Protein AF-0000000072984759 (afdb_homodimer)

Nearest PDB structures (foldseek):
  8ump-assembly1_A  TM=7.652E-01  e=9.414E-04  synthetic construct
  6gxz-assembly2_C  TM=8.066E-01  e=1.739E-03  Homo sapiens
  2vyi-assembly2_B  TM=8.154E-01  e=6.568E-03  Homo sapiens
  7ayw-assembly1_A  TM=8.480E-01  e=3.204E-02  Shigella flexneri
  6fd7-assembly1_A  TM=8.778E-01  e=4.137E-02  Homo sapiens

Structure (mmCIF, N/CA/C/O backbone):
data_AF-0000000072984759-model_v1
#
loop_
_entity.id
_entity.type
_entity.pdbx_description
1 polymer 'Sulfatase-domain-containing protein'
#
loop_
_atom_site.group_PDB
_atom_site.id
_atom_site.type_symbol
_atom_site.label_atom_id
_atom_site.label_alt_id
_atom_site.label_comp_id
_atom_site.label_asym_id
_atom_site.label_entity_id
_atom_site.label_seq_id
_atom_site.pdbx_PDB_ins_code
_atom_site.Cartn_x
_atom_site.Cartn_y
_atom_site.Cartn_z
_atom_site.occupancy
_atom_site.B_iso_or_equiv
_atom_site.auth_seq_id
_atom_site.auth_comp_id
_atom_site.auth_asym_id
_atom_site.auth_atom_id
_atom_site.pdbx_PDB_model_num
ATOM 1 N N . MET A 1 1 ? 7.637 52.719 15.047 1 91.38 1 MET A N 1
ATOM 2 C CA . MET A 1 1 ? 8.258 52.531 16.344 1 91.38 1 MET A CA 1
ATOM 3 C C . MET A 1 1 ? 9.758 52.281 16.203 1 91.38 1 MET A C 1
ATOM 5 O O . MET A 1 1 ? 10.172 51.375 15.445 1 91.38 1 MET A O 1
ATOM 9 N N . THR A 1 2 ? 10.555 53.062 16.844 1 90.44 2 THR A N 1
ATOM 10 C CA . THR A 1 2 ? 12 52.844 16.812 1 90.44 2 THR A CA 1
ATOM 11 C C . THR A 1 2 ? 12.398 51.656 17.672 1 90.44 2 THR A C 1
ATOM 13 O O . THR A 1 2 ? 11.594 51.156 18.469 1 90.44 2 THR A O 1
ATOM 16 N N . GLU A 1 3 ? 13.602 51.219 17.406 1 92.19 3 GLU A N 1
ATOM 17 C CA . GLU A 1 3 ? 14.109 50.125 18.25 1 92.19 3 GLU A CA 1
ATOM 18 C C . GLU A 1 3 ? 14.078 50.5 19.719 1 92.19 3 GLU A C 1
ATOM 20 O O . GLU A 1 3 ? 13.711 49.688 20.578 1 92.19 3 GLU A O 1
ATOM 25 N N . LYS A 1 4 ? 14.492 51.719 20 1 91.5 4 LYS A N 1
ATOM 26 C CA . LYS A 1 4 ? 14.5 52.188 21.391 1 91.5 4 LYS A CA 1
ATOM 27 C C . LYS A 1 4 ? 13.086 52.25 21.953 1 91.5 4 LYS A C 1
ATOM 29 O O . LYS A 1 4 ? 12.852 51.906 23.109 1 91.5 4 LYS A O 1
ATOM 34 N N . GLU A 1 5 ? 12.242 52.75 21.172 1 91.25 5 GLU A N 1
ATOM 35 C CA . GLU A 1 5 ? 10.852 52.812 21.609 1 91.25 5 GLU A CA 1
ATOM 36 C C . GLU A 1 5 ? 10.289 51.406 21.875 1 91.25 5 GLU A C 1
ATOM 38 O O . GLU A 1 5 ? 9.523 51.219 22.828 1 91.25 5 GLU A O 1
ATOM 43 N N . PHE A 1 6 ? 10.609 50.5 20.953 1 91.81 6 PHE A N 1
ATOM 44 C CA . PHE A 1 6 ? 10.203 49.094 21.125 1 91.81 6 PHE A CA 1
ATOM 45 C C . PHE A 1 6 ? 10.672 48.562 22.484 1 91.81 6 PHE A C 1
ATOM 47 O O . PHE A 1 6 ? 9.883 48.031 23.25 1 91.81 6 PHE A O 1
ATOM 54 N N . LYS A 1 7 ? 11.883 48.781 22.797 1 89.56 7 LYS A N 1
ATOM 55 C CA . LYS A 1 7 ? 12.484 48.312 24.047 1 89.56 7 LYS A CA 1
ATOM 56 C C . LYS A 1 7 ? 11.852 49.031 25.25 1 89.56 7 LYS A C 1
ATOM 58 O O . LYS A 1 7 ? 11.586 48.375 26.281 1 89.56 7 LYS A O 1
ATOM 63 N N . THR A 1 8 ? 11.68 50.25 25.094 1 88.56 8 THR A N 1
ATOM 64 C CA . THR A 1 8 ? 11.07 51.031 26.156 1 88.56 8 THR A CA 1
ATOM 65 C C . THR A 1 8 ? 9.656 50.562 26.453 1 88.56 8 THR A C 1
ATOM 67 O O . THR A 1 8 ? 9.266 50.438 27.625 1 88.56 8 THR A O 1
ATOM 70 N N . LYS A 1 9 ? 8.984 50.312 25.406 1 87.31 9 LYS A N 1
ATOM 71 C CA . LYS A 1 9 ? 7.629 49.781 25.578 1 87.31 9 LYS A CA 1
ATOM 72 C C . LYS A 1 9 ? 7.629 48.469 26.359 1 87.31 9 LYS A C 1
ATOM 74 O O . LYS A 1 9 ? 6.809 48.281 27.25 1 87.31 9 LYS A O 1
ATOM 79 N N . VAL A 1 10 ? 8.492 47.625 26.016 1 87.75 10 VAL A N 1
ATOM 80 C CA . VAL A 1 10 ? 8.594 46.312 26.688 1 87.75 10 VAL A CA 1
ATOM 81 C C . VAL A 1 10 ? 9.016 46.5 28.141 1 87.75 10 VAL A C 1
ATOM 83 O O . VAL A 1 10 ? 8.461 45.875 29.031 1 87.75 10 VAL A O 1
ATOM 86 N N . CYS A 1 11 ? 9.906 47.406 28.359 1 86.75 11 CYS A N 1
ATOM 87 C CA . CYS A 1 11 ? 10.383 47.688 29.703 1 86.75 11 CYS A CA 1
ATOM 88 C C . CYS A 1 11 ? 9.266 48.281 30.562 1 86.75 11 CYS A C 1
ATOM 90 O O . CYS A 1 11 ? 9.133 47.938 31.734 1 86.75 11 CYS A O 1
ATOM 92 N N . GLN A 1 12 ? 8.562 49.156 29.984 1 84.31 12 GLN A N 1
ATOM 93 C CA . GLN A 1 12 ? 7.457 49.781 30.703 1 84.31 12 GLN A CA 1
ATOM 94 C C . GLN A 1 12 ? 6.418 48.75 31.125 1 84.31 12 GLN A C 1
ATOM 96 O O . GLN A 1 12 ? 5.855 48.812 32.219 1 84.31 12 GLN A O 1
ATOM 101 N N . LEU A 1 13 ? 6.23 47.844 30.25 1 83.31 13 LEU A N 1
ATOM 102 C CA . LEU A 1 13 ? 5.293 46.781 30.562 1 83.31 13 LEU A CA 1
ATOM 103 C C . LEU A 1 13 ? 5.789 45.938 31.734 1 83.31 13 LEU A C 1
ATOM 105 O O . LEU A 1 13 ? 5.008 45.594 32.625 1 83.31 13 LEU A O 1
ATOM 109 N N . LYS A 1 14 ? 6.98 45.688 31.75 1 84.5 14 LYS A N 1
ATOM 110 C CA . LYS A 1 14 ? 7.582 44.906 32.844 1 84.5 14 LYS A CA 1
ATOM 111 C C . LYS A 1 14 ? 7.5 45.656 34.156 1 84.5 14 LYS A C 1
ATOM 113 O O . LYS A 1 14 ? 7.184 45.094 35.188 1 84.5 14 LYS A O 1
ATOM 118 N N . GLU A 1 15 ? 7.777 46.906 34.062 1 86.12 15 GLU A N 1
ATOM 119 C CA . GLU A 1 15 ? 7.742 47.75 35.25 1 86.12 15 GLU A CA 1
ATOM 120 C C . GLU A 1 15 ? 6.328 47.844 35.812 1 86.12 15 GLU A C 1
ATOM 122 O O . GLU A 1 15 ? 6.129 47.812 37.031 1 86.12 15 GLU A O 1
ATOM 127 N N . LEU A 1 16 ? 5.5 48.031 34.875 1 85.06 16 LEU A N 1
ATOM 128 C CA . LEU A 1 16 ? 4.109 48.125 35.312 1 85.06 16 LEU A CA 1
ATOM 129 C C . LEU A 1 16 ? 3.656 46.844 35.969 1 85.06 16 LEU A C 1
ATOM 131 O O . LEU A 1 16 ? 2.961 46.875 37 1 85.06 16 LEU A O 1
ATOM 135 N N . LYS A 1 17 ? 3.957 45.719 35.469 1 85.19 17 LYS A N 1
ATOM 136 C CA . LYS A 1 17 ? 3.625 44.406 36.062 1 85.19 17 LYS A CA 1
ATOM 137 C C . LYS A 1 17 ? 4.23 44.281 37.469 1 85.19 17 LYS A C 1
ATOM 139 O O . LYS A 1 17 ? 3.562 43.844 38.406 1 85.19 17 LYS A O 1
ATOM 144 N N . GLN A 1 18 ? 5.426 44.688 37.531 1 86.38 18 GLN A N 1
ATOM 145 C CA . GLN A 1 18 ? 6.105 44.625 38.844 1 86.38 18 GLN A CA 1
ATOM 146 C C . GLN A 1 18 ? 5.426 45.5 39.875 1 86.38 18 GLN A C 1
ATOM 148 O O . GLN A 1 18 ? 5.293 45.125 41.031 1 86.38 18 GLN A O 1
ATOM 153 N N . SER A 1 19 ? 5.082 46.656 39.375 1 89.5 19 SER A N 1
ATOM 154 C CA . SER A 1 19 ? 4.398 47.594 40.25 1 89.5 19 SER A CA 1
ATOM 155 C C . SER A 1 19 ? 3.062 47 40.719 1 89.5 19 SER A C 1
ATOM 157 O O . SER A 1 19 ? 2.693 47.156 41.906 1 89.5 19 SER A O 1
ATOM 159 N N . ILE A 1 20 ? 2.367 46.438 39.875 1 88.25 20 ILE A N 1
ATOM 160 C CA . ILE A 1 20 ? 1.085 45.812 40.188 1 88.25 20 ILE A CA 1
ATOM 161 C C . ILE A 1 20 ? 1.295 44.719 41.219 1 88.25 20 ILE A C 1
ATOM 163 O O . ILE A 1 20 ? 0.603 44.656 42.25 1 88.25 20 ILE A O 1
ATOM 167 N N . GLU A 1 21 ? 2.25 43.844 41 1 86.5 21 GLU A N 1
ATOM 168 C CA . GLU A 1 21 ? 2.541 42.75 41.906 1 86.5 21 GLU A CA 1
ATOM 169 C C . GLU A 1 21 ? 2.998 43.25 43.25 1 86.5 21 GLU A C 1
ATOM 171 O O . GLU A 1 21 ? 2.627 42.688 44.281 1 86.5 21 GLU A O 1
ATOM 176 N N . PHE A 1 22 ? 3.77 44.281 43.125 1 90.44 22 PHE A N 1
ATOM 177 C CA . PHE A 1 22 ? 4.246 44.906 44.375 1 90.44 22 PHE A CA 1
ATOM 178 C C . PHE A 1 22 ? 3.078 45.406 45.219 1 90.44 22 PHE A C 1
ATOM 180 O O . PHE A 1 22 ? 3.033 45.156 46.406 1 90.44 22 PHE A O 1
ATOM 187 N N . ASN A 1 23 ? 2.172 46.094 44.625 1 91.38 23 ASN A N 1
ATOM 188 C CA . ASN A 1 23 ? 1.019 46.625 45.344 1 91.38 23 ASN A CA 1
ATOM 189 C C . ASN A 1 23 ? 0.12 45.5 45.875 1 91.38 23 ASN A C 1
ATOM 191 O O . ASN A 1 23 ? -0.423 45.625 46.969 1 91.38 23 ASN A O 1
ATOM 195 N N . ILE A 1 24 ? 0.022 44.469 45.156 1 86.62 24 ILE A N 1
ATOM 196 C CA . ILE A 1 24 ? -0.765 43.312 45.625 1 86.62 24 ILE A CA 1
ATOM 197 C C . ILE A 1 24 ? -0.099 42.688 46.844 1 86.62 24 ILE A C 1
ATOM 199 O O . ILE A 1 24 ? -0.768 42.406 47.844 1 86.62 24 ILE A O 1
ATOM 203 N N . TYR A 1 25 ? 1.145 42.5 46.781 1 86.06 25 TYR A N 1
ATOM 204 C CA . TYR A 1 25 ? 1.903 41.906 47.875 1 86.06 25 TYR A CA 1
ATOM 205 C C . TYR A 1 25 ? 1.782 42.719 49.156 1 86.06 25 TYR A C 1
ATOM 207 O O . TYR A 1 25 ? 1.76 42.156 50.25 1 86.06 25 TYR A O 1
ATOM 215 N N . HIS A 1 26 ? 1.663 44 49 1 91.19 26 HIS A N 1
ATOM 216 C CA . HIS A 1 26 ? 1.631 44.875 50.156 1 91.19 26 HIS A CA 1
ATOM 217 C C . HIS A 1 26 ? 0.198 45.25 50.531 1 91.19 26 HIS A C 1
ATOM 219 O O . HIS A 1 26 ? -0.028 46.156 51.344 1 91.19 26 HIS A O 1
ATOM 225 N N . GLY A 1 27 ? -0.712 44.625 49.875 1 86.88 27 GLY A N 1
ATOM 226 C CA . GLY A 1 27 ? -2.109 44.719 50.281 1 86.88 27 GLY A CA 1
ATOM 227 C C . GLY A 1 27 ? -2.773 45.969 49.719 1 86.88 27 GLY A C 1
ATOM 228 O O . GLY A 1 27 ? -3.855 46.375 50.188 1 86.88 27 GLY A O 1
ATOM 229 N N . LYS A 1 28 ? -2.092 46.688 48.844 1 92.44 28 LYS A N 1
ATOM 230 C CA . LYS A 1 28 ? -2.65 47.875 48.219 1 92.44 28 LYS A CA 1
ATOM 231 C C . LYS A 1 28 ? -3.461 47.531 47 1 92.44 28 LYS A C 1
ATOM 233 O O . LYS A 1 28 ? -3.105 47.938 45.875 1 92.44 28 LYS A O 1
ATOM 238 N N . TYR A 1 29 ? -4.531 47 47.219 1 89 29 TYR A N 1
ATOM 239 C CA . TYR A 1 29 ? -5.309 46.406 46.125 1 89 29 TYR A CA 1
ATOM 240 C C . TYR A 1 29 ? -5.938 47.469 45.25 1 89 29 TYR A C 1
ATOM 242 O O . TYR A 1 29 ? -6.027 47.312 44.031 1 89 29 TYR A O 1
ATOM 250 N N . ASP A 1 30 ? -6.359 48.594 45.844 1 90.38 30 ASP A N 1
ATOM 251 C CA . ASP A 1 30 ? -6.961 49.656 45.062 1 90.38 30 ASP A CA 1
ATOM 252 C C . ASP A 1 30 ? -5.957 50.25 44.094 1 90.38 30 ASP A C 1
ATOM 254 O O . ASP A 1 30 ? -6.297 50.531 42.938 1 90.38 30 ASP A O 1
ATOM 258 N N . GLU A 1 31 ? -4.812 50.375 44.656 1 92.19 31 GLU A N 1
ATOM 259 C CA . GLU A 1 31 ? -3.75 50.906 43.781 1 92.19 31 GLU A CA 1
ATOM 260 C C . GLU A 1 31 ? -3.416 49.906 42.688 1 92.19 31 GLU A C 1
ATOM 262 O O . GLU A 1 31 ? -3.17 50.281 41.531 1 92.19 31 GLU A O 1
ATOM 267 N N . ALA A 1 32 ? -3.346 48.656 43.031 1 91.06 32 ALA A N 1
ATOM 268 C CA . ALA A 1 32 ? -3.08 47.625 42.062 1 91.06 32 ALA A CA 1
ATOM 269 C C . ALA A 1 32 ? -4.141 47.594 40.969 1 91.06 32 ALA A C 1
ATOM 271 O O . ALA A 1 32 ? -3.816 47.438 39.781 1 91.06 32 ALA A O 1
ATOM 272 N N . LYS A 1 33 ? -5.348 47.781 41.281 1 90.06 33 LYS A N 1
ATOM 273 C CA . LYS A 1 33 ? -6.453 47.781 40.344 1 90.06 33 LYS A CA 1
ATOM 274 C C . LYS A 1 33 ? -6.34 48.969 39.375 1 90.06 33 LYS A C 1
ATOM 276 O O . LYS A 1 33 ? -6.648 48.875 38.188 1 90.06 33 LYS A O 1
ATOM 281 N N . LYS A 1 34 ? -6.004 50.062 39.969 1 89.75 34 LYS A N 1
ATOM 282 C CA . LYS A 1 34 ? -5.809 51.25 39.156 1 89.75 34 LYS A CA 1
ATOM 283 C C . LYS A 1 34 ? -4.711 51 38.094 1 89.75 34 LYS A C 1
ATOM 285 O O . LYS A 1 34 ? -4.887 51.312 36.938 1 89.75 34 LYS A O 1
ATOM 290 N N . LEU A 1 35 ? -3.629 50.469 38.594 1 88 35 LEU A N 1
ATOM 291 C CA . LEU A 1 35 ? -2.516 50.188 37.688 1 88 35 LEU A CA 1
ATOM 292 C C . LEU A 1 35 ? -2.916 49.156 36.625 1 88 35 LEU A C 1
ATOM 294 O O . LEU A 1 35 ? -2.469 49.219 35.5 1 88 35 LEU A O 1
ATOM 298 N N . LEU A 1 36 ? -3.652 48.219 37.031 1 87 36 LEU A N 1
ATOM 299 C CA . LEU A 1 36 ? -4.145 47.188 36.125 1 87 36 LEU A CA 1
ATOM 300 C C . LEU A 1 36 ? -5.004 47.812 35.031 1 87 36 LEU A C 1
ATOM 302 O O . LEU A 1 36 ? -4.91 47.438 33.875 1 87 36 LEU A O 1
ATOM 306 N N . ARG A 1 37 ? -5.844 48.656 35.344 1 84.19 37 ARG A N 1
ATOM 307 C CA . ARG A 1 37 ? -6.652 49.375 34.344 1 84.19 37 ARG A CA 1
ATOM 308 C C . ARG A 1 37 ? -5.77 50.125 33.375 1 84.19 37 ARG A C 1
ATOM 310 O O . ARG A 1 37 ? -6.062 50.188 32.188 1 84.19 37 ARG A O 1
ATOM 317 N N . ASP A 1 38 ? -4.809 50.719 33.938 1 80.75 38 ASP A N 1
ATOM 318 C CA . ASP A 1 38 ? -3.855 51.438 33.125 1 80.75 38 ASP A CA 1
ATOM 319 C C . ASP A 1 38 ? -3.154 50.5 32.156 1 80.75 38 ASP A C 1
ATOM 321 O O . ASP A 1 38 ? -2.953 50.844 30.969 1 80.75 38 ASP A O 1
ATOM 325 N N . TYR A 1 39 ? -2.768 49.438 32.688 1 79.44 39 TYR A N 1
ATOM 326 C CA . TYR A 1 39 ? -2.133 48.406 31.875 1 79.44 39 TYR A CA 1
ATOM 327 C C . TYR A 1 39 ? -3.051 47.969 30.734 1 79.44 39 TYR A C 1
ATOM 329 O O . TYR A 1 39 ? -2.635 47.938 29.578 1 79.44 39 TYR A O 1
ATOM 337 N N . GLU A 1 40 ? -4.242 47.656 30.984 1 79.25 40 GLU A N 1
ATOM 338 C CA . GLU A 1 40 ? -5.207 47.156 30.016 1 79.25 40 GLU A CA 1
ATOM 339 C C . GLU A 1 40 ? -5.547 48.219 28.969 1 79.25 40 GLU A C 1
ATOM 341 O O . GLU A 1 40 ? -5.82 47.875 27.812 1 79.25 40 GLU A O 1
ATOM 346 N N . SER A 1 41 ? -5.586 49.375 29.422 1 76.81 41 SER A N 1
ATOM 347 C CA . SER A 1 41 ? -5.91 50.469 28.5 1 76.81 41 SER A CA 1
ATOM 348 C C . SER A 1 41 ? -4.766 50.75 27.531 1 76.81 41 SER A C 1
ATOM 350 O O . SER A 1 41 ? -4.992 51.156 26.391 1 76.81 41 SER A O 1
ATOM 352 N N . ASN A 1 42 ? -3.645 50.5 28.062 1 71.56 42 ASN A N 1
ATOM 353 C CA . ASN A 1 42 ? -2.484 50.875 27.25 1 71.56 42 ASN A CA 1
ATOM 354 C C . ASN A 1 42 ? -1.972 49.688 26.453 1 71.56 42 ASN A C 1
ATOM 356 O O . ASN A 1 42 ? -1.288 49.875 25.438 1 71.56 42 ASN A O 1
ATOM 360 N N . PHE A 1 43 ? -2.113 48.594 27.156 1 71.25 43 PHE A N 1
ATOM 361 C CA . PHE A 1 43 ? -1.579 47.406 26.516 1 71.25 43 PHE A CA 1
ATOM 362 C C . PHE A 1 43 ? -2.646 46.344 26.406 1 71.25 43 PHE A C 1
ATOM 364 O O . PHE A 1 43 ? -3.184 45.875 27.422 1 71.25 43 PHE A O 1
ATOM 371 N N . ASN A 1 44 ? -3.41 46.406 25.609 1 63.59 44 ASN A N 1
ATOM 372 C CA . ASN A 1 44 ? -4.535 45.5 25.469 1 63.59 44 ASN A CA 1
ATOM 373 C C . ASN A 1 44 ? -4.102 44.031 25.672 1 63.59 44 ASN A C 1
ATOM 375 O O . ASN A 1 44 ? -4.828 43.125 25.297 1 63.59 44 ASN A O 1
ATOM 379 N N . SER A 1 45 ? -2.828 43.812 26.141 1 62.84 45 SER A N 1
ATOM 380 C CA . SER A 1 45 ? -2.422 42.438 26.297 1 62.84 45 SER A CA 1
ATOM 381 C C . SER A 1 45 ? -2.869 41.875 27.656 1 62.84 45 SER A C 1
ATOM 383 O O . SER A 1 45 ? -2.178 42.031 28.656 1 62.84 45 SER A O 1
ATOM 385 N N . VAL A 1 46 ? -4.035 41.438 27.672 1 59.5 46 VAL A N 1
ATOM 386 C CA . VAL A 1 46 ? -4.75 41.031 28.875 1 59.5 46 VAL A CA 1
ATOM 387 C C . VAL A 1 46 ? -4.109 39.75 29.438 1 59.5 46 VAL A C 1
ATOM 389 O O . VAL A 1 46 ? -4.117 39.531 30.641 1 59.5 46 VAL A O 1
ATOM 392 N N . ILE A 1 47 ? -3.254 39.094 28.625 1 71.25 47 ILE A N 1
ATOM 393 C CA . ILE A 1 47 ? -2.945 37.719 29 1 71.25 47 ILE A CA 1
ATOM 394 C C . ILE A 1 47 ? -1.744 37.688 29.938 1 71.25 47 ILE A C 1
ATOM 396 O O . ILE A 1 47 ? -1.657 36.844 30.812 1 71.25 47 ILE A O 1
ATOM 400 N N . THR A 1 48 ? -1.008 38.844 29.891 1 70.88 48 THR A N 1
ATOM 401 C CA . THR A 1 48 ? 0.219 38.844 30.688 1 70.88 48 THR A CA 1
ATOM 402 C C . THR A 1 48 ? -0.088 39.094 32.156 1 70.88 48 THR A C 1
ATOM 404 O O . THR A 1 48 ? 0.702 38.719 33.031 1 70.88 48 THR A O 1
ATOM 407 N N . ILE A 1 49 ? -1.359 39.562 32.406 1 79.75 49 ILE A N 1
ATOM 408 C CA . ILE A 1 49 ? -1.612 39.906 33.812 1 79.75 49 ILE A CA 1
ATOM 409 C C . ILE A 1 49 ? -2.842 39.125 34.312 1 79.75 49 ILE A C 1
ATOM 411 O O . ILE A 1 49 ? -3.465 39.531 35.312 1 79.75 49 ILE A O 1
ATOM 415 N N . CYS A 1 50 ? -3.238 38.156 33.656 1 87.69 50 CYS A N 1
ATOM 416 C CA . CYS A 1 50 ? -4.465 37.438 34 1 87.69 50 CYS A CA 1
ATOM 417 C C . CYS A 1 50 ? -4.352 36.844 35.406 1 87.69 50 CYS A C 1
ATOM 419 O O . CYS A 1 50 ? -5.328 36.812 36.156 1 87.69 50 CYS A O 1
ATOM 421 N N . THR A 1 51 ? -3.166 36.406 35.75 1 88.81 51 THR A N 1
ATOM 422 C CA . THR A 1 51 ? -2.979 35.812 37.062 1 88.81 51 THR A CA 1
ATOM 423 C C . THR A 1 51 ? -3.094 36.875 38.156 1 88.81 51 THR A C 1
ATOM 425 O O . THR A 1 51 ? -3.623 36.594 39.25 1 88.81 51 THR A O 1
ATOM 428 N N . THR A 1 52 ? -2.6 38.031 37.844 1 87.12 52 THR A N 1
ATOM 429 C CA . THR A 1 52 ? -2.695 39.125 38.812 1 87.12 52 THR A CA 1
ATOM 430 C C . THR A 1 52 ? -4.148 39.562 39 1 87.12 52 THR A C 1
ATOM 432 O O . THR A 1 52 ? -4.59 39.781 40.125 1 87.12 52 THR A O 1
ATOM 435 N N . LYS A 1 53 ? -4.793 39.656 37.906 1 89.12 53 LYS A N 1
ATOM 436 C CA . LYS A 1 53 ? -6.215 40 37.969 1 89.12 53 LYS A CA 1
ATOM 437 C C . LYS A 1 53 ? -6.98 38.938 38.781 1 89.12 53 LYS A C 1
ATOM 439 O O . LYS A 1 53 ? -7.844 39.281 39.594 1 89.12 53 LYS A O 1
ATOM 444 N N . ALA A 1 54 ? -6.695 37.75 38.531 1 92.81 54 ALA A N 1
ATOM 445 C CA . ALA A 1 54 ? -7.355 36.656 39.219 1 92.81 54 ALA A CA 1
ATOM 446 C C . ALA A 1 54 ? -7.094 36.75 40.719 1 92.81 54 ALA A C 1
ATOM 448 O O . ALA A 1 54 ? -7.988 36.5 41.531 1 92.81 54 ALA A O 1
ATOM 449 N N . ALA A 1 55 ? -5.902 37.031 41.094 1 89.62 55 ALA A N 1
ATOM 450 C CA . ALA A 1 55 ? -5.547 37.188 42.5 1 89.62 55 ALA A CA 1
ATOM 451 C C . ALA A 1 55 ? -6.391 38.25 43.188 1 89.62 55 ALA A C 1
ATOM 453 O O . ALA A 1 55 ? -6.855 38.062 44.312 1 89.62 55 ALA A O 1
ATOM 454 N N . ILE A 1 56 ? -6.512 39.344 42.531 1 89.94 56 ILE A N 1
ATOM 455 C CA . ILE A 1 56 ? -7.32 40.438 43.062 1 89.94 56 ILE A CA 1
ATOM 456 C C . ILE A 1 56 ? -8.766 39.969 43.25 1 89.94 56 ILE A C 1
ATOM 458 O O . ILE A 1 56 ? -9.391 40.219 44.281 1 89.94 56 ILE A O 1
ATOM 462 N N . TYR A 1 57 ? -9.289 39.312 42.25 1 93.69 57 TYR A N 1
ATOM 463 C CA . TYR A 1 57 ? -10.664 38.844 42.312 1 93.69 57 TYR A CA 1
ATOM 464 C C . TYR A 1 57 ? -10.836 37.844 43.469 1 93.69 57 TYR A C 1
ATOM 466 O O . TYR A 1 57 ? -11.867 37.844 44.125 1 93.69 57 TYR A O 1
ATOM 474 N N . VAL A 1 58 ? -9.883 37 43.625 1 93.12 58 VAL A N 1
ATOM 475 C CA . VAL A 1 58 ? -9.945 36.031 44.719 1 93.12 58 VAL A CA 1
ATOM 476 C C . VAL A 1 58 ? -9.992 36.75 46.062 1 93.12 58 VAL A C 1
ATOM 478 O O . VAL A 1 58 ? -10.789 36.406 46.938 1 93.12 58 VAL A O 1
ATOM 481 N N . ILE A 1 59 ? -9.172 37.75 46.25 1 89.44 59 ILE A N 1
ATOM 482 C CA . ILE A 1 59 ? -9.109 38.531 47.5 1 89.44 59 ILE A CA 1
ATOM 483 C C . ILE A 1 59 ? -10.445 39.219 47.75 1 89.44 59 ILE A C 1
ATOM 485 O O . ILE A 1 59 ? -10.891 39.344 48.906 1 89.44 59 ILE A O 1
ATOM 489 N N . GLU A 1 60 ? -11.031 39.562 46.688 1 92 60 GLU A N 1
ATOM 490 C CA . GLU A 1 60 ? -12.328 40.25 46.781 1 92 60 GLU A CA 1
ATOM 491 C C . GLU A 1 60 ? -13.461 39.25 46.938 1 92 60 GLU A C 1
ATOM 493 O O . GLU A 1 60 ? -14.625 39.625 47.062 1 92 60 GLU A O 1
ATOM 498 N N . GLY A 1 61 ? -13.141 38 46.812 1 93.31 61 GLY A N 1
ATOM 499 C CA . GLY A 1 61 ? -14.148 36.938 46.969 1 93.31 61 GLY A CA 1
ATOM 500 C C . GLY A 1 61 ? -14.914 36.688 45.688 1 93.31 61 GLY A C 1
ATOM 501 O O . GLY A 1 61 ? -15.922 35.969 45.688 1 93.31 61 GLY A O 1
ATOM 502 N N . ASN A 1 62 ? -14.508 37.281 44.594 1 95.75 62 ASN A N 1
ATOM 503 C CA . ASN A 1 62 ? -15.164 37.094 43.312 1 95.75 62 ASN A CA 1
ATOM 504 C C . ASN A 1 62 ? -14.547 35.938 42.531 1 95.75 62 ASN A C 1
ATOM 506 O O . ASN A 1 62 ? -13.906 36.125 41.5 1 95.75 62 ASN A O 1
ATOM 510 N N . LEU A 1 63 ? -14.844 34.75 42.906 1 97 63 LEU A N 1
ATOM 511 C CA . LEU A 1 63 ? -14.219 33.562 42.344 1 97 63 LEU A CA 1
ATOM 512 C C . LEU A 1 63 ? -14.664 33.312 40.906 1 97 63 LEU A C 1
ATOM 514 O O . LEU A 1 63 ? -13.898 32.781 40.094 1 97 63 LEU A O 1
ATOM 518 N N . GLU A 1 64 ? -15.867 33.719 40.594 1 97.25 64 GLU A N 1
ATOM 519 C CA . GLU A 1 64 ? -16.359 33.531 39.219 1 97.25 64 GLU A CA 1
ATOM 520 C C . GLU A 1 64 ? -15.57 34.375 38.25 1 97.25 64 GLU A C 1
ATOM 522 O O . GLU A 1 64 ? -15.211 33.906 37.156 1 97.25 64 GLU A O 1
ATOM 527 N N . GLN A 1 65 ? -15.391 35.531 38.688 1 95.62 65 GLN A N 1
ATOM 528 C CA . GLN A 1 65 ? -14.609 36.438 37.812 1 95.62 65 GLN A CA 1
ATOM 529 C C . GLN A 1 65 ? -13.164 35.969 37.719 1 95.62 65 GLN A C 1
ATOM 531 O O . GLN A 1 65 ? -12.555 36.062 36.656 1 95.62 65 GLN A O 1
ATOM 536 N N . ALA A 1 66 ? -12.594 35.469 38.781 1 96 66 ALA A N 1
ATOM 537 C CA . ALA A 1 66 ? -11.25 34.906 38.75 1 96 66 ALA A CA 1
ATOM 538 C C . ALA A 1 66 ? -11.156 33.75 37.781 1 96 66 ALA A C 1
ATOM 540 O O . ALA A 1 66 ? -10.219 33.688 36.969 1 96 66 ALA A O 1
ATOM 541 N N . GLU A 1 67 ? -12.164 32.875 37.875 1 97.19 67 GLU A N 1
ATOM 542 C CA . GLU A 1 67 ? -12.227 31.734 36.938 1 97.19 67 GLU A CA 1
ATOM 543 C C . GLU A 1 67 ? -12.281 32.188 35.5 1 97.19 67 GLU A C 1
ATOM 545 O O . GLU A 1 67 ? -11.539 31.688 34.656 1 97.19 67 GLU A O 1
ATOM 550 N N . LYS A 1 68 ? -13.133 33.062 35.219 1 95.75 68 LYS A N 1
ATOM 551 C CA . LYS A 1 68 ? -13.336 33.562 33.875 1 95.75 68 LYS A CA 1
ATOM 552 C C . LYS A 1 68 ? -12.055 34.125 33.281 1 95.75 68 LYS A C 1
ATOM 554 O O . LYS A 1 68 ? -11.688 33.844 32.156 1 95.75 68 LYS A O 1
ATOM 559 N N . VAL A 1 69 ? -11.398 35 34.031 1 93.19 69 VAL A N 1
ATOM 560 C CA . VAL A 1 69 ? -10.195 35.656 33.562 1 93.19 69 VAL A CA 1
ATOM 561 C C . VAL A 1 69 ? -9.102 34.625 33.312 1 93.19 69 VAL A C 1
ATOM 563 O O . VAL A 1 69 ? -8.352 34.719 32.344 1 93.19 69 VAL A O 1
ATOM 566 N N . LEU A 1 70 ? -9.016 33.625 34.125 1 95.38 70 LEU A N 1
ATOM 567 C CA . LEU A 1 70 ? -7.992 32.594 34 1 95.38 70 LEU A CA 1
ATOM 568 C C . LEU A 1 70 ? -8.305 31.672 32.812 1 95.38 70 LEU A C 1
ATOM 570 O O . LEU A 1 70 ? -7.398 31.25 32.094 1 95.38 70 LEU A O 1
ATOM 574 N N . LEU A 1 71 ? -9.562 31.344 32.625 1 94.69 71 LEU A N 1
ATOM 575 C CA . LEU A 1 71 ? -9.945 30.531 31.484 1 94.69 71 LEU A CA 1
ATOM 576 C C . LEU A 1 71 ? -9.641 31.25 30.188 1 94.69 71 LEU A C 1
ATOM 578 O O . LEU A 1 71 ? -9.18 30.625 29.219 1 94.69 71 LEU A O 1
ATOM 582 N N . ASN A 1 72 ? -9.875 32.469 30.141 1 91.19 72 ASN A N 1
ATOM 583 C CA . ASN A 1 72 ? -9.5 33.281 28.969 1 91.19 72 ASN A CA 1
ATOM 584 C C . ASN A 1 72 ? -7.992 33.281 28.766 1 91.19 72 ASN A C 1
ATOM 586 O O . ASN A 1 72 ? -7.523 33.219 27.625 1 91.19 72 ASN A O 1
ATOM 590 N N . GLY A 1 73 ? -7.312 33.438 29.844 1 91.19 73 GLY A N 1
ATOM 591 C CA . GLY A 1 73 ? -5.863 33.344 29.766 1 91.19 73 GLY A CA 1
ATOM 592 C C . GLY A 1 73 ? -5.371 32.031 29.234 1 91.19 73 GLY A C 1
ATOM 593 O O . GLY A 1 73 ? -4.414 31.984 28.453 1 91.19 73 GLY A O 1
ATOM 594 N N . LEU A 1 74 ? -6.074 30.984 29.641 1 92.38 74 LEU A N 1
ATOM 595 C CA . LEU A 1 74 ? -5.688 29.656 29.203 1 92.38 74 LEU A CA 1
ATOM 596 C C . LEU A 1 74 ? -5.949 29.469 27.719 1 92.38 74 LEU A C 1
ATOM 598 O O . LEU A 1 74 ? -5.223 28.75 27.031 1 92.38 74 LEU A O 1
ATOM 602 N N . MET A 1 75 ? -6.898 30.078 27.203 1 91.12 75 MET A N 1
ATOM 603 C CA . MET A 1 75 ? -7.191 30.031 25.766 1 91.12 75 MET A CA 1
ATOM 604 C C . MET A 1 75 ? -6.07 30.688 24.969 1 91.12 75 MET A C 1
ATOM 606 O O . MET A 1 75 ? -5.762 30.25 23.859 1 91.12 75 MET A O 1
ATOM 610 N N . GLU A 1 76 ? -5.449 31.625 25.547 1 90.69 76 GLU A N 1
ATOM 611 C CA . GLU A 1 76 ? -4.383 32.375 24.875 1 90.69 76 GLU A CA 1
ATOM 612 C C . GLU A 1 76 ? -3.031 31.688 25.094 1 90.69 76 GLU A C 1
ATOM 614 O O . GLU A 1 76 ? -2.162 31.734 24.219 1 90.69 76 GLU A O 1
ATOM 619 N N . LEU A 1 77 ? -2.869 31.125 26.219 1 93 77 LEU A N 1
ATOM 620 C CA . LEU A 1 77 ? -1.647 30.422 26.594 1 93 77 LEU A CA 1
ATOM 621 C C . LEU A 1 77 ? -1.965 29.016 27.109 1 93 77 LEU A C 1
ATOM 623 O O . LEU A 1 77 ? -1.833 28.75 28.312 1 93 77 LEU A O 1
ATOM 627 N N . PRO A 1 78 ? -2.143 28.188 26.188 1 93.44 78 PRO A N 1
ATOM 628 C CA . PRO A 1 78 ? -2.672 26.875 26.594 1 93.44 78 PRO A CA 1
ATOM 629 C C . PRO A 1 78 ? -1.681 26.062 27.422 1 93.44 78 PRO A C 1
ATOM 631 O O . PRO A 1 78 ? -2.086 25.188 28.188 1 93.44 78 PRO A O 1
ATOM 634 N N . PHE A 1 79 ? -0.414 26.359 27.391 1 94.88 79 PHE A N 1
ATOM 635 C CA . PHE A 1 79 ? 0.593 25.531 28.062 1 94.88 79 PHE A CA 1
ATOM 636 C C . PHE A 1 79 ? 1.215 26.297 29.234 1 94.88 79 PHE A C 1
ATOM 638 O O . PHE A 1 79 ? 2.307 25.938 29.688 1 94.88 79 PHE A O 1
ATOM 645 N N . ASN A 1 80 ? 0.499 27.25 29.766 1 94.56 80 ASN A N 1
ATOM 646 C CA . ASN A 1 80 ? 1.087 28.094 30.797 1 94.56 80 ASN A CA 1
ATOM 647 C C . ASN A 1 80 ? 0.909 27.469 32.188 1 94.56 80 ASN A C 1
ATOM 649 O O . ASN A 1 80 ? -0.213 27.188 32.594 1 94.56 80 ASN A O 1
ATOM 653 N N . TYR A 1 81 ? 1.998 27.359 32.938 1 94 81 TYR A N 1
ATOM 654 C CA . TYR A 1 81 ? 2.023 26.781 34.281 1 94 81 TYR A CA 1
ATOM 655 C C . TYR A 1 81 ? 1.211 27.641 35.25 1 94 81 TYR A C 1
ATOM 657 O O . TYR A 1 81 ? 0.372 27.125 35.969 1 94 81 TYR A O 1
ATOM 665 N N . GLU A 1 82 ? 1.437 28.906 35.25 1 93.06 82 GLU A N 1
ATOM 666 C CA . GLU A 1 82 ? 0.854 29.812 36.219 1 93.06 82 GLU A CA 1
ATOM 667 C C . GLU A 1 82 ? -0.665 29.875 36.094 1 93.06 82 GLU A C 1
ATOM 669 O O . GLU A 1 82 ? -1.381 29.859 37.094 1 93.06 82 GLU A O 1
ATOM 674 N N . VAL A 1 83 ? -1.033 30.031 34.875 1 95 83 VAL A N 1
ATOM 675 C CA . VAL A 1 83 ? -2.473 30.094 34.656 1 95 83 VAL A CA 1
ATOM 676 C C . VAL A 1 83 ? -3.131 28.797 35.125 1 95 83 VAL A C 1
ATOM 678 O O . VAL A 1 83 ? -4.156 28.828 35.812 1 95 83 VAL A O 1
ATOM 681 N N . SER A 1 84 ? -2.545 27.688 34.812 1 96.38 84 SER A N 1
ATOM 682 C CA . SER A 1 84 ? -3.084 26.391 35.219 1 96.38 84 SER A CA 1
ATOM 683 C C . SER A 1 84 ? -3.08 26.234 36.719 1 96.38 84 SER A C 1
ATOM 685 O O . SER A 1 84 ? -4.051 25.734 37.312 1 96.38 84 SER A O 1
ATOM 687 N N . TYR A 1 85 ? -1.985 26.609 37.344 1 96.06 85 TYR A N 1
ATOM 688 C CA . TYR A 1 85 ? -1.87 26.516 38.781 1 96.06 85 TYR A CA 1
ATOM 689 C C . TYR A 1 85 ? -2.943 27.344 39.5 1 96.06 85 TYR A C 1
ATOM 691 O O . TYR A 1 85 ? -3.602 26.875 40.406 1 96.06 85 TYR A O 1
ATOM 699 N N . ASN A 1 86 ? -3.09 28.594 39.031 1 95.94 86 ASN A N 1
ATOM 700 C CA . ASN A 1 86 ? -4.082 29.484 39.625 1 95.94 86 ASN A CA 1
ATOM 701 C C . ASN A 1 86 ? -5.5 28.969 39.406 1 95.94 86 ASN A C 1
ATOM 703 O O . ASN A 1 86 ? -6.379 29.172 40.25 1 95.94 86 ASN A O 1
ATOM 707 N N . LEU A 1 87 ? -5.746 28.391 38.281 1 97.25 87 LEU A N 1
ATOM 708 C CA . LEU A 1 87 ? -7.047 27.781 38.062 1 97.25 87 LEU A CA 1
ATOM 709 C C . LEU A 1 87 ? -7.293 26.641 39.031 1 97.25 87 LEU A C 1
ATOM 711 O O . LEU A 1 87 ? -8.406 26.484 39.531 1 97.25 87 LEU A O 1
ATOM 715 N N . GLY A 1 88 ? -6.207 25.828 39.25 1 97.12 88 GLY A N 1
ATOM 716 C CA . GLY A 1 88 ? -6.324 24.812 40.281 1 97.12 88 GLY A CA 1
ATOM 717 C C . GLY A 1 88 ? -6.723 25.375 41.625 1 97.12 88 GLY A C 1
ATOM 718 O O . GLY A 1 88 ? -7.598 24.812 42.312 1 97.12 88 GLY A O 1
ATOM 719 N N . MET A 1 89 ? -6.121 26.438 41.969 1 96.06 89 MET A N 1
ATOM 720 C CA . MET A 1 89 ? -6.391 27.094 43.25 1 96.06 89 MET A CA 1
ATOM 721 C C . MET A 1 89 ? -7.82 27.625 43.312 1 96.06 89 MET A C 1
ATOM 723 O O . MET A 1 89 ? -8.531 27.422 44.281 1 96.06 89 MET A O 1
ATOM 727 N N . VAL A 1 90 ? -8.227 28.297 42.25 1 97.62 90 VAL A N 1
ATOM 728 C CA . VAL A 1 90 ? -9.562 28.891 42.219 1 97.62 90 VAL A CA 1
ATOM 729 C C . VAL A 1 90 ? -10.617 27.797 42.312 1 97.62 90 VAL A C 1
ATOM 731 O O . VAL A 1 90 ? -11.609 27.938 43.031 1 97.62 90 VAL A O 1
ATOM 734 N N . TYR A 1 91 ? -10.43 26.734 41.594 1 97.12 91 TYR A N 1
ATOM 735 C CA . TYR A 1 91 ? -11.391 25.641 41.625 1 97.12 91 TYR A CA 1
ATOM 736 C C . TYR A 1 91 ? -11.414 24.984 43 1 97.12 91 TYR A C 1
ATOM 738 O O . TYR A 1 91 ? -12.461 24.516 43.469 1 97.12 91 TYR A O 1
ATOM 746 N N . ALA A 1 92 ? -10.242 24.906 43.688 1 94.56 92 ALA A N 1
ATOM 747 C CA . ALA A 1 92 ? -10.219 24.422 45.062 1 94.56 92 ALA A CA 1
ATOM 748 C C . ALA A 1 92 ? -11.078 25.312 45.969 1 94.56 92 ALA A C 1
ATOM 750 O O . ALA A 1 92 ? -11.867 24.812 46.75 1 94.56 92 ALA A O 1
ATOM 751 N N . PHE A 1 93 ? -10.977 26.625 45.844 1 95.44 93 PHE A N 1
ATOM 752 C CA . PHE A 1 93 ? -11.75 27.594 46.625 1 95.44 93 PHE A CA 1
ATOM 753 C C . PHE A 1 93 ? -13.242 27.453 46.312 1 95.44 93 PHE A C 1
ATOM 755 O O . PHE A 1 93 ? -14.078 27.656 47.188 1 95.44 93 PHE A O 1
ATOM 762 N N . LYS A 1 94 ? -13.477 27.062 45.062 1 95.62 94 LYS A N 1
ATOM 763 C CA . LYS A 1 94 ? -14.867 26.906 44.656 1 95.62 94 LYS A CA 1
ATOM 764 C C . LYS A 1 94 ? -15.422 25.562 45.094 1 95.62 94 LYS A C 1
ATOM 766 O O . LYS A 1 94 ? -16.609 25.281 44.938 1 95.62 94 LYS A O 1
ATOM 771 N N . GLY A 1 95 ? -14.578 24.672 45.562 1 91.62 95 GLY A N 1
ATOM 772 C CA . GLY A 1 95 ? -15 23.359 46 1 91.62 95 GLY A CA 1
ATOM 773 C C . GLY A 1 95 ? -15.148 22.375 44.844 1 91.62 95 GLY A C 1
ATOM 774 O O . GLY A 1 95 ? -15.773 21.328 45 1 91.62 95 GLY A O 1
ATOM 775 N N . GLN A 1 96 ? -14.719 22.75 43.719 1 94.06 96 GLN A N 1
ATOM 776 C CA . GLN A 1 96 ? -14.695 21.844 42.562 1 94.06 96 GLN A CA 1
ATOM 777 C C . GLN A 1 96 ? -13.383 21.078 42.5 1 94.06 96 GLN A C 1
ATOM 779 O O . GLN A 1 96 ? -12.531 21.359 41.656 1 94.06 96 GLN A O 1
ATOM 784 N N . PHE A 1 97 ? -13.281 20.078 43.281 1 93.19 97 PHE A N 1
ATOM 785 C CA . PHE A 1 97 ? -12.016 19.438 43.625 1 93.19 97 PHE A CA 1
ATOM 786 C C . PHE A 1 97 ? -11.461 18.656 42.438 1 93.19 97 PHE A C 1
ATOM 788 O O . PHE A 1 97 ? -10.25 18.641 42.219 1 93.19 97 PHE A O 1
ATOM 795 N N . THR A 1 98 ? -12.297 18.016 41.656 1 91.62 98 THR A N 1
ATOM 796 C CA . THR A 1 98 ? -11.828 17.266 40.5 1 91.62 98 THR A CA 1
ATOM 797 C C . THR A 1 98 ? -11.195 18.203 39.469 1 91.62 98 THR A C 1
ATOM 799 O O . THR A 1 98 ? -10.125 17.906 38.938 1 91.62 98 THR A O 1
ATOM 802 N N . LYS A 1 99 ? -11.859 19.266 39.188 1 94.25 99 LYS A N 1
ATOM 803 C CA . LYS A 1 99 ? -11.297 20.25 38.281 1 94.25 99 LYS A CA 1
ATOM 804 C C . LYS A 1 99 ? -9.992 20.828 38.844 1 94.25 99 LYS A C 1
ATOM 806 O O . LYS A 1 99 ? -9.047 21.062 38.094 1 94.25 99 LYS A O 1
ATOM 811 N N . SER A 1 100 ? -10.055 21.016 40.125 1 95.38 100 SER A N 1
ATOM 812 C CA . SER A 1 100 ? -8.859 21.562 40.781 1 95.38 100 SER A CA 1
ATOM 813 C C . SER A 1 100 ? -7.648 20.672 40.531 1 95.38 100 SER A C 1
ATOM 815 O O . SER A 1 100 ? -6.602 21.141 40.094 1 95.38 100 SER A O 1
ATOM 817 N N . ILE A 1 101 ? -7.805 19.438 40.781 1 93.94 101 ILE A N 1
ATOM 818 C CA . ILE A 1 101 ? -6.691 18.516 40.656 1 93.94 101 ILE A CA 1
ATOM 819 C C . ILE A 1 101 ? -6.281 18.422 39.188 1 93.94 101 ILE A C 1
ATOM 821 O O . ILE A 1 101 ? -5.098 18.266 38.875 1 93.94 101 ILE A O 1
ATOM 825 N N . GLU A 1 102 ? -7.25 18.422 38.281 1 94.31 102 GLU A N 1
ATOM 826 C CA . GLU A 1 102 ? -6.945 18.406 36.875 1 94.31 102 GLU A CA 1
ATOM 827 C C . GLU A 1 102 ? -6 19.547 36.5 1 94.31 102 GLU A C 1
ATOM 829 O O . GLU A 1 102 ? -5.016 19.328 35.781 1 94.31 102 GLU A O 1
ATOM 834 N N . PHE A 1 103 ? -6.281 20.656 36.969 1 96.5 103 PHE A N 1
ATOM 835 C CA . PHE A 1 103 ? -5.488 21.828 36.594 1 96.5 103 PHE A CA 1
ATOM 836 C C . PHE A 1 103 ? -4.16 21.844 37.312 1 96.5 103 PHE A C 1
ATOM 838 O O . PHE A 1 103 ? -3.15 22.312 36.812 1 96.5 103 PHE A O 1
ATOM 845 N N . TYR A 1 104 ? -4.105 21.344 38.594 1 95.94 104 TYR A N 1
ATOM 846 C CA . TYR A 1 104 ? -2.822 21.203 39.25 1 95.94 104 TYR A CA 1
ATOM 847 C C . TYR A 1 104 ? -1.912 20.234 38.5 1 95.94 104 TYR A C 1
ATOM 849 O O . TYR A 1 104 ? -0.705 20.453 38.406 1 95.94 104 TYR A O 1
ATOM 857 N N . PHE A 1 105 ? -2.502 19.188 38.031 1 94.75 105 PHE A N 1
ATOM 858 C CA . PHE A 1 105 ? -1.699 18.234 37.281 1 94.75 105 PHE A CA 1
ATOM 859 C C . PHE A 1 105 ? -1.247 18.859 35.938 1 94.75 105 PHE A C 1
ATOM 861 O O . PHE A 1 105 ? -0.141 18.594 35.469 1 94.75 105 PHE A O 1
ATOM 868 N N . LYS A 1 106 ? -2.131 19.594 35.312 1 94.44 106 LYS A N 1
ATOM 869 C CA . LYS A 1 106 ? -1.712 20.344 34.125 1 94.44 106 LYS A CA 1
ATOM 870 C C . LYS A 1 106 ? -0.542 21.266 34.438 1 94.44 106 LYS A C 1
ATOM 872 O O . LYS A 1 106 ? 0.419 21.344 33.656 1 94.44 106 LYS A O 1
ATOM 877 N N . ALA A 1 107 ? -0.69 21.938 35.5 1 96.12 107 ALA A N 1
ATOM 878 C CA . ALA A 1 107 ? 0.396 22.812 35.938 1 96.12 107 ALA A CA 1
ATOM 879 C C . ALA A 1 107 ? 1.675 22.016 36.188 1 96.12 107 ALA A C 1
ATOM 881 O O . ALA A 1 107 ? 2.77 22.469 35.844 1 96.12 107 ALA A O 1
ATOM 882 N N . LEU A 1 108 ? 1.517 20.875 36.812 1 95.56 108 LEU A N 1
ATOM 883 C CA . LEU A 1 108 ? 2.666 20.016 37.062 1 95.56 108 LEU A CA 1
ATOM 884 C C . LEU A 1 108 ? 3.336 19.609 35.75 1 95.56 108 LEU A C 1
ATOM 886 O O . LEU A 1 108 ? 4.566 19.594 35.656 1 95.56 108 LEU A O 1
ATOM 890 N N . LYS A 1 109 ? 2.551 19.328 34.781 1 93.38 109 LYS A N 1
ATOM 891 C CA . LYS A 1 109 ? 3.047 18.953 33.469 1 93.38 109 LYS A CA 1
ATOM 892 C C . LYS A 1 109 ? 3.842 20.078 32.812 1 93.38 109 LYS A C 1
ATOM 894 O O . LYS A 1 109 ? 4.855 19.844 32.156 1 93.38 109 LYS A O 1
ATOM 899 N N . TYR A 1 110 ? 3.408 21.266 33 1 95.38 110 TYR A N 1
ATOM 900 C CA . TYR A 1 110 ? 3.965 22.406 32.281 1 95.38 110 TYR A CA 1
ATOM 901 C C . TYR A 1 110 ? 5.012 23.125 33.125 1 95.38 110 TYR A C 1
ATOM 903 O O . TYR A 1 110 ? 5.617 24.109 32.688 1 95.38 110 TYR A O 1
ATOM 911 N N . ALA A 1 111 ? 5.258 22.625 34.344 1 94.94 111 ALA A N 1
ATOM 912 C CA . ALA A 1 111 ? 6.258 23.234 35.188 1 94.94 111 ALA A CA 1
ATOM 913 C C . ALA A 1 111 ? 7.664 23.047 34.625 1 94.94 111 ALA A C 1
ATOM 915 O O . ALA A 1 111 ? 8 21.969 34.125 1 94.94 111 ALA A O 1
ATOM 916 N N . ASP A 1 112 ? 8.406 24.109 34.688 1 92.44 112 ASP A N 1
ATOM 917 C CA . ASP A 1 112 ? 9.719 24.078 34.062 1 92.44 112 ASP A CA 1
ATOM 918 C C . ASP A 1 112 ? 10.828 24.078 35.125 1 92.44 112 ASP A C 1
ATOM 920 O O . ASP A 1 112 ? 12 24.266 34.781 1 92.44 112 ASP A O 1
ATOM 924 N N . SER A 1 113 ? 10.445 24.047 36.406 1 94.12 113 SER A N 1
ATOM 925 C CA . SER A 1 113 ? 11.438 23.984 37.469 1 94.12 113 SER A CA 1
ATOM 926 C C . SER A 1 113 ? 11.008 23.016 38.594 1 94.12 113 SER A C 1
ATOM 928 O O . SER A 1 113 ? 9.82 22.703 38.719 1 94.12 113 SER A O 1
ATOM 930 N N . LYS A 1 114 ? 12.039 22.547 39.281 1 94.06 114 LYS A N 1
ATOM 931 C CA . LYS A 1 114 ? 11.758 21.656 40.406 1 94.06 114 LYS A CA 1
ATOM 932 C C . LYS A 1 114 ? 10.891 22.328 41.438 1 94.06 114 LYS A C 1
ATOM 934 O O . LYS A 1 114 ? 10 21.703 42.031 1 94.06 114 LYS A O 1
ATOM 939 N N . GLU A 1 115 ? 11.203 23.547 41.656 1 95.62 115 GLU A N 1
ATOM 940 C CA . GLU A 1 115 ? 10.438 24.312 42.625 1 95.62 115 GLU A CA 1
ATOM 941 C C . GLU A 1 115 ? 8.961 24.375 42.25 1 95.62 115 GLU A C 1
ATOM 943 O O . GLU A 1 115 ? 8.094 24.172 43.125 1 95.62 115 GLU A O 1
ATOM 948 N N . LYS A 1 116 ? 8.672 24.688 41.031 1 95.81 116 LYS A N 1
ATOM 949 C CA . LYS A 1 116 ? 7.293 24.75 40.562 1 95.81 116 LYS A CA 1
ATOM 950 C C . LYS A 1 116 ? 6.613 23.375 40.656 1 95.81 116 LYS A C 1
ATOM 952 O O . LYS A 1 116 ? 5.438 23.297 41 1 95.81 116 LYS A O 1
ATOM 957 N N . LYS A 1 117 ? 7.336 22.406 40.312 1 96.69 117 LYS A N 1
ATOM 958 C CA . LYS A 1 117 ? 6.797 21.047 40.406 1 96.69 117 LYS A CA 1
ATOM 959 C C . LYS A 1 117 ? 6.453 20.688 41.875 1 96.69 117 LYS A C 1
ATOM 961 O O . LYS A 1 117 ? 5.387 20.125 42.125 1 96.69 117 LYS A O 1
ATOM 966 N N . ASP A 1 118 ? 7.363 21.047 42.75 1 96.38 118 ASP A N 1
ATOM 967 C CA . ASP A 1 118 ? 7.145 20.766 44.156 1 96.38 118 ASP A CA 1
ATOM 968 C C . ASP A 1 118 ? 5.914 21.5 44.688 1 96.38 118 ASP A C 1
ATOM 970 O O . ASP A 1 118 ? 5.148 20.969 45.469 1 96.38 118 ASP A O 1
ATOM 974 N N . MET A 1 119 ? 5.844 22.688 44.219 1 96.12 119 MET A N 1
ATOM 975 C CA . MET A 1 119 ? 4.676 23.469 44.625 1 96.12 119 MET A CA 1
ATOM 976 C C . MET A 1 119 ? 3.387 22.797 44.156 1 96.12 119 MET A C 1
ATOM 978 O O . MET A 1 119 ? 2.41 22.75 44.906 1 96.12 119 MET A O 1
ATOM 982 N N . CYS A 1 120 ? 3.389 22.328 42.969 1 96.56 120 CYS A N 1
ATOM 983 C CA . CYS A 1 120 ? 2.221 21.625 42.469 1 96.56 120 CYS A CA 1
ATOM 984 C C . CYS A 1 120 ? 1.942 20.359 43.25 1 96.56 120 CYS A C 1
ATOM 986 O O . CYS A 1 120 ? 0.796 20.094 43.625 1 96.56 120 CYS A O 1
ATOM 988 N N . ILE A 1 121 ? 2.967 19.656 43.531 1 95.56 121 ILE A N 1
ATOM 989 C CA . ILE A 1 121 ? 2.834 18.406 44.281 1 95.56 121 ILE A CA 1
ATOM 990 C C . ILE A 1 121 ? 2.277 18.688 45.656 1 95.56 121 ILE A C 1
ATOM 992 O O . ILE A 1 121 ? 1.372 17.984 46.125 1 95.56 121 ILE A O 1
ATOM 996 N N . GLU A 1 122 ? 2.818 19.656 46.25 1 95.88 122 GLU A N 1
ATOM 997 C CA . GLU A 1 122 ? 2.346 20.031 47.594 1 95.88 122 GLU A CA 1
ATOM 998 C C . GLU A 1 122 ? 0.873 20.438 47.562 1 95.88 122 GLU A C 1
ATOM 1000 O O . GLU A 1 122 ? 0.104 20.062 48.438 1 95.88 122 GLU A O 1
ATOM 1005 N N . SER A 1 123 ? 0.553 21.25 46.625 1 96.31 123 SER A N 1
ATOM 1006 C CA . SER A 1 123 ? -0.837 21.672 46.469 1 96.31 123 SER A CA 1
ATOM 1007 C C . SER A 1 123 ? -1.759 20.484 46.25 1 96.31 123 SER A C 1
ATOM 1009 O O . SER A 1 123 ? -2.867 20.438 46.781 1 96.31 123 SER A O 1
ATOM 1011 N N . ILE A 1 124 ? -1.331 19.547 45.438 1 95.19 124 ILE A N 1
ATOM 1012 C CA . ILE A 1 124 ? -2.1 18.344 45.156 1 95.19 124 ILE A CA 1
ATOM 1013 C C . ILE A 1 124 ? -2.268 17.531 46.406 1 95.19 124 ILE A C 1
ATOM 1015 O O . ILE A 1 124 ? -3.367 17.062 46.719 1 95.19 124 ILE A O 1
ATOM 1019 N N . GLU A 1 125 ? -1.188 17.406 47.188 1 93.81 125 GLU A N 1
ATOM 1020 C CA . GLU A 1 125 ? -1.225 16.656 48.438 1 93.81 125 GLU A CA 1
ATOM 1021 C C . GLU A 1 125 ? -2.135 17.328 49.469 1 93.81 125 GLU A C 1
ATOM 1023 O O . GLU A 1 125 ? -2.961 16.672 50.094 1 93.81 125 GLU A O 1
ATOM 1028 N N . ASN A 1 126 ? -1.96 18.594 49.625 1 94.75 126 ASN A N 1
ATOM 1029 C CA . ASN A 1 126 ? -2.777 19.359 50.562 1 94.75 126 ASN A CA 1
ATOM 1030 C C . ASN A 1 126 ? -4.262 19.266 50.219 1 94.75 126 ASN A C 1
ATOM 1032 O O . ASN A 1 126 ? -5.102 19.125 51.125 1 94.75 126 ASN A O 1
ATOM 1036 N N . LEU A 1 127 ? -4.492 19.438 48.969 1 94.19 127 LEU A N 1
ATOM 1037 C CA . LEU A 1 127 ? -5.879 19.328 48.531 1 94.19 127 LEU A CA 1
ATOM 1038 C C . LEU A 1 127 ? -6.441 17.953 48.812 1 94.19 127 LEU A C 1
ATOM 1040 O O . LEU A 1 127 ? -7.578 17.812 49.281 1 94.19 127 LEU A O 1
ATOM 1044 N N . SER A 1 128 ? -5.664 16.953 48.562 1 92.12 128 SER A N 1
ATOM 1045 C CA . SER A 1 128 ? -6.094 15.57 48.812 1 92.12 128 SER A CA 1
ATOM 1046 C C . SER A 1 128 ? -6.383 15.336 50.281 1 92.12 128 SER A C 1
ATOM 1048 O O . SER A 1 128 ? -7.375 14.695 50.625 1 92.12 128 SER A O 1
ATOM 1050 N N . GLU A 1 129 ? -5.559 15.883 51.094 1 91.5 129 GLU A N 1
ATOM 1051 C CA . GLU A 1 129 ? -5.738 15.758 52.531 1 91.5 129 GLU A CA 1
ATOM 1052 C C . GLU A 1 129 ? -6.988 16.5 53 1 91.5 129 GLU A C 1
ATOM 1054 O O . GLU A 1 129 ? -7.746 15.984 53.844 1 91.5 129 GLU A O 1
ATOM 1059 N N . THR A 1 130 ? -7.086 17.641 52.469 1 92.12 130 THR A N 1
ATOM 1060 C CA . THR A 1 130 ? -8.242 18.453 52.812 1 92.12 130 THR A CA 1
ATOM 1061 C C . THR A 1 130 ? -9.539 17.75 52.438 1 92.12 130 THR A C 1
ATOM 1063 O O . THR A 1 130 ? -10.5 17.75 53.219 1 92.12 130 THR A O 1
ATOM 1066 N N . ILE A 1 131 ? -9.547 17.156 51.312 1 91.62 131 ILE A N 1
ATOM 1067 C CA . ILE A 1 131 ? -10.742 16.469 50.844 1 91.62 131 ILE A CA 1
ATOM 1068 C C . ILE A 1 131 ? -11.016 15.258 51.719 1 91.62 131 ILE A C 1
ATOM 1070 O O . ILE A 1 131 ? -12.164 15 52.094 1 91.62 131 ILE A O 1
ATOM 1074 N N . ALA A 1 132 ? -9.953 14.555 52.062 1 89.62 132 ALA A N 1
ATOM 1075 C CA . ALA A 1 132 ? -10.086 13.375 52.906 1 89.62 132 ALA A CA 1
ATOM 1076 C C . ALA A 1 132 ? -10.633 13.742 54.281 1 89.62 132 ALA A C 1
ATOM 1078 O O . ALA A 1 132 ? -11.43 12.992 54.875 1 89.62 132 ALA A O 1
ATOM 1079 N N . GLU A 1 133 ? -10.32 14.844 54.781 1 91.69 133 GLU A N 1
ATOM 1080 C CA . GLU A 1 133 ? -10.664 15.242 56.156 1 91.69 133 GLU A CA 1
ATOM 1081 C C . GLU A 1 133 ? -12.008 15.961 56.188 1 91.69 133 GLU A C 1
ATOM 1083 O O . GLU A 1 133 ? -12.852 15.672 57.062 1 91.69 133 GLU A O 1
ATOM 1088 N N . LYS A 1 134 ? -12.172 16.781 55.25 1 91.81 134 LYS A N 1
ATOM 1089 C CA . LYS A 1 134 ? -13.312 17.703 55.344 1 91.81 134 LYS A CA 1
ATOM 1090 C C . LYS A 1 134 ? -14.469 17.234 54.469 1 91.81 134 LYS A C 1
ATOM 1092 O O . LYS A 1 134 ? -15.617 17.609 54.688 1 91.81 134 LYS A O 1
ATOM 1097 N N . PHE A 1 135 ? -14.156 16.5 53.5 1 90.62 135 PHE A N 1
ATOM 1098 C CA . PHE A 1 135 ? -15.195 16.047 52.562 1 90.62 135 PHE A CA 1
ATOM 1099 C C . PHE A 1 135 ? -15.109 14.547 52.344 1 90.62 135 PHE A C 1
ATOM 1101 O O . PHE A 1 135 ? -15.016 14.094 51.219 1 90.62 135 PHE A O 1
ATOM 1108 N N . PRO A 1 136 ? -15.188 13.766 53.375 1 86.38 136 PRO A N 1
ATOM 1109 C CA . PRO A 1 136 ? -15 12.32 53.25 1 86.38 136 PRO A CA 1
ATOM 1110 C C . PRO A 1 136 ? -15.984 11.672 52.281 1 86.38 136 PRO A C 1
ATOM 1112 O O . PRO A 1 136 ? -15.664 10.664 51.656 1 86.38 136 PRO A O 1
ATOM 1115 N N . GLY A 1 137 ? -17.109 12.227 52.062 1 83.81 137 GLY A N 1
ATOM 1116 C CA . GLY A 1 137 ? -18.109 11.68 51.156 1 83.81 137 GLY A CA 1
ATOM 1117 C C . GLY A 1 137 ? -17.703 11.773 49.688 1 83.81 137 GLY A C 1
ATOM 1118 O O . GLY A 1 137 ? -18.219 11.031 48.844 1 83.81 137 GLY A O 1
ATOM 1119 N N . GLU A 1 138 ? -16.859 12.734 49.312 1 83.12 138 GLU A N 1
ATOM 1120 C CA . GLU A 1 138 ? -16.469 12.977 47.938 1 83.12 138 GLU A CA 1
ATOM 1121 C C . GLU A 1 138 ? -15.117 12.328 47.625 1 83.12 138 GLU A C 1
ATOM 1123 O O . GLU A 1 138 ? -14.688 12.281 46.469 1 83.12 138 GLU A O 1
ATOM 1128 N N . PHE A 1 139 ? -14.523 11.766 48.625 1 85.06 139 PHE A N 1
ATOM 1129 C CA . PHE A 1 139 ? -13.133 11.352 48.531 1 85.06 139 PHE A CA 1
ATOM 1130 C C . PHE A 1 139 ? -13.008 10.141 47.594 1 85.06 139 PHE A C 1
ATOM 1132 O O . PHE A 1 139 ? -12.031 10.023 46.844 1 85.06 139 PHE A O 1
ATOM 1139 N N . SER A 1 140 ? -13.961 9.289 47.656 1 82.25 140 SER A N 1
ATOM 1140 C CA . SER A 1 140 ? -13.891 8.102 46.812 1 82.25 140 SER A CA 1
ATOM 1141 C C . SER A 1 140 ? -13.922 8.469 45.344 1 82.25 140 SER A C 1
ATOM 1143 O O . SER A 1 140 ? -13.109 7.965 44.562 1 82.25 140 SER A O 1
ATOM 1145 N N . GLU A 1 141 ? -14.773 9.305 44.969 1 81.19 141 GLU A N 1
ATOM 1146 C CA . GLU A 1 141 ? -14.859 9.758 43.594 1 81.19 141 GLU A CA 1
ATOM 1147 C C . GLU A 1 141 ? -13.602 10.516 43.188 1 81.19 141 GLU A C 1
ATOM 1149 O O . GLU A 1 141 ? -13.117 10.344 42.062 1 81.19 141 GLU A O 1
ATOM 1154 N N . PHE A 1 142 ? -13.148 11.211 44.094 1 86.62 142 PHE A N 1
ATOM 1155 C CA . PHE A 1 142 ? -11.938 12 43.844 1 86.62 142 PHE A CA 1
ATOM 1156 C C . PHE A 1 142 ? -10.742 11.086 43.594 1 86.62 142 PHE A C 1
ATOM 1158 O O . PHE A 1 142 ? -9.961 11.312 42.688 1 86.62 142 PHE A O 1
ATOM 1165 N N . LYS A 1 143 ? -10.656 10.039 44.281 1 84.06 143 LYS A N 1
ATOM 1166 C CA . LYS A 1 143 ? -9.539 9.102 44.188 1 84.06 143 LYS A CA 1
ATOM 1167 C C . LYS A 1 143 ? -9.547 8.398 42.812 1 84.06 143 LYS A C 1
ATOM 1169 O O . LYS A 1 143 ? -8.484 8.188 42.219 1 84.06 143 LYS A O 1
ATOM 1174 N N . ASP A 1 144 ? -10.625 8.102 42.406 1 83.62 144 ASP A N 1
ATOM 1175 C CA . ASP A 1 144 ? -10.742 7.43 41.125 1 83.62 144 ASP A CA 1
ATOM 1176 C C . ASP A 1 144 ? -10.289 8.336 40 1 83.62 144 ASP A C 1
ATOM 1178 O O . ASP A 1 144 ? -9.57 7.898 39.094 1 83.62 144 ASP A O 1
ATOM 1182 N N . LYS A 1 145 ? -10.672 9.516 40.094 1 86.19 145 LYS A N 1
ATOM 1183 C CA . LYS A 1 145 ? -10.336 10.461 39 1 86.19 145 LYS A CA 1
ATOM 1184 C C . LYS A 1 145 ? -8.875 10.891 39.094 1 86.19 145 LYS A C 1
ATOM 1186 O O . LYS A 1 145 ? -8.258 11.234 38.094 1 86.19 145 LYS A O 1
ATOM 1191 N N . PHE A 1 146 ? -8.461 10.758 40.312 1 88.44 146 PHE A N 1
ATOM 1192 C CA . PHE A 1 146 ? -7.09 11.18 40.562 1 88.44 146 PHE A CA 1
ATOM 1193 C C . PHE A 1 146 ? -6.102 10.367 39.75 1 88.44 146 PHE A C 1
ATOM 1195 O O . PHE A 1 146 ? -5.223 10.938 39.094 1 88.44 146 PHE A O 1
ATOM 1202 N N . GLN A 1 147 ? -6.312 9.094 39.719 1 84.38 147 GLN A N 1
ATOM 1203 C CA . GLN A 1 147 ? -5.379 8.234 39 1 84.38 147 GLN A CA 1
ATOM 1204 C C . GLN A 1 147 ? -5.465 8.484 37.469 1 84.38 147 GLN A C 1
ATOM 1206 O O . GLN A 1 147 ? -4.445 8.5 36.781 1 84.38 147 GLN A O 1
ATOM 1211 N N . SER A 1 148 ? -6.555 8.648 37.062 1 83.44 148 SER A N 1
ATOM 1212 C CA . SER A 1 148 ? -6.758 8.906 35.656 1 83.44 148 SER A CA 1
ATOM 1213 C C . SER A 1 148 ? -6.09 10.203 35.219 1 83.44 148 SER A C 1
ATOM 1215 O O . SER A 1 148 ? -5.469 10.273 34.156 1 83.44 148 SER A O 1
ATOM 1217 N N . ILE A 1 149 ? -6.238 11.172 36 1 86.5 149 ILE A N 1
ATOM 1218 C CA . ILE A 1 149 ? -5.676 12.484 35.688 1 86.5 149 ILE A CA 1
ATOM 1219 C C . ILE A 1 149 ? -4.156 12.422 35.781 1 86.5 149 ILE A C 1
ATOM 1221 O O . ILE A 1 149 ? -3.451 13 34.969 1 86.5 149 ILE A O 1
ATOM 1225 N N . LYS A 1 150 ? -3.676 11.727 36.75 1 85.62 150 LYS A N 1
ATOM 1226 C CA . LYS A 1 150 ? -2.236 11.539 36.938 1 85.62 150 LYS A CA 1
ATOM 1227 C C . LYS A 1 150 ? -1.622 10.852 35.719 1 85.62 150 LYS A C 1
ATOM 1229 O O . LYS A 1 150 ? -0.53 11.219 35.281 1 85.62 150 LYS A O 1
ATOM 1234 N N . ASN A 1 151 ? -2.314 9.984 35.094 1 82.62 151 ASN A N 1
ATOM 1235 C CA . ASN A 1 151 ? -1.822 9.25 33.938 1 82.62 151 ASN A CA 1
ATOM 1236 C C . ASN A 1 151 ? -1.66 10.156 32.719 1 82.62 151 ASN A C 1
ATOM 1238 O O . ASN A 1 151 ? -0.859 9.875 31.844 1 82.62 151 ASN A O 1
ATOM 1242 N N . LYS A 1 152 ? -2.381 11.156 32.75 1 82.62 152 LYS A N 1
ATOM 1243 C CA . LYS A 1 152 ? -2.309 12.094 31.641 1 82.62 152 LYS A CA 1
ATOM 1244 C C . LYS A 1 152 ? -0.96 12.805 31.609 1 82.62 152 LYS A C 1
ATOM 1246 O O . LYS A 1 152 ? -0.568 13.352 30.578 1 82.62 152 LYS A O 1
ATOM 1251 N N . LEU A 1 153 ? -0.308 12.773 32.719 1 84.81 153 LEU A N 1
ATOM 1252 C CA . LEU A 1 153 ? 1.023 13.367 32.781 1 84.81 153 LEU A CA 1
ATOM 1253 C C . LEU A 1 153 ? 1.983 12.625 31.844 1 84.81 153 LEU A C 1
ATOM 1255 O O . LEU A 1 153 ? 2.951 13.211 31.359 1 84.81 153 LEU A O 1
ATOM 1259 N N . GLN A 1 154 ? 1.698 11.422 31.594 1 82.56 154 GLN A N 1
ATOM 1260 C CA . GLN A 1 154 ? 2.58 10.578 30.797 1 82.56 154 GLN A CA 1
ATOM 1261 C C . GLN A 1 154 ? 2.041 10.414 29.375 1 82.56 154 GLN A C 1
ATOM 1263 O O . GLN A 1 154 ? 2.533 9.578 28.609 1 82.56 154 GLN A O 1
ATOM 1268 N N . GLU A 1 155 ? 1.142 11.172 29.109 1 85.88 155 GLU A N 1
ATOM 1269 C CA . GLU A 1 155 ? 0.532 11.078 27.781 1 85.88 155 GLU A CA 1
ATOM 1270 C C . GLU A 1 155 ? 1.558 11.344 26.688 1 85.88 155 GLU A C 1
ATOM 1272 O O . GLU A 1 155 ? 2.377 12.258 26.797 1 85.88 155 GLU A O 1
ATOM 1277 N N . ILE A 1 156 ? 1.508 10.453 25.656 1 86.12 156 ILE A N 1
ATOM 1278 C CA . ILE A 1 156 ? 2.385 10.648 24.5 1 86.12 156 ILE A CA 1
ATOM 1279 C C . ILE A 1 156 ? 1.728 11.602 23.5 1 86.12 156 ILE A C 1
ATOM 1281 O O . ILE A 1 156 ? 0.507 11.781 23.516 1 86.12 156 ILE A O 1
ATOM 1285 N N . ASP A 1 157 ? 2.549 12.164 22.672 1 89.19 157 ASP A N 1
ATOM 1286 C CA . ASP A 1 157 ? 2.043 13.227 21.812 1 89.19 157 ASP A CA 1
ATOM 1287 C C . ASP A 1 157 ? 1.229 12.641 20.656 1 89.19 157 ASP A C 1
ATOM 1289 O O . ASP A 1 157 ? 1.162 11.422 20.484 1 89.19 157 ASP A O 1
ATOM 1293 N N . ALA A 1 158 ? 0.609 13.5 19.891 1 93.44 158 ALA A N 1
ATOM 1294 C CA . ALA A 1 158 ? -0.4 13.172 18.875 1 93.44 158 ALA A CA 1
ATOM 1295 C C . ALA A 1 158 ? 0.218 12.406 17.719 1 93.44 158 ALA A C 1
ATOM 1297 O O . ALA A 1 158 ? -0.498 11.805 16.906 1 93.44 158 ALA A O 1
ATOM 1298 N N . ARG A 1 159 ? 1.502 12.305 17.609 1 93.69 159 ARG A N 1
ATOM 1299 C CA . ARG A 1 159 ? 2.182 11.531 16.562 1 93.69 159 ARG A CA 1
ATOM 1300 C C . ARG A 1 159 ? 1.927 10.039 16.734 1 93.69 159 ARG A C 1
ATOM 1302 O O . ARG A 1 159 ? 2.162 9.258 15.812 1 93.69 159 ARG A O 1
ATOM 1309 N N . SER A 1 160 ? 1.487 9.625 17.828 1 94.81 160 SER A N 1
ATOM 1310 C CA . SER A 1 160 ? 1.322 8.219 18.188 1 94.81 160 SER A CA 1
ATOM 1311 C C . SER A 1 160 ? 0.102 7.613 17.5 1 94.81 160 SER A C 1
ATOM 1313 O O . SER A 1 160 ? -0.07 6.395 17.5 1 94.81 160 SER A O 1
ATOM 1315 N N . PHE A 1 161 ? -0.74 8.359 16.953 1 95.94 161 PHE A N 1
ATOM 1316 C CA . PHE A 1 161 ? -1.916 7.828 16.281 1 95.94 161 PHE A CA 1
ATOM 1317 C C . PHE A 1 161 ? -1.525 6.715 15.312 1 95.94 161 PHE A C 1
ATOM 1319 O O . PHE A 1 161 ? -0.549 6.844 14.57 1 95.94 161 PHE A O 1
ATOM 1326 N N . PRO A 1 162 ? -2.242 5.676 15.406 1 96.81 162 PRO A N 1
ATOM 1327 C CA . PRO A 1 162 ? -3.596 5.496 15.938 1 96.81 162 PRO A CA 1
ATOM 1328 C C . PRO A 1 162 ? -3.602 4.992 17.375 1 96.81 162 PRO A C 1
ATOM 1330 O O . PRO A 1 162 ? -4.504 4.25 17.781 1 96.81 162 PRO A O 1
ATOM 1333 N N . LEU A 1 163 ? -2.562 5.203 18.141 1 96.38 163 LEU A N 1
ATOM 1334 C CA . LEU A 1 163 ? -2.6 5.039 19.594 1 96.38 163 LEU A CA 1
ATOM 1335 C C . LEU A 1 163 ? -3.072 6.316 20.266 1 96.38 163 LEU A C 1
ATOM 1337 O O . LEU A 1 163 ? -2.795 7.422 19.797 1 96.38 163 LEU A O 1
ATOM 1341 N N . ASP A 1 164 ? -3.764 6.129 21.375 1 92.69 164 ASP A N 1
ATOM 1342 C CA . ASP A 1 164 ? -4.16 7.309 22.141 1 92.69 164 ASP A CA 1
ATOM 1343 C C . ASP A 1 164 ? -3.035 7.773 23.062 1 92.69 164 ASP A C 1
ATOM 1345 O O . ASP A 1 164 ? -1.904 7.293 22.953 1 92.69 164 ASP A O 1
ATOM 1349 N N . GLY A 1 165 ? -3.32 8.797 23.859 1 88.56 165 GLY A N 1
ATOM 1350 C CA . GLY A 1 165 ? -2.307 9.375 24.719 1 88.56 165 GLY A CA 1
ATOM 1351 C C . GLY A 1 165 ? -1.756 8.383 25.734 1 88.56 165 GLY A C 1
ATOM 1352 O O . GLY A 1 165 ? -0.637 8.547 26.219 1 88.56 165 GLY A O 1
ATOM 1353 N N . SER A 1 166 ? -2.441 7.309 26 1 88.56 166 SER A N 1
ATOM 1354 C CA . SER A 1 166 ? -2.018 6.293 26.969 1 88.56 166 SER A CA 1
ATOM 1355 C C . SER A 1 166 ? -1.369 5.105 26.266 1 88.56 166 SER A C 1
ATOM 1357 O O . SER A 1 166 ? -1.221 4.035 26.859 1 88.56 166 SER A O 1
ATOM 1359 N N . LYS A 1 167 ? -1.134 5.227 24.953 1 91.19 167 LYS A N 1
ATOM 1360 C CA . LYS A 1 167 ? -0.471 4.199 24.156 1 91.19 167 LYS A CA 1
ATOM 1361 C C . LYS A 1 167 ? -1.394 3.006 23.922 1 91.19 167 LYS A C 1
ATOM 1363 O O . LYS A 1 167 ? -0.925 1.882 23.734 1 91.19 167 LYS A O 1
ATOM 1368 N N . GLU A 1 168 ? -2.584 3.293 24.047 1 92.94 168 GLU A N 1
ATOM 1369 C CA . GLU A 1 168 ? -3.555 2.242 23.75 1 92.94 168 GLU A CA 1
ATOM 1370 C C . GLU A 1 168 ? -4.105 2.379 22.328 1 92.94 168 GLU A C 1
ATOM 1372 O O . GLU A 1 168 ? -4.305 3.492 21.844 1 92.94 168 GLU A O 1
ATOM 1377 N N . SER A 1 169 ? -4.402 1.232 21.781 1 95.62 169 SER A N 1
ATOM 1378 C CA . SER A 1 169 ? -4.934 1.221 20.422 1 95.62 169 SER A CA 1
ATOM 1379 C C . SER A 1 169 ? -6.301 1.897 20.359 1 95.62 169 SER A C 1
ATOM 1381 O O . SER A 1 169 ? -7.145 1.688 21.234 1 95.62 169 SER A O 1
ATOM 1383 N N . LEU A 1 170 ? -6.52 2.664 19.328 1 96.38 170 LEU A N 1
ATOM 1384 C CA . LEU A 1 170 ? -7.812 3.301 19.094 1 96.38 170 LEU A CA 1
ATOM 1385 C C . LEU A 1 170 ? -8.656 2.477 18.125 1 96.38 170 LEU A C 1
ATOM 1387 O O . LEU A 1 170 ? -9.828 2.793 17.891 1 96.38 170 LEU A O 1
ATOM 1391 N N . VAL A 1 171 ? -8.117 1.408 17.594 1 96.88 171 VAL A N 1
ATOM 1392 C CA . VAL A 1 171 ? -8.867 0.573 16.656 1 96.88 171 VAL A CA 1
ATOM 1393 C C . VAL A 1 171 ? -10.078 -0.033 17.359 1 96.88 171 VAL A C 1
ATOM 1395 O O . VAL A 1 171 ? -9.945 -0.655 18.406 1 96.88 171 VAL A O 1
ATOM 1398 N N . GLY A 1 172 ? -11.219 0.156 16.75 1 95.56 172 GLY A N 1
ATOM 1399 C CA . GLY A 1 172 ? -12.453 -0.352 17.312 1 95.56 172 GLY A CA 1
ATOM 1400 C C . GLY A 1 172 ? -13.008 0.535 18.422 1 95.56 172 GLY A C 1
ATOM 1401 O O . GLY A 1 172 ? -13.805 0.085 19.25 1 95.56 172 GLY A O 1
ATOM 1402 N N . ARG A 1 173 ? -12.531 1.806 18.484 1 95.06 173 ARG A N 1
ATOM 1403 C CA . ARG A 1 173 ? -12.969 2.742 19.516 1 95.06 173 ARG A CA 1
ATOM 1404 C C . ARG A 1 173 ? -13.219 4.125 18.922 1 95.06 173 ARG A C 1
ATOM 1406 O O . ARG A 1 173 ? -12.773 4.426 17.812 1 95.06 173 ARG A O 1
ATOM 1413 N N . PHE A 1 174 ? -13.984 4.902 19.672 1 96.25 174 PHE A N 1
ATOM 1414 C CA . PHE A 1 174 ? -14.109 6.32 19.375 1 96.25 174 PHE A CA 1
ATOM 1415 C C . PHE A 1 174 ? -12.836 7.074 19.75 1 96.25 174 PHE A C 1
ATOM 1417 O O . PHE A 1 174 ? -12.195 6.746 20.75 1 96.25 174 PHE A O 1
ATOM 1424 N N . ILE A 1 175 ? -12.492 8.094 18.969 1 93.31 175 ILE A N 1
ATOM 1425 C CA . ILE A 1 175 ? -11.266 8.852 19.219 1 93.31 175 ILE A CA 1
ATOM 1426 C C . ILE A 1 175 ? -11.414 9.664 20.5 1 93.31 175 ILE A C 1
ATOM 1428 O O . ILE A 1 175 ? -10.453 9.82 21.266 1 93.31 175 ILE A O 1
ATOM 1432 N N . ASN A 1 176 ? -12.594 10.32 20.625 1 83.5 176 ASN A N 1
ATOM 1433 C CA . ASN A 1 176 ? -12.883 11.055 21.844 1 83.5 176 ASN A CA 1
ATOM 1434 C C . ASN A 1 176 ? -13.789 10.258 22.781 1 83.5 176 ASN A C 1
ATOM 1436 O O . ASN A 1 176 ? -14.625 9.477 22.328 1 83.5 176 ASN A O 1
ATOM 1440 N N . ASP A 1 177 ? -13.461 10 24.016 1 66.38 177 ASP A N 1
ATOM 1441 C CA . ASP A 1 177 ? -14.078 9.172 25.062 1 66.38 177 ASP A CA 1
ATOM 1442 C C . ASP A 1 177 ? -15.594 9.32 25.062 1 66.38 177 ASP A C 1
ATOM 1444 O O . ASP A 1 177 ? -16.281 8.805 25.938 1 66.38 177 ASP A O 1
ATOM 1448 N N . GLU A 1 178 ? -16.062 10.039 23.938 1 64.56 178 GLU A N 1
ATOM 1449 C CA . GLU A 1 178 ? -17.516 10.039 24.016 1 64.56 178 GLU A CA 1
ATOM 1450 C C . GLU A 1 178 ? -18.078 8.633 23.891 1 64.56 178 GLU A C 1
ATOM 1452 O O . GLU A 1 178 ? -17.609 7.84 23.062 1 64.56 178 GLU A O 1
ATOM 1457 N N . ILE A 1 179 ? -18.875 8.164 24.766 1 65.5 179 ILE A N 1
ATOM 1458 C CA . ILE A 1 179 ? -19.219 6.77 25.016 1 65.5 179 ILE A CA 1
ATOM 1459 C C . ILE A 1 179 ? -20.078 6.234 23.875 1 65.5 179 ILE A C 1
ATOM 1461 O O . ILE A 1 179 ? -19.891 5.094 23.438 1 65.5 179 ILE A O 1
ATOM 1465 N N . THR A 1 180 ? -20.953 7.078 23.094 1 81 180 THR A N 1
ATOM 1466 C CA . THR A 1 180 ? -21.828 6.312 22.203 1 81 180 THR A CA 1
ATOM 1467 C C . THR A 1 180 ? -21.906 6.965 20.828 1 81 180 THR A C 1
ATOM 1469 O O . THR A 1 180 ? -22.625 6.48 19.938 1 81 180 THR A O 1
ATOM 1472 N N . GLU A 1 181 ? -21.156 8.07 20.578 1 90.75 181 GLU A N 1
ATOM 1473 C CA . GLU A 1 181 ? -21.203 8.703 19.266 1 90.75 181 GLU A CA 1
ATOM 1474 C C . GLU A 1 181 ? -19.922 9.508 18.984 1 90.75 181 GLU A C 1
ATOM 1476 O O . GLU A 1 181 ? -19.312 10.031 19.906 1 90.75 181 GLU A O 1
ATOM 1481 N N . GLY A 1 182 ? -19.516 9.578 17.812 1 94.5 182 GLY A N 1
ATOM 1482 C CA . GLY A 1 182 ? -18.344 10.336 17.438 1 94.5 182 GLY A CA 1
ATOM 1483 C C . GLY A 1 182 ? -17.562 9.695 16.297 1 94.5 182 GLY A C 1
ATOM 1484 O O . GLY A 1 182 ? -18.141 9.008 15.453 1 94.5 182 GLY A O 1
ATOM 1485 N N . HIS A 1 183 ? -16.344 10.039 16.203 1 96.69 183 HIS A N 1
ATOM 1486 C CA . HIS A 1 183 ? -15.461 9.453 15.203 1 96.69 183 HIS A CA 1
ATOM 1487 C C . HIS A 1 183 ? -14.922 8.102 15.656 1 96.69 183 HIS A C 1
ATOM 1489 O O . HIS A 1 183 ? -14.328 8 16.734 1 96.69 183 HIS A O 1
ATOM 1495 N N . TYR A 1 184 ? -15.148 7.098 14.945 1 97.31 184 TYR A N 1
ATOM 1496 C CA . TYR A 1 184 ? -14.805 5.711 15.234 1 97.31 184 TYR A CA 1
ATOM 1497 C C . TYR A 1 184 ? -13.672 5.23 14.336 1 97.31 184 TYR A C 1
ATOM 1499 O O . TYR A 1 184 ? -13.727 5.387 13.117 1 97.31 184 TYR A O 1
ATOM 1507 N N . VAL A 1 185 ? -12.578 4.633 14.922 1 97.81 185 VAL A N 1
ATOM 1508 C CA . VAL A 1 185 ? -11.367 4.281 14.195 1 97.81 185 VAL A CA 1
ATOM 1509 C C . VAL A 1 185 ? -11.352 2.779 13.914 1 97.81 185 VAL A C 1
ATOM 1511 O O . VAL A 1 185 ? -11.508 1.969 14.828 1 97.81 185 VAL A O 1
ATOM 1514 N N . ASN A 1 186 ? -11.18 2.389 12.664 1 98.12 186 ASN A N 1
ATOM 1515 C CA . ASN A 1 186 ? -11.016 0.995 12.266 1 98.12 186 ASN A CA 1
ATOM 1516 C C . ASN A 1 186 ? -9.773 0.798 11.406 1 98.12 186 ASN A C 1
ATOM 1518 O O . ASN A 1 186 ? -9.133 1.771 10.992 1 98.12 186 ASN A O 1
ATOM 1522 N N . LEU A 1 187 ? -9.391 -0.497 11.258 1 97.38 187 LEU A N 1
ATOM 1523 C CA . LEU A 1 187 ? -8.359 -0.858 10.289 1 97.38 187 LEU A CA 1
ATOM 1524 C C . LEU A 1 187 ? -8.867 -0.671 8.859 1 97.38 187 LEU A C 1
ATOM 1526 O O . LEU A 1 187 ? -10.078 -0.651 8.625 1 97.38 187 LEU A O 1
ATOM 1530 N N . TYR A 1 188 ? -7.938 -0.49 7.961 1 96.44 188 TYR A N 1
ATOM 1531 C CA . TYR A 1 188 ? -8.227 -0.27 6.547 1 96.44 188 TYR A CA 1
ATOM 1532 C C . TYR A 1 188 ? -7.316 -1.117 5.664 1 96.44 188 TYR A C 1
ATOM 1534 O O . TYR A 1 188 ? -6.09 -1.039 5.77 1 96.44 188 TYR A O 1
ATOM 1542 N N . LYS A 1 189 ? -7.832 -1.993 4.727 1 92.31 189 LYS A N 1
ATOM 1543 C CA . LYS A 1 189 ? -7.145 -2.859 3.773 1 92.31 189 LYS A CA 1
ATOM 1544 C C . LYS A 1 189 ? -6.418 -3.996 4.488 1 92.31 189 LYS A C 1
ATOM 1546 O O . LYS A 1 189 ? -5.359 -4.441 4.043 1 92.31 189 LYS A O 1
ATOM 1551 N N . ILE A 1 190 ? -6.816 -4.316 5.672 1 91.75 190 ILE A N 1
ATOM 1552 C CA . ILE A 1 190 ? -6.23 -5.395 6.457 1 91.75 190 ILE A CA 1
ATOM 1553 C C . ILE A 1 190 ? -7.312 -6.406 6.828 1 91.75 190 ILE A C 1
ATOM 1555 O O . ILE A 1 190 ? -8.32 -6.047 7.438 1 91.75 190 ILE A O 1
ATOM 1559 N N . GLU A 1 191 ? -7.062 -7.633 6.512 1 88.69 191 GLU A N 1
ATOM 1560 C CA . GLU A 1 191 ? -8.094 -8.641 6.73 1 88.69 191 GLU A CA 1
ATOM 1561 C C . GLU A 1 191 ? -7.629 -9.703 7.715 1 88.69 191 GLU A C 1
ATOM 1563 O O . GLU A 1 191 ? -8.445 -10.414 8.305 1 88.69 191 GLU A O 1
ATOM 1568 N N . SER A 1 192 ? -6.305 -9.773 7.914 1 89 192 SER A N 1
ATOM 1569 C CA . SER A 1 192 ? -5.777 -10.898 8.68 1 89 192 SER A CA 1
ATOM 1570 C C . SER A 1 192 ? -5.727 -10.578 10.164 1 89 192 SER A C 1
ATOM 1572 O O . SER A 1 192 ? -5.562 -11.477 10.992 1 89 192 SER A O 1
ATOM 1574 N N . PHE A 1 193 ? -5.902 -9.289 10.523 1 90.75 193 PHE A N 1
ATOM 1575 C CA . PHE A 1 193 ? -5.758 -8.883 11.914 1 90.75 193 PHE A CA 1
ATOM 1576 C C . PHE A 1 193 ? -6.953 -8.047 12.359 1 90.75 193 PHE A C 1
ATOM 1578 O O . PHE A 1 193 ? -7.57 -7.355 11.547 1 90.75 193 PHE A O 1
ATOM 1585 N N . THR A 1 194 ? -7.23 -8.133 13.664 1 92 194 THR A N 1
ATOM 1586 C CA . THR A 1 194 ? -8.352 -7.363 14.195 1 92 194 THR A CA 1
ATOM 1587 C C . THR A 1 194 ? -7.859 -6.242 15.102 1 92 194 THR A C 1
ATOM 1589 O O . THR A 1 194 ? -8.641 -5.379 15.516 1 92 194 THR A O 1
ATOM 1592 N N . GLU A 1 195 ? -6.57 -6.305 15.414 1 93 195 GLU A N 1
ATOM 1593 C CA . GLU A 1 195 ? -5.953 -5.32 16.297 1 93 195 GLU A CA 1
ATOM 1594 C C . GLU A 1 195 ? -4.535 -4.984 15.844 1 93 195 GLU A C 1
ATOM 1596 O O . GLU A 1 195 ? -3.941 -5.715 15.047 1 93 195 GLU A O 1
ATOM 1601 N N . ILE A 1 196 ? -4.047 -3.9 16.359 1 95.25 196 ILE A N 1
ATOM 1602 C CA . ILE A 1 196 ? -2.693 -3.518 15.969 1 95.25 196 ILE A CA 1
ATOM 1603 C C . ILE A 1 196 ? -1.722 -3.852 17.094 1 95.25 196 ILE A C 1
ATOM 1605 O O . ILE A 1 196 ? -2.123 -3.953 18.266 1 95.25 196 ILE A O 1
ATOM 1609 N N . VAL A 1 197 ? -0.474 -4.098 16.766 1 94.44 197 VAL A N 1
ATOM 1610 C CA . VAL A 1 197 ? 0.639 -4.133 17.703 1 94.44 197 VAL A CA 1
ATOM 1611 C C . VAL A 1 197 ? 1.228 -2.732 17.859 1 94.44 197 VAL A C 1
ATOM 1613 O O . VAL A 1 197 ? 1.765 -2.168 16.906 1 94.44 197 VAL A O 1
ATOM 1616 N N . PRO A 1 198 ? 1.186 -2.168 19.031 1 94.19 198 PRO A N 1
ATOM 1617 C CA . PRO A 1 198 ? 1.518 -0.754 19.234 1 94.19 198 PRO A CA 1
ATOM 1618 C C . PRO A 1 198 ? 2.898 -0.394 18.688 1 94.19 198 PRO A C 1
ATOM 1620 O O . PRO A 1 198 ? 3.07 0.665 18.078 1 94.19 198 PRO A O 1
ATOM 1623 N N . GLN A 1 199 ? 3.861 -1.283 18.781 1 92 199 GLN A N 1
ATOM 1624 C CA . GLN A 1 199 ? 5.23 -1.001 18.359 1 92 199 GLN A CA 1
ATOM 1625 C C . GLN A 1 199 ? 5.336 -0.902 16.844 1 92 199 GLN A C 1
ATOM 1627 O O . GLN A 1 199 ? 6.316 -0.371 16.312 1 92 199 GLN A O 1
ATOM 1632 N N . LEU A 1 200 ? 4.332 -1.418 16.156 1 94.44 200 LEU A N 1
ATOM 1633 C CA . LEU A 1 200 ? 4.352 -1.466 14.695 1 94.44 200 LEU A CA 1
ATOM 1634 C C . LEU A 1 200 ? 3.242 -0.6 14.109 1 94.44 200 LEU A C 1
ATOM 1636 O O . LEU A 1 200 ? 2.791 -0.838 12.984 1 94.44 200 LEU A O 1
ATOM 1640 N N . ARG A 1 201 ? 2.869 0.414 14.836 1 94.75 201 ARG A N 1
ATOM 1641 C CA . ARG A 1 201 ? 1.682 1.204 14.531 1 94.75 201 ARG A CA 1
ATOM 1642 C C . ARG A 1 201 ? 1.796 1.855 13.156 1 94.75 201 ARG A C 1
ATOM 1644 O O . ARG A 1 201 ? 0.791 2.055 12.469 1 94.75 201 ARG A O 1
ATOM 1651 N N . THR A 1 202 ? 2.986 2.152 12.695 1 94.88 202 THR A N 1
ATOM 1652 C CA . THR A 1 202 ? 3.158 2.906 11.453 1 94.88 202 THR A CA 1
ATOM 1653 C C . THR A 1 202 ? 2.914 2.014 10.242 1 94.88 202 THR A C 1
ATOM 1655 O O . THR A 1 202 ? 2.77 2.508 9.125 1 94.88 202 THR A O 1
ATOM 1658 N N . LEU A 1 203 ? 2.812 0.649 10.438 1 94.56 203 LEU A N 1
ATOM 1659 C CA . LEU A 1 203 ? 2.598 -0.299 9.352 1 94.56 203 LEU A CA 1
ATOM 1660 C C . LEU A 1 203 ? 1.121 -0.365 8.969 1 94.56 203 LEU A C 1
ATOM 1662 O O . LEU A 1 203 ? 0.775 -0.84 7.887 1 94.56 203 LEU A O 1
ATOM 1666 N N . TYR A 1 204 ? 0.249 0.121 9.883 1 95.62 204 TYR A N 1
ATOM 1667 C CA . TYR A 1 204 ? -1.185 -0.087 9.711 1 95.62 204 TYR A CA 1
ATOM 1668 C C . TYR A 1 204 ? -1.836 1.124 9.055 1 95.62 204 TYR A C 1
ATOM 1670 O O . TYR A 1 204 ? -1.49 2.268 9.359 1 95.62 204 TYR A O 1
ATOM 1678 N N . LYS A 1 205 ? -2.738 0.901 8.133 1 96.38 205 LYS A N 1
ATOM 1679 C CA . LYS A 1 205 ? -3.664 1.919 7.641 1 96.38 205 LYS A CA 1
ATOM 1680 C C . LYS A 1 205 ? -4.949 1.937 8.461 1 96.38 205 LYS A C 1
ATOM 1682 O O . LYS A 1 205 ? -5.465 0.882 8.844 1 96.38 205 LYS A O 1
ATOM 1687 N N . THR A 1 206 ? -5.477 3.104 8.68 1 97.69 206 THR A N 1
ATOM 1688 C CA . THR A 1 206 ? -6.723 3.221 9.438 1 97.69 206 THR A CA 1
ATOM 1689 C C . THR A 1 206 ? -7.746 4.051 8.664 1 97.69 206 THR A C 1
ATOM 1691 O O . THR A 1 206 ? -7.383 4.82 7.773 1 97.69 206 THR A O 1
ATOM 1694 N N . GLU A 1 207 ? -8.914 3.816 8.93 1 98.31 207 GLU A N 1
ATOM 1695 C CA . GLU A 1 207 ? -10.062 4.578 8.445 1 98.31 207 GLU A CA 1
ATOM 1696 C C . GLU A 1 207 ? -10.953 5.027 9.609 1 98.31 207 GLU A C 1
ATOM 1698 O O . GLU A 1 207 ? -11.156 4.281 10.562 1 98.31 207 GLU A O 1
ATOM 1703 N N . MET A 1 208 ? -11.406 6.234 9.555 1 98.12 208 MET A N 1
ATOM 1704 C CA . MET A 1 208 ? -12.234 6.793 10.625 1 98.12 208 MET A CA 1
ATOM 1705 C C . MET A 1 208 ? -13.516 7.406 10.062 1 98.12 208 MET A C 1
ATOM 1707 O O . MET A 1 208 ? -13.469 8.148 9.078 1 98.12 208 MET A O 1
ATOM 1711 N N . LEU A 1 209 ? -14.656 7.07 10.633 1 98.19 209 LEU A N 1
ATOM 1712 C CA . LEU A 1 209 ? -15.969 7.594 10.266 1 98.19 209 LEU A CA 1
ATOM 1713 C C . LEU A 1 209 ? -16.719 8.117 11.484 1 98.19 209 LEU A C 1
ATOM 1715 O O . LEU A 1 209 ? -16.375 7.762 12.617 1 98.19 209 LEU A O 1
ATOM 1719 N N . GLN A 1 210 ? -17.688 8.961 11.266 1 96.31 210 GLN A N 1
ATOM 1720 C CA . GLN A 1 210 ? -18.578 9.43 12.328 1 96.31 210 GLN A CA 1
ATOM 1721 C C . GLN A 1 210 ? -19.828 8.562 12.43 1 96.31 210 GLN A C 1
ATOM 1723 O O . GLN A 1 210 ? -20.344 8.094 11.414 1 96.31 210 GLN A O 1
ATOM 1728 N N . GLY A 1 211 ? -20.25 8.297 13.602 1 96.81 211 GLY A N 1
ATOM 1729 C CA . GLY A 1 211 ? -21.438 7.5 13.805 1 96.81 211 GLY A CA 1
ATOM 1730 C C . GLY A 1 211 ? -21.734 7.238 15.273 1 96.81 211 GLY A C 1
ATOM 1731 O O . GLY A 1 211 ? -21.438 8.062 16.125 1 96.81 211 GLY A O 1
ATOM 1732 N N . GLN A 1 212 ? -22.453 6.199 15.508 1 96.75 212 GLN A N 1
ATOM 1733 C CA . GLN A 1 212 ? -22.859 5.852 16.859 1 96.75 212 GLN A CA 1
ATOM 1734 C C . GLN A 1 212 ? -22.875 4.34 17.062 1 96.75 212 GLN A C 1
ATOM 1736 O O . GLN A 1 212 ? -22.922 3.58 16.094 1 96.75 212 GLN A O 1
ATOM 1741 N N . ILE A 1 213 ? -22.859 3.936 18.297 1 96.5 213 ILE A N 1
ATOM 1742 C CA . ILE A 1 213 ? -22.984 2.523 18.641 1 96.5 213 ILE A CA 1
ATOM 1743 C C . ILE A 1 213 ? -24.469 2.182 18.859 1 96.5 213 ILE A C 1
ATOM 1745 O O . ILE A 1 213 ? -25.188 2.914 19.531 1 96.5 213 ILE A O 1
ATOM 1749 N N . ILE A 1 214 ? -24.875 1.194 18.234 1 96.75 214 ILE A N 1
ATOM 1750 C CA . ILE A 1 214 ? -26.25 0.721 18.328 1 96.75 214 ILE A CA 1
ATOM 1751 C C . ILE A 1 214 ? -26.297 -0.57 19.141 1 96.75 214 ILE A C 1
ATOM 1753 O O . ILE A 1 214 ? -25.516 -1.491 18.906 1 96.75 214 ILE A O 1
ATOM 1757 N N . ASN A 1 215 ? -27.219 -0.512 20.094 1 94 215 ASN A N 1
ATOM 1758 C CA . ASN A 1 215 ? -27.438 -1.731 20.859 1 94 215 ASN A CA 1
ATOM 1759 C C . ASN A 1 215 ? -28.344 -2.715 20.141 1 94 215 ASN A C 1
ATOM 1761 O O . ASN A 1 215 ? -29.547 -2.732 20.359 1 94 215 ASN A O 1
ATOM 1765 N N . LYS A 1 216 ? -27.938 -3.482 19.281 1 92.38 216 LYS A N 1
ATOM 1766 C CA . LYS A 1 216 ? -28.469 -4.68 18.641 1 92.38 216 LYS A CA 1
ATOM 1767 C C . LYS A 1 216 ? -29.438 -4.32 17.531 1 92.38 216 LYS A C 1
ATOM 1769 O O . LYS A 1 216 ? -29.547 -5.035 16.531 1 92.38 216 LYS A O 1
ATOM 1774 N N . GLU A 1 217 ? -30.266 -3.201 17.781 1 97.06 217 GLU A N 1
ATOM 1775 C CA . GLU A 1 217 ? -31.266 -2.947 16.75 1 97.06 217 GLU A CA 1
ATOM 1776 C C . GLU A 1 217 ? -31.547 -1.454 16.609 1 97.06 217 GLU A C 1
ATOM 1778 O O . GLU A 1 217 ? -31.531 -0.717 17.594 1 97.06 217 GLU A O 1
ATOM 1783 N N . ILE A 1 218 ? -31.859 -1.041 15.453 1 97.44 218 ILE A N 1
ATOM 1784 C CA . ILE A 1 218 ? -32.25 0.333 15.18 1 97.44 218 ILE A CA 1
ATOM 1785 C C . ILE A 1 218 ? -33.219 0.362 13.977 1 97.44 218 ILE A C 1
ATOM 1787 O O . ILE A 1 218 ? -33.094 -0.468 13.07 1 97.44 218 ILE A O 1
ATOM 1791 N N . GLU A 1 219 ? -34.156 1.215 13.977 1 97.25 219 GLU A N 1
ATOM 1792 C CA . GLU A 1 219 ? -35.094 1.454 12.867 1 97.25 219 GLU A CA 1
ATOM 1793 C C . GLU A 1 219 ? -34.906 2.859 12.297 1 97.25 219 GLU A C 1
ATOM 1795 O O . GLU A 1 219 ? -34.688 3.811 13.047 1 97.25 219 GLU A O 1
ATOM 1800 N N . MET A 1 220 ? -34.969 2.951 11.031 1 96.44 220 MET A N 1
ATOM 1801 C CA . MET A 1 220 ? -34.875 4.266 10.398 1 96.44 220 MET A CA 1
ATOM 1802 C C . MET A 1 220 ? -35.719 4.305 9.109 1 96.44 220 MET A C 1
ATOM 1804 O O . MET A 1 220 ? -36.031 3.26 8.547 1 96.44 220 MET A O 1
ATOM 1808 N N . GLU A 1 221 ? -36.062 5.445 8.68 1 97.12 221 GLU A N 1
ATOM 1809 C CA . GLU A 1 221 ? -36.781 5.656 7.418 1 97.12 221 GLU A CA 1
ATOM 1810 C C . GLU A 1 221 ? -35.781 6.027 6.305 1 97.12 221 GLU A C 1
ATOM 1812 O O . GLU A 1 221 ? -34.969 6.938 6.469 1 97.12 221 GLU A O 1
ATOM 1817 N N . VAL A 1 222 ? -35.844 5.305 5.227 1 97.38 222 VAL A N 1
ATOM 1818 C CA . VAL A 1 222 ? -35.031 5.582 4.059 1 97.38 222 VAL A CA 1
ATOM 1819 C C . VAL A 1 222 ? -35.844 6.312 3.004 1 97.38 222 VAL A C 1
ATOM 1821 O O . VAL A 1 222 ? -36.812 5.773 2.492 1 97.38 222 VAL A O 1
ATOM 1824 N N . LYS A 1 223 ? -35.438 7.484 2.629 1 96.44 223 LYS A N 1
ATOM 1825 C CA . LYS A 1 223 ? -36.219 8.328 1.728 1 96.44 223 LYS A CA 1
ATOM 1826 C C . LYS A 1 223 ? -35.531 8.461 0.37 1 96.44 223 LYS A C 1
ATOM 1828 O O . LYS A 1 223 ? -36.125 8.977 -0.581 1 96.44 223 LYS A O 1
ATOM 1833 N N . GLU A 1 224 ? -34.344 8.109 0.254 1 96.12 224 GLU A N 1
ATOM 1834 C CA . GLU A 1 224 ? -33.531 8.117 -0.955 1 96.12 224 GLU A CA 1
ATOM 1835 C C . GLU A 1 224 ? -32.438 7.059 -0.892 1 96.12 224 GLU A C 1
ATOM 1837 O O . GLU A 1 224 ? -32.281 6.363 0.116 1 96.12 224 GLU A O 1
ATOM 1842 N N . GLU A 1 225 ? -31.703 6.898 -1.996 1 96.5 225 GLU A N 1
ATOM 1843 C CA . GLU A 1 225 ? -30.625 5.918 -1.995 1 96.5 225 GLU A CA 1
ATOM 1844 C C . GLU A 1 225 ? -29.5 6.344 -1.062 1 96.5 225 GLU A C 1
ATOM 1846 O O . GLU A 1 225 ? -29.016 7.473 -1.147 1 96.5 225 GLU A O 1
ATOM 1851 N N . ILE A 1 226 ? -29.156 5.434 -0.185 1 97.81 226 ILE A N 1
ATOM 1852 C CA . ILE A 1 226 ? -28.156 5.777 0.815 1 97.81 226 ILE A CA 1
ATOM 1853 C C . ILE A 1 226 ? -27.141 4.637 0.949 1 97.81 226 ILE A C 1
ATOM 1855 O O . ILE A 1 226 ? -27.344 3.551 0.402 1 97.81 226 ILE A O 1
ATOM 1859 N N . VAL A 1 227 ? -26.031 4.887 1.558 1 98.12 227 VAL A N 1
ATOM 1860 C CA . VAL A 1 227 ? -25.031 3.914 1.99 1 98.12 227 VAL A CA 1
ATOM 1861 C C . VAL A 1 227 ? -24.875 3.98 3.508 1 98.12 227 VAL A C 1
ATOM 1863 O O . VAL A 1 227 ? -24.766 5.066 4.078 1 98.12 227 VAL A O 1
ATOM 1866 N N . LEU A 1 228 ? -24.875 2.895 4.164 1 98.12 228 LEU A N 1
ATOM 1867 C CA . LEU A 1 228 ? -24.703 2.824 5.613 1 98.12 228 LEU A CA 1
ATOM 1868 C C . LEU A 1 228 ? -23.391 2.148 5.977 1 98.12 228 LEU A C 1
ATOM 1870 O O . LEU A 1 228 ? -23.234 0.938 5.789 1 98.12 228 LEU A O 1
ATOM 1874 N N . PRO A 1 229 ? -22.438 2.898 6.496 1 98.44 229 PRO A N 1
ATOM 1875 C CA . PRO A 1 229 ? -21.25 2.24 7.043 1 98.44 229 PRO A CA 1
ATOM 1876 C C . PRO A 1 229 ? -21.531 1.518 8.359 1 98.44 229 PRO A C 1
ATOM 1878 O O . PRO A 1 229 ? -22.172 2.08 9.25 1 98.44 229 PRO A O 1
ATOM 1881 N N . ILE A 1 230 ? -21.109 0.323 8.484 1 98.12 230 ILE A N 1
ATOM 1882 C CA . ILE A 1 230 ? -21.328 -0.466 9.688 1 98.12 230 ILE A CA 1
ATOM 1883 C C . ILE A 1 230 ? -20.031 -1.159 10.094 1 98.12 230 ILE A C 1
ATOM 1885 O O . ILE A 1 230 ? -19.172 -1.441 9.242 1 98.12 230 ILE A O 1
ATOM 1889 N N . SER A 1 231 ? -19.781 -1.318 11.305 1 97.44 231 SER A N 1
ATOM 1890 C CA . SER A 1 231 ? -18.656 -2.064 11.844 1 97.44 231 SER A CA 1
ATOM 1891 C C . SER A 1 231 ? -19.062 -2.852 13.086 1 97.44 231 SER A C 1
ATOM 1893 O O . SER A 1 231 ? -19.922 -2.41 13.859 1 97.44 231 SER A O 1
ATOM 1895 N N . VAL A 1 232 ? -18.469 -4.012 13.258 1 96.81 232 VAL A N 1
ATOM 1896 C CA . VAL A 1 232 ? -18.75 -4.82 14.438 1 96.81 232 VAL A CA 1
ATOM 1897 C C . VAL A 1 232 ? -17.469 -4.977 15.266 1 96.81 232 VAL A C 1
ATOM 1899 O O . VAL A 1 232 ? -16.359 -4.73 14.773 1 96.81 232 VAL A O 1
ATOM 1902 N N . LYS A 1 233 ? -17.594 -5.363 16.516 1 93.94 233 LYS A N 1
ATOM 1903 C CA . LYS A 1 233 ? -16.453 -5.469 17.422 1 93.94 233 LYS A CA 1
ATOM 1904 C C . LYS A 1 233 ? -16.094 -6.926 17.688 1 93.94 233 LYS A C 1
ATOM 1906 O O . LYS A 1 233 ? -14.992 -7.227 18.156 1 93.94 233 LYS A O 1
ATOM 1911 N N . LYS A 1 234 ? -17.031 -7.785 17.406 1 94.38 234 LYS A N 1
ATOM 1912 C CA . LYS A 1 234 ? -16.828 -9.188 17.781 1 94.38 234 LYS A CA 1
ATOM 1913 C C . LYS A 1 234 ? -16.844 -10.086 16.547 1 94.38 234 LYS A C 1
ATOM 1915 O O . LYS A 1 234 ? -17.578 -9.836 15.602 1 94.38 234 LYS A O 1
ATOM 1920 N N . LEU A 1 235 ? -16.078 -11.156 16.672 1 91.38 235 LEU A N 1
ATOM 1921 C CA . LEU A 1 235 ? -16.109 -12.18 15.633 1 91.38 235 LEU A CA 1
ATOM 1922 C C . LEU A 1 235 ? -17.469 -12.883 15.602 1 91.38 235 LEU A C 1
ATOM 1924 O O . LEU A 1 235 ? -18.156 -12.953 16.625 1 91.38 235 LEU A O 1
ATOM 1928 N N . TYR A 1 236 ? -17.922 -13.352 14.508 1 89 236 TYR A N 1
ATOM 1929 C CA . TYR A 1 236 ? -19.141 -14.125 14.289 1 89 236 TYR A CA 1
ATOM 1930 C C . TYR A 1 236 ? -20.375 -13.258 14.469 1 89 236 TYR A C 1
ATOM 1932 O O . TYR A 1 236 ? -21.422 -13.734 14.922 1 89 236 TYR A O 1
ATOM 1940 N N . SER A 1 237 ? -20.203 -11.984 14.305 1 93.44 237 SER A N 1
ATOM 1941 C CA . SER A 1 237 ? -21.344 -11.086 14.281 1 93.44 237 SER A CA 1
ATOM 1942 C C . SER A 1 237 ? -22.062 -11.133 12.938 1 93.44 237 SER A C 1
ATOM 1944 O O . SER A 1 237 ? -21.438 -11.461 11.914 1 93.44 237 SER A O 1
ATOM 1946 N N . TYR A 1 238 ? -23.359 -10.922 12.977 1 94.88 238 TYR A N 1
ATOM 1947 C CA . TYR A 1 238 ? -24.094 -10.719 11.734 1 94.88 238 TYR A CA 1
ATOM 1948 C C . TYR A 1 238 ? -24.781 -9.359 11.727 1 94.88 238 TYR A C 1
ATOM 1950 O O . TYR A 1 238 ? -24.938 -8.727 12.773 1 94.88 238 TYR A O 1
ATOM 1958 N N . ILE A 1 239 ? -25.109 -8.836 10.594 1 96.69 239 ILE A N 1
ATOM 1959 C CA . ILE A 1 239 ? -25.938 -7.652 10.391 1 96.69 239 ILE A CA 1
ATOM 1960 C C . ILE A 1 239 ? -27.156 -8.016 9.539 1 96.69 239 ILE A C 1
ATOM 1962 O O . ILE A 1 239 ? -27.016 -8.516 8.422 1 96.69 239 ILE A O 1
ATOM 1966 N N . ASN A 1 240 ? -28.281 -7.801 10.062 1 97 240 ASN A N 1
ATOM 1967 C CA . ASN A 1 240 ? -29.531 -8.062 9.359 1 97 240 ASN A CA 1
ATOM 1968 C C . ASN A 1 240 ? -30.25 -6.77 8.984 1 97 240 ASN A C 1
ATOM 1970 O O . ASN A 1 240 ? -30.531 -5.938 9.852 1 97 240 ASN A O 1
ATOM 1974 N N . LEU A 1 241 ? -30.516 -6.57 7.727 1 97.5 241 LEU A N 1
ATOM 1975 C CA . LEU A 1 241 ? -31.234 -5.41 7.227 1 97.5 241 LEU A CA 1
ATOM 1976 C C . LEU A 1 241 ? -32.625 -5.812 6.715 1 97.5 241 LEU A C 1
ATOM 1978 O O . LEU A 1 241 ? -32.719 -6.672 5.836 1 97.5 241 LEU A O 1
ATOM 1982 N N . LYS A 1 242 ? -33.594 -5.301 7.262 1 97 242 LYS A N 1
ATOM 1983 C CA . LYS A 1 242 ? -34.969 -5.508 6.801 1 97 242 LYS A CA 1
ATOM 1984 C C . LYS A 1 242 ? -35.562 -4.215 6.254 1 97 242 LYS A C 1
ATOM 1986 O O . LYS A 1 242 ? -35.719 -3.24 6.988 1 97 242 LYS A O 1
ATOM 1991 N N . ILE A 1 243 ? -35.781 -4.211 5.016 1 95.19 243 ILE A N 1
ATOM 1992 C CA . ILE A 1 243 ? -36.406 -3.043 4.402 1 95.19 243 ILE A CA 1
ATOM 1993 C C . ILE A 1 243 ? -37.719 -3.453 3.74 1 95.19 243 ILE A C 1
ATOM 1995 O O . ILE A 1 243 ? -37.75 -4.277 2.824 1 95.19 243 ILE A O 1
ATOM 1999 N N . ASN A 1 244 ? -38.75 -2.77 4.273 1 90 244 ASN A N 1
ATOM 2000 C CA . ASN A 1 244 ? -40.094 -3.182 3.867 1 90 244 ASN A CA 1
ATOM 2001 C C . ASN A 1 244 ? -40.312 -4.684 4.039 1 90 244 ASN A C 1
ATOM 2003 O O . ASN A 1 244 ? -40.219 -5.199 5.16 1 90 244 ASN A O 1
ATOM 2007 N N . ASN A 1 245 ? -40.406 -5.48 2.959 1 86.69 245 ASN A N 1
ATOM 2008 C CA . ASN A 1 245 ? -40.688 -6.91 3.096 1 86.69 245 ASN A CA 1
ATOM 2009 C C . ASN A 1 245 ? -39.5 -7.746 2.635 1 86.69 245 ASN A C 1
ATOM 2011 O O . ASN A 1 245 ? -39.625 -8.953 2.42 1 86.69 245 ASN A O 1
ATOM 2015 N N . ARG A 1 246 ? -38.375 -7.051 2.623 1 92.88 246 ARG A N 1
ATOM 2016 C CA . ARG A 1 246 ? -37.188 -7.777 2.221 1 92.88 246 ARG A CA 1
ATOM 2017 C C . ARG A 1 246 ? -36.125 -7.777 3.338 1 92.88 246 ARG A C 1
ATOM 2019 O O . ARG A 1 246 ? -35.969 -6.777 4.043 1 92.88 246 ARG A O 1
ATOM 2026 N N . GLU A 1 247 ? -35.531 -8.906 3.49 1 94.62 247 GLU A N 1
ATOM 2027 C CA . GLU A 1 247 ? -34.531 -9.086 4.535 1 94.62 247 GLU A CA 1
ATOM 2028 C C . GLU A 1 247 ? -33.188 -9.516 3.947 1 94.62 247 GLU A C 1
ATOM 2030 O O . GLU A 1 247 ? -33.125 -10.367 3.057 1 94.62 247 GLU A O 1
ATOM 2035 N N . TYR A 1 248 ? -32.156 -8.852 4.336 1 95.88 248 TYR A N 1
ATOM 2036 C CA . TYR A 1 248 ? -30.797 -9.148 3.932 1 95.88 248 TYR A CA 1
ATOM 2037 C C . TYR A 1 248 ? -29.922 -9.422 5.145 1 95.88 248 TYR A C 1
ATOM 2039 O O . TYR A 1 248 ? -29.516 -8.492 5.848 1 95.88 248 TYR A O 1
ATOM 2047 N N . LYS A 1 249 ? -29.562 -10.641 5.387 1 94.94 249 LYS A N 1
ATOM 2048 C CA . LYS A 1 249 ? -28.703 -11 6.516 1 94.94 249 LYS A CA 1
ATOM 2049 C C . LYS A 1 249 ? -27.266 -11.227 6.066 1 94.94 249 LYS A C 1
ATOM 2051 O O . LYS A 1 249 ? -26.984 -12.141 5.285 1 94.94 249 LYS A O 1
ATOM 2056 N N . ILE A 1 250 ? -26.422 -10.43 6.516 1 94.12 250 ILE A N 1
ATOM 2057 C CA . ILE A 1 250 ? -25 -10.539 6.234 1 94.12 250 ILE A CA 1
ATOM 2058 C C . ILE A 1 250 ? -24.281 -11.203 7.41 1 94.12 250 ILE A C 1
ATOM 2060 O O . ILE A 1 250 ? -24.172 -10.617 8.484 1 94.12 250 ILE A O 1
ATOM 2064 N N . ASN A 1 251 ? -23.719 -12.367 7.172 1 91.62 251 ASN A N 1
ATOM 2065 C CA . ASN A 1 251 ? -23.109 -13.156 8.234 1 91.62 251 ASN A CA 1
ATOM 2066 C C . ASN A 1 251 ? -21.594 -13.016 8.242 1 91.62 251 ASN A C 1
ATOM 2068 O O . ASN A 1 251 ? -21 -12.547 7.262 1 91.62 251 ASN A O 1
ATOM 2072 N N . ASP A 1 252 ? -20.969 -13.336 9.312 1 87.94 252 ASP A N 1
ATOM 2073 C CA . ASP A 1 252 ? -19.531 -13.453 9.469 1 87.94 252 ASP A CA 1
ATOM 2074 C C . ASP A 1 252 ? -18.828 -12.141 9.117 1 87.94 252 ASP A C 1
ATOM 2076 O O . ASP A 1 252 ? -17.875 -12.133 8.336 1 87.94 252 ASP A O 1
ATOM 2080 N N . VAL A 1 253 ? -19.406 -11.133 9.656 1 91.69 253 VAL A N 1
ATOM 2081 C CA . VAL A 1 253 ? -18.828 -9.812 9.453 1 91.69 253 VAL A CA 1
ATOM 2082 C C . VAL A 1 253 ? -17.562 -9.68 10.289 1 91.69 253 VAL A C 1
ATOM 2084 O O . VAL A 1 253 ? -17.578 -9.938 11.5 1 91.69 253 VAL A O 1
ATOM 2087 N N . ARG A 1 254 ? -16.469 -9.32 9.664 1 93 254 ARG A N 1
ATOM 2088 C CA . ARG A 1 254 ? -15.18 -9.195 10.352 1 93 254 ARG A CA 1
ATOM 2089 C C . ARG A 1 254 ? -15.156 -7.957 11.242 1 93 254 ARG A C 1
ATOM 2091 O O . ARG A 1 254 ? -15.641 -6.895 10.844 1 93 254 ARG A O 1
ATOM 2098 N N . PRO A 1 255 ? -14.531 -8.086 12.438 1 96.19 255 PRO A N 1
ATOM 2099 C CA . PRO A 1 255 ? -14.508 -6.945 13.359 1 96.19 255 PRO A CA 1
ATOM 2100 C C . PRO A 1 255 ? -13.516 -5.863 12.93 1 96.19 255 PRO A C 1
ATOM 2102 O O . PRO A 1 255 ? -12.516 -6.164 12.273 1 96.19 255 PRO A O 1
ATOM 2105 N N . ASN A 1 256 ? -13.734 -4.617 13.312 1 97.25 256 ASN A N 1
ATOM 2106 C CA . ASN A 1 256 ? -12.844 -3.465 13.289 1 97.25 256 ASN A CA 1
ATOM 2107 C C . ASN A 1 256 ? -12.453 -3.078 11.867 1 97.25 256 ASN A C 1
ATOM 2109 O O . ASN A 1 256 ? -11.312 -2.693 11.617 1 97.25 256 ASN A O 1
ATOM 2113 N N . ILE A 1 257 ? -13.328 -3.279 11 1 96.75 257 ILE A N 1
ATOM 2114 C CA . ILE A 1 257 ? -13.297 -2.721 9.648 1 96.75 257 ILE A CA 1
ATOM 2115 C C . ILE A 1 257 ? -14.672 -2.168 9.289 1 96.75 257 ILE A C 1
ATOM 2117 O O . ILE A 1 257 ? -15.68 -2.557 9.883 1 96.75 257 ILE A O 1
ATOM 2121 N N . PHE A 1 258 ? -14.734 -1.275 8.391 1 97.75 258 PHE A N 1
ATOM 2122 C CA . PHE A 1 258 ? -16.016 -0.715 7.984 1 97.75 258 PHE A CA 1
ATOM 2123 C C . PHE A 1 258 ? -16.578 -1.46 6.777 1 97.75 258 PHE A C 1
ATOM 2125 O O . PHE A 1 258 ? -15.836 -1.785 5.848 1 97.75 258 PHE A O 1
ATOM 2132 N N . TYR A 1 259 ? -17.844 -1.791 6.832 1 97.19 259 TYR A N 1
ATOM 2133 C CA . TYR A 1 259 ? -18.641 -2.273 5.707 1 97.19 259 TYR A CA 1
ATOM 2134 C C . TYR A 1 259 ? -19.562 -1.183 5.188 1 97.19 259 TYR A C 1
ATOM 2136 O O . TYR A 1 259 ? -20.25 -0.513 5.969 1 97.19 259 TYR A O 1
ATOM 2144 N N . TYR A 1 260 ? -19.594 -0.938 3.953 1 98.12 260 TYR A N 1
ATOM 2145 C CA . TYR A 1 260 ? -20.484 0.036 3.332 1 98.12 260 TYR A CA 1
ATOM 2146 C C . TYR A 1 260 ? -21.672 -0.655 2.674 1 98.12 260 TYR A C 1
ATOM 2148 O O . TYR A 1 260 ? -21.531 -1.29 1.628 1 98.12 260 TYR A O 1
ATOM 2156 N N . LEU A 1 261 ? -22.844 -0.497 3.205 1 97.75 261 LEU A N 1
ATOM 2157 C CA . LEU A 1 261 ? -24.047 -1.205 2.754 1 97.75 261 LEU A CA 1
ATOM 2158 C C . LEU A 1 261 ? -24.984 -0.268 1.998 1 97.75 261 LEU A C 1
ATOM 2160 O O . LEU A 1 261 ? -25.578 0.628 2.594 1 97.75 261 LEU A O 1
ATOM 2164 N N . PRO A 1 262 ? -25.125 -0.42 0.733 1 97.38 262 PRO A N 1
ATOM 2165 C CA . PRO A 1 262 ? -26.016 0.448 -0.053 1 97.38 262 PRO A CA 1
ATOM 2166 C C . PRO A 1 262 ? -27.484 0.056 0.063 1 97.38 262 PRO A C 1
ATOM 2168 O O . PRO A 1 262 ? -27.812 -1.129 -0.018 1 97.38 262 PRO A O 1
ATOM 2171 N N . ILE A 1 263 ? -28.312 0.944 0.334 1 97.06 263 ILE A N 1
ATOM 2172 C CA . ILE A 1 263 ? -29.766 0.786 0.344 1 97.06 263 ILE A CA 1
ATOM 2173 C C . ILE A 1 263 ? -30.375 1.594 -0.798 1 97.06 263 ILE A C 1
ATOM 2175 O O . ILE A 1 263 ? -30.391 2.826 -0.756 1 97.06 263 ILE A O 1
ATOM 2179 N N . ARG A 1 264 ? -30.953 0.945 -1.74 1 95.69 264 ARG A N 1
ATOM 2180 C CA . ARG A 1 264 ? -31.406 1.603 -2.957 1 95.69 264 ARG A CA 1
ATOM 2181 C C . ARG A 1 264 ? -32.938 1.562 -3.059 1 95.69 264 ARG A C 1
ATOM 2183 O O . ARG A 1 264 ? -33.5 1.746 -4.141 1 95.69 264 ARG A O 1
ATOM 2190 N N . GLU A 1 265 ? -33.531 1.23 -1.942 1 94.31 265 GLU A N 1
ATOM 2191 C CA . GLU A 1 265 ? -35 1.202 -1.838 1 94.31 265 GLU A CA 1
ATOM 2192 C C . GLU A 1 265 ? -35.469 2.107 -0.71 1 94.31 265 GLU A C 1
ATOM 2194 O O . GLU A 1 265 ? -34.875 2.172 0.354 1 94.31 265 GLU A O 1
ATOM 2199 N N . GLU A 1 266 ? -36.594 2.74 -0.974 1 96.38 266 GLU A N 1
ATOM 2200 C CA . GLU A 1 266 ? -37.188 3.578 0.061 1 96.38 266 GLU A CA 1
ATOM 2201 C C . GLU A 1 266 ? -38.094 2.76 0.981 1 96.38 266 GLU A C 1
ATOM 2203 O O . GLU A 1 266 ? -38.656 1.736 0.57 1 96.38 266 GLU A O 1
ATOM 2208 N N . GLY A 1 267 ? -38.156 3.156 2.232 1 97.06 267 GLY A N 1
ATOM 2209 C CA . GLY A 1 267 ? -39.031 2.49 3.172 1 97.06 267 GLY A CA 1
ATOM 2210 C C . GLY A 1 267 ? -38.469 2.418 4.578 1 97.06 267 GLY A C 1
ATOM 2211 O O . GLY A 1 267 ? -37.562 3.158 4.922 1 97.06 267 GLY A O 1
ATOM 2212 N N . LYS A 1 268 ? -39.125 1.622 5.32 1 97.06 268 LYS A N 1
ATOM 2213 C CA . LYS A 1 268 ? -38.688 1.422 6.699 1 97.06 268 LYS A CA 1
ATOM 2214 C C . LYS A 1 268 ? -37.594 0.376 6.781 1 97.06 268 LYS A C 1
ATOM 2216 O O . LYS A 1 268 ? -37.75 -0.753 6.316 1 97.06 268 LYS A O 1
ATOM 2221 N N . LEU A 1 269 ? -36.5 0.831 7.312 1 97.81 269 LEU A N 1
ATOM 2222 C CA . LEU A 1 269 ? -35.344 -0.041 7.441 1 97.81 269 LEU A CA 1
ATOM 2223 C C . LEU A 1 269 ? -35.094 -0.405 8.898 1 97.81 269 LEU A C 1
ATOM 2225 O O . LEU A 1 269 ? -35.062 0.471 9.766 1 97.81 269 LEU A O 1
ATOM 2229 N N . THR A 1 270 ? -35.031 -1.662 9.164 1 98.06 270 THR A N 1
ATOM 2230 C CA . THR A 1 270 ? -34.594 -2.158 10.469 1 98.06 270 THR A CA 1
ATOM 2231 C C . THR A 1 270 ? -33.219 -2.838 10.352 1 98.06 270 THR A C 1
ATOM 2233 O O . THR A 1 270 ? -33.031 -3.725 9.523 1 98.06 270 THR A O 1
ATOM 2236 N N . ILE A 1 271 ? -32.281 -2.41 11.102 1 98.19 271 ILE A N 1
ATOM 2237 C CA . ILE A 1 271 ? -30.969 -3.033 11.18 1 98.19 271 ILE A CA 1
ATOM 2238 C C . ILE A 1 271 ? -30.812 -3.738 12.523 1 98.19 271 ILE A C 1
ATOM 2240 O O . ILE A 1 271 ? -31.016 -3.133 13.578 1 98.19 271 ILE A O 1
ATOM 2244 N N . SER A 1 272 ? -30.484 -4.934 12.539 1 97.88 272 SER A N 1
ATOM 2245 C CA . SER A 1 272 ? -30.297 -5.688 13.773 1 97.88 272 SER A CA 1
ATOM 2246 C C . SER A 1 272 ? -29.031 -6.527 13.734 1 97.88 272 SER A C 1
ATOM 2248 O O . SER A 1 272 ? -28.5 -6.816 12.656 1 97.88 272 SER A O 1
ATOM 2250 N N . SER A 1 273 ? -28.484 -6.883 14.836 1 97.25 273 SER A N 1
ATOM 2251 C CA . SER A 1 273 ? -27.281 -7.695 14.984 1 97.25 273 SER A CA 1
ATOM 2252 C C . SER A 1 273 ? -27.312 -8.477 16.297 1 97.25 273 SER A C 1
ATOM 2254 O O . SER A 1 273 ? -28.094 -8.172 17.203 1 97.25 273 SER A O 1
ATOM 2256 N N . ASN A 1 274 ? -26.531 -9.531 16.422 1 96.38 274 ASN A N 1
ATOM 2257 C CA . ASN A 1 274 ? -26.422 -10.32 17.641 1 96.38 274 ASN A CA 1
ATOM 2258 C C . ASN A 1 274 ? -25.578 -9.609 18.703 1 96.38 274 ASN A C 1
ATOM 2260 O O . ASN A 1 274 ? -25.625 -9.961 19.875 1 96.38 274 ASN A O 1
ATOM 2264 N N . ASN A 1 275 ? -24.812 -8.594 18.312 1 95.75 275 ASN A N 1
ATOM 2265 C CA . ASN A 1 275 ? -23.984 -7.777 19.188 1 95.75 275 ASN A CA 1
ATOM 2266 C C . ASN A 1 275 ? -24.125 -6.289 18.891 1 95.75 275 ASN A C 1
ATOM 2268 O O . ASN A 1 275 ? -24.766 -5.914 17.891 1 95.75 275 ASN A O 1
ATOM 2272 N N . GLU A 1 276 ? -23.625 -5.48 19.812 1 95.5 276 GLU A N 1
ATOM 2273 C CA . GLU A 1 276 ? -23.578 -4.055 19.5 1 95.5 276 GLU A CA 1
ATOM 2274 C C . GLU A 1 276 ? -22.734 -3.787 18.25 1 95.5 276 GLU A C 1
ATOM 2276 O O . GLU A 1 276 ? -21.812 -4.535 17.953 1 95.5 276 GLU A O 1
ATOM 2281 N N . PHE A 1 277 ? -23.094 -2.857 17.531 1 97.31 277 PHE A N 1
ATOM 2282 C CA . PHE A 1 277 ? -22.375 -2.527 16.297 1 97.31 277 PHE A CA 1
ATOM 2283 C C . PHE A 1 277 ? -22.312 -1.018 16.094 1 97.31 277 PHE A C 1
ATOM 2285 O O . PHE A 1 277 ? -23.109 -0.278 16.672 1 97.31 277 PHE A O 1
ATOM 2292 N N . PHE A 1 278 ? -21.328 -0.577 15.453 1 97.38 278 PHE A N 1
ATOM 2293 C CA . PHE A 1 278 ? -21.188 0.819 15.055 1 97.38 278 PHE A CA 1
ATOM 2294 C C . PHE A 1 278 ? -21.969 1.101 13.781 1 97.38 278 PHE A C 1
ATOM 2296 O O . PHE A 1 278 ? -21.859 0.365 12.805 1 97.38 278 PHE A O 1
ATOM 2303 N N . LEU A 1 279 ? -22.781 2.047 13.797 1 98.38 279 LEU A N 1
ATOM 2304 C CA . LEU A 1 279 ? -23.484 2.561 12.633 1 98.38 279 LEU A CA 1
ATOM 2305 C C . LEU A 1 279 ? -22.984 3.951 12.258 1 98.38 279 LEU A C 1
ATOM 2307 O O . LEU A 1 279 ? -23.172 4.906 13.008 1 98.38 279 LEU A O 1
ATOM 2311 N N . GLY A 1 280 ? -22.328 4.051 11.141 1 98.19 280 GLY A N 1
ATOM 2312 C CA . GLY A 1 280 ? -21.875 5.344 10.656 1 98.19 280 GLY A CA 1
ATOM 2313 C C . GLY A 1 280 ? -23 6.25 10.211 1 98.19 280 GLY A C 1
ATOM 2314 O O . GLY A 1 280 ? -24.125 5.785 9.992 1 98.19 280 GLY A O 1
ATOM 2315 N N . ASN A 1 281 ? -22.688 7.512 10.109 1 97.75 281 ASN A N 1
ATOM 2316 C CA . ASN A 1 281 ? -23.656 8.43 9.539 1 97.75 281 ASN A CA 1
ATOM 2317 C C . ASN A 1 281 ? -24.078 8 8.141 1 97.75 281 ASN A C 1
ATOM 2319 O O . ASN A 1 281 ? -23.266 7.523 7.352 1 97.75 281 ASN A O 1
ATOM 2323 N N . THR A 1 282 ? -25.391 8.117 7.934 1 97.81 282 THR A N 1
ATOM 2324 C CA . THR A 1 282 ? -25.938 7.773 6.629 1 97.81 282 THR A CA 1
ATOM 2325 C C . THR A 1 282 ? -25.297 8.609 5.531 1 97.81 282 THR A C 1
ATOM 2327 O O . THR A 1 282 ? -25.156 9.828 5.668 1 97.81 282 THR A O 1
ATOM 2330 N N . ILE A 1 283 ? -24.922 7.996 4.441 1 98.12 283 ILE A N 1
ATOM 2331 C CA . ILE A 1 283 ? -24.328 8.68 3.291 1 98.12 283 ILE A CA 1
ATOM 2332 C C . ILE A 1 283 ? -25.281 8.586 2.098 1 98.12 283 ILE A C 1
ATOM 2334 O O . ILE A 1 283 ? -25.578 7.484 1.626 1 98.12 283 ILE A O 1
ATOM 2338 N N . LYS A 1 284 ? -25.703 9.672 1.59 1 97.19 284 LYS A N 1
ATOM 2339 C CA . LYS A 1 284 ? -26.469 9.648 0.352 1 97.19 284 LYS A CA 1
ATOM 2340 C C . LYS A 1 284 ? -25.625 9.188 -0.823 1 97.19 284 LYS A C 1
ATOM 2342 O O . LYS A 1 284 ? -24.438 9.539 -0.913 1 97.19 284 LYS A O 1
ATOM 2347 N N . ILE A 1 285 ? -26.172 8.477 -1.706 1 96 285 ILE A N 1
ATOM 2348 C CA . ILE A 1 285 ? -25.422 8.008 -2.863 1 96 285 ILE A CA 1
ATOM 2349 C C . ILE A 1 285 ? -25.25 9.156 -3.863 1 96 285 ILE A C 1
ATOM 2351 O O . ILE A 1 285 ? -24.219 9.25 -4.539 1 96 285 ILE A O 1
ATOM 2355 N N . LYS A 1 286 ? -26.203 10.008 -3.963 1 95.62 286 LYS A N 1
ATOM 2356 C CA . LYS A 1 286 ? -26.203 11.125 -4.902 1 95.62 286 LYS A CA 1
ATOM 2357 C C . LYS A 1 286 ? -26.672 12.414 -4.23 1 95.62 286 LYS A C 1
ATOM 2359 O O . LYS A 1 286 ? -27.609 12.391 -3.434 1 95.62 286 LYS A O 1
ATOM 2364 N N . ASP A 1 287 ? -25.953 13.422 -4.527 1 96.06 287 ASP A N 1
ATOM 2365 C CA . ASP A 1 287 ? -26.359 14.75 -4.066 1 96.06 287 ASP A CA 1
ATOM 2366 C C . ASP A 1 287 ? -26.891 15.594 -5.227 1 96.06 287 ASP A C 1
ATOM 2368 O O . ASP A 1 287 ? -26.531 15.359 -6.383 1 96.06 287 ASP A O 1
ATOM 2372 N N . LYS A 1 288 ? -27.734 16.438 -4.875 1 92 288 LYS A N 1
ATOM 2373 C CA . LYS A 1 288 ? -28.125 17.453 -5.852 1 92 288 LYS A CA 1
ATOM 2374 C C . LYS A 1 288 ? -26.984 18.438 -6.102 1 92 288 LYS A C 1
ATOM 2376 O O . LYS A 1 288 ? -26.234 18.766 -5.184 1 92 288 LYS A O 1
ATOM 2381 N N . VAL A 1 289 ? -26.953 18.75 -7.359 1 89.5 289 VAL A N 1
ATOM 2382 C CA . VAL A 1 289 ? -25.969 19.766 -7.703 1 89.5 289 VAL A CA 1
ATOM 2383 C C . VAL A 1 289 ? -26.312 21.094 -7.027 1 89.5 289 VAL A C 1
ATOM 2385 O O . VAL A 1 289 ? -27.469 21.516 -7.039 1 89.5 289 VAL A O 1
ATOM 2388 N N . ILE A 1 290 ? -25.422 21.609 -6.355 1 87.06 290 ILE A N 1
ATOM 2389 C CA . ILE A 1 290 ? -25.609 22.922 -5.734 1 87.06 290 ILE A CA 1
ATOM 2390 C C . ILE A 1 290 ? -25.312 24.016 -6.746 1 87.06 290 ILE A C 1
ATOM 2392 O O . ILE A 1 290 ? -24.234 24.047 -7.332 1 87.06 290 ILE A O 1
ATOM 2396 N N . LYS A 1 291 ? -26.219 24.828 -6.891 1 86.75 291 LYS A N 1
ATOM 2397 C CA . LYS A 1 291 ? -26.062 25.875 -7.887 1 86.75 291 LYS A CA 1
ATOM 2398 C C . LYS A 1 291 ? -24.859 26.766 -7.574 1 86.75 291 LYS A C 1
ATOM 2400 O O . LYS A 1 291 ? -24.656 27.156 -6.422 1 86.75 291 LYS A O 1
ATOM 2405 N N . ASP A 1 292 ? -24.047 27.062 -8.562 1 90.44 292 ASP A N 1
ATOM 2406 C CA . ASP A 1 292 ? -22.922 28 -8.516 1 90.44 292 ASP A CA 1
ATOM 2407 C C . ASP A 1 292 ? -21.875 27.547 -7.492 1 90.44 292 ASP A C 1
ATOM 2409 O O . ASP A 1 292 ? -21.219 28.375 -6.867 1 90.44 292 ASP A O 1
ATOM 2413 N N . LYS A 1 293 ? -21.875 26.281 -7.145 1 95.31 293 LYS A N 1
ATOM 2414 C CA . LYS A 1 293 ? -20.844 25.703 -6.285 1 95.31 293 LYS A CA 1
ATOM 2415 C C . LYS A 1 293 ? -20.156 24.516 -6.965 1 95.31 293 LYS A C 1
ATOM 2417 O O . LYS A 1 293 ? -20.766 23.812 -7.766 1 95.31 293 LYS A O 1
ATOM 2422 N N . PRO A 1 294 ? -18.922 24.359 -6.707 1 97.12 294 PRO A N 1
ATOM 2423 C CA . PRO A 1 294 ? -18.234 23.219 -7.301 1 97.12 294 PRO A CA 1
ATOM 2424 C C . PRO A 1 294 ? -18.703 21.875 -6.742 1 97.12 294 PRO A C 1
ATOM 2426 O O . PRO A 1 294 ? -19.016 21.781 -5.551 1 97.12 294 PRO A O 1
ATOM 2429 N N . LYS A 1 295 ? -18.688 20.891 -7.578 1 97.38 295 LYS A N 1
ATOM 2430 C CA . LYS A 1 295 ? -19.031 19.531 -7.16 1 97.38 295 LYS A CA 1
ATOM 2431 C C . LYS A 1 295 ? -17.875 18.875 -6.422 1 97.38 295 LYS A C 1
ATOM 2433 O O . LYS A 1 295 ? -18.094 18.062 -5.523 1 97.38 295 LYS A O 1
ATOM 2438 N N . LEU A 1 296 ? -16.672 19.219 -6.852 1 98.38 296 LEU A N 1
ATOM 2439 C CA . LEU A 1 296 ? -15.461 18.719 -6.219 1 98.38 296 LEU A CA 1
ATOM 2440 C C . LEU A 1 296 ? -14.555 19.859 -5.785 1 98.38 296 LEU A C 1
ATOM 2442 O O . LEU A 1 296 ? -14.133 20.672 -6.613 1 98.38 296 LEU A O 1
ATOM 2446 N N . ILE A 1 297 ? -14.352 20 -4.539 1 98.62 297 ILE A N 1
ATOM 2447 C CA . ILE A 1 297 ? -13.32 20.859 -3.979 1 98.62 297 ILE A CA 1
ATOM 2448 C C . ILE A 1 297 ? -12.148 20.016 -3.484 1 98.62 297 ILE A C 1
ATOM 2450 O O . ILE A 1 297 ? -12.32 19.156 -2.605 1 98.62 297 ILE A O 1
ATOM 2454 N N . LEU A 1 298 ? -10.984 20.203 -4.055 1 98.81 298 LEU A N 1
ATOM 2455 C CA . LEU A 1 298 ? -9.852 19.328 -3.77 1 98.81 298 LEU A CA 1
ATOM 2456 C C . LEU A 1 298 ? -8.609 20.156 -3.432 1 98.81 298 LEU A C 1
ATOM 2458 O O . LEU A 1 298 ? -8.219 21.031 -4.199 1 98.81 298 LEU A O 1
ATOM 2462 N N . TYR A 1 299 ? -8.055 19.891 -2.244 1 98.81 299 TYR A N 1
ATOM 2463 C CA . TYR A 1 299 ? -6.758 20.422 -1.86 1 98.81 299 TYR A CA 1
ATOM 2464 C C . TYR A 1 299 ? -5.648 19.406 -2.109 1 98.81 299 TYR A C 1
ATOM 2466 O O . TYR A 1 299 ? -5.676 18.297 -1.56 1 98.81 299 TYR A O 1
ATOM 2474 N N . LEU A 1 300 ? -4.73 19.75 -2.988 1 98.88 300 LEU A N 1
ATOM 2475 C CA . LEU A 1 300 ? -3.465 19.047 -3.104 1 98.88 300 LEU A CA 1
ATOM 2476 C C . LEU A 1 300 ? -2.391 19.688 -2.234 1 98.88 300 LEU A C 1
ATOM 2478 O O . LEU A 1 300 ? -1.741 20.641 -2.654 1 98.88 300 LEU A O 1
ATOM 2482 N N . PHE A 1 301 ? -2.186 19.125 -1.098 1 98.69 301 PHE A N 1
ATOM 2483 C CA . PHE A 1 301 ? -1.203 19.672 -0.167 1 98.69 301 PHE A CA 1
ATOM 2484 C C . PHE A 1 301 ? 0.154 19 -0.364 1 98.69 301 PHE A C 1
ATOM 2486 O O . PHE A 1 301 ? 0.362 17.859 0.063 1 98.69 301 PHE A O 1
ATOM 2493 N N . LEU A 1 302 ? 1.068 19.672 -0.941 1 98.44 302 LEU A N 1
ATOM 2494 C CA . LEU A 1 302 ? 2.434 19.203 -1.123 1 98.44 302 LEU A CA 1
ATOM 2495 C C . LEU A 1 302 ? 3.348 19.734 -0.026 1 98.44 302 LEU A C 1
ATOM 2497 O O . LEU A 1 302 ? 3.865 20.844 -0.13 1 98.44 302 LEU A O 1
ATOM 2501 N N . ASP A 1 303 ? 3.641 18.922 0.919 1 97.69 303 ASP A N 1
ATOM 2502 C CA . ASP A 1 303 ? 4.395 19.312 2.105 1 97.69 303 ASP A CA 1
ATOM 2503 C C . ASP A 1 303 ? 5.852 19.625 1.755 1 97.69 303 ASP A C 1
ATOM 2505 O O . ASP A 1 303 ? 6.598 18.719 1.358 1 97.69 303 ASP A O 1
ATOM 2509 N N . GLY A 1 304 ? 6.199 20.875 1.869 1 97.38 304 GLY A N 1
ATOM 2510 C CA . GLY A 1 304 ? 7.594 21.25 1.708 1 97.38 304 GLY A CA 1
ATOM 2511 C C . GLY A 1 304 ? 7.93 21.703 0.296 1 97.38 304 GLY A C 1
ATOM 2512 O O . GLY A 1 304 ? 9.102 21.766 -0.073 1 97.38 304 GLY A O 1
ATOM 2513 N N . LEU A 1 305 ? 6.984 21.969 -0.546 1 98.31 305 LEU A N 1
ATOM 2514 C CA . LEU A 1 305 ? 7.258 22.469 -1.889 1 98.31 305 LEU A CA 1
ATOM 2515 C C . LEU A 1 305 ? 7.516 23.969 -1.867 1 98.31 305 LEU A C 1
ATOM 2517 O O . LEU A 1 305 ? 6.68 24.75 -1.399 1 98.31 305 LEU A O 1
ATOM 2521 N N . SER A 1 306 ? 8.633 24.359 -2.367 1 97.69 306 SER A N 1
ATOM 2522 C CA . SER A 1 306 ? 9.047 25.75 -2.381 1 97.69 306 SER A CA 1
ATOM 2523 C C . SER A 1 306 ? 8.75 26.406 -3.729 1 97.69 306 SER A C 1
ATOM 2525 O O . SER A 1 306 ? 8.961 25.797 -4.777 1 97.69 306 SER A O 1
ATOM 2527 N N . GLN A 1 307 ? 8.305 27.625 -3.666 1 97.12 307 GLN A N 1
ATOM 2528 C CA . GLN A 1 307 ? 8.148 28.391 -4.898 1 97.12 307 GLN A CA 1
ATOM 2529 C C . GLN A 1 307 ? 9.492 28.594 -5.594 1 97.12 307 GLN A C 1
ATOM 2531 O O . GLN A 1 307 ? 9.555 28.625 -6.824 1 97.12 307 GLN A O 1
ATOM 2536 N N . GLU A 1 308 ? 10.508 28.719 -4.781 1 94.75 308 GLU A N 1
ATOM 2537 C CA . GLU A 1 308 ? 11.859 28.922 -5.312 1 94.75 308 GLU A CA 1
ATOM 2538 C C . GLU A 1 308 ? 12.25 27.797 -6.266 1 94.75 308 GLU A C 1
ATOM 2540 O O . GLU A 1 308 ? 12.953 28.047 -7.254 1 94.75 308 GLU A O 1
ATOM 2545 N N . ALA A 1 309 ? 11.805 26.672 -6.008 1 96.06 309 ALA A N 1
ATOM 2546 C CA . ALA A 1 309 ? 12.203 25.5 -6.777 1 96.06 309 ALA A CA 1
ATOM 2547 C C . ALA A 1 309 ? 11.43 25.422 -8.094 1 96.06 309 ALA A C 1
ATOM 2549 O O . ALA A 1 309 ? 11.891 24.797 -9.055 1 96.06 309 ALA A O 1
ATOM 2550 N N . ILE A 1 310 ? 10.25 26.031 -8.148 1 96.06 310 ILE A N 1
ATOM 2551 C CA . ILE A 1 310 ? 9.422 25.812 -9.328 1 96.06 310 ILE A CA 1
ATOM 2552 C C . ILE A 1 310 ? 9.023 27.172 -9.93 1 96.06 310 ILE A C 1
ATOM 2554 O O . ILE A 1 310 ? 8.016 27.266 -10.633 1 96.06 310 ILE A O 1
ATOM 2558 N N . GLU A 1 311 ? 9.688 28.188 -9.695 1 92.44 311 GLU A N 1
ATOM 2559 C CA . GLU A 1 311 ? 9.344 29.531 -10.18 1 92.44 311 GLU A CA 1
ATOM 2560 C C . GLU A 1 311 ? 9.562 29.641 -11.68 1 92.44 311 GLU A C 1
ATOM 2562 O O . GLU A 1 311 ? 10.492 29.062 -12.227 1 92.44 311 GLU A O 1
ATOM 2567 N N . GLY A 1 312 ? 8.703 30.438 -12.32 1 87.94 312 GLY A N 1
ATOM 2568 C CA . GLY A 1 312 ? 8.82 30.719 -13.742 1 87.94 312 GLY A CA 1
ATOM 2569 C C . GLY A 1 312 ? 8.766 29.469 -14.594 1 87.94 312 GLY A C 1
ATOM 2570 O O . GLY A 1 312 ? 7.844 28.656 -14.461 1 87.94 312 GLY A O 1
ATOM 2571 N N . ASN A 1 313 ? 9.773 29.281 -15.391 1 92.38 313 ASN A N 1
ATOM 2572 C CA . ASN A 1 313 ? 9.797 28.156 -16.328 1 92.38 313 ASN A CA 1
ATOM 2573 C C . ASN A 1 313 ? 10.102 26.844 -15.617 1 92.38 313 ASN A C 1
ATOM 2575 O O . ASN A 1 313 ? 9.891 25.766 -16.188 1 92.38 313 ASN A O 1
ATOM 2579 N N . LYS A 1 314 ? 10.492 26.922 -14.43 1 95 314 LYS A N 1
ATOM 2580 C CA . LYS A 1 314 ? 10.852 25.719 -13.695 1 95 314 LYS A CA 1
ATOM 2581 C C . LYS A 1 314 ? 9.625 24.859 -13.391 1 95 314 LYS A C 1
ATOM 2583 O O . LYS A 1 314 ? 9.711 23.641 -13.289 1 95 314 LYS A O 1
ATOM 2588 N N . LEU A 1 315 ? 8.5 25.562 -13.234 1 96.75 315 LEU A N 1
ATOM 2589 C CA . LEU A 1 315 ? 7.277 24.797 -13.031 1 96.75 315 LEU A CA 1
ATOM 2590 C C . LEU A 1 315 ? 6.988 23.891 -14.227 1 96.75 315 LEU A C 1
ATOM 2592 O O . LEU A 1 315 ? 6.727 22.703 -14.055 1 96.75 315 LEU A O 1
ATOM 2596 N N . LYS A 1 316 ? 7.043 24.469 -15.391 1 97 316 LYS A N 1
ATOM 2597 C CA . LYS A 1 316 ? 6.801 23.703 -16.609 1 97 316 LYS A CA 1
ATOM 2598 C C . LYS A 1 316 ? 7.84 22.594 -16.781 1 97 316 LYS A C 1
ATOM 2600 O O . LYS A 1 316 ? 7.52 21.516 -17.266 1 97 316 LYS A O 1
ATOM 2605 N N . ASN A 1 317 ? 9.031 22.859 -16.391 1 97.56 317 ASN A N 1
ATOM 2606 C CA . ASN A 1 317 ? 10.117 21.922 -16.594 1 97.56 317 ASN A CA 1
ATOM 2607 C C . ASN A 1 317 ? 10.055 20.766 -15.594 1 97.56 317 ASN A C 1
ATOM 2609 O O . ASN A 1 317 ? 10.227 19.609 -15.969 1 97.56 317 ASN A O 1
ATOM 2613 N N . LEU A 1 318 ? 9.867 21.078 -14.297 1 97.81 318 LEU A N 1
ATOM 2614 C CA . LEU A 1 318 ? 9.945 20.094 -13.234 1 97.81 318 LEU A CA 1
ATOM 2615 C C . LEU A 1 318 ? 8.594 19.406 -13.031 1 97.81 318 LEU A C 1
ATOM 2617 O O . LEU A 1 318 ? 8.531 18.25 -12.609 1 97.81 318 LEU A O 1
ATOM 2621 N N . MET A 1 319 ? 7.539 20.172 -13.305 1 98.5 319 MET A N 1
ATOM 2622 C CA . MET A 1 319 ? 6.195 19.641 -13.086 1 98.5 319 MET A CA 1
ATOM 2623 C C . MET A 1 319 ? 5.312 19.891 -14.305 1 98.5 319 MET A C 1
ATOM 2625 O O . MET A 1 319 ? 4.281 20.562 -14.203 1 98.5 319 MET A O 1
ATOM 2629 N N . PRO A 1 320 ? 5.609 19.312 -15.398 1 98.38 320 PRO A N 1
ATOM 2630 C CA . PRO A 1 320 ? 4.855 19.594 -16.625 1 98.38 320 PRO A CA 1
ATOM 2631 C C . PRO A 1 320 ? 3.387 19.188 -16.516 1 98.38 320 PRO A C 1
ATOM 2633 O O . PRO A 1 320 ? 2.518 19.859 -17.094 1 98.38 320 PRO A O 1
ATOM 2636 N N . LYS A 1 321 ? 3.045 18.062 -15.859 1 98.44 321 LYS A N 1
ATOM 2637 C CA . LYS A 1 321 ? 1.65 17.656 -15.703 1 98.44 321 LYS A CA 1
ATOM 2638 C C . LYS A 1 321 ? 0.861 18.688 -14.906 1 98.44 321 LYS A C 1
ATOM 2640 O O . LYS A 1 321 ? -0.25 19.062 -15.289 1 98.44 321 LYS A O 1
ATOM 2645 N N . THR A 1 322 ? 1.456 19.156 -13.805 1 98.62 322 THR A N 1
ATOM 2646 C CA . THR A 1 322 ? 0.831 20.156 -12.961 1 98.62 322 THR A CA 1
ATOM 2647 C C . THR A 1 322 ? 0.685 21.484 -13.719 1 98.62 322 THR A C 1
ATOM 2649 O O . THR A 1 322 ? -0.364 22.125 -13.656 1 98.62 322 THR A O 1
ATOM 2652 N N . TYR A 1 323 ? 1.776 21.844 -14.414 1 97.94 323 TYR A N 1
ATOM 2653 C CA . TYR A 1 323 ? 1.756 23.062 -15.219 1 97.94 323 TYR A CA 1
ATOM 2654 C C . TYR A 1 323 ? 0.597 23.047 -16.203 1 97.94 323 TYR A C 1
ATOM 2656 O O . TYR A 1 323 ? -0.168 24 -16.297 1 97.94 323 TYR A O 1
ATOM 2664 N N . ASN A 1 324 ? 0.434 21.969 -16.906 1 97.69 324 ASN A N 1
ATOM 2665 C CA . ASN A 1 324 ? -0.615 21.844 -17.922 1 97.69 324 ASN A CA 1
ATOM 2666 C C . ASN A 1 324 ? -2.002 21.828 -17.281 1 97.69 324 ASN A C 1
ATOM 2668 O O . ASN A 1 324 ? -2.943 22.422 -17.812 1 97.69 324 ASN A O 1
ATOM 2672 N N . PHE A 1 325 ? -2.131 21.156 -16.234 1 97.88 325 PHE A N 1
ATOM 2673 C CA . PHE A 1 325 ? -3.422 21.016 -15.57 1 97.88 325 PHE A CA 1
ATOM 2674 C C . PHE A 1 325 ? -3.928 22.359 -15.07 1 97.88 325 PHE A C 1
ATOM 2676 O O . PHE A 1 325 ? -5.117 22.656 -15.18 1 97.88 325 PHE A O 1
ATOM 2683 N N . PHE A 1 326 ? -3.041 23.203 -14.516 1 97.62 326 PHE A N 1
ATOM 2684 C CA . PHE A 1 326 ? -3.434 24.469 -13.906 1 97.62 326 PHE A CA 1
ATOM 2685 C C . PHE A 1 326 ? -3.289 25.609 -14.898 1 97.62 326 PHE A C 1
ATOM 2687 O O . PHE A 1 326 ? -3.438 26.781 -14.539 1 97.62 326 PHE A O 1
ATOM 2694 N N . ASN A 1 327 ? -2.973 25.312 -16.109 1 95.25 327 ASN A N 1
ATOM 2695 C CA . ASN A 1 327 ? -2.68 26.344 -17.109 1 95.25 327 ASN A CA 1
ATOM 2696 C C . ASN A 1 327 ? -3.867 27.266 -17.328 1 95.25 327 ASN A C 1
ATOM 2698 O O . ASN A 1 327 ? -3.688 28.438 -17.672 1 95.25 327 ASN A O 1
ATOM 2702 N N . ASP A 1 328 ? -5.074 26.828 -17.188 1 95.81 328 ASP A N 1
ATOM 2703 C CA . ASP A 1 328 ? -6.27 27.656 -17.359 1 95.81 328 ASP A CA 1
ATOM 2704 C C . ASP A 1 328 ? -6.836 28.078 -16 1 95.81 328 ASP A C 1
ATOM 2706 O O . ASP A 1 328 ? -8.055 28.141 -15.828 1 95.81 328 ASP A O 1
ATOM 2710 N N . GLY A 1 329 ? -5.988 28.281 -15.008 1 97.25 329 GLY A N 1
ATOM 2711 C CA . GLY A 1 329 ? -6.355 28.719 -13.672 1 97.25 329 GLY A CA 1
ATOM 2712 C C . GLY A 1 329 ? -5.527 29.891 -13.18 1 97.25 329 GLY A C 1
ATOM 2713 O O . GLY A 1 329 ? -5.059 30.703 -13.977 1 97.25 329 GLY A O 1
ATOM 2714 N N . LEU A 1 330 ? -5.473 30.062 -11.883 1 97.62 330 LEU A N 1
ATOM 2715 C CA . LEU A 1 330 ? -4.742 31.141 -11.234 1 97.62 330 LEU A CA 1
ATOM 2716 C C . LEU A 1 330 ? -3.404 30.641 -10.688 1 97.62 330 LEU A C 1
ATOM 2718 O O . LEU A 1 330 ? -3.336 29.594 -10.062 1 97.62 330 LEU A O 1
ATOM 2722 N N . LYS A 1 331 ? -2.357 31.359 -10.977 1 96.38 331 LYS A N 1
ATOM 2723 C CA . LYS A 1 331 ? -1.023 31.094 -10.445 1 96.38 331 LYS A CA 1
ATOM 2724 C C . LYS A 1 331 ? -0.514 32.25 -9.609 1 96.38 331 LYS A C 1
ATOM 2726 O O . LYS A 1 331 ? -0.288 33.344 -10.125 1 96.38 331 LYS A O 1
ATOM 2731 N N . PHE A 1 332 ? -0.328 32.031 -8.367 1 96.69 332 PHE A N 1
ATOM 2732 C CA . PHE A 1 332 ? 0.163 33.062 -7.453 1 96.69 332 PHE A CA 1
ATOM 2733 C C . PHE A 1 332 ? 1.674 32.969 -7.285 1 96.69 332 PHE A C 1
ATOM 2735 O O . PHE A 1 332 ? 2.184 31.938 -6.824 1 96.69 332 PHE A O 1
ATOM 2742 N N . ASN A 1 333 ? 2.393 34 -7.527 1 94.06 333 ASN A N 1
ATOM 2743 C CA . ASN A 1 333 ? 3.85 33.938 -7.551 1 94.06 333 ASN A CA 1
ATOM 2744 C C . ASN A 1 333 ? 4.453 34.531 -6.277 1 94.06 333 ASN A C 1
ATOM 2746 O O . ASN A 1 333 ? 5.656 34.406 -6.039 1 94.06 333 ASN A O 1
ATOM 2750 N N . SER A 1 334 ? 3.68 35.188 -5.488 1 96.25 334 SER A N 1
ATOM 2751 C CA . SER A 1 334 ? 4.145 35.812 -4.258 1 96.25 334 SER A CA 1
ATOM 2752 C C . SER A 1 334 ? 3.295 35.375 -3.064 1 96.25 334 SER A C 1
ATOM 2754 O O . SER A 1 334 ? 2.801 36.219 -2.314 1 96.25 334 SER A O 1
ATOM 2756 N N . CYS A 1 335 ? 3.139 34.062 -2.959 1 97.75 335 CYS A N 1
ATOM 2757 C CA . CYS A 1 335 ? 2.469 33.5 -1.799 1 97.75 335 CYS A CA 1
ATOM 2758 C C . CYS A 1 335 ? 3.479 33.094 -0.727 1 97.75 335 CYS A C 1
ATOM 2760 O O . CYS A 1 335 ? 4.504 32.5 -1.029 1 97.75 335 CYS A O 1
ATOM 2762 N N . TYR A 1 336 ? 3.221 33.5 0.538 1 98.44 336 TYR A N 1
ATOM 2763 C CA . TYR A 1 336 ? 4.148 33.219 1.63 1 98.44 336 TYR A CA 1
ATOM 2764 C C . TYR A 1 336 ? 3.477 32.406 2.729 1 98.44 336 TYR A C 1
ATOM 2766 O O . TYR A 1 336 ? 2.279 32.562 2.98 1 98.44 336 TYR A O 1
ATOM 2774 N N . CYS A 1 337 ? 4.27 31.516 3.338 1 98.38 337 CYS A N 1
ATOM 2775 C CA . CYS A 1 337 ? 3.77 30.734 4.457 1 98.38 337 CYS A CA 1
ATOM 2776 C C . CYS A 1 337 ? 3.752 31.547 5.738 1 98.38 337 CYS A C 1
ATOM 2778 O O . CYS A 1 337 ? 4.375 32.625 5.809 1 98.38 337 CYS A O 1
ATOM 2780 N N . ASN A 1 338 ? 3.012 31.109 6.648 1 98.31 338 ASN A N 1
ATOM 2781 C CA . ASN A 1 338 ? 2.922 31.844 7.91 1 98.31 338 ASN A CA 1
ATOM 2782 C C . ASN A 1 338 ? 3.834 31.234 8.969 1 98.31 338 ASN A C 1
ATOM 2784 O O . ASN A 1 338 ? 4.113 31.859 9.992 1 98.31 338 ASN A O 1
ATOM 2788 N N . SER A 1 339 ? 4.172 29.969 8.719 1 96.94 339 SER A N 1
ATOM 2789 C CA . SER A 1 339 ? 5.082 29.297 9.633 1 96.94 339 SER A CA 1
ATOM 2790 C C . SER A 1 339 ? 6.145 28.5 8.867 1 96.94 339 SER A C 1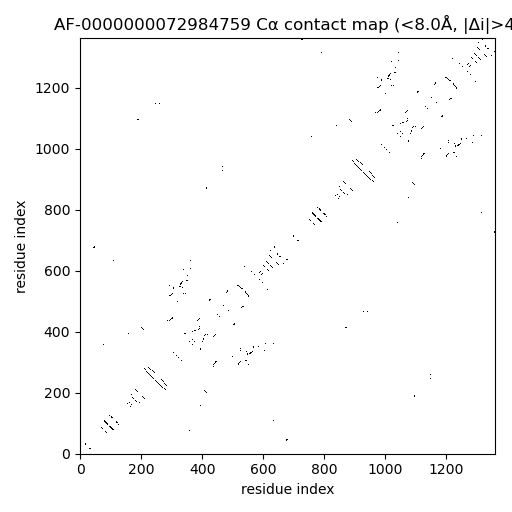
ATOM 2792 O O . SER A 1 339 ? 5.949 28.156 7.699 1 96.94 339 SER A O 1
ATOM 2794 N N . GLU A 1 340 ? 7.258 28.203 9.602 1 91.5 340 GLU A N 1
ATOM 2795 C CA . GLU A 1 340 ? 8.422 27.656 8.914 1 91.5 340 GLU A CA 1
ATOM 2796 C C . GLU A 1 340 ? 8.398 26.125 8.922 1 91.5 340 GLU A C 1
ATOM 2798 O O . GLU A 1 340 ? 9.242 25.484 8.297 1 91.5 340 GLU A O 1
ATOM 2803 N N . TRP A 1 341 ? 7.516 25.5 9.664 1 94.38 341 TRP A N 1
ATOM 2804 C CA . TRP A 1 341 ? 7.449 24.047 9.641 1 94.38 341 TRP A CA 1
ATOM 2805 C C . TRP A 1 341 ? 6.004 23.562 9.586 1 94.38 341 TRP A C 1
ATOM 2807 O O . TRP A 1 341 ? 5.074 24.375 9.695 1 94.38 341 TRP A O 1
ATOM 2817 N N . THR A 1 342 ? 5.777 22.344 9.352 1 96.62 342 THR A N 1
ATOM 2818 C CA . THR A 1 342 ? 4.523 21.781 8.859 1 96.62 342 THR A CA 1
ATOM 2819 C C . THR A 1 342 ? 3.43 21.891 9.922 1 96.62 342 THR A C 1
ATOM 2821 O O . THR A 1 342 ? 2.293 22.25 9.609 1 96.62 342 THR A O 1
ATOM 2824 N N . LEU A 1 343 ? 3.686 21.609 11.195 1 97.19 343 LEU A N 1
ATOM 2825 C CA . LEU A 1 343 ? 2.67 21.5 12.234 1 97.19 343 LEU A CA 1
ATOM 2826 C C . LEU A 1 343 ? 1.877 22.797 12.359 1 97.19 343 LEU A C 1
ATOM 2828 O O . LEU A 1 343 ? 0.66 22.797 12.164 1 97.19 343 LEU A O 1
ATOM 2832 N N . PRO A 1 344 ? 2.482 23.953 12.617 1 97.62 344 PRO A N 1
ATOM 2833 C CA . PRO A 1 344 ? 1.702 25.203 12.664 1 97.62 344 PRO A CA 1
ATOM 2834 C C . PRO A 1 344 ? 1.245 25.656 11.281 1 97.62 344 PRO A C 1
ATOM 2836 O O . PRO A 1 344 ? 0.173 26.25 11.141 1 97.62 344 PRO A O 1
ATOM 2839 N N . GLY A 1 345 ? 2.064 25.391 10.242 1 97.75 345 GLY A N 1
ATOM 2840 C CA . GLY A 1 345 ? 1.706 25.812 8.898 1 97.75 345 GLY A CA 1
ATOM 2841 C C . GLY A 1 345 ? 0.41 25.188 8.406 1 97.75 345 GLY A C 1
ATOM 2842 O O . GLY A 1 345 ? -0.411 25.875 7.789 1 97.75 345 GLY A O 1
ATOM 2843 N N . LEU A 1 346 ? 0.268 23.969 8.648 1 97.56 346 LEU A N 1
ATOM 2844 C CA . LEU A 1 346 ? -0.924 23.25 8.219 1 97.56 346 LEU A CA 1
ATOM 2845 C C . LEU A 1 346 ? -2.166 23.781 8.922 1 97.56 346 LEU A C 1
ATOM 2847 O O . LEU A 1 346 ? -3.229 23.906 8.312 1 97.56 346 LEU A O 1
ATOM 2851 N N . ALA A 1 347 ? -2.045 24.047 10.195 1 97.81 347 ALA A N 1
ATOM 2852 C CA . ALA A 1 347 ? -3.17 24.531 10.992 1 97.81 347 ALA A CA 1
ATOM 2853 C C . ALA A 1 347 ? -3.723 25.844 10.438 1 97.81 347 ALA A C 1
ATOM 2855 O O . ALA A 1 347 ? -4.922 26.109 10.531 1 97.81 347 ALA A O 1
ATOM 2856 N N . THR A 1 348 ? -2.895 26.594 9.805 1 98.19 348 THR A N 1
ATOM 2857 C CA . THR A 1 348 ? -3.281 27.875 9.242 1 98.19 348 THR A CA 1
ATOM 2858 C C . THR A 1 348 ? -4.309 27.688 8.133 1 98.19 348 THR A C 1
ATOM 2860 O O . THR A 1 348 ? -5.262 28.469 8.023 1 98.19 348 THR A O 1
ATOM 2863 N N . PHE A 1 349 ? -4.195 26.688 7.328 1 98.25 349 PHE A N 1
ATOM 2864 C CA . PHE A 1 349 ? -5.133 26.438 6.242 1 98.25 349 PHE A CA 1
ATOM 2865 C C . PHE A 1 349 ? -6.52 26.109 6.789 1 98.25 349 PHE A C 1
ATOM 2867 O O . PHE A 1 349 ? -7.531 26.5 6.207 1 98.25 349 PHE A O 1
ATOM 2874 N N . PHE A 1 350 ? -6.551 25.438 7.879 1 97.88 350 PHE A N 1
ATOM 2875 C CA . PHE A 1 350 ? -7.812 24.906 8.375 1 97.88 350 PHE A CA 1
ATOM 2876 C C . PHE A 1 350 ? -8.508 25.922 9.273 1 97.88 350 PHE A C 1
ATOM 2878 O O . PHE A 1 350 ? -9.734 25.922 9.391 1 97.88 350 PHE A O 1
ATOM 2885 N N . THR A 1 351 ? -7.723 26.797 9.914 1 97.19 351 THR A N 1
ATOM 2886 C CA . THR A 1 351 ? -8.297 27.719 10.891 1 97.19 351 THR A CA 1
ATOM 2887 C C . THR A 1 351 ? -8.422 29.125 10.305 1 97.19 351 THR A C 1
ATOM 2889 O O . THR A 1 351 ? -9.188 29.953 10.805 1 97.19 351 THR A O 1
ATOM 2892 N N . GLY A 1 352 ? -7.582 29.438 9.297 1 96.81 352 GLY A N 1
ATOM 2893 C CA . GLY A 1 352 ? -7.5 30.797 8.781 1 96.81 352 GLY A CA 1
ATOM 2894 C C . GLY A 1 352 ? -6.812 31.766 9.734 1 96.81 352 GLY A C 1
ATOM 2895 O O . GLY A 1 352 ? -7.039 32.969 9.672 1 96.81 352 GLY A O 1
ATOM 2896 N N . LYS A 1 353 ? -6.004 31.172 10.641 1 97.38 353 LYS A N 1
ATOM 2897 C CA . LYS A 1 353 ? -5.402 32 11.695 1 97.38 353 LYS A CA 1
ATOM 2898 C C . LYS A 1 353 ? -3.887 31.844 11.711 1 97.38 353 LYS A C 1
ATOM 2900 O O . LYS A 1 353 ? -3.355 30.812 11.273 1 97.38 353 LYS A O 1
ATOM 2905 N N . TYR A 1 354 ? -3.176 32.875 12.172 1 97.5 354 TYR A N 1
ATOM 2906 C CA . TYR A 1 354 ? -1.745 32.812 12.445 1 97.5 354 TYR A CA 1
ATOM 2907 C C . TYR A 1 354 ? -1.461 31.875 13.609 1 97.5 354 TYR A C 1
ATOM 2909 O O . TYR A 1 354 ? -2.363 31.547 14.383 1 97.5 354 TYR A O 1
ATOM 2917 N N . THR A 1 355 ? -0.228 31.453 13.711 1 97.19 355 THR A N 1
ATOM 2918 C CA . THR A 1 355 ? 0.186 30.562 14.789 1 97.19 355 THR A CA 1
ATOM 2919 C C . THR A 1 355 ? -0.154 31.156 16.156 1 97.19 355 THR A C 1
ATOM 2921 O O . THR A 1 355 ? -0.573 30.438 17.062 1 97.19 355 THR A O 1
ATOM 2924 N N . THR A 1 356 ? -0.035 32.5 16.312 1 95.19 356 THR A N 1
ATOM 2925 C CA . THR A 1 356 ? -0.296 33.188 17.562 1 95.19 356 THR A CA 1
ATOM 2926 C C . THR A 1 356 ? -1.763 33.031 17.953 1 95.19 356 THR A C 1
ATOM 2928 O O . THR A 1 356 ? -2.111 33.219 19.125 1 95.19 356 THR A O 1
ATOM 2931 N N . ASN A 1 357 ? -2.57 32.688 16.969 1 95 357 ASN A N 1
ATOM 2932 C CA . ASN A 1 357 ? -4 32.656 17.266 1 95 357 ASN A CA 1
ATOM 2933 C C . ASN A 1 357 ? -4.523 31.234 17.312 1 95 357 ASN A C 1
ATOM 2935 O O . ASN A 1 357 ? -5.367 30.906 18.156 1 95 357 ASN A O 1
ATOM 2939 N N . HIS A 1 358 ? -4.023 30.312 16.469 1 96 358 HI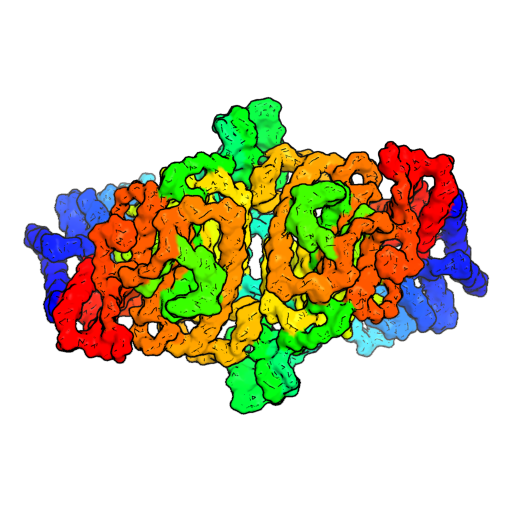S A N 1
ATOM 2940 C CA . HIS A 1 358 ? -4.566 28.953 16.531 1 96 358 HIS A CA 1
ATOM 2941 C C . HIS A 1 358 ? -3.852 28.109 17.578 1 96 358 HIS A C 1
ATOM 2943 O O . HIS A 1 358 ? -4.336 27.047 17.953 1 96 358 HIS A O 1
ATOM 2949 N N . LYS A 1 359 ? -2.666 28.484 17.953 1 96.06 359 LYS A N 1
ATOM 2950 C CA . LYS A 1 359 ? -1.987 28.031 19.172 1 96.06 359 LYS A CA 1
ATOM 2951 C C . LYS A 1 359 ? -1.326 26.672 18.953 1 96.06 359 LYS A C 1
ATOM 2953 O O . LYS A 1 359 ? -0.728 26.109 19.875 1 96.06 359 LYS A O 1
ATOM 2958 N N . LEU A 1 360 ? -1.392 26 17.781 1 96.88 360 LEU A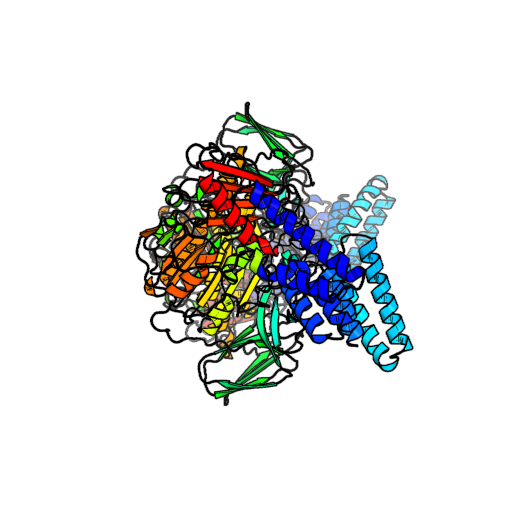 N 1
ATOM 2959 C CA . LEU A 1 360 ? -0.724 24.719 17.516 1 96.88 360 LEU A CA 1
ATOM 2960 C C . LEU A 1 360 ? 0.713 24.953 17.047 1 96.88 360 LEU A C 1
ATOM 2962 O O . LEU A 1 360 ? 0.95 25.328 15.898 1 96.88 360 LEU A O 1
ATOM 2966 N N . PHE A 1 361 ? 1.631 24.844 17.953 1 96.5 361 PHE A N 1
ATOM 2967 C CA . PHE A 1 361 ? 3.014 25.125 17.594 1 96.5 361 PHE A CA 1
ATOM 2968 C C . PHE A 1 361 ? 3.963 24.156 18.281 1 96.5 361 PHE A C 1
ATOM 2970 O O . PHE A 1 361 ? 5.109 23.984 17.859 1 96.5 361 PHE A O 1
ATOM 2977 N N . HIS A 1 362 ? 3.527 23.484 19.391 1 95.81 362 HIS A N 1
ATOM 2978 C CA . HIS A 1 362 ? 4.434 22.734 20.234 1 95.81 362 HIS A CA 1
ATOM 2979 C C . HIS A 1 362 ? 4.648 21.328 19.703 1 95.81 362 HIS A C 1
ATOM 2981 O O . HIS A 1 362 ? 3.684 20.594 19.453 1 95.81 362 HIS A O 1
ATOM 2987 N N . SER A 1 363 ? 5.824 20.828 19.625 1 91.81 363 SER A N 1
ATOM 2988 C CA . SER A 1 363 ? 6.152 19.531 19.031 1 91.81 363 SER A CA 1
ATOM 2989 C C . SER A 1 363 ? 5.871 18.391 20 1 91.81 363 SER A C 1
ATOM 2991 O O . SER A 1 363 ? 5.621 17.25 19.594 1 91.81 363 SER A O 1
ATOM 2993 N N . ASN A 1 364 ? 5.844 18.656 21.297 1 90.94 364 ASN A N 1
ATOM 2994 C CA . ASN A 1 364 ? 5.785 17.594 22.281 1 90.94 364 ASN A CA 1
ATOM 2995 C C . ASN A 1 364 ? 4.469 17.625 23.062 1 90.94 364 ASN A C 1
ATOM 2997 O O . ASN A 1 364 ? 4.059 16.609 23.625 1 90.94 364 ASN A O 1
ATOM 3001 N N . TRP A 1 365 ? 3.969 18.844 23.25 1 92.62 365 TRP A N 1
ATOM 3002 C CA . TRP A 1 365 ? 2.688 18.969 23.938 1 92.62 365 TRP A CA 1
ATOM 3003 C C . TRP A 1 365 ? 1.545 19.125 22.938 1 92.62 365 TRP A C 1
ATOM 3005 O O . TRP A 1 365 ? 1.588 19.984 22.062 1 92.62 365 TRP A O 1
ATOM 3015 N N . THR A 1 366 ? 0.535 18.375 23.125 1 91.06 366 THR A N 1
ATOM 3016 C CA . THR A 1 366 ? -0.532 18.297 22.125 1 91.06 366 THR A CA 1
ATOM 3017 C C . THR A 1 366 ? -1.565 19.406 22.359 1 91.06 366 THR A C 1
ATOM 3019 O O . THR A 1 366 ? -2.066 19.562 23.469 1 91.06 366 THR A O 1
ATOM 3022 N N . TYR A 1 367 ? -1.76 20.156 21.422 1 93.62 367 TYR A N 1
ATOM 3023 C CA . TYR A 1 367 ? -2.873 21.094 21.328 1 93.62 367 TYR A CA 1
ATOM 3024 C C . TYR A 1 367 ? -3.848 20.688 20.234 1 93.62 367 TYR A C 1
ATOM 3026 O O . TYR A 1 367 ? -3.43 20.281 19.141 1 93.62 367 TYR A O 1
ATOM 3034 N N . LYS A 1 368 ? -5.117 20.734 20.469 1 93.75 368 LYS A N 1
ATOM 3035 C CA . LYS A 1 368 ? -6.133 20.344 19.5 1 93.75 368 LYS A CA 1
ATOM 3036 C C . LYS A 1 368 ? -6.809 21.578 18.891 1 93.75 368 LYS A C 1
ATOM 3038 O O . LYS A 1 368 ? -7.426 22.359 19.609 1 93.75 368 LYS A O 1
ATOM 3043 N N . ILE A 1 369 ? -6.754 21.703 17.641 1 95.88 369 ILE A N 1
ATOM 3044 C CA . ILE A 1 369 ? -7.461 22.797 16.953 1 95.88 369 ILE A CA 1
ATOM 3045 C C . ILE A 1 369 ? -8.953 22.469 16.906 1 95.88 369 ILE A C 1
ATOM 3047 O O . ILE A 1 369 ? -9.359 21.328 17.062 1 95.88 369 ILE A O 1
ATOM 3051 N N . GLY A 1 370 ? -9.742 23.516 16.641 1 90.31 370 GLY A N 1
ATOM 3052 C CA . GLY A 1 370 ? -11.18 23.328 16.5 1 90.31 370 GLY A CA 1
ATOM 3053 C C . GLY A 1 370 ? -11.922 23.391 17.812 1 90.31 370 GLY A C 1
ATOM 3054 O O . GLY A 1 370 ? -13.156 23.297 17.844 1 90.31 370 GLY A O 1
ATOM 3055 N N . SER A 1 371 ? -11.188 23.562 18.875 1 84.56 371 SER A N 1
ATOM 3056 C CA . SER A 1 371 ? -11.867 23.688 20.156 1 84.56 371 SER A CA 1
ATOM 3057 C C . SER A 1 371 ? -12.523 25.062 20.297 1 84.56 371 SER A C 1
ATOM 3059 O O . SER A 1 371 ? -13.594 25.188 20.906 1 84.56 371 SER A O 1
ATOM 3061 N N . ASN A 1 372 ? -11.906 26.047 19.75 1 83.88 372 ASN A N 1
ATOM 3062 C CA . ASN A 1 372 ? -12.398 27.406 19.906 1 83.88 372 ASN A CA 1
ATOM 3063 C C . ASN A 1 372 ? -12.766 28.031 18.562 1 83.88 372 ASN A C 1
ATOM 3065 O O . ASN A 1 372 ? -13.234 29.172 18.5 1 83.88 372 ASN A O 1
ATOM 3069 N N . GLU A 1 373 ? -12.445 27.391 17.531 1 89.31 373 GLU A N 1
ATOM 3070 C CA . GLU A 1 373 ? -12.695 27.906 16.203 1 89.31 373 GLU A CA 1
ATOM 3071 C C . GLU A 1 373 ? -13.336 26.844 15.305 1 89.31 373 GLU A C 1
ATOM 3073 O O . GLU A 1 373 ? -13.25 25.656 15.594 1 89.31 373 GLU A O 1
ATOM 3078 N N . LYS A 1 374 ? -13.992 27.312 14.359 1 93.44 374 LYS A N 1
ATOM 3079 C CA . LYS A 1 374 ? -14.531 26.406 13.344 1 93.44 374 LYS A CA 1
ATOM 3080 C C . LYS A 1 374 ? -13.477 26.094 12.281 1 93.44 374 LYS A C 1
ATOM 3082 O O . LYS A 1 374 ? -12.797 26.984 11.789 1 93.44 374 LYS A O 1
ATOM 3087 N N . LEU A 1 375 ? -13.359 24.844 11.953 1 96.81 375 LEU A N 1
ATOM 3088 C CA . LEU A 1 375 ? -12.359 24.422 10.977 1 96.81 375 LEU A CA 1
ATOM 3089 C C . LEU A 1 375 ? -12.938 24.422 9.57 1 96.81 375 LEU A C 1
ATOM 3091 O O . LEU A 1 375 ? -14.156 24.312 9.391 1 96.81 375 LEU A O 1
ATOM 3095 N N . MET A 1 376 ? -12.117 24.578 8.586 1 97.69 376 MET A N 1
ATOM 3096 C CA . MET A 1 376 ? -12.477 24.562 7.176 1 97.69 376 MET A CA 1
ATOM 3097 C C . MET A 1 376 ? -13.344 23.344 6.852 1 97.69 376 MET A C 1
ATOM 3099 O O . MET A 1 376 ? -14.359 23.469 6.16 1 97.69 376 MET A O 1
ATOM 3103 N N . SER A 1 377 ? -12.969 22.172 7.352 1 97.94 377 SER A N 1
ATOM 3104 C CA . SER A 1 377 ? -13.695 20.938 7.086 1 97.94 377 SER A CA 1
ATOM 3105 C C . SER A 1 377 ? -15.125 21 7.609 1 97.94 377 SER A C 1
ATOM 3107 O O . SER A 1 377 ? -16.047 20.484 6.977 1 97.94 377 SER A O 1
ATOM 3109 N N . GLU A 1 378 ? -15.305 21.641 8.75 1 97.12 378 GLU A N 1
ATOM 3110 C CA . GLU A 1 378 ? -16.641 21.812 9.305 1 97.12 378 GLU A CA 1
ATOM 3111 C C . GLU A 1 378 ? -17.484 22.734 8.43 1 97.12 378 GLU A C 1
ATOM 3113 O O . GLU A 1 378 ? -18.688 22.484 8.219 1 97.12 378 GLU A O 1
ATOM 3118 N N . ILE A 1 379 ? -16.875 23.781 7.945 1 97.19 379 ILE A N 1
ATOM 3119 C CA . ILE A 1 379 ? -17.578 24.75 7.094 1 97.19 379 ILE A CA 1
ATOM 3120 C C . ILE A 1 379 ? -18.094 24.047 5.84 1 97.19 379 ILE A C 1
ATOM 3122 O O . ILE A 1 379 ? -19.266 24.172 5.496 1 97.19 379 ILE A O 1
ATOM 3126 N N . PHE A 1 380 ? -17.297 23.297 5.184 1 97.69 380 PHE A N 1
ATOM 3127 C CA . PHE A 1 380 ? -17.703 22.641 3.951 1 97.69 380 PHE A CA 1
ATOM 3128 C C . PHE A 1 380 ? -18.734 21.547 4.234 1 97.69 380 PHE A C 1
ATOM 3130 O O . PHE A 1 380 ? -19.672 21.344 3.457 1 97.69 380 PHE A O 1
ATOM 3137 N N . LYS A 1 381 ? -18.5 20.859 5.332 1 96.94 381 LYS A N 1
ATOM 3138 C CA . LYS A 1 381 ? -19.484 19.859 5.719 1 96.94 381 LYS A CA 1
ATOM 3139 C C . LYS A 1 381 ? -20.859 20.5 5.895 1 96.94 381 LYS A C 1
ATOM 3141 O O . LYS A 1 381 ? -21.859 19.984 5.383 1 96.94 381 LYS A O 1
ATOM 3146 N N . GLU A 1 382 ? -20.906 21.609 6.559 1 95.88 382 GLU A N 1
ATOM 3147 C CA . GLU A 1 382 ? -22.156 22.312 6.84 1 95.88 382 GLU A CA 1
ATOM 3148 C C . GLU A 1 382 ? -22.781 22.859 5.559 1 95.88 382 GLU A C 1
ATOM 3150 O O . GLU A 1 382 ? -23.969 23.172 5.527 1 95.88 382 GLU A O 1
ATOM 3155 N N . ASN A 1 383 ? -21.984 22.953 4.582 1 95.62 383 ASN A N 1
ATOM 3156 C CA . ASN A 1 383 ? -22.469 23.469 3.309 1 95.62 383 ASN A CA 1
ATOM 3157 C C . ASN A 1 383 ? -22.719 22.359 2.305 1 95.62 383 ASN A C 1
ATOM 3159 O O . ASN A 1 383 ? -22.641 22.562 1.093 1 95.62 383 ASN A O 1
ATOM 3163 N N . GLY A 1 384 ? -22.812 21.156 2.748 1 95.62 384 GLY A N 1
ATOM 3164 C CA . GLY A 1 384 ? -23.391 20.078 1.946 1 95.62 384 GLY A CA 1
ATOM 3165 C C . GLY A 1 384 ? -22.328 19.188 1.304 1 95.62 384 GLY A C 1
ATOM 3166 O O . GLY A 1 384 ? -22.656 18.359 0.463 1 95.62 384 GLY A O 1
ATOM 3167 N N . TYR A 1 385 ? -21.109 19.344 1.646 1 97.88 385 TYR A N 1
ATOM 3168 C CA . TYR A 1 385 ? -20.078 18.531 1.038 1 97.88 385 TYR A CA 1
ATOM 3169 C C . TYR A 1 385 ? -19.812 17.281 1.875 1 97.88 385 TYR A C 1
ATOM 3171 O O . TYR A 1 385 ? -19.875 17.328 3.105 1 97.88 385 TYR A O 1
ATOM 3179 N N . PHE A 1 386 ? -19.562 16.125 1.214 1 98.38 386 PHE A N 1
ATOM 3180 C CA . PHE A 1 386 ? -18.969 14.961 1.852 1 98.38 386 PHE A CA 1
ATOM 3181 C C . PHE A 1 386 ? -17.469 15.141 2.037 1 98.38 386 PHE A C 1
ATOM 3183 O O . PHE A 1 386 ? -16.719 15.172 1.062 1 98.38 386 PHE A O 1
ATOM 3190 N N . THR A 1 387 ? -17.031 15.297 3.254 1 98.69 387 THR A N 1
ATOM 3191 C CA . THR A 1 387 ? -15.672 15.742 3.551 1 98.69 387 THR A CA 1
ATOM 3192 C C . THR A 1 387 ? -14.766 14.539 3.832 1 98.69 387 THR A C 1
ATOM 3194 O O . THR A 1 387 ? -15.047 13.734 4.719 1 98.69 387 THR A O 1
ATOM 3197 N N . THR A 1 388 ? -13.695 14.453 3.033 1 98.75 388 THR A N 1
ATOM 3198 C CA . THR A 1 388 ? -12.781 13.32 3.154 1 98.75 388 THR A CA 1
ATOM 3199 C C . THR A 1 388 ? -11.328 13.805 3.186 1 98.75 388 THR A C 1
ATOM 3201 O O . THR A 1 388 ? -10.961 14.711 2.439 1 98.75 388 THR A O 1
ATOM 3204 N N . GLN A 1 389 ? -10.547 13.25 4.078 1 98.56 389 GLN A N 1
ATOM 3205 C CA . GLN A 1 389 ? -9.109 13.484 4.023 1 98.56 389 GLN A CA 1
ATOM 3206 C C . GLN A 1 389 ? -8.344 12.172 3.885 1 98.56 389 GLN A C 1
ATOM 3208 O O . GLN A 1 389 ? -8.711 11.164 4.492 1 98.56 389 GLN A O 1
ATOM 3213 N N . ILE A 1 390 ? -7.387 12.102 3.018 1 98.62 390 ILE A N 1
ATOM 3214 C CA . ILE A 1 390 ? -6.406 11.039 2.84 1 98.62 390 ILE A CA 1
ATOM 3215 C C . ILE A 1 390 ? -5.004 11.578 3.131 1 98.62 390 ILE A C 1
ATOM 3217 O O . ILE A 1 390 ? -4.473 12.383 2.369 1 98.62 390 ILE A O 1
ATOM 3221 N N . CYS A 1 391 ? -4.469 11.062 4.238 1 95.62 391 CYS A N 1
ATOM 3222 C CA . CYS A 1 391 ? -3.314 11.75 4.801 1 95.62 391 CYS A CA 1
ATOM 3223 C C . CYS A 1 391 ? -2.188 10.773 5.109 1 95.62 391 CYS A C 1
ATOM 3225 O O . CYS A 1 391 ? -2.422 9.711 5.691 1 95.62 391 CYS A O 1
ATOM 3227 N N . ASN A 1 392 ? -0.988 11.133 4.656 1 96.5 392 ASN A N 1
ATOM 3228 C CA . ASN A 1 392 ? 0.189 10.336 4.98 1 96.5 392 ASN A CA 1
ATOM 3229 C C . ASN A 1 392 ? 1.178 11.117 5.84 1 96.5 392 ASN A C 1
ATOM 3231 O O . ASN A 1 392 ? 2.359 10.773 5.902 1 96.5 392 ASN A O 1
ATOM 3235 N N . ASP A 1 393 ? 0.737 12.219 6.504 1 95 393 ASP A N 1
ATOM 3236 C CA . ASP A 1 393 ? 1.543 13.141 7.297 1 95 393 ASP A CA 1
ATOM 3237 C C . ASP A 1 393 ? 1.159 13.078 8.773 1 95 393 ASP A C 1
ATOM 3239 O O . ASP A 1 393 ? 0.022 13.383 9.141 1 95 393 ASP A O 1
ATOM 3243 N N . TRP A 1 394 ? 2.152 12.789 9.617 1 93.88 394 TRP A N 1
ATOM 3244 C CA . TRP A 1 394 ? 1.846 12.617 11.039 1 93.88 394 TRP A CA 1
ATOM 3245 C C . TRP A 1 394 ? 1.413 13.938 11.664 1 93.88 394 TRP A C 1
ATOM 3247 O O . TRP A 1 394 ? 0.765 13.945 12.719 1 93.88 394 TRP A O 1
ATOM 3257 N N . ARG A 1 395 ? 1.697 15.102 11.055 1 96.19 395 ARG A N 1
ATOM 3258 C CA . ARG A 1 395 ? 1.346 16.406 11.609 1 96.19 395 ARG A CA 1
ATOM 3259 C C . ARG A 1 395 ? -0.142 16.688 11.422 1 96.19 395 ARG A C 1
ATOM 3261 O O . ARG A 1 395 ? -0.661 17.672 11.969 1 96.19 395 ARG A O 1
ATOM 3268 N N . LYS A 1 396 ? -0.771 15.82 10.742 1 96.31 396 LYS A N 1
ATOM 3269 C CA . LYS A 1 396 ? -2.193 16.031 10.484 1 96.31 396 LYS A CA 1
ATOM 3270 C C . LYS A 1 396 ? -3.027 14.883 11.062 1 96.31 396 LYS A C 1
ATOM 3272 O O . LYS A 1 396 ? -4.145 14.633 10.609 1 96.31 396 LYS A O 1
ATOM 3277 N N . THR A 1 397 ? -2.557 14.18 12.07 1 95.94 397 THR A N 1
ATOM 3278 C CA . THR A 1 397 ? -3.316 13.094 12.68 1 95.94 397 THR A CA 1
ATOM 3279 C C . THR A 1 397 ? -4.602 13.617 13.312 1 95.94 397 THR A C 1
ATOM 3281 O O . THR A 1 397 ? -4.691 14.805 13.656 1 95.94 397 THR A O 1
ATOM 3284 N N . PRO A 1 398 ? -5.562 12.805 13.508 1 96 398 PRO A N 1
ATOM 3285 C CA . PRO A 1 398 ? -6.82 13.188 14.148 1 96 398 PRO A CA 1
ATOM 3286 C C . PRO A 1 398 ? -6.621 13.688 15.578 1 96 398 PRO A C 1
ATOM 3288 O O . PRO A 1 398 ? -7.41 14.508 16.062 1 96 398 PRO A O 1
ATOM 3291 N N . LEU A 1 399 ? -5.562 13.336 16.219 1 95 399 LEU A N 1
ATOM 3292 C CA . LEU A 1 399 ? -5.344 13.688 17.625 1 95 399 LEU A CA 1
ATOM 3293 C C . LEU A 1 399 ? -4.996 15.164 17.766 1 95 399 LEU A C 1
ATOM 3295 O O . LEU A 1 399 ? -5.059 15.719 18.859 1 95 399 LEU A O 1
ATOM 3299 N N . TYR A 1 400 ? -4.703 15.836 16.672 1 96.25 400 TYR A N 1
ATOM 3300 C CA . TYR A 1 400 ? -4.492 17.281 16.672 1 96.25 400 TYR A CA 1
ATOM 3301 C C . TYR A 1 400 ? -5.801 18.031 16.453 1 96.25 400 TYR A C 1
ATOM 3303 O O . TYR A 1 400 ? -5.828 19.25 16.438 1 96.25 400 TYR A O 1
ATOM 3311 N N . GLY A 1 401 ? -6.867 17.312 16.234 1 95.75 401 GLY A N 1
ATOM 3312 C CA . GLY A 1 401 ? -8.18 17.906 16.047 1 95.75 401 GLY A CA 1
ATOM 3313 C C . GLY A 1 401 ? -8.648 17.875 14.602 1 95.75 401 GLY A C 1
ATOM 3314 O O . GLY A 1 401 ? -9.758 18.312 14.297 1 95.75 401 GLY A O 1
ATOM 3315 N N . TYR A 1 402 ? -7.887 17.219 13.727 1 96.88 402 TYR A N 1
ATOM 3316 C CA . TYR A 1 402 ? -8.172 17.281 12.297 1 96.88 402 TYR A CA 1
ATOM 3317 C C . TYR A 1 402 ? -9.289 16.312 11.93 1 96.88 402 TYR A C 1
ATOM 3319 O O . TYR A 1 402 ? -9.695 16.234 10.766 1 96.88 402 TYR A O 1
ATOM 3327 N N . ASN A 1 403 ? -9.789 15.57 12.883 1 95.31 403 ASN A N 1
ATOM 3328 C CA . ASN A 1 403 ? -10.969 14.75 12.633 1 95.31 403 ASN A CA 1
ATOM 3329 C C . ASN A 1 403 ? -12.234 15.594 12.531 1 95.31 403 ASN A C 1
ATOM 3331 O O . ASN A 1 403 ? -13.195 15.203 11.867 1 95.31 403 ASN A O 1
ATOM 3335 N N . LYS A 1 404 ? -12.25 16.734 13.117 1 95.69 404 LYS A N 1
ATOM 3336 C CA . LYS A 1 404 ? -13.438 17.594 13.148 1 95.69 404 LYS A CA 1
ATOM 3337 C C . LYS A 1 404 ? -13.828 18.047 11.75 1 95.69 404 LYS A C 1
ATOM 3339 O O . LYS A 1 404 ? -12.992 18.594 11.016 1 95.69 404 LYS A O 1
ATOM 3344 N N . GLY A 1 405 ? -15.031 17.766 11.43 1 97 405 GLY A N 1
ATOM 3345 C CA . GLY A 1 405 ? -15.57 18.203 10.148 1 97 405 GLY A CA 1
ATOM 3346 C C . GLY A 1 405 ? -15.375 17.203 9.039 1 97 405 GLY A C 1
ATOM 3347 O O . GLY A 1 405 ? -15.977 17.312 7.973 1 97 405 GLY A O 1
ATOM 3348 N N . PHE A 1 406 ? -14.586 16.203 9.25 1 97.94 406 PHE A N 1
ATOM 3349 C CA . PHE A 1 406 ? -14.406 15.195 8.211 1 97.94 406 PHE A CA 1
ATOM 3350 C C . PHE A 1 406 ? -15.359 14.023 8.414 1 97.94 406 PHE A C 1
ATOM 3352 O O . PHE A 1 406 ? -15.484 13.508 9.531 1 97.94 406 PHE A O 1
ATOM 3359 N N . ASP A 1 407 ? -15.977 13.648 7.355 1 98.31 407 ASP A N 1
ATOM 3360 C CA . ASP A 1 407 ? -16.844 12.484 7.355 1 98.31 407 ASP A CA 1
ATOM 3361 C C . ASP A 1 407 ? -16.047 11.188 7.258 1 98.31 407 ASP A C 1
ATOM 3363 O O . ASP A 1 407 ? -16.438 10.164 7.809 1 98.31 407 ASP A O 1
ATOM 3367 N N . ARG A 1 408 ? -14.945 11.242 6.516 1 98.5 408 ARG A N 1
ATOM 3368 C CA . ARG A 1 408 ? -14.094 10.086 6.277 1 98.5 408 ARG A CA 1
ATOM 3369 C C . ARG A 1 408 ? -12.617 10.469 6.316 1 98.5 408 ARG A C 1
ATOM 3371 O O . ARG A 1 408 ? -12.219 11.469 5.719 1 98.5 408 ARG A O 1
ATOM 3378 N N . THR A 1 409 ? -11.859 9.727 7.082 1 98.5 409 THR A N 1
ATOM 3379 C CA . THR A 1 409 ? -10.414 9.93 7.164 1 98.5 409 THR A CA 1
ATOM 3380 C C . THR A 1 409 ? -9.672 8.617 6.914 1 98.5 409 THR A C 1
ATOM 3382 O O . THR A 1 409 ? -9.961 7.605 7.547 1 98.5 409 THR A O 1
ATOM 3385 N N . VAL A 1 410 ? -8.773 8.633 5.965 1 98.5 410 VAL A N 1
ATOM 3386 C CA . VAL A 1 410 ? -7.836 7.539 5.75 1 98.5 410 VAL A CA 1
ATOM 3387 C C . VAL A 1 410 ? -6.422 8 6.098 1 98.5 410 VAL A C 1
ATOM 3389 O O . VAL A 1 410 ? -5.98 9.062 5.664 1 98.5 410 VAL A O 1
ATOM 3392 N N . TYR A 1 411 ? -5.715 7.113 6.922 1 97.88 411 TYR A N 1
ATOM 3393 C CA . TYR A 1 411 ? -4.426 7.586 7.41 1 97.88 411 TYR A CA 1
ATOM 3394 C C . TYR A 1 411 ? -3.416 6.445 7.477 1 97.88 411 TYR A C 1
ATOM 3396 O O . TYR A 1 411 ? -3.762 5.324 7.848 1 97.88 411 TYR A O 1
ATOM 3404 N N . GLN A 1 412 ? -2.191 6.711 7.074 1 96.69 412 GLN A N 1
ATOM 3405 C CA . GLN A 1 412 ? -0.969 5.961 7.344 1 96.69 412 GLN A CA 1
ATOM 3406 C C . GLN A 1 412 ? 0.267 6.828 7.125 1 96.69 412 GLN A C 1
ATOM 3408 O O . GLN A 1 412 ? 0.382 7.504 6.098 1 96.69 412 GLN A O 1
ATOM 3413 N N . PRO A 1 413 ? 1.27 6.805 8.062 1 93.5 413 PRO A N 1
ATOM 3414 C CA . PRO A 1 413 ? 2.482 7.586 7.805 1 93.5 413 PRO A CA 1
ATOM 3415 C C . PRO A 1 413 ? 3.232 7.113 6.559 1 93.5 413 PRO A C 1
ATOM 3417 O O . PRO A 1 413 ? 3.355 5.906 6.328 1 93.5 413 PRO A O 1
ATOM 3420 N N . ALA A 1 414 ? 3.793 8.008 5.816 1 91.69 414 ALA A N 1
ATOM 3421 C CA . ALA A 1 414 ? 4.453 7.742 4.543 1 91.69 414 ALA A CA 1
ATOM 3422 C C . ALA A 1 414 ? 5.742 6.949 4.75 1 91.69 414 ALA A C 1
ATOM 3424 O O . ALA A 1 414 ? 6.215 6.27 3.836 1 91.69 414 ALA A O 1
ATOM 3425 N N . ILE A 1 415 ? 6.324 6.973 5.91 1 90.81 415 ILE A N 1
ATOM 3426 C CA . ILE A 1 415 ? 7.633 6.395 6.188 1 90.81 415 ILE A CA 1
ATOM 3427 C C . ILE A 1 415 ? 7.57 4.879 6.023 1 90.81 415 ILE A C 1
ATOM 3429 O O . ILE A 1 415 ? 8.555 4.25 5.617 1 90.81 415 ILE A O 1
ATOM 3433 N N . ASP A 1 416 ? 6.406 4.23 6.34 1 90.94 416 ASP A N 1
ATOM 3434 C CA . ASP A 1 416 ? 6.309 2.775 6.266 1 90.94 416 ASP A CA 1
ATOM 3435 C C . ASP A 1 416 ? 5.191 2.35 5.312 1 90.94 416 ASP A C 1
ATOM 3437 O O . ASP A 1 416 ? 4.77 1.192 5.32 1 90.94 416 ASP A O 1
ATOM 3441 N N . GLY A 1 417 ? 4.762 3.449 4.637 1 88 417 GLY A N 1
ATOM 3442 C CA . GLY A 1 417 ? 3.711 3.15 3.676 1 88 417 GLY A CA 1
ATOM 3443 C C . GLY A 1 417 ? 3.023 4.391 3.137 1 88 417 GLY A C 1
ATOM 3444 O O . GLY A 1 417 ? 3.525 5.504 3.297 1 88 417 GLY A O 1
ATOM 3445 N N . MET A 1 418 ? 2.031 4.359 2.363 1 93.5 418 MET A N 1
ATOM 3446 C CA . MET A 1 418 ? 1.124 5.297 1.709 1 93.5 418 MET A CA 1
ATOM 3447 C C . MET A 1 418 ? 1.897 6.449 1.073 1 93.5 418 MET A C 1
ATOM 3449 O O . MET A 1 418 ? 1.742 7.602 1.476 1 93.5 418 MET A O 1
ATOM 3453 N N . GLY A 1 419 ? 2.922 6.23 0.223 1 95.12 419 GLY A N 1
ATOM 3454 C CA . GLY A 1 419 ? 3.57 7.258 -0.579 1 95.12 419 GLY A CA 1
ATOM 3455 C C . GLY A 1 419 ? 2.615 7.977 -1.512 1 95.12 419 GLY A C 1
ATOM 3456 O O . GLY A 1 419 ? 1.409 7.719 -1.494 1 95.12 419 GLY A O 1
ATOM 3457 N N . CYS A 1 420 ? 3.076 8.891 -2.264 1 97.38 420 CYS A N 1
ATOM 3458 C CA . CYS A 1 420 ? 2.23 9.734 -3.098 1 97.38 420 CYS A CA 1
ATOM 3459 C C . CYS A 1 420 ? 1.407 8.898 -4.066 1 97.38 420 CYS A C 1
ATOM 3461 O O . CYS A 1 420 ? 0.261 9.234 -4.367 1 97.38 420 CYS A O 1
ATOM 3463 N N . GLU A 1 421 ? 1.958 7.785 -4.602 1 97.38 421 GLU A N 1
ATOM 3464 C CA . GLU A 1 421 ? 1.22 6.918 -5.516 1 97.38 421 GLU A CA 1
ATOM 3465 C C . GLU A 1 421 ? 0.002 6.305 -4.832 1 97.38 421 GLU A C 1
ATOM 3467 O O . GLU A 1 421 ? -1.058 6.168 -5.449 1 97.38 421 GLU A O 1
ATOM 3472 N N . GLU A 1 422 ? 0.124 5.898 -3.598 1 96.94 422 GLU A N 1
ATOM 3473 C CA . GLU A 1 422 ? -0.988 5.305 -2.861 1 96.94 422 GLU A CA 1
ATOM 3474 C C . GLU A 1 422 ? -2.041 6.352 -2.514 1 96.94 422 GLU A C 1
ATOM 347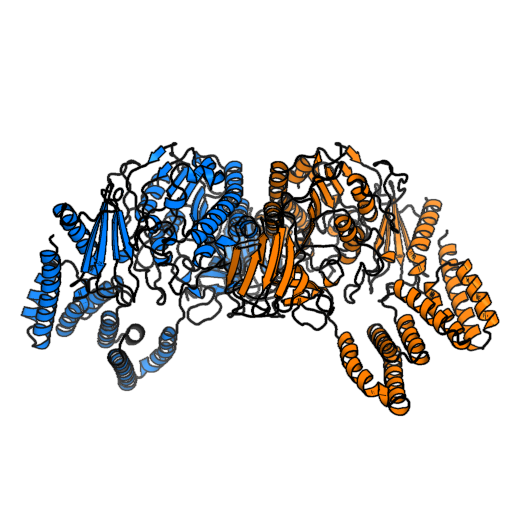6 O O . GLU A 1 422 ? -3.24 6.066 -2.541 1 96.94 422 GLU A O 1
ATOM 3481 N N . VAL A 1 423 ? -1.598 7.562 -2.121 1 98.44 423 VAL A N 1
ATOM 3482 C CA . VAL A 1 423 ? -2.539 8.641 -1.846 1 98.44 423 VAL A CA 1
ATOM 3483 C C . VAL A 1 423 ? -3.404 8.898 -3.078 1 98.44 423 VAL A C 1
ATOM 3485 O O . VAL A 1 423 ? -4.629 9.016 -2.971 1 98.44 423 VAL A O 1
ATOM 3488 N N . VAL A 1 424 ? -2.775 8.969 -4.219 1 98.69 424 VAL A N 1
ATOM 3489 C CA . VAL A 1 424 ? -3.479 9.219 -5.473 1 98.69 424 VAL A CA 1
ATOM 3490 C C . VAL A 1 424 ? -4.492 8.102 -5.73 1 98.69 424 VAL A C 1
ATOM 3492 O O . VAL A 1 424 ? -5.645 8.367 -6.07 1 98.69 424 VAL A O 1
ATOM 3495 N N . MET A 1 425 ? -4.125 6.871 -5.496 1 98.19 425 MET A N 1
ATOM 3496 C CA . MET A 1 425 ? -5.02 5.75 -5.766 1 98.19 425 MET A CA 1
ATOM 3497 C C . MET A 1 425 ? -6.184 5.734 -4.785 1 98.19 425 MET A C 1
ATOM 3499 O O . MET A 1 425 ? -7.309 5.391 -5.152 1 98.19 425 MET A O 1
ATOM 3503 N N . GLU A 1 426 ? -5.91 6.074 -3.525 1 98.19 426 GLU A N 1
ATOM 3504 C CA . GLU A 1 426 ? -6.992 6.137 -2.547 1 98.19 426 GLU A CA 1
ATOM 3505 C C . GLU A 1 426 ? -7.988 7.238 -2.893 1 98.19 426 GLU A C 1
ATOM 3507 O O . GLU A 1 426 ? -9.195 7.086 -2.678 1 98.19 426 GLU A O 1
ATOM 3512 N N . ALA A 1 427 ? -7.434 8.352 -3.361 1 98.69 427 ALA A N 1
ATOM 3513 C CA . ALA A 1 427 ? -8.312 9.438 -3.791 1 98.69 427 ALA A CA 1
ATOM 3514 C C . ALA A 1 427 ? -9.211 9 -4.938 1 98.69 427 ALA A C 1
ATOM 3516 O O . ALA A 1 427 ? -10.422 9.258 -4.922 1 98.69 427 ALA A O 1
ATOM 3517 N N . ILE A 1 428 ? -8.648 8.328 -5.895 1 98.62 428 ILE A N 1
ATOM 3518 C CA . ILE A 1 428 ? -9.391 7.848 -7.055 1 98.62 428 ILE A CA 1
ATOM 3519 C C . ILE A 1 428 ? -10.438 6.824 -6.613 1 98.62 428 ILE A C 1
ATOM 3521 O O . ILE A 1 428 ? -11.594 6.879 -7.043 1 98.62 428 ILE A O 1
ATOM 3525 N N . GLU A 1 429 ? -10.031 5.895 -5.75 1 98.19 429 GLU A N 1
ATOM 3526 C CA . GLU A 1 429 ? -10.961 4.902 -5.215 1 98.19 429 GLU A CA 1
ATOM 3527 C C . GLU A 1 429 ? -12.156 5.57 -4.535 1 98.19 429 GLU A C 1
ATOM 3529 O O . GLU A 1 429 ? -13.297 5.145 -4.715 1 98.19 429 GLU A O 1
ATOM 3534 N N . HIS A 1 430 ? -11.867 6.59 -3.752 1 98.56 430 HIS A N 1
ATOM 3535 C CA . HIS A 1 430 ? -12.922 7.324 -3.066 1 98.56 430 HIS A CA 1
ATOM 3536 C C . HIS A 1 430 ? -13.875 7.98 -4.062 1 98.56 430 HIS A C 1
ATOM 3538 O O . HIS A 1 430 ? -15.094 7.91 -3.896 1 98.56 430 HIS A O 1
ATOM 3544 N N . LEU A 1 431 ? -13.344 8.602 -5.055 1 98.31 431 LEU A N 1
ATOM 3545 C CA . LEU A 1 431 ? -14.172 9.312 -6.027 1 98.31 431 LEU A CA 1
ATOM 3546 C C . LEU A 1 431 ? -14.977 8.328 -6.871 1 98.31 431 LEU A C 1
ATOM 3548 O O . LEU A 1 431 ? -16.094 8.633 -7.281 1 98.31 431 LEU A O 1
ATOM 3552 N N . GLU A 1 432 ? -14.391 7.145 -7.105 1 97.75 432 GLU A N 1
ATOM 3553 C CA . GLU A 1 432 ? -15.156 6.113 -7.805 1 97.75 432 GLU A CA 1
ATOM 3554 C C . GLU A 1 432 ? -16.359 5.672 -6.984 1 97.75 432 GLU A C 1
ATOM 3556 O O . GLU A 1 432 ? -17.422 5.383 -7.539 1 97.75 432 GLU A O 1
ATOM 3561 N N . ALA A 1 433 ? -16.203 5.656 -5.711 1 97.62 433 ALA A N 1
ATOM 3562 C CA . ALA A 1 433 ? -17.266 5.219 -4.809 1 97.62 433 ALA A CA 1
ATOM 3563 C C . ALA A 1 433 ? -18.328 6.297 -4.652 1 97.62 433 ALA A C 1
ATOM 3565 O O . ALA A 1 433 ? -19.516 5.992 -4.527 1 97.62 433 ALA A O 1
ATOM 3566 N N . PHE A 1 434 ? -17.891 7.602 -4.68 1 97.31 434 PHE A N 1
ATOM 3567 C CA . PHE A 1 434 ? -18.781 8.695 -4.309 1 97.31 434 PHE A CA 1
ATOM 3568 C C . PHE A 1 434 ? -18.797 9.766 -5.395 1 97.31 434 PHE A C 1
ATOM 3570 O O . PHE A 1 434 ? -18.906 10.953 -5.094 1 97.31 434 PHE A O 1
ATOM 3577 N N . LYS A 1 435 ? -18.656 9.43 -6.633 1 93.06 435 LYS A N 1
ATOM 3578 C CA . LYS A 1 435 ? -18.469 10.375 -7.73 1 93.06 435 LYS A CA 1
ATOM 3579 C C . LYS A 1 435 ? -19.734 11.211 -7.941 1 93.06 435 LYS A C 1
ATOM 3581 O O . LYS A 1 435 ? -19.672 12.297 -8.516 1 93.06 435 LYS A O 1
ATOM 3586 N N . GLU A 1 436 ? -20.922 10.742 -7.438 1 95.44 436 GLU A N 1
ATOM 3587 C CA . GLU A 1 436 ? -22.172 11.484 -7.629 1 95.44 436 GLU A CA 1
ATOM 3588 C C . GLU A 1 436 ? -22.438 12.414 -6.449 1 95.44 436 GLU A C 1
ATOM 3590 O O . GLU A 1 436 ? -23.469 13.094 -6.418 1 95.44 436 GLU A O 1
ATOM 3595 N N . LYS A 1 437 ? -21.531 12.453 -5.531 1 97.31 437 LYS A N 1
ATOM 3596 C CA . LYS A 1 437 ? -21.656 13.344 -4.383 1 97.31 437 LYS A CA 1
ATOM 3597 C C . LYS A 1 437 ? -20.906 14.656 -4.617 1 97.31 437 LYS A C 1
ATOM 3599 O O . LYS A 1 437 ? -20.062 14.742 -5.508 1 97.31 437 LYS A O 1
ATOM 3604 N N . ASN A 1 438 ? -21.328 15.695 -3.854 1 97.94 438 ASN A N 1
ATOM 3605 C CA . ASN A 1 438 ? -20.469 16.859 -3.699 1 97.94 438 ASN A CA 1
ATOM 3606 C C . ASN A 1 438 ? -19.328 16.594 -2.723 1 97.94 438 ASN A C 1
ATOM 3608 O O . ASN A 1 438 ? -19.562 16.391 -1.53 1 97.94 438 ASN A O 1
ATOM 3612 N N . ASN A 1 439 ? -18.125 16.594 -3.25 1 98.56 439 ASN A N 1
ATOM 3613 C CA . ASN A 1 439 ? -16.984 16.141 -2.449 1 98.56 439 ASN A CA 1
ATOM 3614 C C . ASN A 1 439 ? -16.078 17.297 -2.064 1 98.56 439 ASN A C 1
ATOM 3616 O O . ASN A 1 439 ? -15.773 18.156 -2.895 1 98.56 439 ASN A O 1
ATOM 3620 N N . PHE A 1 440 ? -15.734 17.422 -0.861 1 98.5 440 PHE A N 1
ATOM 3621 C CA . PHE A 1 440 ? -14.57 18.156 -0.381 1 98.5 440 PHE A CA 1
ATOM 3622 C C . PHE A 1 440 ? -13.461 17.203 0.027 1 98.5 440 PHE A C 1
ATOM 3624 O O . PHE A 1 440 ? -13.648 16.344 0.899 1 98.5 440 PHE A O 1
ATOM 3631 N N . MET A 1 441 ? -12.281 17.328 -0.543 1 98.81 441 MET A N 1
ATOM 3632 C CA . MET A 1 441 ? -11.195 16.391 -0.262 1 98.81 441 MET A CA 1
ATOM 3633 C C . MET A 1 441 ? -9.906 17.141 0.056 1 98.81 441 MET A C 1
ATOM 3635 O O . MET A 1 441 ? -9.586 18.156 -0.584 1 98.81 441 MET A O 1
ATOM 3639 N N . TRP A 1 442 ? -9.211 16.672 1.069 1 98.81 442 TRP A N 1
ATOM 3640 C CA . TRP A 1 442 ? -7.852 17.094 1.391 1 98.81 442 TRP A CA 1
ATOM 3641 C C . TRP A 1 442 ? -6.867 15.945 1.238 1 98.81 442 TRP A C 1
ATOM 3643 O O . TRP A 1 442 ? -6.961 14.945 1.95 1 98.81 442 TRP A O 1
ATOM 3653 N N . LEU A 1 443 ? -5.887 16.047 0.32 1 98.81 443 LEU A N 1
ATOM 3654 C CA . LEU A 1 443 ? -4.84 15.055 0.119 1 98.81 443 LEU A CA 1
ATOM 3655 C C . LEU A 1 443 ? -3.494 15.57 0.611 1 98.81 443 LEU A C 1
ATOM 3657 O O . LEU A 1 443 ? -3.08 16.672 0.256 1 98.81 443 LEU A O 1
ATOM 3661 N N . SER A 1 444 ? -2.818 14.805 1.465 1 98.31 444 SER A N 1
ATOM 3662 C CA . SER A 1 444 ? -1.501 15.18 1.975 1 98.31 444 SER A CA 1
ATOM 3663 C C . SER A 1 444 ? -0.401 14.359 1.307 1 98.31 444 SER A C 1
ATOM 3665 O O . SER A 1 444 ? -0.463 13.125 1.283 1 98.31 444 SER A O 1
ATOM 3667 N N . PHE A 1 445 ? 0.602 15.055 0.765 1 98.06 445 PHE A N 1
ATOM 3668 C CA . PHE A 1 445 ? 1.774 14.43 0.164 1 98.06 445 PHE A CA 1
ATOM 3669 C C . PHE A 1 445 ? 3.043 14.82 0.911 1 98.06 445 PHE A C 1
ATOM 3671 O O . PHE A 1 445 ? 3.541 15.938 0.75 1 98.06 445 PHE A O 1
ATOM 3678 N N . GLY A 1 446 ? 3.592 13.93 1.698 1 96 446 GLY A N 1
ATOM 3679 C CA . GLY A 1 446 ? 4.773 14.219 2.492 1 96 446 GLY A CA 1
ATOM 3680 C C . GLY A 1 446 ? 6.059 13.727 1.852 1 96 446 GLY A C 1
ATOM 3681 O O . GLY A 1 446 ? 7.098 13.656 2.51 1 96 446 GLY A O 1
ATOM 3682 N N . ASP A 1 447 ? 6.102 13.422 0.588 1 95.06 447 ASP A N 1
ATOM 3683 C CA . ASP A 1 447 ? 7.191 12.719 -0.081 1 95.06 447 ASP A CA 1
ATOM 3684 C C . ASP A 1 447 ? 8.43 13.609 -0.196 1 95.06 447 ASP A C 1
ATOM 3686 O O . ASP A 1 447 ? 9.562 13.117 -0.162 1 95.06 447 ASP A O 1
ATOM 3690 N N . LEU A 1 448 ? 8.266 14.906 -0.324 1 96.44 448 LEU A N 1
ATOM 3691 C CA . LEU A 1 448 ? 9.398 15.812 -0.497 1 96.44 448 LEU A CA 1
ATOM 3692 C C . LEU A 1 448 ? 10.227 15.898 0.781 1 96.44 448 LEU A C 1
ATOM 3694 O O . LEU A 1 448 ? 11.391 16.312 0.747 1 96.44 448 LEU A O 1
ATOM 3698 N N . HIS A 1 449 ? 9.695 15.508 1.883 1 93.38 449 HIS A N 1
ATOM 3699 C CA . HIS A 1 449 ? 10.398 15.547 3.16 1 93.38 449 HIS A CA 1
ATOM 3700 C C . HIS A 1 449 ? 11.469 14.469 3.232 1 93.38 449 HIS A C 1
ATOM 3702 O O . HIS A 1 449 ? 12.352 14.523 4.09 1 93.38 449 HIS A O 1
ATOM 3708 N N . LYS A 1 450 ? 11.398 13.523 2.383 1 90.56 450 LYS A N 1
ATOM 3709 C CA . LYS A 1 450 ? 12.414 12.484 2.365 1 90.56 450 LYS A CA 1
ATOM 3710 C C . LYS A 1 450 ? 13.805 13.07 2.125 1 90.56 450 LYS A C 1
ATOM 3712 O O . LYS A 1 450 ? 14.797 12.57 2.654 1 90.56 450 LYS A O 1
ATOM 3717 N N . VAL A 1 451 ? 13.875 14.133 1.44 1 92.19 451 VAL A N 1
ATOM 3718 C CA . VAL A 1 451 ? 15.141 14.734 1.033 1 92.19 451 VAL A CA 1
ATOM 3719 C C . VAL A 1 451 ? 15.828 15.352 2.246 1 92.19 451 VAL A C 1
ATOM 3721 O O . VAL A 1 451 ? 16.953 14.969 2.588 1 92.19 451 VAL A O 1
ATOM 3724 N N . PRO A 1 452 ? 15.164 16.25 2.973 1 90.19 452 PRO A N 1
ATOM 3725 C CA . PRO A 1 452 ? 15.836 16.812 4.145 1 90.19 452 PRO A CA 1
ATOM 3726 C C . PRO A 1 452 ? 16.078 15.789 5.242 1 90.19 452 PRO A C 1
ATOM 3728 O O . PRO A 1 452 ? 17.016 15.922 6.031 1 90.19 452 PRO A O 1
ATOM 3731 N N . ASP A 1 453 ? 15.336 14.711 5.238 1 86.88 453 ASP A N 1
ATOM 3732 C CA . ASP A 1 453 ? 15.469 13.695 6.273 1 86.88 453 ASP A CA 1
ATOM 3733 C C . ASP A 1 453 ? 16.469 12.617 5.855 1 86.88 453 ASP A C 1
ATOM 3735 O O . ASP A 1 453 ? 16.656 11.617 6.562 1 86.88 453 ASP A O 1
ATOM 3739 N N . ASN A 1 454 ? 17.047 12.742 4.766 1 87.88 454 ASN A N 1
ATOM 3740 C CA . ASN A 1 454 ? 18.031 11.82 4.219 1 87.88 454 ASN A CA 1
ATOM 3741 C C . ASN A 1 454 ? 17.469 10.406 4.09 1 87.88 454 ASN A C 1
ATOM 3743 O O . ASN A 1 454 ? 18.141 9.43 4.43 1 87.88 454 ASN A O 1
ATOM 3747 N N . ILE A 1 455 ? 16.203 10.352 3.768 1 89.06 455 ILE A N 1
ATOM 3748 C CA . ILE A 1 455 ? 15.555 9.07 3.484 1 89.06 455 ILE A CA 1
ATOM 3749 C C . ILE A 1 455 ? 15.664 8.758 1.992 1 89.06 455 ILE A C 1
ATOM 3751 O O . ILE A 1 455 ? 15.461 9.641 1.152 1 89.06 455 ILE A O 1
ATOM 3755 N N . GLU A 1 456 ? 16 7.547 1.718 1 89.56 456 GLU A N 1
ATOM 3756 C CA . GLU A 1 456 ? 16.172 7.137 0.326 1 89.56 456 GLU A CA 1
ATOM 3757 C C . GLU A 1 456 ? 14.828 7.148 -0.409 1 89.56 456 GLU A C 1
ATOM 3759 O O . GLU A 1 456 ? 13.836 6.609 0.086 1 89.56 456 GLU A O 1
ATOM 3764 N N . PRO A 1 457 ? 14.797 7.82 -1.559 1 92.25 457 PRO A N 1
ATOM 3765 C CA . PRO A 1 457 ? 13.562 7.809 -2.342 1 92.25 457 PRO A CA 1
ATOM 3766 C C . PRO A 1 457 ? 13.312 6.469 -3.029 1 92.25 457 PRO A C 1
ATOM 3768 O O . PRO A 1 457 ? 14.023 5.496 -2.777 1 92.25 457 PRO A O 1
ATOM 3771 N N . ARG A 1 458 ? 12.234 6.383 -3.83 1 95.25 458 ARG A N 1
ATOM 3772 C CA . ARG A 1 458 ? 11.875 5.164 -4.547 1 95.25 458 ARG A CA 1
ATOM 3773 C C . ARG A 1 458 ? 12.844 4.895 -5.695 1 95.25 458 ARG A C 1
ATOM 3775 O O . ARG A 1 458 ? 13.68 5.742 -6.02 1 95.25 458 ARG A O 1
ATOM 3782 N N . ILE A 1 459 ? 12.719 3.781 -6.266 1 96.81 459 ILE A N 1
ATOM 3783 C CA . ILE A 1 459 ? 13.719 3.234 -7.176 1 96.81 459 ILE A CA 1
ATOM 3784 C C . ILE A 1 459 ? 13.875 4.156 -8.383 1 96.81 459 ILE A C 1
ATOM 3786 O O . ILE A 1 459 ? 14.992 4.387 -8.852 1 96.81 459 ILE A O 1
ATOM 3790 N N . SER A 1 460 ? 12.82 4.719 -8.945 1 97.19 460 SER A N 1
ATOM 3791 C CA . SER A 1 460 ? 12.914 5.582 -10.117 1 97.19 460 SER A CA 1
ATOM 3792 C C . SER A 1 460 ? 13.727 6.836 -9.82 1 97.19 460 SER A C 1
ATOM 3794 O O . SER A 1 460 ? 14.578 7.23 -10.617 1 97.19 460 SER A O 1
ATOM 3796 N N . SER A 1 461 ? 13.523 7.402 -8.609 1 96.69 461 SER A N 1
ATOM 3797 C CA . SER A 1 461 ? 14.258 8.594 -8.211 1 96.69 461 SER A CA 1
ATOM 3798 C C . SER A 1 461 ? 15.727 8.266 -7.93 1 96.69 461 SER A C 1
ATOM 3800 O O . SER A 1 461 ? 16.609 9.078 -8.219 1 96.69 461 SER A O 1
ATOM 3802 N N . GLN A 1 462 ? 15.977 7.109 -7.359 1 96.38 462 GLN A N 1
ATOM 3803 C CA . GLN A 1 462 ? 17.344 6.707 -7.078 1 96.38 462 GLN A CA 1
ATOM 3804 C C . GLN A 1 462 ? 18.156 6.598 -8.367 1 96.38 462 GLN A C 1
ATOM 3806 O O . GLN A 1 462 ? 19.312 7.043 -8.422 1 96.38 462 GLN A O 1
ATOM 3811 N N . ILE A 1 463 ? 17.578 6.031 -9.344 1 97.12 463 ILE A N 1
ATOM 3812 C CA . ILE A 1 463 ? 18.281 5.754 -10.586 1 97.12 463 ILE A CA 1
ATOM 3813 C C . ILE A 1 463 ? 18.422 7.039 -11.398 1 97.12 463 ILE A C 1
ATOM 3815 O O . ILE A 1 463 ? 19.453 7.262 -12.039 1 97.12 463 ILE A O 1
ATOM 3819 N N . LYS A 1 464 ? 17.453 7.926 -11.312 1 95.88 464 LYS A N 1
ATOM 3820 C CA . LYS A 1 464 ? 17.5 9.203 -12.016 1 95.88 464 LYS A CA 1
ATOM 3821 C C . LYS A 1 464 ? 18.547 10.133 -11.391 1 95.88 464 LYS A C 1
ATOM 3823 O O . LYS A 1 464 ? 19.188 10.906 -12.094 1 95.88 464 LYS A O 1
ATOM 3828 N N . GLY A 1 465 ? 18.703 10.07 -10.102 1 95.12 465 GLY A N 1
ATOM 3829 C CA . GLY A 1 465 ? 19.594 10.961 -9.375 1 95.12 465 GLY A CA 1
ATOM 3830 C C . GLY A 1 465 ? 21.062 10.594 -9.531 1 95.12 465 GLY A C 1
ATOM 3831 O O . GLY A 1 465 ? 21.391 9.477 -9.938 1 95.12 465 GLY A O 1
ATOM 3832 N N . SER A 1 466 ? 21.938 11.492 -9.18 1 94.81 466 SER A N 1
ATOM 3833 C CA . SER A 1 466 ? 23.375 11.25 -9.266 1 94.81 466 SER A CA 1
ATOM 3834 C C . SER A 1 466 ? 23.906 10.633 -7.977 1 94.81 466 SER A C 1
ATOM 3836 O O . SER A 1 466 ? 23.281 10.742 -6.922 1 94.81 466 SER A O 1
ATOM 3838 N N . LEU A 1 467 ? 25.062 10.008 -8.094 1 93.25 467 LEU A N 1
ATOM 3839 C CA . LEU A 1 467 ? 25.734 9.508 -6.906 1 93.25 467 LEU A CA 1
ATOM 3840 C C . LEU A 1 467 ? 26.188 10.656 -6.008 1 93.25 467 LEU A C 1
ATOM 3842 O O . LEU A 1 467 ? 26.172 10.531 -4.781 1 93.25 467 LEU A O 1
ATOM 3846 N N . TYR A 1 468 ? 26.562 11.68 -6.699 1 93.19 468 TYR A N 1
ATOM 3847 C CA . TYR A 1 468 ? 27.031 12.859 -5.988 1 93.19 468 TYR A CA 1
ATOM 3848 C C . TYR A 1 468 ? 25.984 13.352 -5 1 93.19 468 TYR A C 1
ATOM 3850 O O . TYR A 1 468 ? 26.312 13.68 -3.852 1 93.19 468 TYR A O 1
ATOM 3858 N N . SER A 1 469 ? 24.797 13.383 -5.402 1 93.5 469 SER A N 1
ATOM 3859 C CA . SER A 1 469 ? 23.719 13.93 -4.578 1 93.5 469 SER A CA 1
ATOM 3860 C C . SER A 1 469 ? 23.438 13.047 -3.369 1 93.5 469 SER A C 1
ATOM 3862 O O . SER A 1 469 ? 22.797 13.484 -2.412 1 93.5 469 SER A O 1
ATOM 3864 N N . ARG A 1 470 ? 23.953 11.875 -3.355 1 91.31 470 ARG A N 1
ATOM 3865 C CA . ARG A 1 470 ? 23.672 10.93 -2.279 1 91.31 470 ARG A CA 1
ATOM 3866 C C . ARG A 1 470 ? 24.766 10.977 -1.215 1 91.31 470 ARG A C 1
ATOM 3868 O O . ARG A 1 470 ? 24.625 10.359 -0.153 1 91.31 470 ARG A O 1
ATOM 3875 N N . THR A 1 471 ? 25.859 11.641 -1.569 1 90.94 471 THR A N 1
ATOM 3876 C CA . THR A 1 471 ? 26.953 11.727 -0.619 1 90.94 471 THR A CA 1
ATOM 3877 C C . THR A 1 471 ? 26.641 12.719 0.498 1 90.94 471 THR A C 1
ATOM 3879 O O . THR A 1 471 ? 26.047 13.773 0.249 1 90.94 471 THR A O 1
ATOM 3882 N N . THR A 1 472 ? 26.297 12.109 1.69 1 74.06 472 THR A N 1
ATOM 3883 C CA . THR A 1 472 ? 25.906 13.008 2.77 1 74.06 472 THR A CA 1
ATOM 3884 C C . THR A 1 472 ? 27.125 13.477 3.566 1 74.06 472 THR A C 1
ATOM 3886 O O . THR A 1 472 ? 28.062 12.711 3.771 1 74.06 472 THR A O 1
ATOM 3889 N N . GLU A 1 473 ? 27.172 14.75 3.613 1 67.44 473 GLU A N 1
ATOM 3890 C CA . GLU A 1 473 ? 28.188 15.258 4.531 1 67.44 473 GLU A CA 1
ATOM 3891 C C . GLU A 1 473 ? 27.688 15.242 5.973 1 67.44 473 GLU A C 1
ATOM 3893 O O . GLU A 1 473 ? 26.469 15.281 6.215 1 67.44 473 GLU A O 1
ATOM 3898 N N . GLN A 1 474 ? 28.422 14.68 6.918 1 58.47 474 GLN A N 1
ATOM 3899 C CA . GLN A 1 474 ? 28.031 14.734 8.328 1 58.47 474 GLN A CA 1
ATOM 3900 C C . GLN A 1 474 ? 27.438 16.094 8.68 1 58.47 474 GLN A C 1
ATOM 3902 O O . GLN A 1 474 ? 28.016 17.141 8.336 1 58.47 474 GLN A O 1
ATOM 3907 N N . ASP A 1 475 ? 26.125 16.141 8.602 1 58.72 475 ASP A N 1
ATOM 3908 C CA . ASP A 1 475 ? 25.5 17.391 9.039 1 58.72 475 ASP A CA 1
ATOM 3909 C C . ASP A 1 475 ? 24.625 17.156 10.266 1 58.72 475 ASP A C 1
ATOM 3911 O O . ASP A 1 475 ? 23.703 16.344 10.227 1 58.72 475 ASP A O 1
ATOM 3915 N N . ASN A 1 476 ? 25.094 17.609 11.445 1 52.81 476 ASN A N 1
ATOM 3916 C CA . ASN A 1 476 ? 24.391 17.469 12.719 1 52.81 476 ASN A CA 1
ATOM 3917 C C . ASN A 1 476 ? 23.234 18.453 12.828 1 52.81 476 ASN A C 1
ATOM 3919 O O . ASN A 1 476 ? 22.594 18.531 13.875 1 52.81 476 ASN A O 1
ATOM 3923 N N . ASP A 1 477 ? 22.953 19.203 11.711 1 52.66 477 ASP A N 1
ATOM 3924 C CA . ASP A 1 477 ? 21.938 20.234 11.875 1 52.66 477 ASP A CA 1
ATOM 3925 C C . ASP A 1 477 ? 20.531 19.656 11.641 1 52.66 477 ASP A C 1
ATOM 3927 O O . ASP A 1 477 ? 20.375 18.688 10.891 1 52.66 477 ASP A O 1
ATOM 3931 N N . GLU A 1 478 ? 19.578 20.172 12.398 1 50 478 GLU A N 1
ATOM 3932 C CA . GLU A 1 478 ? 18.172 19.844 12.18 1 50 478 GLU A CA 1
ATOM 3933 C C . GLU A 1 478 ? 17.734 20.188 10.758 1 50 478 GLU A C 1
ATOM 3935 O O . GLU A 1 478 ? 18.359 21.047 10.109 1 50 478 GLU A O 1
ATOM 3940 N N . THR A 1 479 ? 16.703 19.578 10.148 1 53.75 479 THR A N 1
ATOM 3941 C CA . THR A 1 479 ? 16.219 19.688 8.781 1 53.75 479 THR A CA 1
ATOM 3942 C C . THR A 1 479 ? 15.898 21.141 8.43 1 53.75 479 THR A C 1
ATOM 3944 O O . THR A 1 479 ? 16.047 21.547 7.277 1 53.75 479 THR A O 1
ATOM 3947 N N . VAL A 1 480 ? 15.656 21.969 9.477 1 54.78 480 VAL A N 1
ATOM 3948 C CA . VAL A 1 480 ? 15.188 23.328 9.242 1 54.78 480 VAL A CA 1
ATOM 3949 C C . VAL A 1 480 ? 16.391 24.266 9.062 1 54.78 480 VAL A C 1
ATOM 3951 O O . VAL A 1 480 ? 16.266 25.344 8.484 1 54.78 480 VAL A O 1
ATOM 3954 N N . PHE A 1 481 ? 17.562 23.812 9.422 1 59.41 481 PHE A N 1
ATOM 3955 C CA . PHE A 1 481 ? 18.703 24.719 9.414 1 59.41 481 PHE A CA 1
ATOM 3956 C C . PHE A 1 481 ? 19.719 24.312 8.352 1 59.41 481 PHE A C 1
ATOM 3958 O O . PHE A 1 481 ? 20.906 24.594 8.484 1 59.41 481 PHE A O 1
ATOM 3965 N N . LYS A 1 482 ? 19.172 23.812 7.316 1 66.25 482 LYS A N 1
ATOM 3966 C CA . LYS A 1 482 ? 20.125 23.328 6.324 1 66.25 482 LYS A CA 1
ATOM 3967 C C . LYS A 1 482 ? 20.688 24.469 5.488 1 66.25 482 LYS A C 1
ATOM 3969 O O . LYS A 1 482 ? 19.938 25.344 5.043 1 66.25 482 LYS A O 1
ATOM 3974 N N . SER A 1 483 ? 21.859 24.5 5.422 1 79.75 483 SER A N 1
ATOM 3975 C CA . SER A 1 483 ? 22.516 25.453 4.531 1 79.75 483 SER A CA 1
ATOM 3976 C C . SER A 1 483 ? 22.375 25.031 3.072 1 79.75 483 SER A C 1
ATOM 3978 O O . SER A 1 483 ? 21.906 23.938 2.779 1 79.75 483 SER A O 1
ATOM 3980 N N . TYR A 1 484 ? 22.641 26.016 2.318 1 88.75 484 TYR A N 1
ATOM 3981 C CA . TYR A 1 484 ? 22.609 25.703 0.891 1 88.75 484 TYR A CA 1
ATOM 3982 C C . TYR A 1 484 ? 23.312 24.391 0.596 1 88.75 484 TYR A C 1
ATOM 3984 O O . TYR A 1 484 ? 24.391 24.125 1.112 1 88.75 484 TYR A O 1
ATOM 3992 N N . ASP A 1 485 ? 22.672 23.516 -0.112 1 91.75 485 ASP A N 1
ATOM 3993 C CA . ASP A 1 485 ? 23.203 22.203 -0.43 1 91.75 485 ASP A CA 1
ATOM 3994 C C . ASP A 1 485 ? 22.766 21.75 -1.827 1 91.75 485 ASP A C 1
ATOM 3996 O O . ASP A 1 485 ? 21.641 21.297 -2.02 1 91.75 485 ASP A O 1
ATOM 4000 N N . ASP A 1 486 ? 23.672 21.828 -2.703 1 92.88 486 ASP A N 1
ATOM 4001 C CA . ASP A 1 486 ? 23.359 21.5 -4.094 1 92.88 486 ASP A CA 1
ATOM 4002 C C . ASP A 1 486 ? 22.969 20.047 -4.234 1 92.88 486 ASP A C 1
ATOM 4004 O O . ASP A 1 486 ? 22.172 19.688 -5.117 1 92.88 486 ASP A O 1
ATOM 4008 N N . LYS A 1 487 ? 23.484 19.141 -3.389 1 93.38 487 LYS A N 1
ATOM 4009 C CA . LYS A 1 487 ? 23.109 17.719 -3.408 1 93.38 487 LYS A CA 1
ATOM 4010 C C . LYS A 1 487 ? 21.641 17.547 -3.051 1 93.38 487 LYS A C 1
ATOM 4012 O O . LYS A 1 487 ? 20.922 16.812 -3.729 1 93.38 487 LYS A O 1
ATOM 4017 N N . LYS A 1 488 ? 21.203 18.219 -2.064 1 94 488 LYS A N 1
ATOM 4018 C CA . LYS A 1 488 ? 19.812 18.125 -1.646 1 94 488 LYS A CA 1
ATOM 4019 C C . LYS A 1 488 ? 18.891 18.75 -2.693 1 94 488 LYS A C 1
ATOM 4021 O O . LYS A 1 488 ? 17.766 18.281 -2.881 1 94 488 LYS A O 1
ATOM 4026 N N . ILE A 1 489 ? 19.391 19.812 -3.309 1 95.88 489 ILE A N 1
ATOM 4027 C CA . ILE A 1 489 ? 18.594 20.453 -4.352 1 95.88 489 ILE A CA 1
ATOM 4028 C C . ILE A 1 489 ? 18.328 19.453 -5.48 1 95.88 489 ILE A C 1
ATOM 4030 O O . ILE A 1 489 ? 17.188 19.328 -5.945 1 95.88 489 ILE A O 1
ATOM 4034 N N . GLU A 1 490 ? 19.328 18.75 -5.902 1 96.25 490 GLU A N 1
ATOM 4035 C CA . GLU A 1 490 ? 19.156 17.766 -6.957 1 96.25 490 GLU A CA 1
ATOM 4036 C C . GLU A 1 490 ? 18.156 16.688 -6.547 1 96.25 490 GLU A C 1
ATOM 4038 O O . GLU A 1 490 ? 17.266 16.328 -7.324 1 96.25 490 GLU A O 1
ATOM 4043 N N . ARG A 1 491 ? 18.312 16.125 -5.387 1 96.19 491 ARG A N 1
ATOM 4044 C CA . ARG A 1 491 ? 17.406 15.102 -4.887 1 96.19 491 ARG A CA 1
ATOM 4045 C C . ARG A 1 491 ? 15.984 15.633 -4.805 1 96.19 491 ARG A C 1
ATOM 4047 O O . ARG A 1 491 ? 15.031 14.914 -5.117 1 96.19 491 ARG A O 1
ATOM 4054 N N . TYR A 1 492 ? 15.906 16.859 -4.309 1 96.75 492 TYR A N 1
ATOM 4055 C CA . TYR A 1 492 ? 14.617 17.531 -4.18 1 96.75 492 TYR A CA 1
ATOM 4056 C C . TYR A 1 492 ? 13.938 17.656 -5.535 1 96.75 492 TYR A C 1
ATOM 4058 O O . TYR A 1 492 ? 12.758 17.328 -5.676 1 96.75 492 TYR A O 1
ATOM 4066 N N . GLU A 1 493 ? 14.625 18.109 -6.52 1 97.69 493 GLU A N 1
ATOM 4067 C CA . GLU A 1 493 ? 14.078 18.266 -7.867 1 97.69 493 GLU A CA 1
ATOM 4068 C C . GLU A 1 493 ? 13.641 16.922 -8.438 1 97.69 493 GLU A C 1
ATOM 4070 O O . GLU A 1 493 ? 12.586 16.828 -9.07 1 97.69 493 GLU A O 1
ATOM 4075 N N . THR A 1 494 ? 14.43 15.891 -8.227 1 97.31 494 THR A N 1
ATOM 4076 C CA . THR A 1 494 ? 14.086 14.547 -8.695 1 97.31 494 THR A CA 1
ATOM 4077 C C . THR A 1 494 ? 12.781 14.078 -8.07 1 97.31 494 THR A C 1
ATOM 4079 O O . THR A 1 494 ? 11.938 13.477 -8.75 1 97.31 494 THR A O 1
ATOM 4082 N N . GLU A 1 495 ? 12.586 14.32 -6.801 1 97.5 495 GLU A N 1
ATOM 4083 C CA . GLU A 1 495 ? 11.367 13.906 -6.105 1 97.5 495 GLU A CA 1
ATOM 4084 C C . GLU A 1 495 ? 10.164 14.727 -6.562 1 97.5 495 GLU A C 1
ATOM 4086 O O . GLU A 1 495 ? 9.047 14.219 -6.617 1 97.5 495 GLU A O 1
ATOM 4091 N N . ILE A 1 496 ? 10.391 16.016 -6.848 1 98.5 496 ILE A N 1
ATOM 4092 C CA . ILE A 1 496 ? 9.328 16.844 -7.391 1 98.5 496 ILE A CA 1
ATOM 4093 C C . ILE A 1 496 ? 8.828 16.266 -8.711 1 98.5 496 ILE A C 1
ATOM 4095 O O . ILE A 1 496 ? 7.621 16.188 -8.945 1 98.5 496 ILE A O 1
ATOM 4099 N N . GLU A 1 497 ? 9.727 15.836 -9.555 1 98.31 497 GLU A N 1
ATOM 4100 C CA . GLU A 1 497 ? 9.367 15.234 -10.836 1 98.31 497 GLU A CA 1
ATOM 4101 C C . GLU A 1 497 ? 8.539 13.969 -10.633 1 98.31 497 GLU A C 1
ATOM 4103 O O . GLU A 1 497 ? 7.566 13.734 -11.344 1 98.31 497 GLU A O 1
ATOM 4108 N N . ARG A 1 498 ? 8.945 13.172 -9.719 1 97.88 498 ARG A N 1
ATOM 4109 C CA . ARG A 1 498 ? 8.203 11.945 -9.43 1 97.88 498 ARG A CA 1
ATOM 4110 C C . ARG A 1 498 ? 6.801 12.258 -8.93 1 97.88 498 ARG A C 1
ATOM 4112 O O . ARG A 1 498 ? 5.832 11.617 -9.344 1 97.88 498 ARG A O 1
ATOM 4119 N N . LEU A 1 499 ? 6.734 13.172 -8.008 1 98.19 499 LEU A N 1
ATOM 4120 C CA . LEU A 1 499 ? 5.441 13.602 -7.492 1 98.19 499 LEU A CA 1
ATOM 4121 C C . LEU A 1 499 ? 4.539 14.086 -8.625 1 98.19 499 LEU A C 1
ATOM 4123 O O . LEU A 1 499 ? 3.354 13.742 -8.664 1 98.19 499 LEU A O 1
ATOM 4127 N N . ASP A 1 500 ? 5.07 14.898 -9.508 1 98.62 500 ASP A N 1
ATOM 4128 C CA . ASP A 1 500 ? 4.32 15.406 -10.656 1 98.62 500 ASP A CA 1
ATOM 4129 C C . ASP A 1 500 ? 3.768 14.258 -11.5 1 98.62 500 ASP A C 1
ATOM 4131 O O . ASP A 1 500 ? 2.656 14.344 -12.023 1 98.62 500 ASP A O 1
ATOM 4135 N N . PHE A 1 501 ? 4.547 13.289 -11.711 1 98.31 501 PHE A N 1
ATOM 4136 C CA . PHE A 1 501 ? 4.133 12.148 -12.516 1 98.31 501 PHE A CA 1
ATOM 4137 C C . PHE A 1 501 ? 2.85 11.531 -11.961 1 98.31 501 PHE A C 1
ATOM 4139 O O . PHE A 1 501 ? 1.881 11.336 -12.695 1 98.31 501 PHE A O 1
ATOM 4146 N N . TYR A 1 502 ? 2.816 11.211 -10.703 1 98.38 502 TYR A N 1
ATOM 4147 C CA . TYR A 1 502 ? 1.665 10.539 -10.109 1 98.38 502 TYR A CA 1
ATOM 4148 C C . TYR A 1 502 ? 0.478 11.492 -10 1 98.38 502 TYR A C 1
ATOM 4150 O O . TYR A 1 502 ? -0.673 11.078 -10.148 1 98.38 502 TYR A O 1
ATOM 4158 N N . LEU A 1 503 ? 0.737 12.75 -9.68 1 98.81 503 LEU A N 1
ATOM 4159 C CA . LEU A 1 503 ? -0.347 13.727 -9.727 1 98.81 503 LEU A CA 1
ATOM 4160 C C . LEU A 1 503 ? -0.982 13.766 -11.117 1 98.81 503 LEU A C 1
ATOM 4162 O O . LEU A 1 503 ? -2.188 13.992 -11.242 1 98.81 503 LEU A O 1
ATOM 4166 N N . GLY A 1 504 ? -0.173 13.586 -12.141 1 98.69 504 GLY A N 1
ATOM 4167 C CA . GLY A 1 504 ? -0.687 13.539 -13.5 1 98.69 504 GLY A CA 1
ATOM 4168 C C . GLY A 1 504 ? -1.769 12.492 -13.695 1 98.69 504 GLY A C 1
ATOM 4169 O O . GLY A 1 504 ? -2.744 12.727 -14.406 1 98.69 504 GLY A O 1
ATOM 4170 N N . ILE A 1 505 ? -1.604 11.359 -13.062 1 98.5 505 ILE A N 1
ATOM 4171 C CA . ILE A 1 505 ? -2.609 10.305 -13.125 1 98.5 505 ILE A CA 1
ATOM 4172 C C . ILE A 1 505 ? -3.92 10.805 -12.516 1 98.5 505 ILE A C 1
ATOM 4174 O O . ILE A 1 505 ? -4.992 10.594 -13.086 1 98.5 505 ILE A O 1
ATOM 4178 N N . LEU A 1 506 ? -3.824 11.445 -11.375 1 98.69 506 LEU A N 1
ATOM 4179 C CA . LEU A 1 506 ? -5.004 12 -10.719 1 98.69 506 LEU A CA 1
ATOM 4180 C C . LEU A 1 506 ? -5.652 13.07 -11.586 1 98.69 506 LEU A C 1
ATOM 4182 O O . LEU A 1 506 ? -6.879 13.117 -11.703 1 98.69 506 LEU A O 1
ATOM 4186 N N . TYR A 1 507 ? -4.828 13.992 -12.203 1 98.69 507 TYR A N 1
ATOM 4187 C CA . TYR A 1 507 ? -5.336 15.039 -13.086 1 98.69 507 TYR A CA 1
ATOM 4188 C C . TYR A 1 507 ? -6.133 14.438 -14.234 1 98.69 507 TYR A C 1
ATOM 4190 O O . TYR A 1 507 ? -7.23 14.906 -14.547 1 98.69 507 TYR A O 1
ATOM 4198 N N . ASN A 1 508 ? -5.59 13.414 -14.836 1 98.12 508 ASN A N 1
ATOM 4199 C CA . ASN A 1 508 ? -6.27 12.758 -15.945 1 98.12 508 ASN A CA 1
ATOM 4200 C C . ASN A 1 508 ? -7.605 12.164 -15.508 1 98.12 508 ASN A C 1
ATOM 4202 O O . ASN A 1 508 ? -8.594 12.258 -16.234 1 98.12 508 ASN A O 1
ATOM 4206 N N . TYR A 1 509 ? -7.605 11.609 -14.43 1 98.06 509 TYR A N 1
ATOM 4207 C CA . TYR A 1 509 ? -8.836 11.039 -13.898 1 98.06 509 TYR A CA 1
ATOM 4208 C C . TYR A 1 509 ? -9.883 12.133 -13.664 1 98.06 509 TYR A C 1
ATOM 4210 O O . TYR A 1 509 ? -11.039 11.984 -14.07 1 98.06 509 TYR A O 1
ATOM 4218 N N . ILE A 1 510 ? -9.477 13.156 -12.969 1 98.31 510 ILE A N 1
ATOM 4219 C CA . ILE A 1 510 ? -10.391 14.258 -12.672 1 98.31 510 ILE A CA 1
ATOM 4220 C C . ILE A 1 510 ? -10.953 14.82 -13.977 1 98.31 510 ILE A C 1
ATOM 4222 O O . ILE A 1 510 ? -12.164 15.023 -14.102 1 98.31 510 ILE A O 1
ATOM 4226 N N . ASN A 1 511 ? -10.125 15.016 -14.977 1 97.69 511 ASN A N 1
ATOM 4227 C CA . ASN A 1 511 ? -10.539 15.57 -16.25 1 97.69 511 ASN A CA 1
ATOM 4228 C C . ASN A 1 511 ? -11.516 14.641 -16.984 1 97.69 511 ASN A C 1
ATOM 4230 O O . ASN A 1 511 ? -12.312 15.094 -17.797 1 97.69 511 ASN A O 1
ATOM 4234 N N . SER A 1 512 ? -11.43 13.383 -16.656 1 96.69 512 SER A N 1
ATOM 4235 C CA . SER A 1 512 ? -12.312 12.422 -17.297 1 96.69 512 SER A CA 1
ATOM 4236 C C . SER A 1 512 ? -13.719 12.469 -16.703 1 96.69 512 SER A C 1
ATOM 4238 O O . SER A 1 512 ? -14.688 12.039 -17.328 1 96.69 512 SER A O 1
ATOM 4240 N N . LEU A 1 513 ? -13.852 13.023 -15.547 1 95.75 513 LEU A N 1
ATOM 4241 C CA . LEU A 1 513 ? -15.117 12.953 -14.828 1 95.75 513 LEU A CA 1
ATOM 4242 C C . LEU A 1 513 ? -15.773 14.32 -14.75 1 95.75 513 LEU A C 1
ATOM 4244 O O . LEU A 1 513 ? -17 14.422 -14.656 1 95.75 513 LEU A O 1
ATOM 4248 N N . TYR A 1 514 ? -14.922 15.352 -14.633 1 96.44 514 TYR A N 1
ATOM 4249 C CA . TYR A 1 514 ? -15.445 16.672 -14.305 1 96.44 514 TYR A CA 1
ATOM 4250 C C . TYR A 1 514 ? -15.055 17.703 -15.367 1 96.44 514 TYR A C 1
ATOM 4252 O O . TYR A 1 514 ? -13.969 17.609 -15.953 1 96.44 514 TYR A O 1
ATOM 4260 N N . SER A 1 515 ? -15.961 18.641 -15.586 1 95.5 515 SER A N 1
ATOM 4261 C CA . SER A 1 515 ? -15.594 19.844 -16.328 1 95.5 515 SER A CA 1
ATOM 4262 C C . SER A 1 515 ? -14.914 20.875 -15.422 1 95.5 515 SER A C 1
ATOM 4264 O O . SER A 1 515 ? -14.961 20.75 -14.195 1 95.5 515 SER A O 1
ATOM 4266 N N . LYS A 1 516 ? -14.305 21.797 -15.961 1 94.88 516 LYS A N 1
ATOM 4267 C CA . LYS A 1 516 ? -13.586 22.828 -15.211 1 94.88 516 LYS A CA 1
ATOM 4268 C C . LYS A 1 516 ? -14.531 23.547 -14.25 1 94.88 516 LYS A C 1
ATOM 4270 O O . LYS A 1 516 ? -14.141 23.891 -13.133 1 94.88 516 LYS A O 1
ATOM 4275 N N . ASP A 1 517 ? -15.805 23.766 -14.641 1 93.69 517 ASP A N 1
ATOM 4276 C CA . ASP A 1 517 ? -16.75 24.562 -13.859 1 93.69 517 ASP A CA 1
ATOM 4277 C C . ASP A 1 517 ? -17.344 23.734 -12.719 1 93.69 517 ASP A C 1
ATOM 4279 O O . ASP A 1 517 ? -18.047 24.281 -11.859 1 93.69 517 ASP A O 1
ATOM 4283 N N . GLU A 1 518 ? -16.969 22.469 -12.703 1 96.38 518 GLU A N 1
ATOM 4284 C CA . GLU A 1 518 ? -17.5 21.594 -11.656 1 96.38 518 GLU A CA 1
ATOM 4285 C C . GLU A 1 518 ? -16.484 21.391 -10.539 1 96.38 518 GLU A C 1
ATOM 4287 O O . GLU A 1 518 ? -16.781 20.766 -9.531 1 96.38 518 GLU A O 1
ATOM 4292 N N . VAL A 1 519 ? -15.344 21.969 -10.711 1 97.88 519 VAL A N 1
ATOM 4293 C CA . VAL A 1 519 ? -14.305 21.656 -9.742 1 97.88 519 VAL A CA 1
ATOM 4294 C C . VAL A 1 519 ? -13.703 22.938 -9.195 1 97.88 519 VAL A C 1
ATOM 4296 O O . VAL A 1 519 ? -13.883 24.016 -9.781 1 97.88 519 VAL A O 1
ATOM 4299 N N . LEU A 1 520 ? -13.125 22.875 -8.07 1 98.38 520 LEU A N 1
ATOM 4300 C CA . LEU A 1 520 ? -12.203 23.828 -7.461 1 98.38 520 LEU A CA 1
ATOM 4301 C C . LEU A 1 520 ? -11.008 23.109 -6.852 1 98.38 520 LEU A C 1
ATOM 4303 O O . LEU A 1 520 ? -11.117 22.5 -5.781 1 98.38 520 LEU A O 1
ATOM 4307 N N . ILE A 1 521 ? -9.898 23.156 -7.566 1 98.75 521 ILE A N 1
ATOM 4308 C CA . ILE A 1 521 ? -8.719 22.391 -7.172 1 98.75 521 ILE A CA 1
ATOM 4309 C C . ILE A 1 521 ? -7.586 23.344 -6.82 1 98.75 521 ILE A C 1
ATOM 4311 O O . ILE A 1 521 ? -7.289 24.281 -7.578 1 98.75 521 ILE A O 1
ATOM 4315 N N . LEU A 1 522 ? -7.016 23.094 -5.68 1 98.75 522 LEU A N 1
ATOM 4316 C CA . LEU A 1 522 ? -5.91 23.922 -5.203 1 98.75 522 LEU A CA 1
ATOM 4317 C C . LEU A 1 522 ? -4.652 23.078 -4.996 1 98.75 522 LEU A C 1
ATOM 4319 O O . LEU A 1 522 ? -4.727 21.953 -4.492 1 98.75 522 LEU A O 1
ATOM 4323 N N . LEU A 1 523 ? -3.57 23.578 -5.441 1 98.81 523 LEU A N 1
ATOM 4324 C CA . LEU A 1 523 ? -2.27 23.094 -5 1 98.81 523 LEU A CA 1
ATOM 4325 C C . LEU A 1 523 ? -1.633 24.047 -4.004 1 98.81 523 LEU A C 1
ATOM 4327 O O . LEU A 1 523 ? -1.418 25.219 -4.32 1 98.81 523 LEU A O 1
ATOM 4331 N N . VAL A 1 524 ? -1.388 23.594 -2.82 1 98.69 524 VAL A N 1
ATOM 4332 C CA . VAL A 1 524 ? -0.875 24.453 -1.758 1 98.69 524 VAL A CA 1
ATOM 4333 C C . VAL A 1 524 ? 0.349 23.797 -1.114 1 98.69 524 VAL A C 1
ATOM 4335 O O . VAL A 1 524 ? 0.564 22.594 -1.253 1 98.69 524 VAL A O 1
ATOM 4338 N N . SER A 1 525 ? 1.141 24.562 -0.437 1 98.5 525 SER A N 1
ATOM 4339 C CA . SER A 1 525 ? 2.285 24.125 0.355 1 98.5 525 SER A CA 1
ATOM 4340 C C . SER A 1 525 ? 2.42 24.938 1.634 1 98.5 525 SER A C 1
ATOM 4342 O O . SER A 1 525 ? 1.935 26.078 1.706 1 98.5 525 SER A O 1
ATOM 4344 N N . ASP A 1 526 ? 3.021 24.375 2.594 1 97.69 526 ASP A N 1
ATOM 4345 C CA . ASP A 1 526 ? 3.053 24.984 3.914 1 97.69 526 ASP A CA 1
ATOM 4346 C C . ASP A 1 526 ? 4.379 25.703 4.152 1 97.69 526 ASP A C 1
ATOM 4348 O O . ASP A 1 526 ? 4.453 26.641 4.961 1 97.69 526 ASP A O 1
ATOM 4352 N N . HIS A 1 527 ? 5.426 25.234 3.578 1 97.19 527 HIS A N 1
ATOM 4353 C CA . HIS A 1 527 ? 6.75 25.859 3.639 1 97.19 527 HIS A CA 1
ATOM 4354 C C . HIS A 1 527 ? 7.664 25.297 2.555 1 97.19 527 HIS A C 1
ATOM 4356 O O . HIS A 1 527 ? 7.309 24.328 1.87 1 97.19 527 HIS A O 1
ATOM 4362 N N . GLY A 1 528 ? 8.789 26 2.389 1 96.31 528 GLY A N 1
ATOM 4363 C CA . GLY A 1 528 ? 9.789 25.516 1.457 1 96.31 528 GLY A CA 1
ATOM 4364 C C . GLY A 1 528 ? 10.938 24.797 2.141 1 96.31 528 GLY A C 1
ATOM 4365 O O . GLY A 1 528 ? 10.727 24.031 3.074 1 96.31 528 GLY A O 1
ATOM 4366 N N . GLN A 1 529 ? 12.148 25 1.492 1 94.75 529 GLN A N 1
ATOM 4367 C CA . GLN A 1 529 ? 13.352 24.359 1.999 1 94.75 529 GLN A CA 1
ATOM 4368 C C . GLN A 1 529 ? 14.5 25.344 2.133 1 94.75 529 GLN A C 1
ATOM 4370 O O . GLN A 1 529 ? 14.773 26.125 1.21 1 94.75 529 GLN A O 1
ATOM 4375 N N . THR A 1 530 ? 15.211 25.219 3.256 1 92.06 530 THR A N 1
ATOM 4376 C CA . THR A 1 530 ? 16.266 26.188 3.525 1 92.06 530 THR A CA 1
ATOM 4377 C C . THR A 1 530 ? 17.484 25.922 2.639 1 92.06 530 THR A C 1
ATOM 4379 O O . THR A 1 530 ? 18.25 26.844 2.328 1 92.06 530 THR A O 1
ATOM 4382 N N . PHE A 1 531 ? 17.625 24.703 2.186 1 91.88 531 PHE A N 1
ATOM 4383 C CA . PHE A 1 531 ? 18.828 24.344 1.45 1 91.88 531 PHE A CA 1
ATOM 4384 C C . PHE A 1 531 ? 18.766 24.844 0.013 1 91.88 531 PHE A C 1
ATOM 4386 O O . PHE A 1 531 ? 19.719 24.688 -0.752 1 91.88 531 PHE A O 1
ATOM 4393 N N . LEU A 1 532 ? 17.781 25.578 -0.427 1 93.44 532 LEU A N 1
ATOM 4394 C CA . LEU A 1 532 ? 17.562 25.938 -1.82 1 93.44 532 LEU A CA 1
ATOM 4395 C C . LEU A 1 532 ? 18.297 27.219 -2.176 1 93.44 532 LEU A C 1
ATOM 4397 O O . LEU A 1 532 ? 18.5 27.531 -3.355 1 93.44 532 LEU A O 1
ATOM 4401 N N . LYS A 1 533 ? 18.625 28.031 -1.17 1 89 533 LYS A N 1
ATOM 4402 C CA . LYS A 1 533 ? 19.25 29.328 -1.42 1 89 533 LYS A CA 1
ATOM 4403 C C . LYS A 1 533 ? 20.438 29.562 -0.502 1 89 533 LYS A C 1
ATOM 4405 O O . LYS A 1 533 ? 20.422 29.156 0.665 1 89 533 LYS A O 1
ATOM 4410 N N . LYS A 1 534 ? 21.438 30.219 -1.16 1 87.44 534 LYS A N 1
ATOM 4411 C CA . LYS A 1 534 ? 22.547 30.688 -0.337 1 87.44 534 LYS A CA 1
ATOM 4412 C C . LYS A 1 534 ? 22.156 31.953 0.426 1 87.44 534 LYS A C 1
ATOM 4414 O O . LYS A 1 534 ? 22.422 33.062 -0.035 1 87.44 534 LYS A O 1
ATOM 4419 N N . ASP A 1 535 ? 21.516 31.828 1.396 1 85.44 535 ASP A N 1
ATOM 4420 C CA . ASP A 1 535 ? 21.016 32.875 2.26 1 85.44 535 ASP A CA 1
ATOM 4421 C C . ASP A 1 535 ? 21.078 32.469 3.729 1 85.44 535 ASP A C 1
ATOM 4423 O O . ASP A 1 535 ? 20.609 31.406 4.102 1 85.44 535 ASP A O 1
ATOM 4427 N N . ASN A 1 536 ? 21.703 33.25 4.43 1 76.94 536 ASN A N 1
ATOM 4428 C CA . ASN A 1 536 ? 21.953 32.906 5.824 1 76.94 536 ASN A CA 1
ATOM 4429 C C . ASN A 1 536 ? 20.703 33.125 6.688 1 76.94 536 ASN A C 1
ATOM 4431 O O . ASN A 1 536 ? 20.672 32.719 7.844 1 76.94 536 ASN A O 1
ATOM 4435 N N . GLY A 1 537 ? 19.781 33.781 6.137 1 83.56 537 GLY A N 1
ATOM 4436 C CA . GLY A 1 537 ? 18.562 34 6.895 1 83.56 537 GLY A CA 1
ATOM 4437 C C . GLY A 1 537 ? 17.719 32.75 7.012 1 83.56 537 GLY A C 1
ATOM 4438 O O . GLY A 1 537 ? 17.438 32.062 6.012 1 83.56 537 GLY A O 1
ATOM 4439 N N . PHE A 1 538 ? 17.359 32.344 8.156 1 86.44 538 PHE A N 1
ATOM 4440 C CA . PHE A 1 538 ? 16.547 31.172 8.453 1 86.44 538 PHE A CA 1
ATOM 4441 C C . PHE A 1 538 ? 15.227 31.219 7.699 1 86.44 538 PHE A C 1
ATOM 4443 O O . PHE A 1 538 ? 14.789 30.219 7.121 1 86.44 538 PHE A O 1
ATOM 4450 N N . LEU A 1 539 ? 14.656 32.406 7.629 1 94.38 539 LEU A N 1
ATOM 4451 C CA . LEU A 1 539 ? 13.352 32.594 6.996 1 94.38 539 LEU A CA 1
ATOM 4452 C C . LEU A 1 539 ? 13.5 33.281 5.645 1 94.38 539 LEU A C 1
ATOM 4454 O O . LEU A 1 539 ? 12.742 34.188 5.324 1 94.38 539 LEU A O 1
ATOM 4458 N N . HIS A 1 540 ? 14.531 32.844 4.902 1 92.69 540 HIS A N 1
ATOM 4459 C CA . HIS A 1 540 ? 14.664 33.438 3.568 1 92.69 540 HIS A CA 1
ATOM 4460 C C . HIS A 1 540 ? 13.609 32.875 2.621 1 92.69 540 HIS A C 1
ATOM 4462 O O . HIS A 1 540 ? 12.836 31.984 2.998 1 92.69 540 HIS A O 1
ATOM 4468 N N . GLU A 1 541 ? 13.586 33.281 1.432 1 92.19 541 GLU A N 1
ATOM 4469 C CA . GLU A 1 541 ? 12.477 33 0.52 1 92.19 541 GLU A CA 1
ATOM 4470 C C . GLU A 1 541 ? 12.469 31.562 0.054 1 92.19 541 GLU A C 1
ATOM 4472 O O . GLU A 1 541 ? 11.43 31.031 -0.369 1 92.19 541 GLU A O 1
ATOM 4477 N N . GLY A 1 542 ? 13.555 30.891 0.125 1 93.5 542 GLY A N 1
ATOM 4478 C CA . GLY A 1 542 ? 13.547 29.469 -0.144 1 93.5 542 GLY A CA 1
ATOM 4479 C C . GLY A 1 542 ? 12.664 28.672 0.813 1 93.5 542 GLY A C 1
ATOM 4480 O O . GLY A 1 542 ? 12.125 27.625 0.452 1 93.5 542 GLY A O 1
ATOM 4481 N N . ARG A 1 543 ? 12.492 29.203 1.957 1 95.25 543 ARG A N 1
ATOM 4482 C CA . ARG A 1 543 ? 11.719 28.562 3.012 1 95.25 543 ARG A CA 1
ATOM 4483 C C . ARG A 1 543 ? 10.312 29.156 3.094 1 95.25 543 ARG A C 1
ATOM 4485 O O . ARG A 1 543 ? 9.344 28.438 3.354 1 95.25 543 ARG A O 1
ATOM 4492 N N . THR A 1 544 ? 10.164 30.438 2.773 1 96.94 544 THR A N 1
ATOM 4493 C CA . THR A 1 544 ? 8.93 31.094 3.182 1 96.94 544 THR A CA 1
ATOM 4494 C C . THR A 1 544 ? 8.008 31.312 1.985 1 96.94 544 THR A C 1
ATOM 44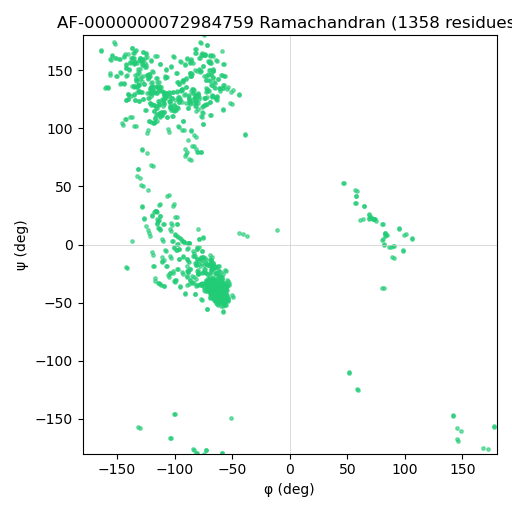96 O O . THR A 1 544 ? 6.805 31.516 2.152 1 96.94 544 THR A O 1
ATOM 4499 N N . ARG A 1 545 ? 8.516 31.422 0.77 1 97.06 545 ARG A N 1
ATOM 4500 C CA . ARG A 1 545 ? 7.691 31.594 -0.426 1 97.06 545 ARG A CA 1
ATOM 4501 C C . ARG A 1 545 ? 7.262 30.25 -0.986 1 97.06 545 ARG A C 1
ATOM 4503 O O . ARG A 1 545 ? 8.102 29.375 -1.252 1 97.06 545 ARG A O 1
ATOM 4510 N N . VAL A 1 546 ? 5.98 30.047 -1.145 1 98.31 546 VAL A N 1
ATOM 4511 C CA . VAL A 1 546 ? 5.434 28.75 -1.503 1 98.31 546 VAL A CA 1
ATOM 4512 C C . VAL A 1 546 ? 4.465 28.891 -2.674 1 98.31 546 VAL A C 1
ATOM 4514 O O . VAL A 1 546 ? 3.959 29.984 -2.934 1 98.31 546 VAL A O 1
ATOM 4517 N N . PRO A 1 547 ? 4.219 27.828 -3.391 1 97.94 547 PRO A N 1
ATOM 4518 C CA . PRO A 1 547 ? 3.283 27.906 -4.516 1 97.94 547 PRO A CA 1
ATOM 4519 C C . PRO A 1 547 ? 1.822 27.891 -4.074 1 97.94 547 PRO A C 1
ATOM 4521 O O . PRO A 1 547 ? 1.492 27.312 -3.035 1 97.94 547 PRO A O 1
ATOM 4524 N N . LEU A 1 548 ? 1.019 28.516 -4.836 1 98.44 548 LEU A N 1
ATOM 4525 C CA . LEU A 1 548 ? -0.438 28.469 -4.777 1 98.44 548 LEU A CA 1
ATOM 4526 C C . LEU A 1 548 ? -1.039 28.484 -6.18 1 98.44 548 LEU A C 1
ATOM 4528 O O . LEU A 1 548 ? -0.894 29.469 -6.906 1 98.44 548 LEU A O 1
ATOM 4532 N N . LEU A 1 549 ? -1.567 27.391 -6.613 1 98.31 549 LEU A N 1
ATOM 4533 C CA . LEU A 1 549 ? -2.275 27.266 -7.879 1 98.31 549 LEU A CA 1
ATOM 4534 C C . LEU A 1 549 ? -3.748 26.938 -7.648 1 98.31 549 LEU A C 1
ATOM 4536 O O . LEU A 1 549 ? -4.082 26.141 -6.762 1 98.31 549 LEU A O 1
ATOM 4540 N N . ILE A 1 550 ? -4.625 27.609 -8.359 1 98.31 550 ILE A N 1
ATOM 4541 C CA . ILE A 1 550 ? -6.059 27.359 -8.234 1 98.31 550 ILE A CA 1
ATOM 4542 C C . ILE A 1 550 ? -6.672 27.188 -9.617 1 98.31 550 ILE A C 1
ATOM 4544 O O . ILE A 1 550 ? -6.398 27.969 -10.531 1 98.31 550 ILE A O 1
ATOM 4548 N N . LYS A 1 551 ? -7.438 26.188 -9.766 1 97.75 551 LYS A N 1
ATOM 4549 C CA . LYS A 1 551 ? -8.18 25.938 -11 1 97.75 551 LYS A CA 1
ATOM 4550 C C . LYS A 1 551 ? -9.633 25.594 -10.711 1 97.75 551 LYS A C 1
ATOM 4552 O O . LYS A 1 551 ? -9.922 24.859 -9.758 1 97.75 551 LYS A O 1
ATOM 4557 N N . GLY A 1 552 ? -10.547 26.078 -11.516 1 95.25 552 GLY A N 1
ATOM 4558 C CA . GLY A 1 552 ? -11.922 25.609 -11.406 1 95.25 552 GLY A CA 1
ATOM 4559 C C . GLY A 1 552 ? -12.938 26.719 -11.625 1 95.25 552 GLY A C 1
ATOM 4560 O O . GLY A 1 552 ? -12.734 27.609 -12.445 1 95.25 552 GLY A O 1
ATOM 4561 N N . LEU A 1 553 ? -14.047 26.625 -10.953 1 91.31 553 LEU A N 1
ATOM 4562 C CA . LEU A 1 553 ? -15.203 27.5 -11.07 1 91.31 553 LEU A CA 1
ATOM 4563 C C . LEU A 1 553 ? -14.781 28.969 -10.977 1 91.31 553 LEU A C 1
ATOM 4565 O O . LEU A 1 553 ? -14.109 29.359 -10.016 1 91.31 553 LEU A O 1
ATOM 4569 N N . ASN A 1 554 ? -15.062 29.75 -11.984 1 87.62 554 ASN A N 1
ATOM 4570 C CA . ASN A 1 554 ? -14.898 31.203 -12.016 1 87.62 554 ASN A CA 1
ATOM 4571 C C . ASN A 1 554 ? -13.422 31.594 -12.016 1 87.62 554 ASN A C 1
ATOM 4573 O O . ASN A 1 554 ? -13.039 32.594 -11.375 1 87.62 554 ASN A O 1
ATOM 4577 N N . THR A 1 555 ? -12.609 30.688 -12.492 1 91.94 555 THR A N 1
ATOM 4578 C CA . THR A 1 555 ? -11.203 31.031 -12.617 1 91.94 555 THR A CA 1
ATOM 4579 C C . THR A 1 555 ? -10.828 31.25 -14.078 1 91.94 555 THR A C 1
ATOM 4581 O O . THR A 1 555 ? -11.422 30.641 -14.977 1 91.94 555 THR A O 1
ATOM 4584 N N . GLU A 1 556 ? -9.977 32.156 -14.359 1 91 556 GLU A N 1
ATOM 4585 C CA . GLU A 1 556 ? -9.398 32.406 -15.672 1 91 556 GLU A CA 1
ATOM 4586 C C . GLU A 1 556 ? -7.875 32.375 -15.617 1 91 556 GLU A C 1
ATOM 4588 O O . GLU A 1 556 ? -7.281 32.5 -14.547 1 91 556 GLU A O 1
ATOM 4593 N N . THR A 1 557 ? -7.355 32.062 -16.75 1 91.25 557 THR A N 1
ATOM 4594 C CA . THR A 1 557 ? -5.898 32.031 -16.797 1 91.25 557 THR A CA 1
ATOM 4595 C C . THR A 1 557 ? -5.324 33.406 -16.391 1 91.25 557 THR A C 1
ATOM 4597 O O . THR A 1 557 ? -5.52 34.406 -17.094 1 91.25 557 THR A O 1
ATOM 4600 N N . LYS A 1 558 ? -4.57 33.438 -15.273 1 92.56 558 LYS A N 1
ATOM 4601 C CA . LYS A 1 558 ? -3.982 34.656 -14.789 1 92.56 558 LYS A CA 1
ATOM 4602 C C . LYS A 1 558 ? -2.783 34.406 -13.883 1 92.56 558 LYS A C 1
ATOM 4604 O O . LYS A 1 558 ? -2.812 33.469 -13.07 1 92.56 558 LYS A O 1
ATOM 4609 N N . ASN A 1 559 ? -1.764 35.094 -14.078 1 94.12 559 ASN A N 1
ATOM 4610 C CA . ASN A 1 559 ? -0.641 35.188 -13.148 1 94.12 559 ASN A CA 1
ATOM 4611 C C . ASN A 1 559 ? -0.803 36.312 -12.148 1 94.12 559 ASN A C 1
ATOM 4613 O O . ASN A 1 559 ? -0.968 37.469 -12.547 1 94.12 559 ASN A O 1
ATOM 4617 N N . ILE A 1 560 ? -0.797 36.031 -10.977 1 95 560 ILE A N 1
ATOM 4618 C CA . ILE A 1 560 ? -1.073 37 -9.93 1 95 560 ILE A CA 1
ATOM 4619 C C . ILE A 1 560 ? 0.212 37.312 -9.172 1 95 560 ILE A C 1
ATOM 4621 O O . ILE A 1 560 ? 0.864 36.406 -8.633 1 95 560 ILE A O 1
ATOM 4625 N N . GLU A 1 561 ? 0.539 38.594 -9.016 1 94 561 GLU A N 1
ATOM 4626 C CA . GLU A 1 561 ? 1.778 39 -8.367 1 94 561 GLU A CA 1
ATOM 4627 C C . GLU A 1 561 ? 1.507 39.594 -6.984 1 94 561 GLU A C 1
ATOM 4629 O O . GLU A 1 561 ? 2.441 39.875 -6.234 1 94 561 GLU A O 1
ATOM 4634 N N . ASP A 1 562 ? 0.241 39.719 -6.676 1 95.38 562 ASP A N 1
ATOM 4635 C CA . ASP A 1 562 ? -0.118 40.25 -5.359 1 95.38 562 ASP A CA 1
ATOM 4636 C C . ASP A 1 562 ? 0.505 39.406 -4.246 1 95.38 562 ASP A C 1
ATOM 4638 O O . ASP A 1 562 ? 0.641 38.188 -4.379 1 95.38 562 ASP A O 1
ATOM 4642 N N . ILE A 1 563 ? 0.888 40.062 -3.172 1 97.44 563 ILE A N 1
ATOM 4643 C CA . ILE A 1 563 ? 1.386 39.344 -1.999 1 97.44 563 ILE A CA 1
ATOM 4644 C C . ILE A 1 563 ? 0.23 38.656 -1.296 1 97.44 563 ILE A C 1
ATOM 4646 O O . ILE A 1 563 ? -0.777 39.281 -0.957 1 97.44 563 ILE A O 1
ATOM 4650 N N . ILE A 1 564 ? 0.362 37.406 -1.202 1 97.19 564 ILE A N 1
ATOM 4651 C CA . ILE A 1 564 ? -0.624 36.531 -0.573 1 97.19 564 ILE A CA 1
ATOM 4652 C C . ILE A 1 564 ? 0.029 35.75 0.569 1 97.19 564 ILE A C 1
ATOM 4654 O O . ILE A 1 564 ? 1.244 35.531 0.571 1 97.19 564 ILE A O 1
ATOM 4658 N N . GLU A 1 565 ? -0.762 35.469 1.634 1 98.25 565 GLU A N 1
ATOM 4659 C CA . GLU A 1 565 ? -0.325 34.562 2.691 1 98.25 565 GLU A CA 1
ATOM 4660 C C . GLU A 1 565 ? -1.159 33.281 2.699 1 98.25 565 GLU A C 1
ATOM 4662 O O . GLU A 1 565 ? -2.303 33.281 2.238 1 98.25 565 GLU A O 1
ATOM 4667 N N . ASN A 1 566 ? -0.6 32.188 3.232 1 98.56 566 ASN A N 1
ATOM 4668 C CA . ASN A 1 566 ? -1.353 30.953 3.4 1 98.56 566 ASN A CA 1
ATOM 4669 C C . ASN A 1 566 ? -2.658 31.188 4.152 1 98.56 566 ASN A C 1
ATOM 4671 O O . ASN A 1 566 ? -3.66 30.531 3.891 1 98.56 566 ASN A O 1
ATOM 4675 N N . VAL A 1 567 ? -2.668 32.094 5.082 1 98.06 567 VAL A N 1
ATOM 4676 C CA . VAL A 1 567 ? -3.844 32.375 5.898 1 98.06 567 VAL A CA 1
ATOM 4677 C C . VAL A 1 567 ? -4.969 32.938 5.02 1 98.06 567 VAL A C 1
ATOM 4679 O O . VAL A 1 567 ? -6.145 32.844 5.379 1 98.06 567 VAL A O 1
ATOM 4682 N N . ASP A 1 568 ? -4.688 33.469 3.816 1 97.5 568 ASP A N 1
ATOM 4683 C CA . ASP A 1 568 ? -5.668 34.062 2.914 1 97.5 568 ASP A CA 1
ATOM 4684 C C . ASP A 1 568 ? -6.363 33 2.07 1 97.5 568 ASP A C 1
ATOM 4686 O O . ASP A 1 568 ? -7.359 33.25 1.399 1 97.5 568 ASP A O 1
ATOM 4690 N N . VAL A 1 569 ? -5.883 31.75 2.092 1 98 569 VAL A N 1
ATOM 4691 C CA . VAL A 1 569 ? -6.379 30.719 1.201 1 98 569 VAL A CA 1
ATOM 4692 C C . VAL A 1 569 ? -7.812 30.344 1.577 1 98 569 VAL A C 1
ATOM 4694 O O . VAL A 1 569 ? -8.664 30.156 0.703 1 98 569 VAL A O 1
ATOM 4697 N N . LEU A 1 570 ? -8.078 30.25 2.893 1 97.5 570 LEU A N 1
ATOM 4698 C CA . LEU A 1 570 ? -9.406 29.844 3.332 1 97.5 570 LEU A CA 1
ATOM 4699 C C . LEU A 1 570 ? -10.461 30.812 2.816 1 97.5 570 LEU A C 1
ATOM 4701 O O . LEU A 1 570 ? -11.422 30.391 2.152 1 97.5 570 LEU A O 1
ATOM 4705 N N . PRO A 1 571 ? -10.344 32.156 3.035 1 96 571 PRO A N 1
ATOM 4706 C CA . PRO A 1 571 ? -11.375 33.062 2.504 1 96 571 PRO A CA 1
ATOM 4707 C C . PRO A 1 571 ? -11.438 33.031 0.978 1 96 571 PRO A C 1
ATOM 4709 O O . PRO A 1 571 ? -12.508 33.25 0.398 1 96 571 PRO A O 1
ATOM 4712 N N . MET A 1 572 ? -10.305 32.812 0.223 1 95.69 572 MET A N 1
ATOM 4713 C CA . MET A 1 572 ? -10.32 32.688 -1.23 1 95.69 572 MET A CA 1
ATOM 4714 C C . MET A 1 572 ? -11.219 31.531 -1.663 1 95.69 572 MET A C 1
ATOM 4716 O O . MET A 1 572 ? -12.07 31.703 -2.541 1 95.69 572 MET A O 1
ATOM 4720 N N . VAL A 1 573 ? -11.039 30.391 -1.03 1 96.81 573 VAL A N 1
ATOM 4721 C CA . VAL A 1 573 ? -11.758 29.188 -1.416 1 96.81 573 VAL A CA 1
ATOM 4722 C C . VAL A 1 573 ? -13.242 29.359 -1.105 1 96.81 573 VAL A C 1
ATOM 4724 O O . VAL A 1 573 ? -14.102 28.938 -1.89 1 96.81 573 VAL A O 1
ATOM 4727 N N . LEU A 1 574 ? -13.508 29.906 0.053 1 96.12 574 LEU A N 1
ATOM 4728 C CA . LEU A 1 574 ? -14.906 30.156 0.405 1 96.12 574 LEU A CA 1
ATOM 4729 C C . LEU A 1 574 ? -15.562 31.078 -0.606 1 96.12 574 LEU A C 1
ATOM 4731 O O . LEU A 1 574 ? -16.719 30.875 -0.986 1 96.12 574 LEU A O 1
ATOM 4735 N N . ASN A 1 575 ? -14.82 32.094 -1.034 1 94.44 575 ASN A N 1
ATOM 4736 C CA . ASN A 1 575 ? -15.328 33 -2.055 1 94.44 575 ASN A CA 1
ATOM 4737 C C . ASN A 1 575 ? -15.609 32.281 -3.365 1 94.44 575 ASN A C 1
ATOM 4739 O O . ASN A 1 575 ? -16.688 32.438 -3.945 1 94.44 575 ASN A O 1
ATOM 4743 N N . PHE A 1 576 ? -14.664 31.469 -3.848 1 95.06 576 PHE A N 1
ATOM 4744 C CA . PHE A 1 576 ? -14.82 30.703 -5.086 1 95.06 576 PHE A CA 1
ATOM 4745 C C . PHE A 1 576 ? -15.992 29.734 -4.973 1 95.06 576 PHE A C 1
ATOM 4747 O O . PHE A 1 576 ? -16.688 29.469 -5.961 1 95.06 576 PHE A O 1
ATOM 4754 N N . ALA A 1 577 ? -16.203 29.203 -3.762 1 95.06 577 ALA A N 1
ATOM 4755 C CA . ALA A 1 577 ? -17.25 28.188 -3.541 1 95.06 577 ALA A CA 1
ATOM 4756 C C . ALA A 1 577 ? -18.594 28.844 -3.236 1 95.06 577 ALA A C 1
ATOM 4758 O O . ALA A 1 577 ? -19.578 28.156 -2.961 1 95.06 577 ALA A O 1
ATOM 4759 N N . ASN A 1 578 ? -18.609 30.188 -3.25 1 92.75 578 ASN A N 1
ATOM 4760 C CA . ASN A 1 578 ? -19.828 30.938 -2.959 1 92.75 578 ASN A CA 1
ATOM 4761 C C . ASN A 1 578 ? -20.391 30.578 -1.585 1 92.75 578 ASN A C 1
ATOM 4763 O O . ASN A 1 578 ? -21.578 30.281 -1.453 1 92.75 578 ASN A O 1
ATOM 4767 N N . ILE A 1 579 ? -19.5 30.453 -0.662 1 93.62 579 ILE A N 1
ATOM 4768 C CA . ILE A 1 579 ? -19.891 30.188 0.719 1 93.62 579 ILE A CA 1
ATOM 4769 C C . ILE A 1 579 ? -19.641 31.422 1.578 1 93.62 579 ILE A C 1
ATOM 4771 O O . ILE A 1 579 ? -18.516 31.906 1.674 1 93.62 579 ILE A O 1
ATOM 4775 N N . ASN A 1 580 ? -20.719 32 2.074 1 85.19 580 ASN A N 1
ATOM 4776 C CA . ASN A 1 580 ? -20.609 33.125 3.004 1 85.19 580 ASN A CA 1
ATOM 4777 C C . ASN A 1 580 ? -20.484 32.625 4.445 1 85.19 580 ASN A C 1
ATOM 4779 O O . ASN A 1 580 ? -21.266 31.797 4.898 1 85.19 580 ASN A O 1
ATOM 4783 N N . TYR A 1 581 ? -19.406 33.062 4.965 1 77.38 581 TYR A N 1
ATOM 4784 C CA . TYR A 1 581 ? -19.234 32.656 6.363 1 77.38 581 TYR A CA 1
ATOM 4785 C C . TYR A 1 581 ? -18.672 33.812 7.184 1 77.38 581 TYR A C 1
ATOM 4787 O O . TYR A 1 581 ? -17.891 34.625 6.684 1 77.38 581 TYR A O 1
ATOM 4795 N N . ASP A 1 582 ? -19.312 34.094 8.258 1 82.12 582 ASP A N 1
ATOM 4796 C CA . ASP A 1 582 ? -18.781 35.062 9.219 1 82.12 582 ASP A CA 1
ATOM 4797 C C . ASP A 1 582 ? -17.766 34.406 10.148 1 82.12 582 ASP A C 1
ATOM 4799 O O . ASP A 1 582 ? -18.125 33.688 11.07 1 82.12 582 ASP A O 1
ATOM 4803 N N . LEU A 1 583 ? -16.531 34.562 9.711 1 83.75 583 LEU A N 1
ATOM 4804 C CA . LEU A 1 583 ? -15.492 33.875 10.492 1 83.75 583 LEU A CA 1
ATOM 4805 C C . LEU A 1 583 ? -14.562 34.906 11.148 1 83.75 583 LEU A C 1
ATOM 4807 O O . LEU A 1 583 ? -14.297 35.969 10.578 1 83.75 583 LEU A O 1
ATOM 4811 N N . ASP A 1 584 ? -14.25 34.656 12.383 1 89.5 584 ASP A N 1
ATOM 4812 C CA . ASP A 1 584 ? -13.164 35.375 13.047 1 89.5 584 ASP A CA 1
ATOM 4813 C C . ASP A 1 584 ? -11.812 34.781 12.664 1 89.5 584 ASP A C 1
ATOM 4815 O O . ASP A 1 584 ? -11.234 34 13.422 1 89.5 584 ASP A O 1
ATOM 4819 N N . ILE A 1 585 ? -11.336 35.188 11.438 1 93.88 585 ILE A N 1
ATOM 4820 C CA . ILE A 1 585 ? -10.078 34.625 10.945 1 93.88 585 ILE A CA 1
ATOM 4821 C C . ILE A 1 585 ? -9.117 35.75 10.594 1 93.88 585 ILE A C 1
ATOM 4823 O O . ILE A 1 585 ? -9.531 36.906 10.445 1 93.88 585 ILE A O 1
ATOM 4827 N N . ASP A 1 586 ? -7.895 35.469 10.523 1 96 586 ASP A N 1
ATOM 4828 C CA . ASP A 1 586 ? -6.848 36.438 10.219 1 96 586 ASP A CA 1
ATOM 4829 C C . ASP A 1 586 ? -6.746 36.688 8.711 1 96 586 ASP A C 1
ATOM 4831 O O . ASP A 1 586 ? -6.363 37.75 8.266 1 96 586 ASP A O 1
ATOM 4835 N N . GLY A 1 587 ? -7.098 35.656 7.945 1 95.69 587 GLY A N 1
ATOM 4836 C CA . GLY A 1 587 ? -6.996 35.719 6.496 1 95.69 587 GLY A CA 1
ATOM 4837 C C . GLY A 1 587 ? -7.953 36.719 5.887 1 95.69 587 GLY A C 1
ATOM 4838 O O . GLY A 1 587 ? -9.023 37 6.445 1 95.69 587 GLY A O 1
ATOM 4839 N N . LYS A 1 588 ? -7.523 37.281 4.781 1 94.5 588 LYS A N 1
ATOM 4840 C CA . LYS A 1 588 ? -8.328 38.25 4.066 1 94.5 588 LYS A CA 1
ATOM 4841 C C . LYS A 1 588 ? -8.469 37.875 2.594 1 94.5 588 LYS A C 1
ATOM 4843 O O . LYS A 1 588 ? -7.547 37.344 1.993 1 94.5 588 LYS A O 1
ATOM 4848 N N . LEU A 1 589 ? -9.648 38.188 2.049 1 94.94 589 LEU A N 1
ATOM 4849 C CA . LEU A 1 589 ? -9.844 38 0.613 1 94.94 589 LEU A CA 1
ATOM 4850 C C . LEU A 1 589 ? -9.094 39.094 -0.166 1 94.94 589 LEU A C 1
ATOM 4852 O O . LEU A 1 589 ? -9.359 40.281 0.013 1 94.94 589 LEU A O 1
ATOM 4856 N N . PRO A 1 590 ? -8.164 38.688 -1.016 1 94.94 590 PRO A N 1
ATOM 4857 C CA . PRO A 1 590 ? -7.336 39.688 -1.706 1 94.94 590 PRO A CA 1
ATOM 4858 C C . PRO A 1 590 ? -8.125 40.469 -2.742 1 94.94 590 PRO A C 1
ATOM 4860 O O . PRO A 1 590 ? -9.102 39.969 -3.303 1 94.94 590 PRO A O 1
ATOM 4863 N N . SER A 1 591 ? -7.652 41.656 -3.076 1 93.94 591 SER A N 1
ATOM 4864 C CA . SER A 1 591 ? -8.305 42.562 -4.023 1 93.94 591 SER A CA 1
ATOM 4865 C C . SER A 1 591 ? -8.281 41.969 -5.434 1 93.94 591 SER A C 1
ATOM 4867 O O . SER A 1 591 ? -9.18 42.25 -6.234 1 93.94 591 SER A O 1
ATOM 4869 N N . CYS A 1 592 ? -7.316 41.188 -5.758 1 91.94 592 CYS A N 1
ATOM 4870 C CA . CYS A 1 592 ? -7.227 40.562 -7.078 1 91.94 592 CYS A CA 1
ATOM 4871 C C . CYS A 1 592 ? -8.359 39.562 -7.293 1 91.94 592 CYS A C 1
ATOM 4873 O O . CYS A 1 592 ? -8.617 39.156 -8.422 1 91.94 592 CYS A O 1
ATOM 4875 N N . LEU A 1 593 ? -9.055 39.125 -6.266 1 92.88 593 LEU A N 1
ATOM 4876 C CA . LEU A 1 593 ? -10.211 38.25 -6.336 1 92.88 593 LEU A CA 1
ATOM 4877 C C . LEU A 1 593 ? -11.469 38.938 -5.828 1 92.88 593 LEU A C 1
ATOM 4879 O O . LEU A 1 593 ? -12.289 38.344 -5.148 1 92.88 593 LEU A O 1
ATOM 4883 N N . ASP A 1 594 ? -11.5 40.25 -5.977 1 87.62 594 ASP A N 1
ATOM 4884 C CA . ASP A 1 594 ? -12.648 41.125 -5.68 1 87.62 594 ASP A CA 1
ATOM 4885 C C . ASP A 1 594 ? -12.82 41.281 -4.176 1 87.62 594 ASP A C 1
ATOM 4887 O O . ASP A 1 594 ? -13.93 41.562 -3.699 1 87.62 594 ASP A O 1
ATOM 4891 N N . GLY A 1 595 ? -11.742 41.031 -3.496 1 91.75 595 GLY A N 1
ATOM 4892 C CA . GLY A 1 595 ? -11.742 41.406 -2.088 1 91.75 595 GLY A CA 1
ATOM 4893 C C . GLY A 1 595 ? -11.453 42.875 -1.852 1 91.75 595 GLY A C 1
ATOM 4894 O O . GLY A 1 595 ? -11.352 43.656 -2.803 1 91.75 595 GLY A O 1
ATOM 4895 N N . ASN A 1 596 ? -11.438 43.25 -0.552 1 89.12 596 ASN A N 1
ATOM 4896 C CA . ASN A 1 596 ? -11.242 44.656 -0.212 1 89.12 596 ASN A CA 1
ATOM 4897 C C . ASN A 1 596 ? -9.875 44.906 0.42 1 89.12 596 ASN A C 1
ATOM 4899 O O . ASN A 1 596 ? -9.641 45.938 1.049 1 89.12 596 ASN A O 1
ATOM 4903 N N . TYR A 1 597 ? -9.062 43.938 0.203 1 91.44 597 TYR A N 1
ATOM 4904 C CA . TYR A 1 597 ? -7.785 44.031 0.911 1 91.44 597 TYR A CA 1
ATOM 4905 C C . TYR A 1 597 ? -6.625 43.688 -0.008 1 91.44 597 TYR A C 1
ATOM 4907 O O . TYR A 1 597 ? -6.691 42.688 -0.759 1 91.44 597 TYR A O 1
ATOM 4915 N N . LYS A 1 598 ? -5.625 44.562 -0.036 1 94.62 598 LYS A N 1
ATOM 4916 C CA . LYS A 1 598 ? -4.367 44.281 -0.728 1 94.62 598 LYS A CA 1
ATOM 4917 C C . LYS A 1 598 ? -3.191 44.281 0.245 1 94.62 598 LYS A C 1
ATOM 4919 O O . LYS A 1 598 ? -2.891 45.312 0.853 1 94.62 598 LYS A O 1
ATOM 4924 N N . ARG A 1 599 ? -2.512 43.219 0.358 1 95.75 599 ARG A N 1
ATOM 4925 C CA . ARG A 1 599 ? -1.402 43.125 1.302 1 95.75 599 ARG A CA 1
ATOM 4926 C C . ARG A 1 599 ? -0.208 43.938 0.831 1 95.75 599 ARG A C 1
ATOM 4928 O O . ARG A 1 599 ? 0.157 43.906 -0.346 1 95.75 599 ARG A O 1
ATOM 4935 N N . GLU A 1 600 ? 0.301 44.656 1.792 1 96.12 600 GLU A N 1
ATOM 4936 C CA . GLU A 1 600 ? 1.545 45.375 1.535 1 96.12 600 GLU A CA 1
ATOM 4937 C C . GLU A 1 600 ? 2.76 44.5 1.843 1 96.12 600 GLU A C 1
ATOM 4939 O O . GLU A 1 600 ? 3.863 44.781 1.364 1 96.12 600 GLU A O 1
ATOM 4944 N N . TYR A 1 601 ? 2.566 43.562 2.65 1 97.81 601 TYR A N 1
ATOM 4945 C CA . TYR A 1 601 ? 3.625 42.656 3.084 1 97.81 601 TYR A CA 1
ATOM 4946 C C . TYR A 1 601 ? 3.049 41.344 3.549 1 97.81 601 TYR A C 1
ATOM 4948 O O . TYR A 1 601 ? 1.838 41.219 3.756 1 97.81 601 TYR A O 1
ATOM 4956 N N . ALA A 1 602 ? 3.846 40.344 3.572 1 98.06 602 ALA A N 1
ATOM 4957 C CA . ALA A 1 602 ? 3.51 39.031 4.156 1 98.06 602 ALA A CA 1
ATOM 4958 C C . ALA A 1 602 ? 4.281 38.812 5.449 1 98.06 602 ALA A C 1
ATOM 4960 O O . ALA A 1 602 ? 5.418 39.281 5.598 1 98.06 602 ALA A O 1
ATOM 4961 N N . TYR A 1 603 ? 3.678 38.156 6.383 1 98.25 603 TYR A N 1
ATOM 4962 C CA . TYR A 1 603 ? 4.262 37.906 7.695 1 98.25 603 TYR A CA 1
ATOM 4963 C C . TYR A 1 603 ? 4.477 36.406 7.918 1 98.25 603 TYR A C 1
ATOM 4965 O O . TYR A 1 603 ? 3.525 35.625 7.859 1 98.25 603 TYR A O 1
ATOM 4973 N N . THR A 1 604 ? 5.707 35.969 8.133 1 98.38 604 THR A N 1
ATOM 4974 C CA . THR A 1 604 ? 6.086 34.594 8.508 1 98.38 604 THR A CA 1
ATOM 4975 C C . THR A 1 604 ? 6.766 34.594 9.875 1 98.38 604 THR A C 1
ATOM 4977 O O . THR A 1 604 ? 7.57 35.469 10.188 1 98.38 604 THR A O 1
ATOM 4980 N N . GLU A 1 605 ? 6.398 33.688 10.703 1 97.75 605 GLU A N 1
ATOM 4981 C CA . GLU A 1 605 ? 7.012 33.656 12.031 1 97.75 605 GLU A CA 1
ATOM 4982 C C . GLU A 1 605 ? 7.391 32.219 12.438 1 97.75 605 GLU A C 1
ATOM 4984 O O . GLU A 1 605 ? 6.883 31.266 11.875 1 97.75 605 GLU A O 1
ATOM 4989 N N . SER A 1 606 ? 8.336 32.062 13.328 1 96.69 606 SER A N 1
ATOM 4990 C CA . SER A 1 606 ? 8.734 30.828 13.977 1 96.69 606 SER A CA 1
ATOM 4991 C C . SER A 1 606 ? 8.539 30.906 15.492 1 96.69 606 SER A C 1
ATOM 4993 O O . SER A 1 606 ? 9.25 31.641 16.188 1 96.69 606 SER A O 1
ATOM 4995 N N . ILE A 1 607 ? 7.543 30.266 15.938 1 96.88 607 ILE A N 1
ATOM 4996 C CA . ILE A 1 607 ? 7.34 30.031 17.359 1 96.88 607 ILE A CA 1
ATOM 4997 C C . ILE A 1 607 ? 7.664 28.562 17.688 1 96.88 607 ILE A C 1
ATOM 4999 O O . ILE A 1 607 ? 6.82 27.688 17.531 1 96.88 607 ILE A O 1
ATOM 5003 N N . PHE A 1 608 ? 8.867 28.344 18.203 1 96.31 608 PHE A N 1
ATOM 5004 C CA . PHE A 1 608 ? 9.359 27 18.484 1 96.31 608 PHE A CA 1
ATOM 5005 C C . PHE A 1 608 ? 10.109 26.969 19.812 1 96.31 608 PHE A C 1
ATOM 5007 O O . PHE A 1 608 ? 11.203 27.531 19.922 1 96.31 608 PHE A O 1
ATOM 5014 N N . PRO A 1 609 ? 9.523 26.312 20.844 1 96.19 609 PRO A N 1
ATOM 5015 C CA . PRO A 1 609 ? 10.195 26.281 22.141 1 96.19 609 PRO A CA 1
ATOM 5016 C C . PRO A 1 609 ? 11.633 25.766 22.047 1 96.19 609 PRO A C 1
ATOM 5018 O O . PRO A 1 609 ? 11.883 24.75 21.406 1 96.19 609 PRO A O 1
ATOM 5021 N N . GLY A 1 610 ? 12.508 26.469 22.734 1 94.94 610 GLY A N 1
ATOM 5022 C CA . GLY A 1 610 ? 13.914 26.078 22.734 1 94.94 610 GLY A CA 1
ATOM 5023 C C . GLY A 1 610 ? 14.703 26.734 21.609 1 94.94 610 GLY A C 1
ATOM 5024 O O . GLY A 1 610 ? 15.922 26.531 21.5 1 94.94 610 GLY A O 1
ATOM 5025 N N . GLN A 1 611 ? 14.047 27.547 20.766 1 95.44 611 GLN A N 1
ATOM 5026 C CA . GLN A 1 611 ? 14.688 28.375 19.75 1 95.44 611 GLN A CA 1
ATOM 5027 C C . GLN A 1 611 ? 14.289 29.844 19.906 1 95.44 611 GLN A C 1
ATOM 5029 O O . GLN A 1 611 ? 13.398 30.172 20.703 1 95.44 611 GLN A O 1
ATOM 5034 N N . THR A 1 612 ? 15.062 30.703 19.25 1 96.88 612 THR A N 1
ATOM 5035 C CA . THR A 1 612 ? 14.703 32.125 19.297 1 96.88 612 THR A CA 1
ATOM 5036 C C . THR A 1 612 ? 13.43 32.375 18.5 1 96.88 612 THR A C 1
ATOM 5038 O O . THR A 1 612 ? 13.094 31.609 17.594 1 96.88 612 THR A O 1
ATOM 5041 N N . TYR A 1 613 ? 12.703 33.344 18.906 1 97.38 613 TYR A N 1
ATOM 5042 C CA . TYR A 1 613 ? 11.594 33.812 18.078 1 97.38 613 TYR A CA 1
ATOM 5043 C C . TYR A 1 613 ? 12.102 34.531 16.828 1 97.38 613 TYR A C 1
ATOM 5045 O O . TYR A 1 613 ? 13 35.344 16.906 1 97.38 613 TYR A O 1
ATOM 5053 N N . LYS A 1 614 ? 11.578 34.188 15.703 1 97.75 614 LYS A N 1
ATOM 5054 C CA . LYS A 1 614 ? 11.945 34.812 14.438 1 97.75 614 LYS A CA 1
ATOM 5055 C C . LYS A 1 614 ? 10.703 35.281 13.672 1 97.75 614 LYS A C 1
ATOM 5057 O O . LYS A 1 614 ? 9.68 34.594 13.68 1 97.75 614 LYS A O 1
ATOM 5062 N N . ALA A 1 615 ? 10.797 36.375 13.078 1 97.94 615 ALA A N 1
ATOM 5063 C CA . ALA A 1 615 ? 9.766 36.875 12.164 1 97.94 615 ALA A CA 1
ATOM 5064 C C . ALA A 1 615 ? 10.383 37.438 10.898 1 97.94 615 ALA A C 1
ATOM 5066 O O . ALA A 1 615 ? 11.438 38.094 10.953 1 97.94 615 ALA A O 1
ATOM 5067 N N . ALA A 1 616 ? 9.82 37.125 9.836 1 97.94 616 ALA A N 1
ATOM 5068 C CA . ALA A 1 616 ? 10.188 37.719 8.547 1 97.94 616 ALA A CA 1
ATOM 5069 C C . ALA A 1 616 ? 8.992 38.438 7.918 1 97.94 616 ALA A C 1
ATOM 5071 O O . ALA A 1 616 ? 7.891 37.875 7.855 1 97.94 616 ALA A O 1
ATOM 5072 N N . ILE A 1 617 ? 9.172 39.625 7.551 1 98.44 617 ILE A N 1
ATOM 5073 C CA . ILE A 1 617 ? 8.188 40.406 6.809 1 98.44 617 ILE A CA 1
ATOM 5074 C C . ILE A 1 617 ? 8.688 40.656 5.387 1 98.44 617 ILE A C 1
ATOM 5076 O O . ILE A 1 617 ? 9.719 41.312 5.191 1 98.44 617 ILE A O 1
ATOM 5080 N N . ASN A 1 618 ? 8.016 40.094 4.441 1 97.88 618 ASN A N 1
ATOM 5081 C CA . ASN A 1 618 ? 8.383 40.25 3.037 1 97.88 618 ASN A CA 1
ATOM 5082 C C . ASN A 1 618 ? 7.473 41.219 2.324 1 97.88 618 ASN A C 1
ATOM 5084 O O . ASN A 1 618 ? 6.266 41 2.215 1 97.88 618 ASN A O 1
ATOM 5088 N N . ASP A 1 619 ? 7.953 42.281 1.872 1 97.44 619 ASP A N 1
ATOM 5089 C CA . ASP A 1 619 ? 7.246 43.125 0.922 1 97.44 619 ASP A CA 1
ATOM 5090 C C . ASP A 1 619 ? 7.797 42.938 -0.49 1 97.44 619 ASP A C 1
ATOM 5092 O O . ASP A 1 619 ? 8.469 41.938 -0.784 1 97.44 619 ASP A O 1
ATOM 5096 N N . CYS A 1 620 ? 7.469 43.812 -1.419 1 95.19 620 CYS A N 1
ATOM 5097 C CA . CYS A 1 620 ? 7.832 43.625 -2.818 1 95.19 620 CYS A CA 1
ATOM 5098 C C . CYS A 1 620 ? 9.344 43.719 -3.008 1 95.19 620 CYS A C 1
ATOM 5100 O O . CYS A 1 620 ? 9.914 43.062 -3.877 1 95.19 620 CYS A O 1
ATOM 5102 N N . THR A 1 621 ? 10.008 44.531 -2.119 1 96.12 621 THR A N 1
ATOM 5103 C CA . THR A 1 621 ? 11.406 44.844 -2.393 1 96.12 621 THR A CA 1
ATOM 5104 C C . THR A 1 621 ? 12.32 44.312 -1.299 1 96.12 621 THR A C 1
ATOM 5106 O O . THR A 1 621 ? 13.5 44.062 -1.537 1 96.12 621 THR A O 1
ATOM 5109 N N . HIS A 1 622 ? 11.797 44.219 -0.095 1 97.31 622 HIS A N 1
ATOM 5110 C CA . HIS A 1 622 ? 12.672 43.938 1.037 1 97.31 622 HIS A CA 1
ATOM 5111 C C . HIS A 1 622 ? 12.133 42.75 1.845 1 97.31 622 HIS A C 1
ATOM 5113 O O . HIS A 1 622 ? 10.945 42.406 1.763 1 97.31 622 HIS A O 1
ATOM 5119 N N . ARG A 1 623 ? 13 42.156 2.555 1 97.56 623 ARG A N 1
ATOM 5120 C CA . ARG A 1 623 ? 12.703 41.219 3.633 1 97.56 623 ARG A CA 1
ATOM 5121 C C . ARG A 1 623 ? 13.203 41.75 4.973 1 97.56 623 ARG A C 1
ATOM 5123 O O . ARG A 1 623 ? 14.406 41.906 5.176 1 97.56 623 ARG A O 1
ATOM 5130 N N . PHE A 1 624 ? 12.344 42.125 5.793 1 97.94 624 PHE A N 1
ATOM 5131 C CA . PHE A 1 624 ? 12.672 42.5 7.156 1 97.94 624 PHE A CA 1
ATOM 5132 C C . PHE A 1 624 ? 12.75 41.281 8.07 1 97.94 624 PHE A C 1
ATOM 5134 O O . PHE A 1 624 ? 11.859 40.438 8.055 1 97.94 624 PHE A O 1
ATOM 5141 N N . MET A 1 625 ? 13.828 41.156 8.852 1 97.31 625 MET A N 1
ATOM 5142 C CA . MET A 1 625 ? 14.016 40.062 9.773 1 97.31 625 MET A CA 1
ATOM 5143 C C . MET A 1 625 ? 14.102 40.531 11.219 1 97.31 625 MET A C 1
ATOM 5145 O O . MET A 1 625 ? 14.773 41.531 11.5 1 97.31 625 MET A O 1
ATOM 5149 N N . PHE A 1 626 ? 13.398 39.938 12.023 1 97.44 626 PHE A N 1
ATOM 5150 C CA . PHE A 1 626 ? 13.422 40.188 13.461 1 97.44 626 PHE A CA 1
ATOM 5151 C C . PHE A 1 626 ? 13.773 38.906 14.203 1 97.44 626 PHE A C 1
ATOM 5153 O O . PHE A 1 626 ? 13.211 37.844 13.938 1 97.44 626 PHE A O 1
ATOM 5160 N N . GLU A 1 627 ? 14.711 38.906 15.133 1 97.44 627 GLU A N 1
ATOM 5161 C CA . GLU A 1 627 ? 15.086 37.719 15.922 1 97.44 627 GLU A CA 1
ATOM 5162 C C . GLU A 1 627 ? 15.359 38.094 17.375 1 97.44 627 GLU A C 1
ATOM 5164 O O . GLU A 1 627 ? 16.188 38.969 17.656 1 97.44 627 GLU A O 1
ATOM 5169 N N . SER A 1 628 ? 14.656 37.406 18.234 1 97.5 628 SER A N 1
ATOM 5170 C CA . SER A 1 628 ? 14.898 37.625 19.672 1 97.5 628 SER A CA 1
ATOM 5171 C C . SER A 1 628 ? 16.25 37.094 20.094 1 97.5 628 SER A C 1
ATOM 5173 O O . SER A 1 628 ? 16.844 36.25 19.375 1 97.5 628 SER A O 1
ATOM 5175 N N . GLU A 1 629 ? 16.797 37.562 21.156 1 96.88 629 GLU A N 1
ATOM 5176 C CA . GLU A 1 629 ? 18 36.938 21.734 1 96.88 629 GLU A CA 1
ATOM 5177 C C . GLU A 1 629 ? 17.641 35.781 22.641 1 96.88 629 GLU A C 1
ATOM 5179 O O . GLU A 1 629 ? 18.391 34.781 22.703 1 96.88 629 GLU A O 1
ATOM 5184 N N . SER A 1 630 ? 16.5 35.938 23.281 1 96.62 630 SER A N 1
ATOM 5185 C CA . SER A 1 630 ? 16.031 34.875 24.172 1 96.62 630 SER A CA 1
ATOM 5186 C C . SER A 1 630 ? 15.273 33.781 23.406 1 96.62 630 SER A C 1
ATOM 5188 O O . SER A 1 630 ? 14.727 34.062 22.328 1 96.62 630 SER A O 1
ATOM 5190 N N . PHE A 1 631 ? 15.25 32.625 23.984 1 97.12 631 PHE A N 1
ATOM 5191 C CA . PHE A 1 631 ? 14.516 31.5 23.406 1 97.12 631 PHE A CA 1
ATOM 5192 C C . PHE A 1 631 ? 13.031 31.594 23.734 1 97.12 631 PHE A C 1
ATOM 5194 O O . PHE A 1 631 ? 12.656 32.156 24.766 1 97.12 631 PHE A O 1
ATOM 5201 N N . VAL A 1 632 ? 12.219 31.094 22.844 1 97.19 632 VAL A N 1
ATOM 5202 C CA . VAL A 1 632 ? 10.789 30.906 23.109 1 97.19 632 VAL A CA 1
ATOM 5203 C C . VAL A 1 632 ? 10.586 29.875 24.203 1 97.19 632 VAL A C 1
ATOM 5205 O O . VAL A 1 632 ? 11.203 28.812 24.188 1 97.19 632 VAL A O 1
ATOM 5208 N N . GLU A 1 633 ? 9.727 30.172 25.125 1 95.25 633 GLU A N 1
ATOM 5209 C CA . GLU A 1 633 ? 9.414 29.25 26.219 1 95.25 633 GLU A CA 1
ATOM 5210 C C . GLU A 1 633 ? 8.406 28.203 25.781 1 95.25 633 GLU A C 1
ATOM 5212 O O . GLU A 1 633 ? 7.805 28.312 24.703 1 95.25 633 GLU A O 1
ATOM 5217 N N . ASN A 1 634 ? 8.242 27.203 26.578 1 95.38 634 ASN A N 1
ATOM 5218 C CA . ASN A 1 634 ? 7.34 26.094 26.25 1 95.38 634 ASN A CA 1
ATOM 5219 C C . ASN A 1 634 ? 5.902 26.578 26.078 1 95.38 634 ASN A C 1
ATOM 5221 O O . ASN A 1 634 ? 5.129 25.984 25.328 1 95.38 634 ASN A O 1
ATOM 5225 N N . ASP A 1 635 ? 5.574 27.641 26.75 1 94.56 635 ASP A N 1
ATOM 5226 C CA . ASP A 1 635 ? 4.199 28.125 26.625 1 94.56 635 ASP A CA 1
ATOM 5227 C C . ASP A 1 635 ? 4.051 29.078 25.453 1 94.56 635 ASP A C 1
ATOM 5229 O O . ASP A 1 635 ? 2.988 29.688 25.281 1 94.56 635 ASP A O 1
ATOM 5233 N N . GLY A 1 636 ? 5.109 29.359 24.672 1 95.44 636 GLY A N 1
ATOM 5234 C CA . GLY A 1 636 ? 5.035 30.156 23.453 1 95.44 636 GLY A CA 1
ATOM 5235 C C . GLY A 1 636 ? 5.438 31.594 23.656 1 95.44 636 GLY A C 1
ATOM 5236 O O . GLY A 1 636 ? 5.559 32.344 22.688 1 95.44 636 GLY A O 1
ATOM 5237 N N . ARG A 1 637 ? 5.703 32.031 24.859 1 94.56 637 ARG A N 1
ATOM 5238 C CA . ARG A 1 637 ? 6.102 33.406 25.125 1 94.56 637 ARG A CA 1
ATOM 5239 C C . ARG A 1 637 ? 7.609 33.594 24.969 1 94.56 637 ARG A C 1
ATOM 5241 O O . ARG A 1 637 ? 8.367 32.625 25.062 1 94.56 637 ARG A O 1
ATOM 5248 N N . VAL A 1 638 ? 7.965 34.844 24.703 1 95.06 638 VAL A N 1
ATOM 5249 C CA . VAL A 1 638 ? 9.383 35.094 24.484 1 95.06 638 VAL A CA 1
ATOM 5250 C C . VAL A 1 638 ? 9.727 36.5 25.016 1 95.06 638 VAL A C 1
ATOM 5252 O O . VAL A 1 638 ? 8.922 37.438 24.891 1 95.06 638 VAL A O 1
ATOM 5255 N N . ASP A 1 639 ? 10.867 36.594 25.672 1 93.25 639 ASP A N 1
ATOM 5256 C CA . ASP A 1 639 ? 11.414 37.875 26.062 1 93.25 639 ASP A CA 1
ATOM 5257 C C . ASP A 1 639 ? 12.039 38.594 24.875 1 93.25 639 ASP A C 1
ATOM 5259 O O . ASP A 1 639 ? 13.016 38.125 24.297 1 93.25 639 ASP A O 1
ATOM 5263 N N . VAL A 1 640 ? 11.453 39.812 24.562 1 94.31 640 VAL A N 1
ATOM 5264 C CA . VAL A 1 640 ? 11.938 40.531 23.391 1 94.31 640 VAL A CA 1
ATOM 5265 C C . VAL A 1 640 ? 12.562 41.844 23.797 1 94.31 640 VAL A C 1
ATOM 5267 O O . VAL A 1 640 ? 12.539 42.812 23.031 1 94.31 640 VAL A O 1
ATOM 5270 N N . GLU A 1 641 ? 13.086 41.875 24.969 1 90.38 641 GLU A N 1
ATOM 5271 C CA . GLU A 1 641 ? 13.828 43.062 25.391 1 90.38 641 GLU A CA 1
ATOM 5272 C C . GLU A 1 641 ? 15.031 43.312 24.5 1 90.38 641 GLU A C 1
ATOM 5274 O O . GLU A 1 641 ? 15.398 44.469 24.25 1 90.38 641 GLU A O 1
ATOM 5279 N N . ASN A 1 642 ? 15.688 42.25 24.219 1 93.62 642 ASN A N 1
ATOM 5280 C CA . ASN A 1 642 ? 16.797 42.312 23.266 1 93.62 642 ASN A CA 1
ATOM 5281 C C . ASN A 1 642 ? 16.5 41.531 22 1 93.62 642 ASN A C 1
ATOM 5283 O O . ASN A 1 642 ? 15.922 40.438 22.062 1 93.62 642 ASN A O 1
ATOM 5287 N N . PHE A 1 643 ? 16.766 42.156 20.906 1 96.5 643 PHE A N 1
ATOM 5288 C CA . PHE A 1 643 ? 16.531 41.531 19.609 1 96.5 643 PHE A CA 1
ATOM 5289 C C . PHE A 1 643 ? 17.438 42.125 18.547 1 96.5 643 PHE A C 1
ATOM 5291 O O . PHE A 1 643 ? 18.094 43.156 18.797 1 96.5 643 PHE A O 1
ATOM 5298 N N . ASN A 1 644 ? 17.547 41.406 17.5 1 96 644 ASN A N 1
ATOM 5299 C CA . ASN A 1 644 ? 18.25 41.875 16.312 1 96 644 ASN A CA 1
ATOM 5300 C C . ASN A 1 644 ? 17.312 42.031 15.117 1 96 644 ASN A C 1
ATOM 5302 O O . ASN A 1 644 ? 16.344 41.312 14.992 1 96 644 ASN A O 1
ATOM 5306 N N . VAL A 1 645 ? 17.547 43.094 14.266 1 96.88 645 VAL A N 1
ATOM 5307 C CA . VAL A 1 645 ? 16.734 43.281 13.07 1 96.88 645 VAL A CA 1
ATOM 5308 C C . VAL A 1 645 ? 17.641 43.531 11.867 1 96.88 645 VAL A C 1
ATOM 5310 O O . VAL A 1 645 ? 18.781 43.969 12.023 1 96.88 645 VAL A O 1
ATOM 5313 N N . SER A 1 646 ? 17.219 43.125 10.797 1 96.5 646 SER A N 1
ATOM 5314 C CA . SER A 1 646 ? 17.828 43.438 9.508 1 96.5 646 SER A CA 1
ATOM 5315 C C . SER A 1 646 ? 16.766 43.719 8.445 1 96.5 646 SER A C 1
ATOM 5317 O O . SER A 1 646 ? 15.594 43.344 8.617 1 96.5 646 SER A O 1
ATOM 5319 N N . LEU A 1 647 ? 17.062 44.531 7.5 1 97.75 647 LEU A N 1
ATOM 5320 C CA . LEU A 1 647 ? 16.234 44.812 6.336 1 97.75 647 LEU A CA 1
ATOM 5321 C C . LEU A 1 647 ? 16.984 44.531 5.043 1 97.75 647 LEU A C 1
ATOM 5323 O O . LEU A 1 647 ? 17.656 45.406 4.5 1 97.75 647 LEU A O 1
ATOM 5327 N N . ILE A 1 648 ? 16.734 43.406 4.508 1 96.5 648 ILE A N 1
ATOM 5328 C CA . ILE A 1 648 ? 17.547 42.938 3.391 1 96.5 648 ILE A CA 1
ATOM 5329 C C . ILE A 1 648 ? 16.844 43.25 2.074 1 96.5 648 ILE A C 1
ATOM 5331 O O . ILE A 1 648 ? 15.68 42.906 1.872 1 96.5 648 ILE A O 1
ATOM 5335 N N . HIS A 1 649 ? 17.531 43.938 1.182 1 96.12 649 HIS A N 1
ATOM 5336 C CA . HIS A 1 649 ? 17.031 44.125 -0.174 1 96.12 649 HIS A CA 1
ATOM 5337 C C . HIS A 1 649 ? 17.047 42.812 -0.955 1 96.12 649 HIS A C 1
ATOM 5339 O O . HIS A 1 649 ? 18.109 42.219 -1.117 1 96.12 649 HIS A O 1
ATOM 5345 N N . LYS A 1 650 ? 15.945 42.406 -1.44 1 92.62 650 LYS A N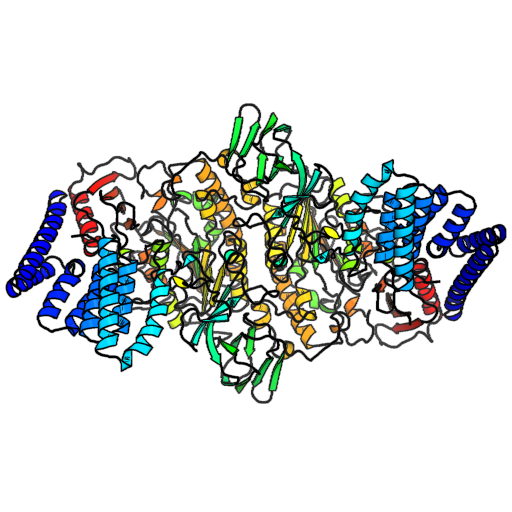 1
ATOM 5346 C CA . LYS A 1 650 ? 15.781 41.062 -2.004 1 92.62 650 LYS A CA 1
ATOM 5347 C C . LYS A 1 650 ? 16.672 40.875 -3.227 1 92.62 650 LYS A C 1
ATOM 5349 O O . LYS A 1 650 ? 17.188 39.781 -3.465 1 92.62 650 LYS A O 1
ATOM 5354 N N . GLU A 1 651 ? 16.922 41.781 -4.051 1 91.62 651 GLU A N 1
ATOM 5355 C CA . GLU A 1 651 ? 17.703 41.656 -5.273 1 91.62 651 GLU A CA 1
ATOM 5356 C C . GLU A 1 651 ? 19.203 41.75 -4.984 1 91.62 651 GLU A C 1
ATOM 5358 O O . GLU A 1 651 ? 19.984 40.969 -5.5 1 91.62 651 GLU A O 1
ATOM 5363 N N . THR A 1 652 ? 19.562 42.719 -4.102 1 92.81 652 THR A N 1
ATOM 5364 C CA . THR A 1 652 ? 20.984 42.969 -3.896 1 92.81 652 THR A CA 1
ATOM 5365 C C . THR A 1 652 ? 21.516 42.156 -2.727 1 92.81 652 THR A C 1
ATOM 5367 O O . THR A 1 652 ? 22.734 41.938 -2.607 1 92.81 652 THR A O 1
ATOM 5370 N N . GLY A 1 653 ? 20.656 41.812 -1.84 1 90.94 653 GLY A N 1
ATOM 5371 C CA . GLY A 1 653 ? 21.062 41.062 -0.655 1 90.94 653 GLY A CA 1
ATOM 5372 C C . GLY A 1 653 ? 21.656 41.938 0.42 1 90.94 653 GLY A C 1
ATOM 5373 O O . GLY A 1 653 ? 22.078 41.469 1.472 1 90.94 653 GLY A O 1
ATOM 5374 N N . LEU A 1 654 ? 21.656 43.188 0.228 1 94.12 654 LEU A N 1
ATOM 5375 C CA . LEU A 1 654 ? 22.281 44.125 1.163 1 94.12 654 LEU A CA 1
ATOM 5376 C C . LEU A 1 654 ? 21.312 44.5 2.275 1 94.12 654 LEU A C 1
ATOM 5378 O O . LEU A 1 654 ? 20.109 44.656 2.035 1 94.12 654 LEU A O 1
ATOM 5382 N N . ASP A 1 655 ? 21.859 44.688 3.438 1 96.25 655 ASP A N 1
ATOM 5383 C CA . ASP A 1 655 ? 21.078 45.188 4.566 1 96.25 655 ASP A CA 1
ATOM 5384 C C . ASP A 1 655 ? 20.922 46.719 4.5 1 96.25 655 ASP A C 1
ATOM 5386 O O . ASP A 1 655 ? 21.906 47.438 4.609 1 96.25 655 ASP A O 1
ATOM 5390 N N . GLU A 1 656 ? 19.734 47.156 4.41 1 97.44 656 GLU A N 1
ATOM 5391 C CA . GLU A 1 656 ? 19.469 48.594 4.242 1 97.44 656 GLU A CA 1
ATOM 5392 C C . GLU A 1 656 ? 18.75 49.156 5.457 1 97.44 656 GLU A C 1
ATOM 5394 O O . GLU A 1 656 ? 18.016 50.125 5.344 1 97.44 656 GLU A O 1
ATOM 5399 N N . LYS A 1 657 ? 18.828 48.5 6.566 1 95.88 657 LYS A N 1
ATOM 5400 C CA . LYS A 1 657 ? 18.109 48.938 7.766 1 95.88 657 LYS A CA 1
ATOM 5401 C C . LYS A 1 657 ? 18.469 50.375 8.133 1 95.88 657 LYS A C 1
ATOM 5403 O O . LYS A 1 657 ? 17.609 51.125 8.586 1 95.88 657 LYS A O 1
ATOM 5408 N N . ASP A 1 658 ? 19.797 50.844 7.91 1 94.56 658 ASP A N 1
ATOM 5409 C CA . ASP A 1 658 ? 20.234 52.188 8.281 1 94.56 658 ASP A CA 1
ATOM 5410 C C . ASP A 1 658 ? 19.766 53.219 7.254 1 94.56 658 ASP A C 1
ATOM 5412 O O . ASP A 1 658 ? 19.609 54.406 7.578 1 94.56 658 ASP A O 1
ATOM 5416 N N . LYS A 1 659 ? 19.547 52.719 6.074 1 95.62 659 LYS A N 1
ATOM 5417 C CA . LYS A 1 659 ? 19.109 53.594 4.992 1 95.62 659 LYS A CA 1
ATOM 5418 C C . LYS A 1 659 ? 17.609 53.844 5.059 1 95.62 659 LYS A C 1
ATOM 5420 O O . LYS A 1 659 ? 17.125 54.875 4.609 1 95.62 659 LYS A O 1
ATOM 5425 N N . LEU A 1 660 ? 16.875 52.844 5.457 1 96.81 660 LEU A N 1
ATOM 5426 C CA . LEU A 1 660 ? 15.422 52.906 5.449 1 96.81 660 LEU A CA 1
ATOM 5427 C C . LEU A 1 660 ? 14.859 52.75 6.855 1 96.81 660 LEU A C 1
ATOM 5429 O O . LEU A 1 660 ? 14.094 51.812 7.113 1 96.81 660 LEU A O 1
ATOM 5433 N N . GLN A 1 661 ? 15.078 53.656 7.652 1 95.75 661 GLN A N 1
ATOM 5434 C CA . GLN A 1 661 ? 14.719 53.594 9.062 1 95.75 661 GLN A CA 1
ATOM 5435 C C . GLN A 1 661 ? 13.203 53.625 9.242 1 95.75 661 GLN A C 1
ATOM 5437 O O . GLN A 1 661 ? 12.672 52.938 10.133 1 95.75 661 GLN A O 1
ATOM 5442 N N . GLU A 1 662 ? 12.539 54.406 8.438 1 96.38 662 GLU A N 1
ATOM 5443 C CA . GLU A 1 662 ? 11.086 54.469 8.531 1 96.38 662 GLU A CA 1
ATOM 5444 C C . GLU A 1 662 ? 10.438 53.125 8.297 1 96.38 662 GLU A C 1
ATOM 5446 O O . GLU A 1 662 ? 9.461 52.75 8.969 1 96.38 662 GLU A O 1
ATOM 5451 N N . LYS A 1 663 ? 10.93 52.438 7.301 1 97.25 663 LYS A N 1
ATOM 5452 C CA . LYS A 1 663 ? 10.406 51.094 7.012 1 97.25 663 LYS A CA 1
ATOM 5453 C C . LYS A 1 663 ? 10.672 50.156 8.172 1 97.25 663 LYS A C 1
ATOM 5455 O O . LYS A 1 663 ? 9.805 49.344 8.523 1 97.25 663 LYS A O 1
ATOM 5460 N N . VAL A 1 664 ? 11.805 50.188 8.727 1 97.88 664 VAL A N 1
ATOM 5461 C CA . VAL A 1 664 ? 12.164 49.344 9.875 1 97.88 664 VAL A CA 1
ATOM 5462 C C . VAL A 1 664 ? 11.219 49.656 11.039 1 97.88 664 VAL A C 1
ATOM 5464 O O . VAL A 1 664 ? 10.727 48.719 11.688 1 97.88 664 VAL A O 1
ATOM 5467 N N . GLU A 1 665 ? 11.016 50.938 11.281 1 97.56 665 GLU A N 1
ATOM 5468 C CA . GLU A 1 665 ? 10.117 51.344 12.359 1 97.56 665 GLU A CA 1
ATOM 5469 C C . GLU A 1 665 ? 8.703 50.812 12.117 1 97.56 665 GLU A C 1
ATOM 5471 O O . GLU A 1 665 ? 8.055 50.344 13.047 1 97.56 665 GLU A O 1
ATOM 5476 N N . LYS A 1 666 ? 8.305 50.906 10.922 1 97.81 666 LYS A N 1
ATOM 5477 C CA . LYS A 1 666 ? 6.992 50.375 10.562 1 97.81 666 LYS A CA 1
ATOM 5478 C C . LYS A 1 666 ? 6.898 48.906 10.852 1 97.81 666 LYS A C 1
ATOM 5480 O O . LYS A 1 666 ? 5.926 48.438 11.445 1 97.81 666 LYS A O 1
ATOM 5485 N N . TYR A 1 667 ? 7.859 48.125 10.414 1 98.31 667 TYR A N 1
ATOM 5486 C CA . TYR A 1 667 ? 7.816 46.656 10.539 1 98.31 667 TYR A CA 1
ATOM 5487 C C . TYR A 1 667 ? 8.023 46.25 11.984 1 98.31 667 TYR A C 1
ATOM 5489 O O . TYR A 1 667 ? 7.488 45.219 12.414 1 98.31 667 TYR A O 1
ATOM 5497 N N . LEU A 1 668 ? 8.773 46.969 12.75 1 97.44 668 LEU A N 1
ATOM 5498 C CA . LEU A 1 668 ? 8.883 46.719 14.18 1 97.44 668 LEU A CA 1
ATOM 5499 C C . LEU A 1 668 ? 7.523 46.844 14.859 1 97.44 668 LEU A C 1
ATOM 5501 O O . LEU A 1 668 ? 7.191 46.094 15.766 1 97.44 668 LEU A O 1
ATOM 5505 N N . GLU A 1 669 ? 6.812 47.875 14.469 1 96.31 669 GLU A N 1
ATOM 5506 C CA . GLU A 1 669 ? 5.461 48.062 14.992 1 96.31 669 GLU A CA 1
ATOM 5507 C C . GLU A 1 669 ? 4.578 46.875 14.625 1 96.31 669 GLU A C 1
ATOM 5509 O O . GLU A 1 669 ? 3.773 46.406 15.445 1 96.31 669 GLU A O 1
ATOM 5514 N N . VAL A 1 670 ? 4.734 46.406 13.391 1 97.44 670 VAL A N 1
ATOM 5515 C CA . VAL A 1 670 ? 3.98 45.219 12.938 1 97.44 670 VAL A CA 1
ATOM 5516 C C . VAL A 1 670 ? 4.316 44.031 13.812 1 97.44 670 VAL A C 1
ATOM 5518 O O . VAL A 1 670 ? 3.418 43.312 14.273 1 97.44 670 VAL A O 1
ATOM 5521 N N . VAL A 1 671 ? 5.582 43.781 14.055 1 97.31 671 VAL A N 1
ATOM 5522 C CA . VAL A 1 671 ? 6.02 42.656 14.867 1 97.31 671 VAL A CA 1
ATOM 5523 C C . VAL A 1 671 ? 5.449 42.781 16.281 1 97.31 671 VAL A C 1
ATOM 5525 O O . VAL A 1 671 ? 4.887 41.844 16.828 1 97.31 671 VAL A O 1
ATOM 5528 N N . PHE A 1 672 ? 5.609 43.969 16.859 1 93.38 672 PHE A N 1
ATOM 5529 C CA . PHE A 1 672 ? 5.141 44.219 18.219 1 93.38 672 PHE A CA 1
ATOM 5530 C C . PHE A 1 672 ? 3.652 43.906 18.328 1 93.38 672 PHE A C 1
ATOM 5532 O O . PHE A 1 672 ? 3.234 43.188 19.25 1 93.38 672 PHE A O 1
ATOM 5539 N N . ASN A 1 673 ? 2.877 44.406 17.438 1 92.38 673 ASN A N 1
ATOM 5540 C CA . ASN A 1 673 ? 1.43 44.219 17.484 1 92.38 673 ASN A CA 1
ATOM 5541 C C . ASN A 1 673 ? 1.044 42.781 17.25 1 92.38 673 ASN A C 1
ATOM 5543 O O . ASN A 1 673 ? 0.054 42.281 17.812 1 92.38 673 ASN A O 1
ATOM 5547 N N . HIS A 1 674 ? 1.816 42.125 16.438 1 95 674 HIS A N 1
ATOM 5548 C CA . HIS A 1 674 ? 1.53 40.75 16.109 1 95 674 HIS A CA 1
ATOM 5549 C C . HIS A 1 674 ? 1.788 39.844 17.312 1 95 674 HIS A C 1
ATOM 5551 O O . HIS A 1 674 ? 1.035 38.875 17.547 1 95 674 HIS A O 1
ATOM 5557 N N . ILE A 1 675 ? 2.838 40.125 18.125 1 93.5 675 ILE A N 1
ATOM 5558 C CA . ILE A 1 675 ? 3.246 39.156 19.156 1 93.5 675 ILE A CA 1
ATOM 5559 C C . ILE A 1 675 ? 2.969 39.75 20.531 1 93.5 675 ILE A C 1
ATOM 5561 O O . ILE A 1 675 ? 3.502 39.25 21.531 1 93.5 675 ILE A O 1
ATOM 5565 N N . LYS A 1 676 ? 2.271 40.75 20.688 1 88.19 676 LYS A N 1
ATOM 5566 C CA . LYS A 1 676 ? 2.047 41.438 21.953 1 88.19 676 LYS A CA 1
ATOM 5567 C C . LYS A 1 676 ? 1.53 40.5 23.031 1 88.19 676 LYS A C 1
ATOM 5569 O O . LYS A 1 676 ? 1.863 40.656 24.203 1 88.19 676 LYS A O 1
ATOM 5574 N N . LYS A 1 677 ? 0.792 39.5 22.594 1 86.5 677 LYS A N 1
ATOM 5575 C CA . LYS A 1 677 ? 0.253 38.562 23.547 1 86.5 677 LYS A CA 1
ATOM 5576 C C . LYS A 1 677 ? 1.291 37.5 23.922 1 86.5 677 LYS A C 1
ATOM 5578 O O . LYS A 1 677 ? 1.144 36.781 24.922 1 86.5 677 LYS A O 1
ATOM 5583 N N . ASN A 1 678 ? 2.359 37.375 23.141 1 91.44 678 ASN A N 1
ATOM 5584 C CA . ASN A 1 678 ? 3.389 36.375 23.344 1 91.44 678 ASN A CA 1
ATOM 5585 C C . ASN A 1 678 ? 4.637 36.938 24 1 91.44 678 ASN A C 1
ATOM 5587 O O . ASN A 1 678 ? 5.621 36.25 24.219 1 91.44 678 ASN A O 1
ATOM 5591 N N . ILE A 1 679 ? 4.582 38.188 24.328 1 91.44 679 ILE A N 1
ATOM 5592 C CA . ILE A 1 679 ? 5.738 38.812 24.953 1 91.44 679 ILE A CA 1
ATOM 5593 C C . ILE A 1 679 ? 5.789 38.438 26.438 1 91.44 679 ILE A C 1
ATOM 5595 O O . ILE A 1 679 ? 4.805 38.625 27.156 1 91.44 679 ILE A O 1
ATOM 5599 N N . LYS A 1 680 ? 6.895 37.938 26.828 1 89.5 680 LYS A N 1
ATOM 5600 C CA . LYS A 1 680 ? 7.094 37.562 28.234 1 89.5 680 LYS A CA 1
ATOM 5601 C C . LYS A 1 680 ? 7.469 38.812 29.062 1 89.5 680 LYS A C 1
ATOM 5603 O O . LYS A 1 680 ? 8.484 39.438 28.797 1 89.5 680 LYS A O 1
ATOM 5608 N N . ILE A 1 681 ? 6.637 39.188 29.969 1 83.25 681 ILE A N 1
ATOM 5609 C CA . ILE A 1 681 ? 6.875 40.344 30.844 1 83.25 681 ILE A CA 1
ATOM 5610 C C . ILE A 1 681 ? 6.988 39.875 32.281 1 83.25 681 ILE A C 1
ATOM 5612 O O . ILE A 1 681 ? 6.34 38.906 32.688 1 83.25 681 ILE A O 1
ATOM 5616 N N . MET B 1 1 ? -9.953 -47.406 -26.266 1 91.12 1 MET B N 1
ATOM 5617 C CA . MET B 1 1 ? -9.953 -48.312 -25.125 1 91.12 1 MET B CA 1
ATOM 5618 C C . MET B 1 1 ? -11.312 -48.312 -24.438 1 91.12 1 MET B C 1
ATOM 5620 O O . MET B 1 1 ? -11.82 -47.25 -24.062 1 91.12 1 MET B O 1
ATOM 5624 N N . THR B 1 2 ? -11.914 -49.469 -24.328 1 89.94 2 THR B N 1
ATOM 5625 C CA . THR B 1 2 ? -13.188 -49.562 -23.625 1 89.94 2 THR B CA 1
ATOM 5626 C C . THR B 1 2 ? -12.984 -49.438 -22.109 1 89.94 2 THR B C 1
ATOM 5628 O O . THR B 1 2 ? -11.852 -49.531 -21.625 1 89.94 2 THR B O 1
ATOM 5631 N N . GLU B 1 3 ? -14.086 -49.188 -21.453 1 91.94 3 GLU B N 1
ATOM 5632 C CA . GLU B 1 3 ? -14.016 -49.156 -19.984 1 91.94 3 GLU B CA 1
ATOM 5633 C C . GLU B 1 3 ? -13.453 -50.438 -19.438 1 91.94 3 GLU B C 1
ATOM 5635 O O . GLU B 1 3 ? -12.641 -50.438 -18.516 1 91.94 3 GLU B O 1
ATOM 5640 N N . LYS B 1 4 ? -13.938 -51.531 -19.984 1 91.38 4 LYS B N 1
ATOM 5641 C CA . LYS B 1 4 ? -13.477 -52.844 -19.547 1 91.38 4 LYS B CA 1
ATOM 5642 C C . LYS B 1 4 ? -11.984 -53.031 -19.828 1 91.38 4 LYS B C 1
ATOM 5644 O O . LYS B 1 4 ? -11.25 -53.562 -19 1 91.38 4 LYS B O 1
ATOM 5649 N N . GLU B 1 5 ? -11.617 -52.656 -20.953 1 91.12 5 GLU B N 1
ATOM 5650 C CA . GLU B 1 5 ? -10.203 -52.75 -21.312 1 91.12 5 GLU B CA 1
ATOM 5651 C C . GLU B 1 5 ? -9.344 -51.906 -20.375 1 91.12 5 GLU B C 1
ATOM 5653 O O . GLU B 1 5 ? -8.242 -52.312 -20 1 91.12 5 GLU B O 1
ATOM 5658 N N . PHE B 1 6 ? -9.844 -50.688 -20.125 1 91.56 6 PHE B N 1
ATOM 5659 C CA . PHE B 1 6 ? -9.156 -49.812 -19.188 1 91.56 6 PHE B CA 1
ATOM 5660 C C . PHE B 1 6 ? -8.945 -50.5 -17.859 1 91.56 6 PHE B C 1
ATOM 5662 O O . PHE B 1 6 ? -7.824 -50.562 -17.344 1 91.56 6 PHE B O 1
ATOM 5669 N N . LYS B 1 7 ? -9.93 -51.094 -17.328 1 89.25 7 LYS B N 1
ATOM 5670 C CA . LYS B 1 7 ? -9.891 -51.781 -16.047 1 89.25 7 LYS B CA 1
ATOM 5671 C C . LYS B 1 7 ? -8.961 -53 -16.125 1 89.25 7 LYS B C 1
ATOM 5673 O O . LYS B 1 7 ? -8.195 -53.25 -15.188 1 89.25 7 LYS B O 1
ATOM 5678 N N . THR B 1 8 ? -9.094 -53.688 -17.172 1 88.38 8 THR B N 1
ATOM 5679 C CA . THR B 1 8 ? -8.258 -54.844 -17.359 1 88.38 8 THR B CA 1
ATOM 5680 C C . THR B 1 8 ? -6.781 -54.469 -17.406 1 88.38 8 THR B C 1
ATOM 5682 O O . THR B 1 8 ? -5.941 -55.156 -16.812 1 88.38 8 THR B O 1
ATOM 5685 N N . LYS B 1 9 ? -6.555 -53.406 -18.094 1 87 9 LYS B N 1
ATOM 5686 C CA . LYS B 1 9 ? -5.172 -52.938 -18.172 1 87 9 LYS B CA 1
ATOM 5687 C C . LYS B 1 9 ? -4.633 -52.625 -16.781 1 87 9 LYS B C 1
ATOM 5689 O O . LYS B 1 9 ? -3.5 -52.969 -16.453 1 87 9 LYS B O 1
ATOM 5694 N N . VAL B 1 10 ? -5.395 -51.969 -16.016 1 87.5 10 VAL B N 1
ATOM 5695 C CA . VAL B 1 10 ? -4.992 -51.594 -14.664 1 87.5 10 VAL B CA 1
ATOM 5696 C C . VAL B 1 10 ? -4.812 -52.844 -13.805 1 87.5 10 VAL B C 1
ATOM 5698 O O . VAL B 1 10 ? -3.838 -52.938 -13.055 1 87.5 10 VAL B O 1
ATOM 5701 N N . CYS B 1 11 ? -5.684 -53.75 -13.961 1 86.44 11 CYS B N 1
ATOM 5702 C CA . CYS B 1 11 ? -5.613 -55 -13.203 1 86.44 11 CYS B CA 1
ATOM 5703 C C . CYS B 1 11 ? -4.375 -55.812 -13.586 1 86.44 11 CYS B C 1
ATOM 5705 O O . CYS B 1 11 ? -3.721 -56.406 -12.727 1 86.44 11 CYS B O 1
ATOM 5707 N N . GLN B 1 12 ? -4.129 -55.844 -14.82 1 83.88 12 GLN B N 1
ATOM 5708 C CA . GLN B 1 12 ? -2.951 -56.562 -15.297 1 83.88 12 GLN B CA 1
ATOM 5709 C C . GLN B 1 12 ? -1.67 -55.969 -14.727 1 83.88 12 GLN B C 1
ATOM 5711 O O . GLN B 1 12 ? -0.737 -56.688 -14.383 1 83.88 12 GLN B O 1
ATOM 5716 N N . LEU B 1 13 ? -1.692 -54.688 -14.641 1 83.06 13 LEU B N 1
ATOM 5717 C CA . LEU B 1 13 ? -0.537 -54.031 -14.055 1 83.06 13 LEU B CA 1
ATOM 5718 C C . LEU B 1 13 ? -0.362 -54.406 -12.594 1 83.06 13 LEU B C 1
ATOM 5720 O O . LEU B 1 13 ? 0.757 -54.688 -12.141 1 83.06 13 LEU B O 1
ATOM 5724 N N . LYS B 1 14 ? -1.388 -54.469 -11.93 1 84 14 LYS B N 1
ATOM 5725 C CA . LYS B 1 14 ? -1.355 -54.844 -10.516 1 84 14 LYS B CA 1
ATOM 5726 C C . LYS B 1 14 ? -0.89 -56.312 -10.344 1 84 14 LYS B C 1
ATOM 5728 O O . LYS B 1 14 ? -0.08 -56.594 -9.461 1 84 14 LYS B O 1
ATOM 5733 N N . GLU B 1 15 ? -1.404 -57.094 -11.18 1 85.44 15 GLU B N 1
ATOM 5734 C CA . GLU B 1 15 ? -1.051 -58.531 -11.117 1 85.44 15 GLU B CA 1
ATOM 5735 C C . GLU B 1 15 ? 0.423 -58.719 -11.445 1 85.44 15 GLU B C 1
ATOM 5737 O O . GLU B 1 15 ? 1.091 -59.562 -10.812 1 85.44 15 GLU B O 1
ATOM 5742 N N . LEU B 1 16 ? 0.771 -58.031 -12.43 1 84.44 16 LEU B N 1
ATOM 5743 C CA . LEU B 1 16 ? 2.174 -58.156 -12.812 1 84.44 16 LEU B CA 1
ATOM 5744 C C . LEU B 1 16 ? 3.086 -57.688 -11.688 1 84.44 16 LEU B C 1
ATOM 5746 O O . LEU B 1 16 ? 4.109 -58.344 -11.406 1 84.44 16 LEU B O 1
ATOM 5750 N N . LYS B 1 17 ? 2.816 -56.625 -11.047 1 84.5 17 LYS B N 1
ATOM 5751 C CA . LYS B 1 17 ? 3.598 -56.125 -9.906 1 84.5 17 LYS B CA 1
ATOM 5752 C C . LYS B 1 17 ? 3.627 -57.156 -8.781 1 84.5 17 LYS B C 1
ATOM 5754 O O . LYS B 1 17 ? 4.684 -57.438 -8.203 1 84.5 17 LYS B O 1
ATOM 5759 N N . GLN B 1 18 ? 2.508 -57.719 -8.555 1 86.06 18 GLN B N 1
ATOM 5760 C CA . GLN B 1 18 ? 2.416 -58.719 -7.504 1 86.06 18 GLN B CA 1
ATOM 5761 C C . GLN B 1 18 ? 3.271 -59.938 -7.836 1 86.06 18 GLN B C 1
ATOM 5763 O O . GLN B 1 18 ? 3.922 -60.5 -6.957 1 86.06 18 GLN B O 1
ATOM 5768 N N . SER B 1 19 ? 3.184 -60.281 -9.062 1 89.12 19 SER B N 1
ATOM 5769 C CA . SER B 1 19 ? 3.977 -61.438 -9.508 1 89.12 19 SER B CA 1
ATOM 5770 C C . SER B 1 19 ? 5.469 -61.156 -9.367 1 89.12 19 SER B C 1
ATOM 5772 O O . SER B 1 19 ? 6.234 -62.031 -8.961 1 89.12 19 SER B O 1
ATOM 5774 N N . ILE B 1 20 ? 5.855 -60 -9.719 1 87.81 20 ILE B N 1
ATOM 5775 C CA . ILE B 1 20 ? 7.258 -59.625 -9.602 1 87.81 20 ILE B CA 1
ATOM 5776 C C . ILE B 1 20 ? 7.684 -59.656 -8.133 1 87.81 20 ILE B C 1
ATOM 5778 O O . ILE B 1 20 ? 8.719 -60.219 -7.793 1 87.81 20 ILE B O 1
ATOM 5782 N N . GLU B 1 21 ? 6.891 -59.094 -7.266 1 86.19 21 GLU B N 1
ATOM 5783 C CA . GLU B 1 21 ? 7.195 -59.062 -5.836 1 86.19 21 GLU B CA 1
ATOM 5784 C C . GLU B 1 21 ? 7.234 -60.438 -5.242 1 86.19 21 GLU B C 1
ATOM 5786 O O . GLU B 1 21 ? 8.086 -60.75 -4.402 1 86.19 21 GLU B O 1
ATOM 5791 N N . PHE B 1 22 ? 6.293 -61.188 -5.742 1 90.31 22 PHE B N 1
ATOM 5792 C CA . PHE B 1 22 ? 6.238 -62.594 -5.297 1 90.31 22 PHE B CA 1
ATOM 5793 C C . PHE B 1 22 ? 7.527 -63.312 -5.648 1 90.31 22 PHE B C 1
ATOM 5795 O O . PHE B 1 22 ? 8.094 -64 -4.812 1 90.31 22 PHE B O 1
ATOM 5802 N N . ASN B 1 23 ? 7.984 -63.188 -6.844 1 91.25 23 ASN B N 1
ATOM 5803 C CA . ASN B 1 23 ? 9.195 -63.844 -7.297 1 91.25 23 ASN B CA 1
ATOM 5804 C C . ASN B 1 23 ? 10.43 -63.344 -6.555 1 91.25 23 ASN B C 1
ATOM 5806 O O . ASN B 1 23 ? 11.336 -64.125 -6.23 1 91.25 23 ASN B O 1
ATOM 5810 N N . ILE B 1 24 ? 10.438 -62.094 -6.246 1 86.56 24 ILE B N 1
ATOM 5811 C CA . ILE B 1 24 ? 11.539 -61.531 -5.48 1 86.56 24 ILE B CA 1
ATOM 5812 C C . ILE B 1 24 ? 11.547 -62.125 -4.074 1 86.56 24 ILE B C 1
ATOM 5814 O O . ILE B 1 24 ? 12.602 -62.531 -3.568 1 86.56 24 ILE B O 1
ATOM 5818 N N . TYR B 1 25 ? 10.438 -62.156 -3.469 1 86.44 25 TYR B N 1
ATOM 5819 C CA . TYR B 1 25 ? 10.305 -62.688 -2.111 1 86.44 25 TYR B CA 1
ATOM 5820 C C . TYR B 1 25 ? 10.766 -64.125 -2.035 1 86.44 25 TYR B C 1
ATOM 5822 O O . TYR B 1 25 ? 11.328 -64.562 -1.025 1 86.44 25 TYR B O 1
ATOM 5830 N N . HIS B 1 26 ? 10.57 -64.875 -3.096 1 91.5 26 HIS B N 1
ATOM 5831 C CA . HIS B 1 26 ? 10.898 -66.312 -3.09 1 91.5 26 HIS B CA 1
ATOM 5832 C C . HIS B 1 26 ? 12.266 -66.562 -3.701 1 91.5 26 HIS B C 1
ATOM 5834 O O . HIS B 1 26 ? 12.617 -67.688 -3.998 1 91.5 26 HIS B O 1
ATOM 5840 N N . GLY B 1 27 ? 12.93 -65.5 -3.988 1 87.31 27 GLY B N 1
ATOM 5841 C CA . GLY B 1 27 ? 14.32 -65.625 -4.418 1 87.31 27 GLY B CA 1
ATOM 5842 C C . GLY B 1 27 ? 14.461 -65.938 -5.895 1 87.31 27 GLY B C 1
ATOM 5843 O O . GLY B 1 27 ? 15.539 -66.312 -6.348 1 87.31 27 GLY B O 1
ATOM 5844 N N . LYS B 1 28 ? 13.367 -65.875 -6.621 1 92.5 28 LYS B N 1
ATOM 5845 C CA . LYS B 1 28 ? 13.391 -66.125 -8.062 1 92.5 28 LYS B CA 1
ATOM 5846 C C . LYS B 1 28 ? 13.688 -64.875 -8.836 1 92.5 28 LYS B C 1
ATOM 5848 O O . LYS B 1 28 ? 12.852 -64.375 -9.602 1 92.5 28 LYS B O 1
ATOM 5853 N N . TYR B 1 29 ? 14.852 -64.5 -8.773 1 89.25 29 TYR B N 1
ATOM 5854 C CA . TYR B 1 29 ? 15.227 -63.156 -9.258 1 89.25 29 TYR B CA 1
ATOM 5855 C C . TYR B 1 29 ? 15.234 -63.125 -10.781 1 89.25 29 TYR B C 1
ATOM 5857 O O . TYR B 1 29 ? 14.867 -62.094 -11.383 1 89.25 29 TYR B O 1
ATOM 5865 N N . ASP B 1 30 ? 15.641 -64.188 -11.414 1 90.5 30 ASP B N 1
ATOM 5866 C CA . ASP B 1 30 ? 15.664 -64.25 -12.867 1 90.5 30 ASP B CA 1
ATOM 5867 C C . ASP B 1 30 ? 14.25 -64.125 -13.445 1 90.5 30 ASP B C 1
ATOM 5869 O O . ASP B 1 30 ? 14.039 -63.406 -14.438 1 90.5 30 ASP B O 1
ATOM 5873 N N . GLU B 1 31 ? 13.43 -64.812 -12.766 1 92.25 31 GLU B N 1
ATOM 5874 C CA . GLU B 1 31 ? 12.039 -64.688 -13.188 1 92.25 31 GLU B CA 1
ATOM 5875 C C . GLU B 1 31 ? 11.484 -63.312 -12.961 1 92.25 31 GLU B C 1
ATOM 5877 O O . GLU B 1 31 ? 10.734 -62.781 -13.781 1 92.25 31 GLU B O 1
ATOM 5882 N N . ALA B 1 32 ? 11.805 -62.781 -11.844 1 90.81 32 ALA B N 1
ATOM 5883 C CA . ALA B 1 32 ? 11.383 -61.406 -11.523 1 90.81 32 ALA B CA 1
ATOM 5884 C C . ALA B 1 32 ? 11.898 -60.406 -12.562 1 90.81 32 ALA B C 1
ATOM 5886 O O . ALA B 1 32 ? 11.164 -59.531 -12.984 1 90.81 32 ALA B O 1
ATOM 5887 N N . LYS B 1 33 ? 13.078 -60.562 -13.008 1 89.88 33 LYS B N 1
ATOM 5888 C CA . LYS B 1 33 ? 13.688 -59.688 -14.008 1 89.88 33 LYS B CA 1
ATOM 5889 C C . LYS B 1 33 ? 12.977 -59.812 -15.352 1 89.88 33 LYS B C 1
ATOM 5891 O O . LYS B 1 33 ? 12.805 -58.812 -16.062 1 89.88 33 LYS B O 1
ATOM 5896 N N . LYS B 1 34 ? 12.695 -61.031 -15.656 1 89.69 34 LYS B N 1
ATOM 5897 C CA . LYS B 1 34 ? 11.961 -61.25 -16.906 1 89.69 34 LYS B CA 1
ATOM 5898 C C . LYS B 1 34 ? 10.609 -60.531 -16.875 1 89.69 34 LYS B C 1
ATOM 5900 O O . LYS B 1 34 ? 10.234 -59.875 -17.844 1 89.69 34 LYS B O 1
ATOM 5905 N N . LEU B 1 35 ? 9.938 -60.688 -15.781 1 87.69 35 LEU B N 1
ATOM 5906 C CA . LEU B 1 35 ? 8.641 -60.062 -15.625 1 87.69 35 LEU B CA 1
ATOM 5907 C C . LEU B 1 35 ? 8.781 -58.531 -15.641 1 87.69 35 LEU B C 1
ATOM 5909 O O . LEU B 1 35 ? 7.91 -57.844 -16.156 1 87.69 35 LEU B O 1
ATOM 5913 N N . LEU B 1 36 ? 9.773 -58.094 -15.055 1 86.5 36 LEU B N 1
ATOM 5914 C CA . LEU B 1 36 ? 10.055 -56.656 -15.031 1 86.5 36 LEU B CA 1
ATOM 5915 C C . LEU B 1 36 ? 10.266 -56.125 -16.453 1 86.5 36 LEU B C 1
ATOM 5917 O O . LEU B 1 36 ? 9.789 -55.031 -16.781 1 86.5 36 LEU B O 1
ATOM 5921 N N . ARG B 1 37 ? 10.984 -56.75 -17.219 1 83.88 37 ARG B N 1
ATOM 5922 C CA . ARG B 1 37 ? 11.18 -56.344 -18.609 1 83.88 37 ARG B CA 1
ATOM 5923 C C . ARG B 1 37 ? 9.852 -56.312 -19.359 1 83.88 37 ARG B C 1
ATOM 5925 O O . ARG B 1 37 ? 9.625 -55.438 -20.188 1 83.88 37 ARG B O 1
ATOM 5932 N N . ASP B 1 38 ? 9.102 -57.312 -19.078 1 80.44 38 ASP B N 1
ATOM 5933 C CA . ASP B 1 38 ? 7.777 -57.344 -19.672 1 80.44 38 ASP B CA 1
ATOM 5934 C C . ASP B 1 38 ? 6.945 -56.156 -19.266 1 80.44 38 ASP B C 1
ATOM 5936 O O . ASP B 1 38 ? 6.242 -55.562 -20.078 1 80.44 38 ASP B O 1
ATOM 5940 N N . TYR B 1 39 ? 7.031 -55.875 -18.031 1 78.81 39 TYR B N 1
ATOM 5941 C CA . TYR B 1 39 ? 6.336 -54.719 -17.5 1 78.81 39 TYR B CA 1
ATOM 5942 C C . TYR B 1 39 ? 6.797 -53.438 -18.203 1 78.81 39 TYR B C 1
ATOM 5944 O O . TYR B 1 39 ? 5.977 -52.625 -18.641 1 78.81 39 TYR B O 1
ATOM 5952 N N . GLU B 1 40 ? 8.016 -53.219 -18.328 1 78.69 40 GLU B N 1
ATOM 5953 C CA . GLU B 1 40 ? 8.594 -52 -18.891 1 78.69 40 GLU B CA 1
ATOM 5954 C C . GLU B 1 40 ? 8.281 -51.875 -20.375 1 78.69 40 GLU B C 1
ATOM 5956 O O . GLU B 1 40 ? 8.125 -50.781 -20.906 1 78.69 40 GLU B O 1
ATOM 5961 N N . SER B 1 41 ? 8.258 -53 -20.984 1 76.38 41 SER B N 1
ATOM 5962 C CA . SER B 1 41 ? 7.969 -53 -22.422 1 76.38 41 SER B CA 1
ATOM 5963 C C . SER B 1 41 ? 6.5 -52.688 -22.688 1 76.38 41 SER B C 1
ATOM 5965 O O . SER B 1 41 ? 6.168 -52.062 -23.703 1 76.38 41 SER B O 1
ATOM 5967 N N . ASN B 1 42 ? 5.762 -53.094 -21.734 1 71.56 42 ASN B N 1
ATOM 5968 C CA . ASN B 1 42 ? 4.328 -52.938 -21.969 1 71.56 42 ASN B CA 1
ATOM 5969 C C . ASN B 1 42 ? 3.775 -51.656 -21.375 1 71.56 42 ASN B C 1
ATOM 5971 O O . ASN B 1 42 ? 2.754 -51.156 -21.828 1 71.56 42 ASN B O 1
ATOM 5975 N N . PHE B 1 43 ? 4.371 -51.375 -20.234 1 70 43 PHE B N 1
ATOM 5976 C CA . PHE B 1 43 ? 3.787 -50.219 -19.547 1 70 43 PHE B CA 1
ATOM 5977 C C . PHE B 1 43 ? 4.84 -49.156 -19.281 1 70 43 PHE B C 1
ATOM 5979 O O . PHE B 1 43 ? 4.504 -48.031 -18.922 1 70 43 PHE B O 1
ATOM 5986 N N . ASN B 1 44 ? 5.531 -48.844 -20.078 1 63.34 44 ASN B N 1
ATOM 5987 C CA . ASN B 1 44 ? 6.617 -47.875 -19.953 1 63.34 44 ASN B CA 1
ATOM 5988 C C . ASN B 1 44 ? 6.531 -47.125 -18.641 1 63.34 44 ASN B C 1
ATOM 5990 O O . ASN B 1 44 ? 7.008 -45.969 -18.547 1 63.34 44 ASN B O 1
ATOM 5994 N N . SER B 1 45 ? 5.656 -47.625 -17.656 1 61.56 45 SER B N 1
ATOM 5995 C CA . SER B 1 45 ? 5.566 -46.875 -16.406 1 61.56 45 SER B CA 1
ATOM 5996 C C . SER B 1 45 ? 6.621 -47.344 -15.406 1 61.56 45 SER B C 1
ATOM 5998 O O . SER B 1 45 ? 6.453 -48.406 -14.758 1 61.56 45 SER B O 1
ATOM 6000 N N . VAL B 1 46 ? 7.684 -46.75 -15.477 1 58.47 46 VAL B N 1
ATOM 6001 C CA . VAL B 1 46 ? 8.883 -47.125 -14.734 1 58.47 46 VAL B CA 1
ATOM 6002 C C . VAL B 1 46 ? 8.688 -46.844 -13.25 1 58.47 46 VAL B C 1
ATOM 6004 O O . VAL B 1 46 ? 9.203 -47.562 -12.398 1 58.47 46 VAL B O 1
ATOM 6007 N N . ILE B 1 47 ? 7.676 -46.031 -12.906 1 66.31 47 ILE B N 1
ATOM 6008 C CA . ILE B 1 47 ? 7.699 -45.406 -11.586 1 66.31 47 ILE B CA 1
ATOM 6009 C C . ILE B 1 47 ? 7.121 -46.344 -10.547 1 66.31 47 ILE B C 1
ATOM 6011 O O . ILE B 1 47 ? 7.625 -46.438 -9.422 1 66.31 47 ILE B O 1
ATOM 6015 N N . THR B 1 48 ? 6.215 -47.219 -11.109 1 67.19 48 THR B N 1
ATOM 6016 C CA . THR B 1 48 ? 5.492 -48.031 -10.148 1 67.19 48 THR B CA 1
ATOM 6017 C C . THR B 1 48 ? 6.352 -49.219 -9.695 1 67.19 48 THR B C 1
ATOM 6019 O O . THR B 1 48 ? 6.137 -49.75 -8.617 1 67.19 48 THR B O 1
ATOM 6022 N N . ILE B 1 49 ? 7.473 -49.406 -10.469 1 78.81 49 ILE B N 1
ATOM 6023 C CA . ILE B 1 49 ? 8.219 -50.594 -10.102 1 78.81 49 ILE B CA 1
ATOM 6024 C C . ILE B 1 49 ? 9.656 -50.219 -9.75 1 78.81 49 ILE B C 1
ATOM 6026 O O . ILE B 1 49 ? 10.531 -51.094 -9.711 1 78.81 49 ILE B O 1
ATOM 6030 N N . CYS B 1 50 ? 9.906 -49 -9.594 1 87.31 50 CYS B N 1
ATOM 6031 C CA . CYS B 1 50 ? 11.281 -48.562 -9.352 1 87.31 50 CYS B CA 1
ATOM 6032 C C . CYS B 1 50 ? 11.836 -49.188 -8.078 1 87.31 50 CYS B C 1
ATOM 6034 O O . CYS B 1 50 ? 13.016 -49.562 -8.008 1 87.31 50 CYS B O 1
ATOM 6036 N N . THR B 1 51 ? 10.969 -49.344 -7.102 1 88.44 51 THR B N 1
ATOM 6037 C CA . THR B 1 51 ? 11.422 -49.938 -5.848 1 88.44 51 THR B CA 1
ATOM 6038 C C . THR B 1 51 ? 11.758 -51.406 -6.035 1 88.44 51 THR B C 1
ATOM 6040 O O . THR B 1 51 ? 12.711 -51.938 -5.438 1 88.44 51 THR B O 1
ATOM 6043 N N . THR B 1 52 ? 10.992 -52.062 -6.852 1 86.81 52 THR B N 1
ATOM 6044 C CA . THR B 1 52 ? 11.258 -53.469 -7.141 1 86.81 52 THR B CA 1
ATOM 6045 C C . THR B 1 52 ? 12.562 -53.625 -7.914 1 86.81 52 THR B C 1
ATOM 6047 O O . THR B 1 52 ? 13.359 -54.531 -7.617 1 86.81 52 THR B O 1
ATOM 6050 N N . LYS B 1 53 ? 12.688 -52.812 -8.867 1 88.88 53 LYS B N 1
ATOM 6051 C CA . LYS B 1 53 ? 13.938 -52.812 -9.617 1 88.88 53 LYS B CA 1
ATOM 6052 C C . LYS B 1 53 ? 15.133 -52.531 -8.711 1 88.88 53 LYS B C 1
ATOM 6054 O O . LYS B 1 53 ? 16.172 -53.188 -8.828 1 88.88 53 LYS B O 1
ATOM 6059 N N . ALA B 1 54 ? 14.992 -51.625 -7.898 1 92.62 54 ALA B N 1
ATOM 6060 C CA . ALA B 1 54 ? 16.062 -51.281 -6.965 1 92.62 54 ALA B CA 1
ATOM 6061 C C . ALA B 1 54 ? 16.406 -52.469 -6.059 1 92.62 54 ALA B C 1
ATOM 6063 O O . ALA B 1 54 ? 17.578 -52.719 -5.77 1 92.62 54 ALA B O 1
ATOM 6064 N N . ALA B 1 55 ? 15.422 -53.156 -5.594 1 89.5 55 ALA B N 1
ATOM 6065 C CA . ALA B 1 55 ? 15.633 -54.312 -4.742 1 89.5 55 ALA B CA 1
ATOM 6066 C C . ALA B 1 55 ? 16.469 -55.375 -5.457 1 89.5 55 ALA B C 1
ATOM 6068 O O . ALA B 1 55 ? 17.375 -55.969 -4.863 1 89.5 55 ALA B O 1
ATOM 6069 N N . ILE B 1 56 ? 16.141 -55.594 -6.664 1 89.88 56 ILE B N 1
ATOM 6070 C CA . ILE B 1 56 ? 16.891 -56.562 -7.465 1 89.88 56 ILE B CA 1
ATOM 6071 C C . ILE B 1 56 ? 18.344 -56.125 -7.605 1 89.88 56 ILE B C 1
ATOM 6073 O O . ILE B 1 56 ? 19.266 -56.906 -7.434 1 89.88 56 ILE B O 1
ATOM 6077 N N . TYR B 1 57 ? 18.531 -54.875 -7.906 1 93.56 57 TYR B N 1
ATOM 6078 C CA . TYR B 1 57 ? 19.875 -54.344 -8.055 1 93.56 57 TYR B CA 1
ATOM 6079 C C . TYR B 1 57 ? 20.672 -54.469 -6.762 1 93.56 57 TYR B C 1
ATOM 6081 O O . TYR B 1 57 ? 21.859 -54.781 -6.781 1 93.56 57 TYR B O 1
ATOM 6089 N N . VAL B 1 58 ? 20.016 -54.219 -5.668 1 93.12 58 VAL B N 1
ATOM 6090 C CA . VAL B 1 58 ? 20.688 -54.344 -4.371 1 93.12 58 VAL B CA 1
ATOM 6091 C C . VAL B 1 58 ? 21.125 -55.781 -4.141 1 93.12 58 VAL B C 1
ATOM 6093 O O . VAL B 1 58 ? 22.25 -56.031 -3.705 1 93.12 58 VAL B O 1
ATOM 6096 N N . ILE B 1 59 ? 20.281 -56.75 -4.438 1 89.69 59 ILE B N 1
ATOM 6097 C CA . ILE B 1 59 ? 20.562 -58.156 -4.262 1 89.69 59 ILE B CA 1
ATOM 6098 C C . ILE B 1 59 ? 21.734 -58.562 -5.148 1 89.69 59 ILE B C 1
ATOM 6100 O O . ILE B 1 59 ? 22.562 -59.375 -4.754 1 89.69 59 ILE B O 1
ATOM 6104 N N . GLU B 1 60 ? 21.797 -57.906 -6.25 1 92.06 60 GLU B N 1
ATOM 6105 C CA . GLU B 1 60 ? 22.875 -58.188 -7.191 1 92.06 60 GLU B CA 1
ATOM 6106 C C . GLU B 1 60 ? 24.141 -57.406 -6.828 1 92.06 60 GLU B C 1
ATOM 6108 O O . GLU B 1 60 ? 25.172 -57.562 -7.484 1 92.06 60 GLU B O 1
ATOM 6113 N N . GLY B 1 61 ? 24.031 -56.562 -5.859 1 93.31 61 GLY B N 1
ATOM 6114 C CA . GLY B 1 61 ? 25.188 -55.781 -5.422 1 93.31 61 GLY B CA 1
ATOM 6115 C C . GLY B 1 61 ? 25.422 -54.562 -6.266 1 93.31 61 GLY B C 1
ATOM 6116 O O . GLY B 1 61 ? 26.469 -53.906 -6.148 1 93.31 61 GLY B O 1
ATOM 6117 N N . ASN B 1 62 ? 24.516 -54.25 -7.172 1 95.81 62 ASN B N 1
ATOM 6118 C CA . ASN B 1 62 ? 24.641 -53.062 -8.023 1 95.81 62 ASN B CA 1
ATOM 6119 C C . ASN B 1 62 ? 23.984 -51.844 -7.375 1 95.81 62 ASN B C 1
ATOM 6121 O O . ASN B 1 62 ? 22.953 -51.375 -7.859 1 95.81 62 ASN B O 1
ATOM 6125 N N . LEU B 1 63 ? 24.594 -51.25 -6.453 1 97.06 63 LEU B N 1
ATOM 6126 C CA . LEU B 1 63 ? 24.047 -50.188 -5.648 1 97.06 63 LEU B CA 1
ATOM 6127 C C . LEU B 1 63 ? 23.906 -48.906 -6.469 1 97.06 63 LEU B C 1
ATOM 6129 O O . LEU B 1 63 ? 23 -48.094 -6.242 1 97.06 63 LEU B O 1
ATOM 6133 N N . GLU B 1 64 ? 24.797 -48.719 -7.418 1 97.25 64 GLU B N 1
ATOM 6134 C CA . GLU B 1 64 ? 24.734 -47.531 -8.266 1 97.25 64 GLU B CA 1
ATOM 6135 C C . GLU B 1 64 ? 23.484 -47.531 -9.125 1 97.25 64 GLU B C 1
ATOM 6137 O O . GLU B 1 64 ? 22.812 -46.5 -9.258 1 97.25 64 GLU B O 1
ATOM 6142 N N . GLN B 1 65 ? 23.281 -48.656 -9.641 1 95.38 65 GLN B N 1
ATOM 6143 C CA . GLN B 1 65 ? 22.078 -48.781 -10.461 1 95.38 65 GLN B CA 1
ATOM 6144 C C . GLN B 1 65 ? 20.812 -48.656 -9.617 1 95.38 65 GLN B C 1
ATOM 6146 O O . GLN B 1 65 ? 19.828 -48.062 -10.055 1 95.38 65 GLN B O 1
ATOM 6151 N N . ALA B 1 66 ? 20.828 -49.188 -8.438 1 95.81 66 ALA B N 1
ATOM 6152 C CA . ALA B 1 66 ? 19.703 -49.062 -7.512 1 95.81 66 ALA B CA 1
ATOM 6153 C C . ALA B 1 66 ? 19.438 -47.562 -7.195 1 95.81 66 ALA B C 1
ATOM 6155 O O . ALA B 1 66 ? 18.297 -47.125 -7.23 1 95.81 66 ALA B O 1
ATOM 6156 N N . GLU B 1 67 ? 20.531 -46.875 -6.902 1 97.12 67 GLU B N 1
ATOM 6157 C CA . GLU B 1 67 ? 20.438 -45.438 -6.629 1 97.12 67 GLU B CA 1
ATOM 6158 C C . GLU B 1 67 ? 19.828 -44.688 -7.809 1 97.12 67 GLU B C 1
ATOM 6160 O O . GLU B 1 67 ? 18.906 -43.875 -7.633 1 97.12 67 GLU B O 1
ATOM 6165 N N . LYS B 1 68 ? 20.328 -44.938 -8.938 1 95.5 68 LYS B N 1
ATOM 6166 C CA . LYS B 1 68 ? 19.891 -44.219 -10.141 1 95.5 68 LYS B CA 1
ATOM 6167 C C . LYS B 1 68 ? 18.391 -44.438 -10.383 1 95.5 68 LYS B C 1
ATOM 6169 O O . LYS B 1 68 ? 17.672 -43.5 -10.672 1 95.5 68 LYS B O 1
ATOM 6174 N N . VAL B 1 69 ? 17.953 -45.688 -10.312 1 92.94 69 VAL B N 1
ATOM 6175 C CA . VAL B 1 69 ? 16.547 -46 -10.586 1 92.94 69 VAL B CA 1
ATOM 6176 C C . VAL B 1 69 ? 15.656 -45.344 -9.547 1 92.94 69 VAL B C 1
ATOM 6178 O O . VAL B 1 69 ? 14.578 -44.844 -9.875 1 92.94 69 VAL B O 1
ATOM 6181 N N . LEU B 1 70 ? 16.078 -45.25 -8.32 1 95.25 70 LEU B N 1
ATOM 6182 C CA . LEU B 1 70 ? 15.289 -44.656 -7.258 1 95.25 70 LEU B CA 1
ATOM 6183 C C . LEU B 1 70 ? 15.266 -43.125 -7.395 1 95.25 70 LEU B C 1
ATOM 6185 O O . LEU B 1 70 ? 14.242 -42.5 -7.152 1 95.25 70 LEU B O 1
ATOM 6189 N N . LEU B 1 71 ? 16.391 -42.562 -7.766 1 94.5 71 LEU B N 1
ATOM 6190 C CA . LEU B 1 71 ? 16.438 -41.125 -7.984 1 94.5 71 LEU B CA 1
ATOM 6191 C C . LEU B 1 71 ? 15.5 -40.719 -9.125 1 94.5 71 LEU B C 1
ATOM 6193 O O . LEU B 1 71 ? 14.82 -39.688 -9.047 1 94.5 71 LEU B O 1
ATOM 6197 N N . ASN B 1 72 ? 15.469 -41.469 -10.125 1 90.88 72 ASN B N 1
ATOM 6198 C CA . ASN B 1 72 ? 14.523 -41.25 -11.211 1 90.88 72 ASN B CA 1
ATOM 6199 C C . ASN B 1 72 ? 13.078 -41.375 -10.734 1 90.88 72 ASN B C 1
ATOM 6201 O O . ASN B 1 72 ? 12.219 -40.594 -11.148 1 90.88 72 ASN B O 1
ATOM 6205 N N . GLY B 1 73 ? 12.875 -42.406 -9.953 1 91 73 GLY B N 1
ATOM 6206 C CA . GLY B 1 73 ? 11.555 -42.531 -9.359 1 91 73 GLY B CA 1
ATOM 6207 C C . GLY B 1 73 ? 11.141 -41.344 -8.516 1 91 73 GLY B C 1
ATOM 6208 O O . GLY B 1 73 ? 9.977 -40.938 -8.547 1 91 73 GLY B O 1
ATOM 6209 N N . LEU B 1 74 ? 12.133 -40.844 -7.816 1 92.25 74 LEU B N 1
ATOM 6210 C CA . LEU B 1 74 ? 11.852 -39.688 -6.953 1 92.25 74 LEU B CA 1
ATOM 6211 C C . LEU B 1 74 ? 11.523 -38.469 -7.777 1 92.25 74 LEU B C 1
ATOM 6213 O O . LEU B 1 74 ? 10.734 -37.625 -7.352 1 92.25 74 LEU B O 1
ATOM 6217 N N . MET B 1 75 ? 12.062 -38.312 -8.891 1 90.94 75 MET B N 1
ATOM 6218 C CA . MET B 1 75 ? 11.758 -37.188 -9.797 1 90.94 75 MET B CA 1
ATOM 6219 C C . MET B 1 75 ? 10.312 -37.281 -10.266 1 90.94 75 MET B C 1
ATOM 6221 O O . MET B 1 75 ? 9.672 -36.25 -10.469 1 90.94 75 MET B O 1
ATOM 6225 N N . GLU B 1 76 ? 9.828 -38.438 -10.367 1 90.31 76 GLU B N 1
ATOM 6226 C CA . GLU B 1 76 ? 8.461 -38.625 -10.844 1 90.31 76 GLU B CA 1
ATOM 6227 C C . GLU B 1 76 ? 7.457 -38.562 -9.703 1 90.31 76 GLU B C 1
ATOM 6229 O O . GLU B 1 76 ? 6.32 -38.125 -9.891 1 90.31 76 GLU B O 1
ATOM 6234 N N . LEU B 1 77 ? 7.867 -39.031 -8.578 1 92.69 77 LEU B N 1
ATOM 6235 C CA . LEU B 1 77 ? 7.043 -39.031 -7.375 1 92.69 77 LEU B CA 1
ATOM 6236 C C . LEU B 1 77 ? 7.793 -38.406 -6.203 1 92.69 77 LEU B C 1
ATOM 6238 O O . LEU B 1 77 ? 8.203 -39.125 -5.277 1 92.69 77 LEU B O 1
ATOM 6242 N N . PRO B 1 78 ? 7.746 -37.156 -6.188 1 93.31 78 PRO B N 1
ATOM 6243 C CA . PRO B 1 78 ? 8.617 -36.469 -5.234 1 93.31 78 PRO B CA 1
ATOM 6244 C C . PRO B 1 78 ? 8.211 -36.719 -3.783 1 93.31 78 PRO B C 1
ATOM 6246 O O . PRO B 1 78 ? 9.039 -36.594 -2.877 1 93.31 78 PRO B O 1
ATOM 6249 N N . PHE B 1 79 ? 7.008 -37.125 -3.498 1 94.81 79 PHE B N 1
ATOM 6250 C CA . PHE B 1 79 ? 6.516 -37.219 -2.129 1 94.81 79 PHE B CA 1
ATOM 6251 C C . PHE B 1 79 ? 6.281 -38.688 -1.755 1 94.81 79 PHE B C 1
ATOM 6253 O O . PHE B 1 79 ? 5.539 -38.969 -0.813 1 94.81 79 PHE B O 1
ATOM 6260 N N . ASN B 1 80 ? 6.957 -39.594 -2.402 1 94.44 80 ASN B N 1
ATOM 6261 C CA . ASN B 1 80 ? 6.68 -41 -2.189 1 94.44 80 ASN B CA 1
ATOM 6262 C C . ASN B 1 80 ? 7.496 -41.562 -1.029 1 94.44 80 ASN B C 1
ATOM 6264 O O . ASN B 1 80 ? 8.727 -41.469 -1.025 1 94.44 80 ASN B O 1
ATOM 6268 N N . TYR B 1 81 ? 6.809 -42.188 -0.13 1 94.06 81 TYR B N 1
ATOM 6269 C CA . TYR B 1 81 ? 7.414 -42.781 1.056 1 94.06 81 TYR B CA 1
ATOM 6270 C C . TYR B 1 81 ? 8.375 -43.906 0.673 1 94.06 81 TYR B C 1
ATOM 6272 O O . TYR B 1 81 ? 9.516 -43.938 1.138 1 94.06 81 TYR B O 1
ATOM 6280 N N . GLU B 1 82 ? 7.957 -44.844 -0.153 1 92.75 82 GLU B N 1
ATOM 6281 C CA . GLU B 1 82 ? 8.711 -46.031 -0.468 1 92.75 82 GLU B CA 1
ATOM 6282 C C . GLU B 1 82 ? 10.016 -45.719 -1.184 1 92.75 82 GLU B C 1
ATOM 6284 O O . GLU B 1 82 ? 11.062 -46.281 -0.881 1 92.75 82 GLU B O 1
ATOM 6289 N N . VAL B 1 83 ? 9.859 -44.875 -2.133 1 94.88 83 VAL B N 1
ATOM 6290 C CA . VAL B 1 83 ? 11.047 -44.469 -2.881 1 94.88 83 VAL B CA 1
ATOM 6291 C C . VAL B 1 83 ? 12.062 -43.812 -1.939 1 94.88 83 VAL B C 1
ATOM 6293 O O . VAL B 1 83 ? 13.25 -44.156 -1.971 1 94.88 83 VAL B O 1
ATOM 6296 N N . SER B 1 84 ? 11.609 -42.969 -1.081 1 96.31 84 SER B N 1
ATOM 6297 C CA . SER B 1 84 ? 12.484 -42.281 -0.135 1 96.31 84 SER B CA 1
ATOM 6298 C C . SER B 1 84 ? 13.109 -43.281 0.844 1 96.31 84 SER B C 1
ATOM 6300 O O . SER B 1 84 ? 14.305 -43.188 1.141 1 96.31 84 SER B O 1
ATOM 6302 N N . TYR B 1 85 ? 12.312 -44.188 1.362 1 95.94 85 TYR B N 1
ATOM 6303 C CA . TYR B 1 85 ? 12.805 -45.188 2.301 1 95.94 85 TYR B CA 1
ATOM 6304 C C . TYR B 1 85 ? 13.891 -46.031 1.663 1 95.94 85 TYR B C 1
ATOM 6306 O O . TYR B 1 85 ? 14.938 -46.281 2.27 1 95.94 85 TYR B O 1
ATOM 6314 N N . ASN B 1 86 ? 13.609 -46.5 0.445 1 95.69 86 ASN B N 1
ATOM 6315 C CA . ASN B 1 86 ? 14.578 -47.344 -0.249 1 95.69 86 ASN B CA 1
ATOM 6316 C C . ASN B 1 86 ? 15.859 -46.594 -0.574 1 95.69 86 ASN B C 1
ATOM 6318 O O . ASN B 1 86 ? 16.953 -47.188 -0.577 1 95.69 86 ASN B O 1
ATOM 6322 N N . LEU B 1 87 ? 15.734 -45.344 -0.895 1 97.25 87 LEU B N 1
ATOM 6323 C CA . LEU B 1 87 ? 16.938 -44.531 -1.095 1 97.25 87 LEU B CA 1
ATOM 6324 C C . LEU B 1 87 ? 17.75 -44.438 0.189 1 97.25 87 LEU B C 1
ATOM 6326 O O . LEU B 1 87 ? 18.984 -44.5 0.152 1 97.25 87 LEU B O 1
ATOM 6330 N N . GLY B 1 88 ? 17 -44.25 1.325 1 97.19 88 GLY B N 1
ATOM 6331 C CA . GLY B 1 88 ? 17.703 -44.281 2.602 1 97.19 88 GLY B CA 1
ATOM 6332 C C . GLY B 1 88 ? 18.484 -45.562 2.811 1 97.19 88 GLY B C 1
ATOM 6333 O O . GLY B 1 88 ? 19.641 -45.531 3.236 1 97.19 88 GLY B O 1
ATOM 6334 N N . MET B 1 89 ? 17.906 -46.656 2.479 1 96.06 89 MET B N 1
ATOM 6335 C CA . MET B 1 89 ? 18.531 -47.969 2.617 1 96.06 89 MET B CA 1
ATOM 6336 C C . MET B 1 89 ? 19.734 -48.094 1.699 1 96.06 89 MET B C 1
ATOM 6338 O O . MET B 1 89 ? 20.812 -48.531 2.129 1 96.06 89 MET B O 1
ATOM 6342 N N . VAL B 1 90 ? 19.578 -47.719 0.456 1 97.62 90 VAL B N 1
ATOM 6343 C CA . VAL B 1 90 ? 20.641 -47.812 -0.532 1 97.62 90 VAL B CA 1
ATOM 6344 C C . VAL B 1 90 ? 21.828 -46.969 -0.109 1 97.62 90 VAL B C 1
ATOM 6346 O O . VAL B 1 90 ? 22.984 -47.406 -0.189 1 97.62 90 VAL B O 1
ATOM 6349 N N . TYR B 1 91 ? 21.562 -45.781 0.329 1 97.31 91 TYR B N 1
ATOM 6350 C CA . TYR B 1 91 ? 22.641 -44.906 0.761 1 97.31 91 TYR B CA 1
ATOM 6351 C C . TYR B 1 91 ? 23.328 -45.438 2.002 1 97.31 91 TYR B C 1
ATOM 6353 O O . TYR B 1 91 ? 24.547 -45.281 2.18 1 97.31 91 TYR B O 1
ATOM 6361 N N . ALA B 1 92 ? 22.562 -46.094 2.908 1 94.81 92 ALA B N 1
ATOM 6362 C CA . ALA B 1 92 ? 23.172 -46.781 4.047 1 94.81 92 ALA B CA 1
ATOM 6363 C C . ALA B 1 92 ? 24.141 -47.844 3.582 1 94.81 92 ALA B C 1
ATOM 6365 O O . ALA B 1 92 ? 25.266 -47.938 4.09 1 94.81 92 ALA B O 1
ATOM 6366 N N . PHE B 1 93 ? 23.766 -48.656 2.6 1 95.56 93 PHE B N 1
ATOM 6367 C CA . PHE B 1 93 ? 24.609 -49.719 2.053 1 95.56 93 PHE B CA 1
ATOM 6368 C C . PHE B 1 93 ? 25.844 -49.156 1.395 1 95.56 93 PHE B C 1
ATOM 6370 O O . PHE B 1 93 ? 26.906 -49.781 1.405 1 95.56 93 PHE B O 1
ATOM 6377 N N . LYS B 1 94 ? 25.641 -47.938 0.856 1 95.75 94 LYS B N 1
ATOM 6378 C CA . LYS B 1 94 ? 26.75 -47.281 0.181 1 95.75 94 LYS B CA 1
ATOM 6379 C C . LYS B 1 94 ? 27.672 -46.625 1.184 1 95.75 94 LYS B C 1
ATOM 6381 O O . LYS B 1 94 ? 28.719 -46.094 0.809 1 95.75 94 LYS B O 1
ATOM 6386 N N . GLY B 1 95 ? 27.266 -46.5 2.426 1 92 95 GLY B N 1
ATOM 6387 C CA . GLY B 1 95 ? 28.047 -45.844 3.457 1 92 95 GLY B CA 1
ATOM 6388 C C . GLY B 1 95 ? 27.906 -44.344 3.457 1 92 95 GLY B C 1
ATOM 6389 O O . GLY B 1 95 ? 28.719 -43.625 4.039 1 92 95 GLY B O 1
ATOM 6390 N N . GLN B 1 96 ? 26.984 -43.875 2.705 1 94.25 96 GLN B N 1
ATOM 6391 C CA . GLN B 1 96 ? 26.688 -42.438 2.715 1 94.25 96 GLN B CA 1
ATOM 6392 C C . GLN B 1 96 ? 25.609 -42.125 3.752 1 94.25 96 GLN B C 1
ATOM 6394 O O . GLN B 1 96 ? 24.453 -41.875 3.4 1 94.25 96 GLN B O 1
ATOM 6399 N N . PHE B 1 97 ? 26 -42 4.949 1 93.69 97 PHE B N 1
ATOM 6400 C CA . PHE B 1 97 ? 25.125 -42.062 6.105 1 93.69 97 PHE B CA 1
ATOM 6401 C C . PHE B 1 97 ? 24.297 -40.781 6.223 1 93.69 97 PHE B C 1
ATOM 6403 O O . PHE B 1 97 ? 23.125 -40.844 6.586 1 93.69 97 PHE B O 1
ATOM 6410 N N . THR B 1 98 ? 24.859 -39.656 5.898 1 92.12 98 THR B N 1
ATOM 6411 C CA . THR B 1 98 ? 24.125 -38.406 5.969 1 92.12 98 THR B CA 1
ATOM 6412 C C . THR B 1 98 ? 22.969 -38.406 4.961 1 92.12 98 THR B C 1
ATOM 6414 O O . THR B 1 98 ? 21.844 -38 5.289 1 92.12 98 THR B O 1
ATOM 6417 N N . LYS B 1 99 ? 23.266 -38.781 3.781 1 94.5 99 LYS B N 1
ATOM 6418 C CA . LYS B 1 99 ? 22.219 -38.906 2.773 1 94.5 99 LYS B CA 1
ATOM 6419 C C . LYS B 1 99 ? 21.156 -39.906 3.189 1 94.5 99 LYS B C 1
ATOM 6421 O O . LYS B 1 99 ? 19.953 -39.719 2.953 1 94.5 99 LYS B O 1
ATOM 6426 N N . SER B 1 100 ? 21.688 -40.969 3.764 1 95.62 100 SER B N 1
ATOM 6427 C CA . SER B 1 100 ? 20.766 -42 4.203 1 95.62 100 SER B CA 1
ATOM 6428 C C . SER B 1 100 ? 19.734 -41.469 5.195 1 95.62 100 SER B C 1
ATOM 6430 O O . SER B 1 100 ? 18.531 -41.656 5.008 1 95.62 100 SER B O 1
ATOM 6432 N N . ILE B 1 101 ? 20.203 -40.812 6.172 1 94.25 101 ILE B N 1
ATOM 6433 C CA . ILE B 1 101 ? 19.312 -40.281 7.199 1 94.25 101 ILE B CA 1
ATOM 6434 C C . ILE B 1 101 ? 18.391 -39.219 6.59 1 94.25 101 ILE B C 1
ATOM 6436 O O . ILE B 1 101 ? 17.219 -39.125 6.988 1 94.25 101 ILE B O 1
ATOM 6440 N N . GLU B 1 102 ? 18.906 -38.406 5.695 1 94.75 102 GLU B N 1
ATOM 6441 C CA . GLU B 1 102 ? 18.078 -37.438 5.016 1 94.75 102 GLU B CA 1
ATOM 6442 C C . GLU B 1 102 ? 16.859 -38.094 4.359 1 94.75 102 GLU B C 1
ATOM 6444 O O . GLU B 1 102 ? 15.734 -37.625 4.5 1 94.75 102 GLU B O 1
ATOM 6449 N N . PHE B 1 103 ? 17.078 -39.125 3.721 1 96.69 103 PHE B N 1
ATOM 6450 C CA . PHE B 1 103 ? 16.016 -39.781 2.982 1 96.69 103 PHE B CA 1
ATOM 6451 C C . PHE B 1 103 ? 15.109 -40.562 3.926 1 96.69 103 PHE B C 1
ATOM 6453 O O . PHE B 1 103 ? 13.906 -40.688 3.689 1 96.69 103 PHE B O 1
ATOM 6460 N N . TYR B 1 104 ? 15.664 -41.156 5.023 1 96.19 104 TYR B N 1
ATOM 6461 C CA . TYR B 1 104 ? 14.805 -41.781 6.023 1 96.19 104 TYR B CA 1
ATOM 6462 C C . TYR B 1 104 ? 13.859 -40.75 6.652 1 96.19 104 TYR B C 1
ATOM 6464 O O . TYR B 1 104 ? 12.695 -41.062 6.906 1 96.19 104 TYR B O 1
ATOM 6472 N N . PHE B 1 105 ? 14.391 -39.594 6.887 1 95.06 105 PHE B N 1
ATOM 6473 C CA . PHE B 1 105 ? 13.531 -38.562 7.453 1 95.06 105 PHE B CA 1
ATOM 6474 C C . PHE B 1 105 ? 12.492 -38.125 6.438 1 95.06 105 PHE B C 1
ATOM 6476 O O . PHE B 1 105 ? 11.359 -37.781 6.805 1 95.06 105 PHE B O 1
ATOM 6483 N N . LYS B 1 106 ? 12.883 -37.969 5.176 1 94.75 106 LYS B N 1
ATOM 6484 C CA . LYS B 1 106 ? 11.898 -37.688 4.137 1 94.75 106 LYS B CA 1
ATOM 6485 C C . LYS B 1 106 ? 10.805 -38.75 4.117 1 94.75 106 LYS B C 1
ATOM 6487 O O . LYS B 1 106 ? 9.617 -38.438 4.012 1 94.75 106 LYS B O 1
ATOM 6492 N N . ALA B 1 107 ? 11.242 -39.969 4.191 1 96.19 107 ALA B N 1
ATOM 6493 C CA . ALA B 1 107 ? 10.281 -41.062 4.25 1 96.19 107 ALA B CA 1
ATOM 6494 C C . ALA B 1 107 ? 9.375 -40.938 5.465 1 96.19 107 ALA B C 1
ATOM 6496 O O . ALA B 1 107 ? 8.164 -41.188 5.379 1 96.19 107 ALA B O 1
ATOM 6497 N N . LEU B 1 108 ? 9.984 -40.594 6.59 1 95.88 108 LEU B N 1
ATOM 6498 C CA . LEU B 1 108 ? 9.211 -40.406 7.809 1 95.88 108 LEU B CA 1
ATOM 6499 C C . LEU B 1 108 ? 8.156 -39.312 7.613 1 95.88 108 LEU B C 1
ATOM 6501 O O . LEU B 1 108 ? 7.016 -39.469 8.062 1 95.88 108 LEU B O 1
ATOM 6505 N N . LYS B 1 109 ? 8.523 -38.281 6.938 1 93.75 109 LYS B N 1
ATOM 6506 C CA . LYS B 1 109 ? 7.625 -37.156 6.664 1 93.75 109 LYS B CA 1
ATOM 6507 C C . LYS B 1 109 ? 6.449 -37.594 5.793 1 93.75 109 LYS B C 1
ATOM 6509 O O . LYS B 1 109 ? 5.32 -37.156 5.992 1 93.75 109 LYS B O 1
ATOM 6514 N N . TYR B 1 110 ? 6.695 -38.469 4.879 1 95.38 110 TYR B N 1
ATOM 6515 C CA . TYR B 1 110 ? 5.703 -38.812 3.865 1 95.38 110 TYR B CA 1
ATOM 6516 C C . TYR B 1 110 ? 4.957 -40.094 4.246 1 95.38 110 TYR B C 1
ATOM 6518 O O . TYR B 1 110 ? 4.055 -40.531 3.525 1 95.38 110 TYR B O 1
ATOM 6526 N N . ALA B 1 111 ? 5.305 -40.656 5.391 1 94.94 111 ALA B N 1
ATOM 6527 C CA . ALA B 1 111 ? 4.633 -41.875 5.844 1 94.94 111 ALA B CA 1
ATOM 6528 C C . ALA B 1 111 ? 3.178 -41.594 6.207 1 94.94 111 ALA B C 1
ATOM 6530 O O . ALA B 1 111 ? 2.873 -40.562 6.832 1 94.94 111 ALA B O 1
ATOM 6531 N N . ASP B 1 112 ? 2.348 -42.5 5.781 1 92.5 112 ASP B N 1
ATOM 6532 C CA . ASP B 1 112 ? 0.922 -42.25 5.977 1 92.5 112 ASP B CA 1
ATOM 6533 C C . ASP B 1 112 ? 0.337 -43.219 7.008 1 92.5 112 ASP B C 1
ATOM 6535 O O . ASP B 1 112 ? -0.883 -43.312 7.145 1 92.5 112 ASP B O 1
ATOM 6539 N N . SER B 1 113 ? 1.216 -44.031 7.605 1 94.12 113 SER B N 1
ATOM 6540 C CA . SER B 1 113 ? 0.762 -44.938 8.648 1 94.12 113 SER B CA 1
ATOM 6541 C C . SER B 1 113 ? 1.758 -45 9.797 1 94.12 113 SER B C 1
ATOM 6543 O O . SER B 1 113 ? 2.932 -44.688 9.633 1 94.12 113 SER B O 1
ATOM 6545 N N . LYS B 1 114 ? 1.176 -45.406 10.969 1 93 114 LYS B N 1
ATOM 6546 C CA . LYS B 1 114 ? 2.035 -45.562 12.141 1 93 114 LYS B CA 1
ATOM 6547 C C . LYS B 1 114 ? 3.109 -46.594 11.898 1 93 114 LYS B C 1
ATOM 6549 O O . LYS B 1 114 ? 4.254 -46.438 12.336 1 93 114 LYS B O 1
ATOM 6554 N N . GLU B 1 115 ? 2.713 -47.625 11.242 1 95.81 115 GLU B N 1
ATOM 6555 C CA . GLU B 1 115 ? 3.648 -48.719 10.953 1 95.81 115 GLU B CA 1
ATOM 6556 C C . GLU B 1 115 ? 4.82 -48.219 10.109 1 95.81 115 GLU B C 1
ATOM 6558 O O . GLU B 1 115 ? 5.977 -48.531 10.398 1 95.81 115 GLU B O 1
ATOM 6563 N N . LYS B 1 116 ? 4.527 -47.5 9.055 1 95.75 116 LYS B N 1
ATOM 6564 C CA . LYS B 1 116 ? 5.566 -46.938 8.195 1 95.75 116 LYS B CA 1
ATOM 6565 C C . LYS B 1 116 ? 6.461 -45.969 8.961 1 95.75 116 LYS B C 1
ATOM 6567 O O . LYS B 1 116 ? 7.676 -45.938 8.766 1 95.75 116 LYS B O 1
ATOM 6572 N N . LYS B 1 117 ? 5.867 -45.219 9.789 1 96.94 117 LYS B N 1
ATOM 6573 C CA . LYS B 1 117 ? 6.637 -44.281 10.602 1 96.94 117 LYS B CA 1
ATOM 6574 C C . LYS B 1 117 ? 7.582 -45.031 11.547 1 96.94 117 LYS B C 1
ATOM 6576 O O . LYS B 1 117 ? 8.75 -44.656 11.68 1 96.94 117 LYS B O 1
ATOM 6581 N N . ASP B 1 118 ? 7.047 -46.062 12.141 1 96.56 118 ASP B N 1
ATOM 6582 C CA . ASP B 1 118 ? 7.855 -46.844 13.062 1 96.56 118 ASP B CA 1
ATOM 6583 C C . ASP B 1 118 ? 9.031 -47.5 12.336 1 96.56 118 ASP B C 1
ATOM 6585 O O . ASP B 1 118 ? 10.141 -47.562 12.883 1 96.56 118 ASP B O 1
ATOM 6589 N N . MET B 1 119 ? 8.703 -47.938 11.195 1 96.19 119 MET B N 1
ATOM 6590 C CA . MET B 1 119 ? 9.758 -48.531 10.391 1 96.19 119 MET B CA 1
ATOM 6591 C C . MET B 1 119 ? 10.867 -47.531 10.117 1 96.19 119 MET B C 1
ATOM 6593 O O . MET B 1 119 ? 12.055 -47.844 10.188 1 96.19 119 MET B O 1
ATOM 6597 N N . CYS B 1 120 ? 10.477 -46.344 9.789 1 96.75 120 CYS B N 1
ATOM 6598 C CA . CYS B 1 120 ? 11.445 -45.312 9.531 1 96.75 120 CYS B CA 1
ATOM 6599 C C . CYS B 1 120 ? 12.25 -44.969 10.789 1 96.75 120 CYS B C 1
ATOM 6601 O O . CYS B 1 120 ? 13.469 -44.844 10.742 1 96.75 120 CYS B O 1
ATOM 6603 N N . ILE B 1 121 ? 11.57 -44.906 11.859 1 96 121 ILE B N 1
ATOM 6604 C CA . ILE B 1 121 ? 12.211 -44.562 13.133 1 96 121 ILE B CA 1
ATOM 6605 C C . ILE B 1 121 ? 13.211 -45.656 13.5 1 96 121 ILE B C 1
ATOM 6607 O O . ILE B 1 121 ? 14.336 -45.375 13.906 1 96 121 ILE B O 1
ATOM 6611 N N . GLU B 1 122 ? 12.789 -46.844 13.352 1 96.12 122 GLU B N 1
ATOM 6612 C CA . GLU B 1 122 ? 13.664 -47.969 13.641 1 96.12 122 GLU B CA 1
ATOM 6613 C C . GLU B 1 122 ? 14.906 -47.938 12.75 1 96.12 122 GLU B C 1
ATOM 6615 O O . GLU B 1 122 ? 16.016 -48.188 13.227 1 96.12 122 GLU B O 1
ATOM 6620 N N . SER B 1 123 ? 14.664 -47.75 11.492 1 96.5 123 SER B N 1
ATOM 6621 C CA . SER B 1 123 ? 15.789 -47.688 10.562 1 96.5 123 SER B CA 1
ATOM 6622 C C . SER B 1 123 ? 16.75 -46.531 10.93 1 96.5 123 SER B C 1
ATOM 6624 O O . SER B 1 123 ? 17.969 -46.688 10.828 1 96.5 123 SER B O 1
ATOM 6626 N N . ILE B 1 124 ? 16.203 -45.406 11.312 1 95.5 124 ILE B N 1
ATOM 6627 C CA . ILE B 1 124 ? 17 -44.25 11.719 1 95.5 124 ILE B CA 1
ATOM 6628 C C . ILE B 1 124 ? 17.812 -44.625 12.961 1 95.5 124 ILE B C 1
ATOM 6630 O O . ILE B 1 124 ? 19.016 -44.312 13.039 1 95.5 124 ILE B O 1
ATOM 6634 N N . GLU B 1 125 ? 17.172 -45.281 13.922 1 94.19 125 GLU B N 1
ATOM 6635 C CA . GLU B 1 125 ? 17.844 -45.688 15.156 1 94.19 125 GLU B CA 1
ATOM 6636 C C . GLU B 1 125 ? 18.938 -46.719 14.883 1 94.19 125 GLU B C 1
ATOM 6638 O O . GLU B 1 125 ? 20.062 -46.594 15.383 1 94.19 125 GLU B O 1
ATOM 6643 N N . ASN B 1 126 ? 18.609 -47.688 14.133 1 95.06 126 ASN B N 1
ATOM 6644 C CA . ASN B 1 126 ? 19.578 -48.75 13.789 1 95.06 126 ASN B CA 1
ATOM 6645 C C . ASN B 1 126 ? 20.797 -48.156 13.07 1 95.06 126 ASN B C 1
ATOM 6647 O O . ASN B 1 126 ? 21.922 -48.562 13.344 1 95.06 126 ASN B O 1
ATOM 6651 N N . LEU B 1 127 ? 20.469 -47.312 12.148 1 94.56 127 LEU B N 1
ATOM 6652 C CA . LEU B 1 127 ? 21.562 -46.688 11.422 1 94.56 127 LEU B CA 1
ATOM 6653 C C . LEU B 1 127 ? 22.453 -45.875 12.367 1 94.56 127 LEU B C 1
ATOM 6655 O O . LEU B 1 127 ? 23.672 -45.938 12.266 1 94.56 127 LEU B O 1
ATOM 6659 N N . SER B 1 128 ? 21.844 -45.156 13.242 1 92.69 128 SER B N 1
ATOM 6660 C CA . SER B 1 128 ? 22.578 -44.344 14.203 1 92.69 128 SER B CA 1
ATOM 6661 C C . SER B 1 128 ? 23.469 -45.188 15.094 1 92.69 128 SER B C 1
ATOM 6663 O O . SER B 1 128 ? 24.609 -44.844 15.359 1 92.69 128 SER B O 1
ATOM 6665 N N . GLU B 1 129 ? 22.938 -46.312 15.484 1 92 129 GLU B N 1
ATOM 6666 C CA . GLU B 1 129 ? 23.688 -47.219 16.328 1 92 129 GLU B CA 1
ATOM 6667 C C . GLU B 1 129 ? 24.859 -47.844 15.555 1 92 129 GLU B C 1
ATOM 6669 O O . GLU B 1 129 ? 25.969 -47.969 16.094 1 92 129 GLU B O 1
ATOM 6674 N N . THR B 1 130 ? 24.516 -48.188 14.391 1 92.69 130 THR B N 1
ATOM 6675 C CA . THR B 1 130 ? 25.547 -48.812 13.547 1 92.69 130 THR B CA 1
ATOM 6676 C C . THR B 1 130 ? 26.703 -47.844 13.32 1 92.69 130 THR B C 1
ATOM 6678 O O . THR B 1 130 ? 27.875 -48.219 13.375 1 92.69 130 THR B O 1
ATOM 6681 N N . ILE B 1 131 ? 26.391 -46.625 13.094 1 92.12 131 ILE B N 1
ATOM 6682 C CA . ILE B 1 131 ? 27.406 -45.594 12.844 1 92.12 131 ILE B CA 1
ATOM 6683 C C . ILE B 1 131 ? 28.234 -45.375 14.117 1 92.12 131 ILE B C 1
ATOM 6685 O O . ILE B 1 131 ? 29.469 -45.281 14.055 1 92.12 131 ILE B O 1
ATOM 6689 N N . ALA B 1 132 ? 27.531 -45.344 15.25 1 90.44 132 ALA B N 1
ATOM 6690 C CA . ALA B 1 132 ? 28.219 -45.156 16.531 1 90.44 132 ALA B CA 1
ATOM 6691 C C . ALA B 1 132 ? 29.172 -46.312 16.828 1 90.44 132 ALA B C 1
ATOM 6693 O O . ALA B 1 132 ? 30.266 -46.094 17.359 1 90.44 132 ALA B O 1
ATOM 6694 N N . GLU B 1 133 ? 28.891 -47.469 16.438 1 92.31 133 GLU B N 1
ATOM 6695 C CA . GLU B 1 133 ? 29.672 -48.656 16.781 1 92.31 133 GLU B CA 1
ATOM 6696 C C . GLU B 1 133 ? 30.75 -48.906 15.742 1 92.31 133 GLU B C 1
ATOM 6698 O O . GLU B 1 133 ? 31.891 -49.188 16.094 1 92.31 133 GLU B O 1
ATOM 6703 N N . LYS B 1 134 ? 30.375 -48.75 14.547 1 92.19 134 LYS B N 1
ATOM 6704 C CA . LYS B 1 134 ? 31.266 -49.219 13.484 1 92.19 134 LYS B CA 1
ATOM 6705 C C . LYS B 1 134 ? 32.031 -48.094 12.852 1 92.19 134 LYS B C 1
ATOM 6707 O O . LYS B 1 134 ? 33.094 -48.312 12.242 1 92.19 134 LYS B O 1
ATOM 6712 N N . PHE B 1 135 ? 31.531 -46.938 12.961 1 91.25 135 PHE B N 1
ATOM 6713 C CA . PHE B 1 135 ? 32.188 -45.781 12.336 1 91.25 135 PHE B CA 1
ATOM 6714 C C . PHE B 1 135 ? 32.281 -44.625 13.312 1 91.25 135 PHE B C 1
ATOM 6716 O O . PHE B 1 135 ? 31.844 -43.531 13.023 1 91.25 135 PHE B O 1
ATOM 6723 N N . PRO B 1 136 ? 32.938 -44.844 14.43 1 87.19 136 PRO B N 1
ATOM 6724 C CA . PRO B 1 136 ? 32.969 -43.812 15.469 1 87.19 136 PRO B CA 1
ATOM 6725 C C . PRO B 1 136 ? 33.594 -42.5 14.977 1 87.19 136 PRO B C 1
ATOM 6727 O O . PRO B 1 136 ? 33.25 -41.406 15.469 1 87.19 136 PRO B O 1
ATOM 6730 N N . GLY B 1 137 ? 34.406 -42.5 13.992 1 85 137 GLY B N 1
ATOM 6731 C CA . GLY B 1 137 ? 35.062 -41.312 13.461 1 85 137 GLY B CA 1
ATOM 6732 C C . GLY B 1 137 ? 34.094 -40.406 12.719 1 85 137 GLY B C 1
ATOM 6733 O O . GLY B 1 137 ? 34.375 -39.219 12.57 1 85 137 GLY B O 1
ATOM 6734 N N . GLU B 1 138 ? 33 -40.938 12.18 1 85 138 GLU B N 1
ATOM 6735 C CA . GLU B 1 138 ? 32.031 -40.188 11.383 1 85 138 GLU B CA 1
ATOM 6736 C C . GLU B 1 138 ? 30.828 -39.781 12.219 1 85 138 GLU B C 1
ATOM 6738 O O . GLU B 1 138 ? 30 -38.969 11.773 1 85 138 GLU B O 1
ATOM 6743 N N . PHE B 1 139 ? 30.812 -40.219 13.414 1 86 139 PHE B N 1
ATOM 6744 C CA . PHE B 1 139 ? 29.609 -40.094 14.219 1 86 139 PHE B CA 1
ATOM 6745 C C . PHE B 1 139 ? 29.375 -38.656 14.617 1 86 139 PHE B C 1
ATOM 6747 O O . PHE B 1 139 ? 28.219 -38.188 14.68 1 86 139 PHE B O 1
ATOM 6754 N N . SER B 1 140 ? 30.422 -37.969 14.883 1 83.19 140 SER B N 1
ATOM 6755 C CA . SER B 1 140 ? 30.266 -36.562 15.289 1 83.19 140 SER B CA 1
ATOM 6756 C C . SER B 1 140 ? 29.625 -35.75 14.18 1 83.19 140 SER B C 1
ATOM 6758 O O . SER B 1 140 ? 28.688 -34.969 14.43 1 83.19 140 SER B O 1
ATOM 6760 N N . GLU B 1 141 ? 30.078 -35.906 13.023 1 82.25 141 GLU B N 1
ATOM 6761 C CA . GLU B 1 141 ? 29.516 -35.188 11.875 1 82.25 141 GLU B CA 1
ATOM 6762 C C . GLU B 1 141 ? 28.078 -35.594 11.617 1 82.25 141 GLU B C 1
ATOM 6764 O O . GLU B 1 141 ? 27.234 -34.75 11.305 1 82.25 141 GLU B O 1
ATOM 6769 N N . PHE B 1 142 ? 27.875 -36.812 11.805 1 87.5 142 PHE B N 1
ATOM 6770 C CA . PHE B 1 142 ? 26.531 -37.375 11.609 1 87.5 142 PHE B CA 1
ATOM 6771 C C . PHE B 1 142 ? 25.547 -36.781 12.609 1 87.5 142 PHE B C 1
ATOM 6773 O O . PHE B 1 142 ? 24.438 -36.375 12.242 1 87.5 142 PHE B O 1
ATOM 6780 N N . LYS B 1 143 ? 25.953 -36.594 13.773 1 85 143 LYS B N 1
ATOM 6781 C CA . LYS B 1 143 ? 25.109 -36.094 14.844 1 85 143 LYS B CA 1
ATOM 6782 C C . LYS B 1 143 ? 24.734 -34.625 14.594 1 85 143 LYS B C 1
ATOM 6784 O O . LYS B 1 143 ? 23.594 -34.219 14.852 1 85 143 LYS B O 1
ATOM 6789 N N . ASP B 1 144 ? 25.625 -33.969 14.133 1 85.06 144 ASP B N 1
ATOM 6790 C CA . ASP B 1 144 ? 25.375 -32.562 13.852 1 85.06 144 ASP B CA 1
ATOM 6791 C C . ASP B 1 144 ? 24.312 -32.375 12.758 1 85.06 144 ASP B C 1
ATOM 6793 O O . ASP B 1 144 ? 23.438 -31.531 12.867 1 85.06 144 ASP B O 1
ATOM 6797 N N . LYS B 1 145 ? 24.422 -33.188 11.805 1 87.06 145 LYS B N 1
ATOM 6798 C CA . LYS B 1 145 ? 23.5 -33.062 10.672 1 87.06 145 LYS B CA 1
ATOM 6799 C C . LYS B 1 145 ? 22.141 -33.688 11 1 87.06 145 LYS B C 1
ATOM 6801 O O . LYS B 1 145 ? 21.125 -33.281 10.43 1 87.06 145 LYS B O 1
ATOM 6806 N N . PHE B 1 146 ? 22.25 -34.531 11.945 1 89.31 146 PHE B N 1
ATOM 6807 C CA . PHE B 1 146 ? 21.047 -35.25 12.336 1 89.31 146 PHE B CA 1
ATOM 6808 C C . PHE B 1 146 ? 19.953 -34.312 12.82 1 89.31 146 PHE B C 1
ATOM 6810 O O . PHE B 1 146 ? 18.812 -34.375 12.375 1 89.31 146 PHE B O 1
ATOM 6817 N N . GLN B 1 147 ? 20.359 -33.375 13.633 1 85.19 147 GLN B N 1
ATOM 6818 C CA . GLN B 1 147 ? 19.375 -32.469 14.195 1 85.19 147 GLN B CA 1
ATOM 6819 C C . GLN B 1 147 ? 18.828 -31.531 13.117 1 85.19 147 GLN B C 1
ATOM 6821 O O . GLN B 1 147 ? 17.625 -31.234 13.109 1 85.19 147 GLN B O 1
ATOM 6826 N N . SER B 1 148 ? 19.625 -31.141 12.336 1 84.25 148 SER B N 1
ATOM 6827 C CA . SER B 1 148 ? 19.203 -30.25 11.25 1 84.25 148 SER B CA 1
ATOM 6828 C C . SER B 1 148 ? 18.203 -30.938 10.328 1 84.25 148 SER B C 1
ATOM 6830 O O . SER B 1 148 ? 17.219 -30.328 9.914 1 84.25 148 SER B O 1
ATOM 6832 N N . ILE B 1 149 ? 18.469 -32.125 10.039 1 87.5 149 ILE B N 1
ATOM 6833 C CA . ILE B 1 149 ? 17.609 -32.875 9.148 1 87.5 149 ILE B CA 1
ATOM 6834 C C . ILE B 1 149 ? 16.281 -33.188 9.844 1 87.5 149 ILE B C 1
ATOM 6836 O O . ILE B 1 149 ? 15.211 -33.094 9.234 1 87.5 149 ILE B O 1
ATOM 6840 N N . LYS B 1 150 ? 16.344 -33.5 11.094 1 86.62 150 LYS B N 1
ATOM 6841 C CA . LYS B 1 150 ? 15.148 -33.75 11.883 1 86.62 150 LYS B CA 1
ATOM 6842 C C . LYS B 1 150 ? 14.242 -32.531 11.922 1 86.62 150 LYS B C 1
ATOM 6844 O O . LYS B 1 150 ? 13.016 -32.656 11.844 1 86.62 150 LYS B O 1
ATOM 6849 N N . ASN B 1 151 ? 14.781 -31.391 11.914 1 83.44 151 ASN B N 1
ATOM 6850 C CA . ASN B 1 151 ? 14.008 -30.156 11.977 1 83.44 151 ASN B CA 1
ATOM 6851 C C . ASN B 1 151 ? 13.211 -29.938 10.695 1 83.44 151 ASN B C 1
ATOM 6853 O O . ASN B 1 151 ? 12.188 -29.234 10.711 1 83.44 151 ASN B O 1
ATOM 6857 N N . LYS B 1 152 ? 13.656 -30.5 9.719 1 83.81 152 LYS B N 1
ATOM 6858 C CA . LYS B 1 152 ? 12.969 -30.359 8.445 1 83.81 152 LYS B CA 1
ATOM 6859 C C . LYS B 1 152 ? 11.609 -31.047 8.469 1 83.81 152 LYS B C 1
ATOM 6861 O O . LYS B 1 152 ? 10.742 -30.75 7.641 1 83.81 152 LYS B O 1
ATOM 6866 N N . LEU B 1 153 ? 11.469 -31.922 9.406 1 85.94 153 LEU B N 1
ATOM 6867 C CA . LEU B 1 153 ? 10.18 -32.562 9.555 1 85.94 153 LEU B CA 1
ATOM 6868 C C . LEU B 1 153 ? 9.094 -31.562 9.938 1 85.94 153 LEU B C 1
ATOM 6870 O O . LEU B 1 153 ? 7.922 -31.766 9.625 1 85.94 153 LEU B O 1
ATOM 6874 N N . GLN B 1 154 ? 9.5 -30.516 10.523 1 83.62 154 GLN B N 1
ATOM 6875 C CA . GLN B 1 154 ? 8.555 -29.516 11.008 1 83.62 154 GLN B CA 1
ATOM 6876 C C . GLN B 1 154 ? 8.531 -28.297 10.086 1 83.62 154 GLN B C 1
ATOM 6878 O O . GLN B 1 154 ? 7.965 -27.25 10.445 1 83.62 154 GLN B O 1
ATOM 6883 N N . GLU B 1 155 ? 9.07 -28.469 9.039 1 86.44 155 GLU B N 1
ATOM 6884 C CA . GLU B 1 155 ? 9.133 -27.375 8.086 1 86.44 155 GLU B CA 1
ATOM 6885 C C . GLU B 1 155 ? 7.734 -26.922 7.676 1 86.44 155 GLU B C 1
ATOM 6887 O O . GLU B 1 155 ? 6.859 -27.75 7.422 1 86.44 155 GLU B O 1
ATOM 6892 N N . ILE B 1 156 ? 7.535 -25.562 7.684 1 86.75 156 ILE B N 1
ATOM 6893 C CA . ILE B 1 156 ? 6.266 -25 7.23 1 86.75 156 ILE B CA 1
ATOM 6894 C C . ILE B 1 156 ? 6.297 -24.812 5.715 1 86.75 156 ILE B C 1
ATOM 6896 O O . ILE B 1 156 ? 7.371 -24.719 5.117 1 86.75 156 ILE B O 1
ATOM 6900 N N . ASP B 1 157 ? 5.129 -24.734 5.16 1 89.5 157 ASP B N 1
ATOM 6901 C CA . ASP B 1 157 ? 5.055 -24.734 3.701 1 89.5 157 ASP B CA 1
ATOM 6902 C C . ASP B 1 157 ? 5.414 -23.359 3.139 1 89.5 157 ASP B C 1
ATOM 6904 O O . ASP B 1 157 ? 5.629 -22.406 3.895 1 89.5 157 ASP B O 1
ATOM 6908 N N . ALA B 1 158 ? 5.5 -23.266 1.826 1 93.69 158 ALA B N 1
ATOM 6909 C CA . ALA B 1 158 ? 6.059 -22.125 1.092 1 93.69 158 ALA B CA 1
ATOM 6910 C C . ALA B 1 158 ? 5.16 -20.906 1.221 1 93.69 158 ALA B C 1
ATOM 6912 O O . ALA B 1 158 ? 5.578 -19.781 0.9 1 93.69 158 ALA B O 1
ATOM 6913 N N . ARG B 1 159 ? 3.982 -21 1.759 1 93.94 159 ARG B N 1
ATOM 6914 C CA . ARG B 1 159 ? 3.084 -19.875 1.991 1 93.94 159 ARG B CA 1
ATOM 6915 C C . ARG B 1 159 ? 3.652 -18.922 3.043 1 93.94 159 ARG B C 1
ATOM 6917 O O . ARG B 1 159 ? 3.209 -17.781 3.16 1 93.94 159 ARG B O 1
ATOM 6924 N N . SER B 1 160 ? 4.562 -19.328 3.791 1 95.12 160 SER B N 1
ATOM 6925 C CA . SER B 1 160 ? 5.105 -18.609 4.938 1 95.12 160 SER B CA 1
ATOM 6926 C C . SER B 1 160 ? 6.051 -17.5 4.492 1 95.12 160 SER B C 1
ATOM 6928 O O . SER B 1 160 ? 6.434 -16.641 5.297 1 95.12 160 SER B O 1
ATOM 6930 N N . PHE B 1 161 ? 6.438 -17.438 3.297 1 96.06 161 PHE B N 1
ATOM 6931 C CA . PHE B 1 161 ? 7.324 -16.391 2.82 1 96.06 161 PHE B CA 1
ATOM 6932 C C . PHE B 1 161 ? 6.793 -15.016 3.217 1 96.06 161 PHE B C 1
ATOM 6934 O O . PHE B 1 161 ? 5.598 -14.742 3.086 1 96.06 161 PHE B O 1
ATOM 6941 N N . PRO B 1 162 ? 7.684 -14.273 3.75 1 96.94 162 PRO B N 1
ATOM 6942 C CA . PRO B 1 162 ? 9.141 -14.289 3.637 1 96.94 162 PRO B CA 1
ATOM 6943 C C . PRO B 1 162 ? 9.82 -14.984 4.816 1 96.94 162 PRO B C 1
ATOM 6945 O O . PRO B 1 162 ? 10.93 -14.609 5.207 1 96.94 162 PRO B O 1
ATOM 6948 N N . LEU B 1 163 ? 9.148 -15.859 5.508 1 96.5 163 LEU B N 1
ATOM 6949 C CA . LEU B 1 163 ? 9.789 -16.781 6.438 1 96.5 163 LEU B CA 1
ATOM 6950 C C . LEU B 1 163 ? 10.266 -18.031 5.719 1 96.5 163 LEU B C 1
ATOM 6952 O O . LEU B 1 163 ? 9.633 -18.484 4.754 1 96.5 163 LEU B O 1
ATOM 6956 N N . ASP B 1 164 ? 11.352 -18.578 6.219 1 92.81 164 ASP B N 1
ATOM 6957 C CA . ASP B 1 164 ? 11.805 -19.844 5.645 1 92.81 164 ASP B CA 1
ATOM 6958 C C . ASP B 1 164 ? 11.078 -21.031 6.281 1 92.81 164 ASP B C 1
ATOM 6960 O O . ASP B 1 164 ? 10.109 -20.844 7.023 1 92.81 164 ASP B O 1
ATOM 6964 N N . GLY B 1 165 ? 11.469 -22.234 5.891 1 88.88 165 GLY B N 1
ATOM 6965 C CA . GLY B 1 165 ? 10.797 -23.422 6.371 1 88.88 165 GLY B CA 1
ATOM 6966 C C . GLY B 1 165 ? 10.891 -23.594 7.879 1 88.88 165 GLY B C 1
ATOM 6967 O O . GLY B 1 165 ? 10.062 -24.281 8.484 1 88.88 165 GLY B O 1
ATOM 6968 N N . SER B 1 166 ? 11.805 -22.938 8.547 1 88.88 166 SER B N 1
ATOM 6969 C CA . SER B 1 166 ? 11.992 -23.031 9.992 1 88.88 166 SER B CA 1
ATOM 6970 C C . SER B 1 166 ? 11.344 -21.844 10.711 1 88.88 166 SER B C 1
ATOM 6972 O O . SER B 1 166 ? 11.648 -21.578 11.875 1 88.88 166 SER B O 1
ATOM 6974 N N . LYS B 1 167 ? 10.578 -21.031 9.977 1 91.62 167 LYS B N 1
ATOM 6975 C CA . LYS B 1 167 ? 9.852 -19.891 10.531 1 91.62 167 LYS B CA 1
ATOM 6976 C C . LYS B 1 167 ? 10.797 -18.75 10.875 1 91.62 167 LYS B C 1
ATOM 6978 O O . LYS B 1 167 ? 10.492 -17.922 11.734 1 91.62 167 LYS B O 1
ATOM 6983 N N . GLU B 1 168 ? 11.867 -18.797 10.25 1 93.06 168 GLU B N 1
ATOM 6984 C CA . GLU B 1 168 ? 12.82 -17.703 10.445 1 93.06 168 GLU B CA 1
ATOM 6985 C C . GLU B 1 168 ? 12.719 -16.688 9.32 1 93.06 168 GLU B C 1
ATOM 6987 O O . GLU B 1 168 ? 12.492 -17.047 8.164 1 93.06 168 GLU B O 1
ATOM 6992 N N . SER B 1 169 ? 12.977 -15.469 9.703 1 95.69 169 SER B N 1
ATOM 6993 C CA . SER B 1 169 ? 12.914 -14.391 8.719 1 95.69 169 SER B CA 1
ATOM 6994 C C . SER B 1 169 ? 13.992 -14.555 7.656 1 95.69 169 SER B C 1
ATOM 6996 O O . SER B 1 169 ? 15.133 -14.891 7.969 1 95.69 169 SER B O 1
ATOM 6998 N N . LEU B 1 170 ? 13.648 -14.281 6.422 1 96.38 170 LEU B N 1
ATOM 6999 C CA . LEU B 1 170 ? 14.594 -14.305 5.316 1 96.38 170 LEU B CA 1
ATOM 7000 C C . LEU B 1 170 ? 15.125 -12.906 5.023 1 96.38 170 LEU B C 1
ATOM 7002 O O . LEU B 1 170 ? 16.031 -12.734 4.195 1 96.38 170 LEU B O 1
ATOM 7006 N N . VAL B 1 171 ? 14.625 -11.898 5.707 1 96.88 171 VAL B N 1
ATOM 7007 C CA . VAL B 1 171 ? 15.078 -10.531 5.477 1 96.88 171 VAL B CA 1
ATOM 7008 C C . VAL B 1 171 ? 16.562 -10.406 5.832 1 96.88 171 VAL B C 1
ATOM 7010 O O . VAL B 1 171 ? 16.969 -10.773 6.934 1 96.88 171 VAL B O 1
ATOM 7013 N N . GLY B 1 172 ? 17.312 -9.891 4.887 1 95.56 172 GLY B N 1
ATOM 7014 C CA . GLY B 1 172 ? 18.734 -9.734 5.09 1 95.56 172 GLY B CA 1
ATOM 7015 C C . GLY B 1 172 ? 19.516 -11.023 4.859 1 95.56 172 GLY B C 1
ATOM 7016 O O . GLY B 1 172 ? 20.641 -11.172 5.34 1 95.56 172 GLY B O 1
ATOM 7017 N N . ARG B 1 173 ? 18.875 -11.992 4.156 1 94.81 173 ARG B N 1
ATOM 7018 C CA . ARG B 1 173 ? 19.5 -13.281 3.9 1 94.81 173 ARG B CA 1
ATOM 7019 C C . ARG B 1 173 ? 19.25 -13.742 2.469 1 94.81 173 ARG B C 1
ATOM 7021 O O . ARG B 1 173 ? 18.344 -13.234 1.801 1 94.81 173 ARG B O 1
ATOM 7028 N N . PHE B 1 174 ? 20.094 -14.656 2.039 1 96.19 174 PHE B N 1
ATOM 7029 C CA . PHE B 1 174 ? 19.812 -15.367 0.794 1 96.19 174 PHE B CA 1
ATOM 7030 C C . PHE B 1 174 ? 18.703 -16.391 0.984 1 96.19 174 PHE B C 1
ATOM 7032 O O . PHE B 1 174 ? 18.594 -17 2.045 1 96.19 174 PHE B O 1
ATOM 7039 N N . ILE B 1 175 ? 17.875 -16.594 -0.033 1 93.19 175 ILE B N 1
ATOM 7040 C CA . ILE B 1 175 ? 16.734 -17.5 0.061 1 93.19 175 ILE B CA 1
ATOM 7041 C C . ILE B 1 175 ? 17.234 -18.938 0.158 1 93.19 175 ILE B C 1
ATOM 7043 O O . ILE B 1 175 ? 16.641 -19.75 0.873 1 93.19 175 ILE B O 1
ATOM 7047 N N . ASN B 1 176 ? 18.156 -19.312 -0.652 1 82.88 176 ASN B N 1
ATOM 7048 C CA . ASN B 1 176 ? 18.766 -20.641 -0.587 1 82.88 176 ASN B CA 1
ATOM 7049 C C . ASN B 1 176 ? 20.109 -20.609 0.152 1 82.88 176 ASN B C 1
ATOM 7051 O O . ASN B 1 176 ? 20.828 -19.625 0.085 1 82.88 176 ASN B O 1
ATOM 7055 N N . ASP B 1 177 ? 20.266 -21.359 1.371 1 65.25 177 ASP B N 1
ATOM 7056 C CA . ASP B 1 177 ? 21.391 -21.406 2.309 1 65.25 177 ASP B CA 1
ATOM 7057 C C . ASP B 1 177 ? 22.719 -21.328 1.574 1 65.25 177 ASP B C 1
ATOM 7059 O O . ASP B 1 177 ? 23.781 -21.578 2.166 1 65.25 177 ASP B O 1
ATOM 7063 N N . GLU B 1 178 ? 22.469 -21.062 0.226 1 60.19 178 GLU B N 1
ATOM 7064 C CA . GLU B 1 178 ? 23.766 -21.078 -0.423 1 60.19 178 GLU B CA 1
ATOM 7065 C C . GLU B 1 178 ? 24.703 -20.031 0.189 1 60.19 178 GLU B C 1
ATOM 7067 O O . GLU B 1 178 ? 24.25 -19.094 0.832 1 60.19 178 GLU B O 1
ATOM 7072 N N . ILE B 1 179 ? 26 -20.219 -0.183 1 63.09 179 ILE B N 1
ATOM 7073 C CA . ILE B 1 179 ? 27.234 -19.5 0.116 1 63.09 179 ILE B CA 1
ATOM 7074 C C . ILE B 1 179 ? 27.031 -18 -0.171 1 63.09 179 ILE B C 1
ATOM 7076 O O . ILE B 1 179 ? 25.938 -17.578 -0.532 1 63.09 179 ILE B O 1
ATOM 7080 N N . THR B 1 180 ? 27.922 -17.141 -0.556 1 78.88 180 THR B N 1
ATOM 7081 C CA . THR B 1 180 ? 28.234 -15.719 -0.698 1 78.88 180 THR B CA 1
ATOM 7082 C C . THR B 1 180 ? 27.578 -15.148 -1.949 1 78.88 180 THR B C 1
ATOM 7084 O O . THR B 1 180 ? 27.828 -14 -2.32 1 78.88 180 THR B O 1
ATOM 7087 N N . GLU B 1 181 ? 26.484 -16.062 -2.602 1 90.06 181 GLU B N 1
ATOM 7088 C CA . GLU B 1 181 ? 25.875 -15.516 -3.809 1 90.06 181 GLU B CA 1
ATOM 7089 C C . GLU B 1 181 ? 24.484 -16.125 -4.027 1 90.06 181 GLU B C 1
ATOM 7091 O O . GLU B 1 181 ? 24.234 -17.281 -3.693 1 90.06 181 GLU B O 1
ATOM 7096 N N . GLY B 1 182 ? 23.516 -15.414 -4.555 1 94.25 182 GLY B N 1
ATOM 7097 C CA . GLY B 1 182 ? 22.172 -15.867 -4.844 1 94.25 182 GLY B CA 1
ATOM 7098 C C . GLY B 1 182 ? 21.141 -14.766 -4.727 1 94.25 182 GLY B C 1
ATOM 7099 O O . GLY B 1 182 ? 21.438 -13.586 -4.941 1 94.25 182 GLY B O 1
ATOM 7100 N N . HIS B 1 183 ? 19.906 -15.164 -4.578 1 96.56 183 HIS B N 1
ATOM 7101 C CA . HIS B 1 183 ? 18.812 -14.219 -4.379 1 96.56 183 HIS B CA 1
ATOM 7102 C C . HIS B 1 183 ? 18.766 -13.742 -2.93 1 96.56 183 HIS B C 1
ATOM 7104 O O . HIS B 1 183 ? 18.672 -14.562 -2.008 1 96.56 183 HIS B O 1
ATOM 7110 N N . TYR B 1 184 ? 18.859 -12.516 -2.707 1 97.12 184 TYR B N 1
ATOM 7111 C CA . TYR B 1 184 ? 18.906 -11.859 -1.405 1 97.12 184 TYR B CA 1
ATOM 7112 C C . TYR B 1 184 ? 17.625 -11.102 -1.12 1 97.12 184 TYR B C 1
ATOM 7114 O O . TYR B 1 184 ? 17.156 -10.32 -1.951 1 97.12 184 TYR B O 1
ATOM 7122 N N . VAL B 1 185 ? 16.984 -11.328 0.084 1 97.75 185 VAL B N 1
ATOM 7123 C CA . VAL B 1 185 ? 15.664 -10.789 0.403 1 97.75 185 VAL B CA 1
ATOM 7124 C C . VAL B 1 185 ? 15.812 -9.586 1.333 1 97.75 185 VAL B C 1
ATOM 7126 O O . VAL B 1 185 ? 16.469 -9.672 2.373 1 97.75 185 VAL B O 1
ATOM 7129 N N . ASN B 1 186 ? 15.234 -8.461 0.968 1 98.19 186 ASN B N 1
ATOM 7130 C CA . ASN B 1 186 ? 15.188 -7.27 1.808 1 98.19 186 ASN B CA 1
ATOM 7131 C C . ASN B 1 186 ? 13.758 -6.742 1.955 1 98.19 186 ASN B C 1
ATOM 7133 O O . ASN B 1 186 ? 12.844 -7.211 1.271 1 98.19 186 ASN B O 1
ATOM 7137 N N . LEU B 1 187 ? 13.594 -5.844 2.957 1 97.38 187 LEU B N 1
ATOM 7138 C CA . LEU B 1 187 ? 12.344 -5.094 3.08 1 97.38 187 LEU B CA 1
ATOM 7139 C C . LEU B 1 187 ? 12.195 -4.102 1.932 1 97.38 187 LEU B C 1
ATOM 7141 O O . LEU B 1 187 ? 13.18 -3.719 1.299 1 97.38 187 LEU B O 1
ATOM 7145 N N . TYR B 1 188 ? 10.977 -3.744 1.657 1 96.56 188 TYR B N 1
ATOM 7146 C CA . TYR B 1 188 ? 10.625 -2.826 0.577 1 96.56 188 TYR B CA 1
ATOM 7147 C C . TYR B 1 188 ? 9.617 -1.788 1.047 1 96.56 188 TYR B C 1
ATOM 7149 O O . TYR B 1 188 ? 8.539 -2.139 1.543 1 96.56 188 TYR B O 1
ATOM 7157 N N . LYS B 1 189 ? 9.867 -0.43 0.932 1 92.62 189 LYS B N 1
ATOM 7158 C CA . LYS B 1 189 ? 9.031 0.711 1.284 1 92.62 189 LYS B CA 1
ATOM 7159 C C . LYS B 1 189 ? 8.867 0.825 2.797 1 92.62 189 LYS B C 1
ATOM 7161 O O . LYS B 1 189 ? 7.809 1.229 3.283 1 92.62 189 LYS B O 1
ATOM 7166 N N . ILE B 1 190 ? 9.766 0.273 3.541 1 92 190 ILE B N 1
ATOM 7167 C CA . ILE B 1 190 ? 9.75 0.325 5 1 92 190 ILE B CA 1
ATOM 7168 C C . ILE B 1 190 ? 11.055 0.942 5.508 1 92 190 ILE B C 1
ATOM 7170 O O . ILE B 1 190 ? 12.141 0.464 5.184 1 92 190 ILE B O 1
ATOM 7174 N N . GLU B 1 191 ? 10.914 1.945 6.309 1 88.81 191 GLU B N 1
ATOM 7175 C CA . GLU B 1 191 ? 12.109 2.656 6.75 1 88.81 191 GLU B CA 1
ATOM 7176 C C . GLU B 1 191 ? 12.273 2.57 8.266 1 88.81 191 GLU B C 1
ATOM 7178 O O . GLU B 1 191 ? 13.375 2.756 8.789 1 88.81 191 GLU B O 1
ATOM 7183 N N . SER B 1 192 ? 11.172 2.23 8.953 1 89.25 192 SER B N 1
ATOM 7184 C CA . SER B 1 192 ? 11.203 2.338 10.406 1 89.25 192 SER B CA 1
ATOM 7185 C C . SER B 1 192 ? 11.695 1.043 11.047 1 89.25 192 SER B C 1
ATOM 7187 O O . SER B 1 192 ? 12.047 1.021 12.227 1 89.25 192 SER B O 1
ATOM 7189 N N . PHE B 1 193 ? 11.766 -0.044 10.227 1 90.94 193 PHE B N 1
ATOM 7190 C CA . PHE B 1 193 ? 12.117 -1.344 10.789 1 90.94 193 PHE B CA 1
ATOM 7191 C C . PHE B 1 193 ? 13.211 -2.014 9.961 1 90.94 193 PHE B C 1
ATOM 7193 O O . PHE B 1 193 ? 13.289 -1.804 8.75 1 90.94 193 PHE B O 1
ATOM 7200 N N . THR B 1 194 ? 14.008 -2.828 10.641 1 92.19 194 THR B N 1
ATOM 7201 C CA . THR B 1 194 ? 15.086 -3.52 9.945 1 92.19 194 THR B CA 1
ATOM 7202 C C . THR B 1 194 ? 14.789 -5.012 9.836 1 92.19 194 THR B C 1
ATOM 7204 O O . THR B 1 194 ? 15.461 -5.734 9.102 1 92.19 194 THR B O 1
ATOM 7207 N N . GLU B 1 195 ? 13.797 -5.434 10.594 1 93.25 195 GLU B N 1
ATOM 7208 C CA . GLU B 1 195 ? 13.406 -6.84 10.633 1 93.25 195 GLU B CA 1
ATOM 7209 C C . GLU B 1 195 ? 11.891 -6.996 10.695 1 93.25 195 GLU B C 1
ATOM 7211 O O . GLU B 1 195 ? 11.18 -6.039 11 1 93.25 195 GLU B O 1
ATOM 7216 N N . ILE B 1 196 ? 11.461 -8.188 10.406 1 95.44 196 ILE B N 1
ATOM 7217 C CA . ILE B 1 196 ? 10.016 -8.414 10.461 1 95.44 196 ILE B CA 1
ATOM 7218 C C . ILE B 1 196 ? 9.664 -9.18 11.734 1 95.44 196 ILE B C 1
ATOM 7220 O O . ILE B 1 196 ? 10.508 -9.867 12.305 1 95.44 196 ILE B O 1
ATOM 7224 N N . VAL B 1 197 ? 8.445 -9 12.211 1 94.5 197 VAL B N 1
ATOM 7225 C CA . VAL B 1 197 ? 7.828 -9.859 13.219 1 94.5 197 VAL B CA 1
ATOM 7226 C C . VAL B 1 197 ? 7.109 -11.023 12.539 1 94.5 197 VAL B C 1
ATOM 7228 O O . VAL B 1 197 ? 6.133 -10.82 11.82 1 94.5 197 VAL B O 1
ATOM 7231 N N . PRO B 1 198 ? 7.52 -12.234 12.789 1 94.44 198 PRO B N 1
ATOM 7232 C CA . PRO B 1 198 ? 7.039 -13.383 12.016 1 94.44 198 PRO B CA 1
ATOM 7233 C C . PRO B 1 198 ? 5.516 -13.492 12.008 1 94.44 198 PRO B C 1
ATOM 7235 O O . PRO B 1 198 ? 4.922 -13.797 10.969 1 94.44 198 PRO B O 1
ATOM 7238 N N . GLN B 1 199 ? 4.855 -13.133 13.086 1 92.19 199 GLN B N 1
ATOM 7239 C CA . GLN B 1 199 ? 3.408 -13.273 13.203 1 92.19 199 GLN B CA 1
ATOM 7240 C C . GLN B 1 199 ? 2.684 -12.266 12.312 1 92.19 199 GLN B C 1
ATOM 7242 O O . GLN B 1 199 ? 1.495 -12.43 12.031 1 92.19 199 GLN B O 1
ATOM 7247 N N . LEU B 1 200 ? 3.4 -11.242 11.883 1 94.56 200 LEU B N 1
ATOM 7248 C CA . LEU B 1 200 ? 2.805 -10.172 11.094 1 94.56 200 LEU B CA 1
ATOM 7249 C C . LEU B 1 200 ? 3.406 -10.125 9.695 1 94.56 200 LEU B C 1
ATOM 7251 O O . LEU B 1 200 ? 3.41 -9.07 9.055 1 94.56 200 LEU B O 1
ATOM 7255 N N . ARG B 1 201 ? 3.842 -11.266 9.234 1 94.88 201 ARG B N 1
ATOM 7256 C CA . ARG B 1 201 ? 4.637 -11.359 8.016 1 94.88 201 ARG B CA 1
ATOM 7257 C C . ARG B 1 201 ? 3.863 -10.828 6.816 1 94.88 201 ARG B C 1
ATOM 7259 O O . ARG B 1 201 ? 4.457 -10.281 5.879 1 94.88 201 ARG B O 1
ATOM 7266 N N . THR B 1 202 ? 2.559 -10.906 6.82 1 94.88 202 THR B N 1
ATOM 7267 C CA . THR B 1 202 ? 1.769 -10.555 5.645 1 94.88 202 THR B CA 1
ATOM 7268 C C . THR B 1 202 ? 1.667 -9.039 5.496 1 94.88 202 THR B C 1
ATOM 7270 O O . THR B 1 202 ? 1.256 -8.539 4.449 1 94.88 202 THR B O 1
ATOM 7273 N N . LEU B 1 203 ? 2.086 -8.25 6.547 1 94.62 203 LEU B N 1
ATOM 7274 C CA . LEU B 1 203 ? 2.02 -6.793 6.523 1 94.62 203 LEU B CA 1
ATOM 7275 C C . LEU B 1 203 ? 3.207 -6.207 5.762 1 94.62 203 LEU B C 1
ATOM 7277 O O . LEU B 1 203 ? 3.174 -5.047 5.352 1 94.62 203 LEU B O 1
ATOM 7281 N N . TYR B 1 204 ? 4.266 -7.031 5.582 1 95.62 204 TYR B N 1
ATOM 7282 C CA . TYR B 1 204 ? 5.523 -6.508 5.059 1 95.62 204 TYR B CA 1
ATOM 7283 C C . TYR B 1 204 ? 5.621 -6.734 3.553 1 95.62 204 TYR B C 1
ATOM 7285 O O . TYR B 1 204 ? 5.227 -7.789 3.049 1 95.62 204 TYR B O 1
ATOM 7293 N N . LYS B 1 205 ? 6.105 -5.75 2.83 1 96.44 205 LYS B N 1
ATOM 7294 C CA . LYS B 1 205 ? 6.551 -5.914 1.449 1 96.44 205 LYS B CA 1
ATOM 7295 C C . LYS B 1 205 ? 8.031 -6.277 1.39 1 96.44 205 LYS B C 1
ATOM 7297 O O . LYS B 1 205 ? 8.836 -5.742 2.154 1 96.44 205 LYS B O 1
ATOM 7302 N N . THR B 1 206 ? 8.391 -7.129 0.458 1 97.81 206 THR B N 1
ATOM 7303 C CA . THR B 1 206 ? 9.789 -7.516 0.305 1 97.81 206 THR B CA 1
ATOM 7304 C C . THR B 1 206 ? 10.242 -7.328 -1.139 1 97.81 206 THR B C 1
ATOM 7306 O O . THR B 1 206 ? 9.422 -7.273 -2.055 1 97.81 206 THR B O 1
ATOM 7309 N N . GLU B 1 207 ? 11.438 -7.145 -1.29 1 98.38 207 GLU B N 1
ATOM 7310 C CA . GLU B 1 207 ? 12.141 -7.105 -2.57 1 98.38 207 GLU B CA 1
ATOM 7311 C C . GLU B 1 207 ? 13.312 -8.078 -2.586 1 98.38 207 GLU B C 1
ATOM 7313 O O . GLU B 1 207 ? 14.016 -8.227 -1.585 1 98.38 207 GLU B O 1
ATOM 7318 N N . MET B 1 208 ? 13.492 -8.773 -3.66 1 98.19 208 MET B N 1
ATOM 7319 C CA . MET B 1 208 ? 14.555 -9.766 -3.783 1 98.19 208 MET B CA 1
ATOM 7320 C C . MET B 1 208 ? 15.367 -9.539 -5.055 1 98.19 208 MET B C 1
ATOM 7322 O O . MET B 1 208 ? 14.797 -9.352 -6.133 1 98.19 208 MET B O 1
ATOM 7326 N N . LEU B 1 209 ? 16.688 -9.516 -4.941 1 98.25 209 LEU B N 1
ATOM 7327 C CA . LEU B 1 209 ? 17.625 -9.352 -6.051 1 98.25 209 LEU B CA 1
ATOM 7328 C C . LEU B 1 209 ? 18.688 -10.445 -6.027 1 98.25 209 LEU B C 1
ATOM 7330 O O . LEU B 1 209 ? 18.891 -11.086 -4.996 1 98.25 209 LEU B O 1
ATOM 7334 N N . GLN B 1 210 ? 19.328 -10.664 -7.148 1 96.31 210 GLN B N 1
ATOM 7335 C CA . GLN B 1 210 ? 20.453 -11.578 -7.234 1 96.31 210 GLN B CA 1
ATOM 7336 C C . GLN B 1 210 ? 21.781 -10.836 -7.047 1 96.31 210 GLN B C 1
ATOM 7338 O O . GLN B 1 210 ? 21.922 -9.703 -7.5 1 96.31 210 GLN B O 1
ATOM 7343 N N . GLY B 1 211 ? 22.672 -11.43 -6.359 1 96.69 211 GLY B N 1
ATOM 7344 C CA . GLY B 1 211 ? 23.984 -10.82 -6.148 1 96.69 211 GLY B CA 1
ATOM 7345 C C . GLY B 1 211 ? 24.875 -11.648 -5.246 1 96.69 211 GLY B C 1
ATOM 7346 O O . GLY B 1 211 ? 24.797 -12.875 -5.234 1 96.69 211 GLY B O 1
ATOM 7347 N N . GLN B 1 212 ? 25.812 -10.984 -4.645 1 96.56 212 GLN B N 1
ATOM 7348 C CA . GLN B 1 212 ? 26.781 -11.656 -3.783 1 96.56 212 GLN B CA 1
ATOM 7349 C C . GLN B 1 212 ? 27.141 -10.781 -2.586 1 96.56 212 GLN B C 1
ATOM 7351 O O . GLN B 1 212 ? 26.922 -9.57 -2.607 1 96.56 212 GLN B O 1
ATOM 7356 N N . ILE B 1 213 ? 27.688 -11.406 -1.593 1 96.31 213 ILE B N 1
ATOM 7357 C CA . ILE B 1 213 ? 28.188 -10.68 -0.435 1 96.31 213 ILE B CA 1
ATOM 7358 C C . ILE B 1 213 ? 29.672 -10.336 -0.653 1 96.31 213 ILE B C 1
ATOM 7360 O O . ILE B 1 213 ? 30.453 -11.188 -1.075 1 96.31 213 ILE B O 1
ATOM 7364 N N . ILE B 1 214 ? 29.984 -9.156 -0.477 1 96.56 214 ILE B N 1
ATOM 7365 C CA . ILE B 1 214 ? 31.344 -8.656 -0.622 1 96.56 214 ILE B CA 1
ATOM 7366 C C . ILE B 1 214 ? 31.938 -8.367 0.755 1 96.56 214 ILE B C 1
ATOM 7368 O O . ILE B 1 214 ? 31.297 -7.719 1.588 1 96.56 214 ILE B O 1
ATOM 7372 N N . ASN B 1 215 ? 33.156 -8.93 0.871 1 93.44 215 ASN B N 1
ATOM 7373 C CA . ASN B 1 215 ? 33.844 -8.633 2.111 1 93.44 215 ASN B CA 1
ATOM 7374 C C . ASN B 1 215 ? 34.562 -7.281 2.049 1 93.44 215 ASN B C 1
ATOM 7376 O O . ASN B 1 215 ? 35.719 -7.191 1.629 1 93.44 215 ASN B O 1
ATOM 7380 N N . LYS B 1 216 ? 34 -6.23 2.289 1 91.81 216 LYS B N 1
ATOM 7381 C CA . LYS B 1 216 ? 34.438 -4.867 2.576 1 91.81 216 LYS B CA 1
ATOM 7382 C C . LYS B 1 216 ? 34.812 -4.121 1.292 1 91.81 216 LYS B C 1
ATOM 7384 O O . LYS B 1 216 ? 34.594 -2.908 1.199 1 91.81 216 LYS B O 1
ATOM 7389 N N . GLU B 1 217 ? 35.469 -4.906 0.281 1 96.81 217 GLU B N 1
ATOM 7390 C CA . GLU B 1 217 ? 35.906 -4.148 -0.89 1 96.81 217 GLU B CA 1
ATOM 7391 C C . GLU B 1 217 ? 35.812 -4.996 -2.156 1 96.81 217 GLU B C 1
ATOM 7393 O O . GLU B 1 217 ? 36.062 -6.207 -2.113 1 96.81 217 GLU B O 1
ATOM 7398 N N . ILE B 1 218 ? 35.531 -4.387 -3.234 1 97.38 218 ILE B N 1
ATOM 7399 C CA . ILE B 1 218 ? 35.562 -5.039 -4.539 1 97.38 218 ILE B CA 1
ATOM 7400 C C . ILE B 1 218 ? 35.906 -4.023 -5.621 1 97.38 218 ILE B C 1
ATOM 7402 O O . ILE B 1 218 ? 35.594 -2.836 -5.496 1 97.38 218 ILE B O 1
ATOM 7406 N N . GLU B 1 219 ? 36.625 -4.418 -6.617 1 97.19 219 GLU B N 1
ATOM 7407 C CA . GLU B 1 219 ? 36.969 -3.611 -7.785 1 97.19 219 GLU B CA 1
ATOM 7408 C C . GLU B 1 219 ? 36.312 -4.176 -9.047 1 97.19 219 GLU B C 1
ATOM 7410 O O . GLU B 1 219 ? 36.25 -5.395 -9.219 1 97.19 219 GLU B O 1
ATOM 7415 N N . MET B 1 220 ? 35.844 -3.314 -9.859 1 96.44 220 MET B N 1
ATOM 7416 C CA . MET B 1 220 ? 35.281 -3.756 -11.125 1 96.44 220 MET B CA 1
ATOM 7417 C C . MET B 1 220 ? 35.5 -2.707 -12.211 1 96.44 220 MET B C 1
ATOM 7419 O O . MET B 1 220 ? 35.75 -1.539 -11.914 1 96.44 220 MET B O 1
ATOM 7423 N N . GLU B 1 221 ? 35.438 -3.096 -13.43 1 97.06 221 GLU B N 1
ATOM 7424 C CA . GLU B 1 221 ? 35.531 -2.197 -14.578 1 97.06 221 GLU B CA 1
ATOM 7425 C C . GLU B 1 221 ? 34.125 -1.824 -15.086 1 97.06 221 GLU B C 1
ATOM 7427 O O . GLU B 1 221 ? 33.281 -2.699 -15.32 1 97.06 221 GLU B O 1
ATOM 7432 N N . VAL B 1 222 ? 33.875 -0.565 -15.211 1 97.38 222 VAL B N 1
ATOM 7433 C CA . VAL B 1 222 ? 32.625 -0.058 -15.75 1 97.38 222 VAL B CA 1
ATOM 7434 C C . VAL B 1 222 ? 32.812 0.36 -17.203 1 97.38 222 VAL B C 1
ATOM 7436 O O . VAL B 1 222 ? 33.594 1.267 -17.5 1 97.38 222 VAL B O 1
ATOM 7439 N N . LYS B 1 223 ? 32.094 -0.224 -18.094 1 96.38 223 LYS B N 1
ATOM 7440 C CA . LYS B 1 223 ? 32.281 0.002 -19.516 1 96.38 223 LYS B CA 1
ATOM 7441 C C . LYS B 1 223 ? 31.094 0.769 -20.109 1 96.38 223 LYS B C 1
ATOM 7443 O O . LYS B 1 223 ? 31.156 1.226 -21.266 1 96.38 223 LYS B O 1
ATOM 7448 N N . GLU B 1 224 ? 30.031 0.862 -19.453 1 96.12 224 GLU B N 1
ATOM 7449 C CA . GLU B 1 224 ? 28.812 1.573 -19.828 1 96.12 224 GLU B CA 1
ATOM 7450 C C . GLU B 1 224 ? 28.047 2.039 -18.594 1 96.12 224 GLU B C 1
ATOM 7452 O O . GLU B 1 224 ? 28.453 1.756 -17.453 1 96.12 224 GLU B O 1
ATOM 7457 N N . GLU B 1 225 ? 27.016 2.809 -18.828 1 96.44 225 GLU B N 1
ATOM 7458 C CA . GLU B 1 225 ? 26.219 3.266 -17.688 1 96.44 225 GLU B CA 1
ATOM 7459 C C . GLU B 1 225 ? 25.5 2.102 -17.016 1 96.44 225 GLU B C 1
ATOM 7461 O O . GLU B 1 225 ? 24.812 1.316 -17.672 1 96.44 225 GLU B O 1
ATOM 7466 N N . ILE B 1 226 ? 25.703 2.023 -15.711 1 97.81 226 ILE B N 1
ATOM 7467 C CA . ILE B 1 226 ? 25.141 0.889 -14.992 1 97.81 226 ILE B CA 1
ATOM 7468 C C . ILE B 1 226 ? 24.5 1.373 -13.695 1 97.81 226 ILE B C 1
ATOM 7470 O O . ILE B 1 226 ? 24.656 2.531 -13.305 1 97.81 226 ILE B O 1
ATOM 7474 N N . VAL B 1 227 ? 23.703 0.558 -13.086 1 98.06 227 VAL B N 1
ATOM 7475 C CA . VAL B 1 227 ? 23.156 0.714 -11.742 1 98.06 227 VAL B CA 1
ATOM 7476 C C . VAL B 1 227 ? 23.594 -0.452 -10.867 1 98.06 227 VAL B C 1
ATOM 7478 O O . VAL B 1 227 ? 23.531 -1.611 -11.281 1 98.06 227 VAL B O 1
ATOM 7481 N N . LEU B 1 228 ? 24.062 -0.183 -9.703 1 98.12 228 LEU B N 1
ATOM 7482 C CA . LEU B 1 228 ? 24.5 -1.209 -8.766 1 98.12 228 LEU B CA 1
ATOM 7483 C C . LEU B 1 228 ? 23.578 -1.257 -7.547 1 98.12 228 LEU B C 1
ATOM 7485 O O . LEU B 1 228 ? 23.594 -0.343 -6.719 1 98.12 228 LEU B O 1
ATOM 7489 N N . PRO B 1 229 ? 22.797 -2.316 -7.41 1 98.44 229 PRO B N 1
ATOM 7490 C CA . PRO B 1 229 ? 22.062 -2.484 -6.148 1 98.44 229 PRO B CA 1
ATOM 7491 C C . PRO B 1 229 ? 22.969 -2.893 -4.996 1 98.44 229 PRO B C 1
ATOM 7493 O O . PRO B 1 229 ? 23.812 -3.793 -5.148 1 98.44 229 PRO B O 1
ATOM 7496 N N . ILE B 1 230 ? 22.875 -2.248 -3.9 1 98.12 230 ILE B N 1
ATOM 7497 C CA . ILE B 1 230 ? 23.688 -2.545 -2.73 1 98.12 230 ILE B CA 1
ATOM 7498 C C . ILE B 1 230 ? 22.812 -2.604 -1.484 1 98.12 230 ILE B C 1
ATOM 7500 O O . ILE B 1 230 ? 21.766 -1.963 -1.43 1 98.12 230 ILE B O 1
ATOM 7504 N N . SER B 1 231 ? 23.109 -3.414 -0.575 1 97.44 231 SER B N 1
ATOM 7505 C CA . SER B 1 231 ? 22.453 -3.51 0.722 1 97.44 231 SER B CA 1
ATOM 7506 C C . SER B 1 231 ? 23.453 -3.801 1.834 1 97.44 231 SER B C 1
ATOM 7508 O O . SER B 1 231 ? 24.438 -4.504 1.618 1 97.44 231 SER B O 1
ATOM 7510 N N . VAL B 1 232 ? 23.203 -3.236 2.994 1 96.81 232 VAL B N 1
ATOM 7511 C CA . VAL B 1 232 ? 24.062 -3.494 4.141 1 96.81 232 VAL B CA 1
ATOM 7512 C C . VAL B 1 232 ? 23.281 -4.227 5.227 1 96.81 232 VAL B C 1
ATOM 7514 O O . VAL B 1 232 ? 22.047 -4.246 5.203 1 96.81 232 VAL B O 1
ATOM 7517 N N . LYS B 1 233 ? 23.953 -4.844 6.168 1 93.94 233 LYS B N 1
ATOM 7518 C CA . LYS B 1 233 ? 23.312 -5.645 7.207 1 93.94 233 LYS B CA 1
ATOM 7519 C C . LYS B 1 233 ? 23.359 -4.926 8.555 1 93.94 233 LYS B C 1
ATOM 7521 O O . LYS B 1 233 ? 22.609 -5.273 9.469 1 93.94 233 LYS B O 1
ATOM 7526 N N . LYS B 1 234 ? 24.25 -3.973 8.648 1 94.31 234 LYS B N 1
ATOM 7527 C CA . LYS B 1 234 ? 24.469 -3.344 9.945 1 94.31 234 LYS B CA 1
ATOM 7528 C C . LYS B 1 234 ? 24.156 -1.85 9.891 1 94.31 234 LYS B C 1
ATOM 7530 O O . LYS B 1 234 ? 24.406 -1.197 8.875 1 94.31 234 LYS B O 1
ATOM 7535 N N . LEU B 1 235 ? 23.703 -1.365 11.031 1 91.38 235 LEU B N 1
ATOM 7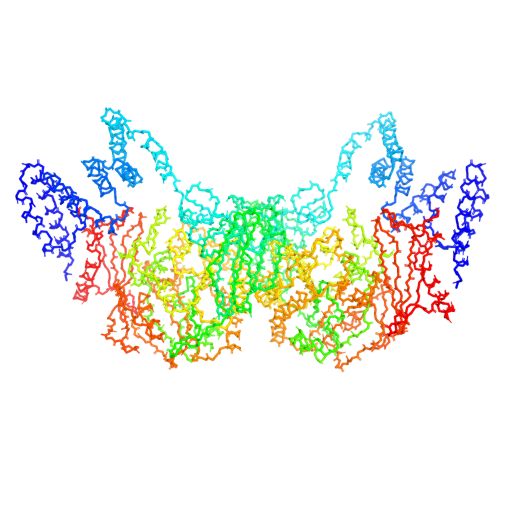536 C CA . LEU B 1 235 ? 23.5 0.073 11.164 1 91.38 235 LEU B CA 1
ATOM 7537 C C . LEU B 1 235 ? 24.828 0.816 11.117 1 91.38 235 LEU B C 1
ATOM 7539 O O . LEU B 1 235 ? 25.875 0.259 11.469 1 91.38 235 LEU B O 1
ATOM 7543 N N . TYR B 1 236 ? 24.891 2.014 10.641 1 88.94 236 TYR B N 1
ATOM 7544 C CA . TYR B 1 236 ? 26.031 2.912 10.594 1 88.94 236 TYR B CA 1
ATOM 7545 C C . TYR B 1 236 ? 27.062 2.428 9.578 1 88.94 236 TYR B C 1
ATOM 7547 O O . TYR B 1 236 ? 28.266 2.617 9.766 1 88.94 236 TYR B O 1
ATOM 7555 N N . SER B 1 237 ? 26.609 1.643 8.648 1 93.38 237 SER B N 1
ATOM 7556 C CA . SER B 1 237 ? 27.469 1.267 7.531 1 93.38 237 SER B CA 1
ATOM 7557 C C . SER B 1 237 ? 27.578 2.396 6.512 1 93.38 237 SER B C 1
ATOM 7559 O O . SER B 1 237 ? 26.688 3.24 6.418 1 93.38 237 SER B O 1
ATOM 7561 N N . TYR B 1 238 ? 28.719 2.455 5.867 1 94.81 238 TYR B N 1
ATOM 7562 C CA . TYR B 1 238 ? 28.859 3.348 4.723 1 94.81 238 TYR B CA 1
ATOM 7563 C C . TYR B 1 238 ? 29.219 2.566 3.463 1 94.81 238 TYR B C 1
ATOM 7565 O O . TYR B 1 238 ? 29.656 1.416 3.541 1 94.81 238 TYR B O 1
ATOM 7573 N N . ILE B 1 239 ? 28.969 3.094 2.305 1 96.56 239 ILE B N 1
ATOM 7574 C CA . ILE B 1 239 ? 29.422 2.598 1.008 1 96.56 239 ILE B CA 1
ATOM 7575 C C . ILE B 1 239 ? 30.234 3.674 0.3 1 96.56 239 ILE B C 1
ATOM 7577 O O . ILE B 1 239 ? 29.75 4.789 0.085 1 96.56 239 ILE B O 1
ATOM 7581 N N . ASN B 1 240 ? 31.406 3.354 0 1 96.88 240 ASN B N 1
ATOM 7582 C CA . ASN B 1 240 ? 32.312 4.266 -0.708 1 96.88 240 ASN B CA 1
ATOM 7583 C C . ASN B 1 240 ? 32.562 3.797 -2.137 1 96.88 240 ASN B C 1
ATOM 7585 O O . ASN B 1 240 ? 33 2.666 -2.352 1 96.88 240 ASN B O 1
ATOM 7589 N N . LEU B 1 241 ? 32.25 4.617 -3.096 1 97.44 241 LEU B N 1
ATOM 7590 C CA . LEU B 1 241 ? 32.5 4.332 -4.504 1 97.44 241 LEU B CA 1
ATOM 7591 C C . LEU B 1 241 ? 33.625 5.223 -5.051 1 97.44 241 LEU B C 1
ATOM 7593 O O . LEU B 1 241 ? 33.531 6.449 -4.969 1 97.44 241 LEU B O 1
ATOM 7597 N N . LYS B 1 242 ? 34.625 4.66 -5.512 1 97 242 LYS B N 1
ATOM 7598 C CA . LYS B 1 242 ? 35.719 5.383 -6.172 1 97 242 LYS B CA 1
ATOM 7599 C C . LYS B 1 242 ? 35.781 5.02 -7.652 1 97 242 LYS B C 1
ATOM 7601 O O . LYS B 1 242 ? 36.062 3.863 -8 1 97 242 LYS B O 1
ATOM 7606 N N . ILE B 1 243 ? 35.5 5.949 -8.453 1 95.06 243 ILE B N 1
ATOM 7607 C CA . ILE B 1 243 ? 35.594 5.723 -9.891 1 95.06 243 ILE B CA 1
ATOM 7608 C C . ILE B 1 243 ? 36.594 6.719 -10.492 1 95.06 243 ILE B C 1
ATOM 7610 O O . ILE B 1 243 ? 36.375 7.934 -10.422 1 95.06 243 ILE B O 1
ATOM 7614 N N . ASN B 1 244 ? 37.625 6.066 -11.102 1 89.69 244 ASN B N 1
ATOM 7615 C CA . ASN B 1 244 ? 38.719 6.887 -11.562 1 89.69 244 ASN B CA 1
ATOM 7616 C C . ASN B 1 244 ? 39.25 7.805 -10.461 1 89.69 244 ASN B C 1
ATOM 7618 O O . ASN B 1 244 ? 39.719 7.332 -9.43 1 89.69 244 ASN B O 1
ATOM 7622 N N . ASN B 1 245 ? 39.062 9.141 -10.539 1 86.5 245 ASN B N 1
ATOM 7623 C CA . ASN B 1 245 ? 39.625 10.047 -9.531 1 86.5 245 ASN B CA 1
ATOM 7624 C C . ASN B 1 245 ? 38.531 10.719 -8.727 1 86.5 245 ASN B C 1
ATOM 7626 O O . ASN B 1 245 ? 38.781 11.711 -8.039 1 86.5 245 ASN B O 1
ATOM 7630 N N . ARG B 1 246 ? 37.406 10.047 -8.781 1 92.81 246 ARG B N 1
ATOM 7631 C CA . ARG B 1 246 ? 36.281 10.602 -8.016 1 92.81 246 ARG B CA 1
ATOM 7632 C C . ARG B 1 246 ? 35.812 9.609 -6.965 1 92.81 246 ARG B C 1
ATOM 7634 O O . ARG B 1 246 ? 35.75 8.406 -7.215 1 92.81 246 ARG B O 1
ATOM 7641 N N . GLU B 1 247 ? 35.5 10.148 -5.82 1 94.5 247 GLU B N 1
ATOM 7642 C CA . GLU B 1 247 ? 35.062 9.336 -4.695 1 94.5 247 GLU B CA 1
ATOM 7643 C C . GLU B 1 247 ? 33.688 9.797 -4.188 1 94.5 247 GLU B C 1
ATOM 7645 O O . GLU B 1 247 ? 33.469 11 -4.066 1 94.5 247 GLU B O 1
ATOM 7650 N N . TYR B 1 248 ? 32.812 8.891 -4.039 1 95.75 248 TYR B N 1
ATOM 7651 C CA . TYR B 1 248 ? 31.484 9.125 -3.514 1 95.75 248 TYR B CA 1
ATOM 7652 C C . TYR B 1 248 ? 31.219 8.273 -2.277 1 95.75 248 TYR B C 1
ATOM 7654 O O . TYR B 1 248 ? 30.984 7.07 -2.387 1 95.75 248 TYR B O 1
ATOM 7662 N N . LYS B 1 249 ? 31.219 8.867 -1.122 1 94.81 249 LYS B N 1
ATOM 7663 C CA . LYS B 1 249 ? 30.953 8.141 0.119 1 94.81 249 LYS B CA 1
ATOM 7664 C C . LYS B 1 249 ? 29.531 8.344 0.598 1 94.81 249 LYS B C 1
ATOM 7666 O O . LYS B 1 249 ? 29.125 9.469 0.913 1 94.81 249 LYS B O 1
ATOM 7671 N N . ILE B 1 250 ? 28.797 7.332 0.611 1 94 250 ILE B N 1
ATOM 7672 C CA . ILE B 1 250 ? 27.422 7.34 1.096 1 94 250 ILE B CA 1
ATOM 7673 C C . ILE B 1 250 ? 27.375 6.816 2.529 1 94 250 ILE B C 1
ATOM 7675 O O . ILE B 1 250 ? 27.594 5.625 2.768 1 94 250 ILE B O 1
ATOM 7679 N N . ASN B 1 251 ? 26.984 7.664 3.453 1 91.56 251 ASN B N 1
ATOM 7680 C CA . ASN B 1 251 ? 27.016 7.316 4.867 1 91.56 251 ASN B CA 1
ATOM 7681 C C . ASN B 1 251 ? 25.625 6.945 5.379 1 91.56 251 ASN B C 1
ATOM 7683 O O . ASN B 1 251 ? 24.625 7.219 4.719 1 91.56 251 ASN B O 1
ATOM 7687 N N . ASP B 1 252 ? 25.562 6.289 6.477 1 87.81 252 ASP B N 1
ATOM 7688 C CA . ASP B 1 252 ? 24.344 5.984 7.223 1 87.81 252 ASP B CA 1
ATOM 7689 C C . ASP B 1 252 ? 23.344 5.23 6.352 1 87.81 252 ASP B C 1
ATOM 7691 O O . ASP B 1 252 ? 22.172 5.605 6.281 1 87.81 252 ASP B O 1
ATOM 7695 N N . VAL B 1 253 ? 23.891 4.27 5.707 1 91.69 253 VAL B N 1
ATOM 7696 C CA . VAL B 1 253 ? 23.047 3.428 4.871 1 91.69 253 VAL B CA 1
ATOM 7697 C C . VAL B 1 253 ? 22.219 2.498 5.754 1 91.69 253 VAL B C 1
ATOM 7699 O O . VAL B 1 253 ? 22.75 1.812 6.625 1 91.69 253 VAL B O 1
ATOM 7702 N N . ARG B 1 254 ? 20.906 2.514 5.566 1 92.94 254 ARG B N 1
ATOM 7703 C CA . ARG B 1 254 ? 20.016 1.698 6.371 1 92.94 254 ARG B CA 1
ATOM 7704 C C . ARG B 1 254 ? 20.125 0.225 5.996 1 92.94 254 ARG B C 1
ATOM 7706 O O . ARG B 1 254 ? 20.203 -0.115 4.812 1 92.94 254 ARG B O 1
ATOM 7713 N N . PRO B 1 255 ? 20.062 -0.667 7.027 1 96.19 255 PRO B N 1
ATOM 7714 C CA . PRO B 1 255 ? 20.203 -2.096 6.738 1 96.19 255 PRO B CA 1
ATOM 7715 C C . PRO B 1 255 ? 18.953 -2.703 6.113 1 96.19 255 PRO B C 1
ATOM 7717 O O . PRO B 1 255 ? 17.844 -2.223 6.359 1 96.19 255 PRO B O 1
ATOM 7720 N N . ASN B 1 256 ? 19.078 -3.77 5.348 1 97.31 256 ASN B N 1
ATOM 7721 C CA . ASN B 1 256 ? 18.062 -4.695 4.863 1 97.31 256 ASN B CA 1
ATOM 7722 C C . ASN B 1 256 ? 17.078 -4 3.932 1 97.31 256 ASN B C 1
ATOM 7724 O O . ASN B 1 256 ? 15.875 -4.289 3.967 1 97.31 256 ASN B O 1
ATOM 7728 N N . ILE B 1 257 ? 17.547 -3.072 3.23 1 96.81 257 ILE B N 1
ATOM 7729 C CA . ILE B 1 257 ? 16.875 -2.48 2.076 1 96.81 257 ILE B CA 1
ATOM 7730 C C . ILE B 1 257 ? 17.859 -2.342 0.922 1 96.81 257 ILE B C 1
ATOM 7732 O O . ILE B 1 257 ? 19.078 -2.326 1.136 1 96.81 257 ILE B O 1
ATOM 7736 N N . PHE B 1 258 ? 17.406 -2.277 -0.253 1 97.75 258 PHE B N 1
ATOM 7737 C CA . PHE B 1 258 ? 18.281 -2.127 -1.402 1 97.75 258 PHE B CA 1
ATOM 7738 C C . PHE B 1 258 ? 18.438 -0.657 -1.775 1 97.75 258 PHE B C 1
ATOM 7740 O O . PHE B 1 258 ? 17.469 0.098 -1.769 1 97.75 258 PHE B O 1
ATOM 7747 N N . TYR B 1 259 ? 19.672 -0.25 -2.02 1 97.19 259 TYR B N 1
ATOM 7748 C CA . TYR B 1 259 ? 20.016 1.026 -2.633 1 97.19 259 TYR B CA 1
ATOM 7749 C C . TYR B 1 259 ? 20.438 0.836 -4.082 1 97.19 259 TYR B C 1
ATOM 7751 O O . TYR B 1 259 ? 21.234 -0.053 -4.391 1 97.19 259 TYR B O 1
ATOM 7759 N N . TYR B 1 260 ? 19.938 1.572 -4.973 1 98.12 260 TYR B N 1
ATOM 7760 C CA . TYR B 1 260 ? 20.312 1.527 -6.383 1 98.12 260 TYR B CA 1
ATOM 7761 C C . TYR B 1 260 ? 21.25 2.68 -6.738 1 98.12 260 TYR B C 1
ATOM 7763 O O . TYR B 1 260 ? 20.812 3.832 -6.82 1 98.12 260 TYR B O 1
ATOM 7771 N N . LEU B 1 261 ? 22.469 2.408 -7.012 1 97.69 261 LEU B N 1
ATOM 7772 C CA . LEU B 1 261 ? 23.5 3.424 -7.238 1 97.69 261 LEU B CA 1
ATOM 7773 C C . LEU B 1 261 ? 23.859 3.51 -8.719 1 97.69 261 LEU B C 1
ATOM 7775 O O . LEU B 1 261 ? 24.484 2.592 -9.266 1 97.69 261 LEU B O 1
ATOM 7779 N N . PRO B 1 262 ? 23.5 4.551 -9.383 1 97.31 262 PRO B N 1
ATOM 7780 C CA . PRO B 1 262 ? 23.828 4.695 -10.805 1 97.31 262 PRO B CA 1
ATOM 7781 C C . PRO B 1 262 ? 25.266 5.145 -11.047 1 97.31 262 PRO B C 1
ATOM 7783 O O . PRO B 1 262 ? 25.75 6.059 -10.375 1 97.31 262 PRO B O 1
ATOM 7786 N N . ILE B 1 263 ? 25.969 4.508 -11.852 1 97 263 ILE B N 1
ATOM 7787 C CA . ILE B 1 263 ? 27.297 4.871 -12.305 1 97 263 ILE B CA 1
ATOM 7788 C C . ILE B 1 263 ? 27.25 5.262 -13.781 1 97 263 ILE B C 1
ATOM 7790 O O . ILE B 1 263 ? 27.078 4.41 -14.648 1 97 263 ILE B O 1
ATOM 7794 N N . ARG B 1 264 ? 27.5 6.484 -14.078 1 95.62 264 ARG B N 1
ATOM 7795 C CA . ARG B 1 264 ? 27.312 7.004 -15.43 1 95.62 264 ARG B CA 1
ATOM 7796 C C . ARG B 1 264 ? 28.656 7.387 -16.062 1 95.62 264 ARG B C 1
ATOM 7798 O O . ARG B 1 264 ? 28.703 8.156 -17.016 1 95.62 264 ARG B O 1
ATOM 7805 N N . GLU B 1 265 ? 29.703 6.914 -15.422 1 94.12 265 GLU B N 1
ATOM 7806 C CA . GLU B 1 265 ? 31.062 7.125 -15.914 1 94.12 265 GLU B CA 1
ATOM 7807 C C . GLU B 1 265 ? 31.781 5.801 -16.125 1 94.12 265 GLU B C 1
ATOM 7809 O O . GLU B 1 265 ? 31.641 4.875 -15.32 1 94.12 265 GLU B O 1
ATOM 7814 N N . GLU B 1 266 ? 32.562 5.766 -17.172 1 96.31 266 GLU B N 1
ATOM 7815 C CA . GLU B 1 266 ? 33.375 4.57 -17.438 1 96.31 266 GLU B CA 1
ATOM 7816 C C . GLU B 1 266 ? 34.688 4.621 -16.672 1 96.31 266 GLU B C 1
ATOM 7818 O O . GLU B 1 266 ? 35.219 5.703 -16.406 1 96.31 266 GLU B O 1
ATOM 7823 N N . GLY B 1 267 ? 35.156 3.467 -16.266 1 97 267 GLY B N 1
ATOM 7824 C CA . GLY B 1 267 ? 36.438 3.398 -15.602 1 97 267 GLY B CA 1
ATOM 7825 C C . GLY B 1 267 ? 36.5 2.33 -14.531 1 97 267 GLY B C 1
ATOM 7826 O O . GLY B 1 267 ? 35.688 1.419 -14.5 1 97 267 GLY B O 1
ATOM 7827 N N . LYS B 1 268 ? 37.562 2.441 -13.805 1 97.06 268 LYS B N 1
ATOM 7828 C CA . LYS B 1 268 ? 37.75 1.5 -12.703 1 97.06 268 LYS B CA 1
ATOM 7829 C C . LYS B 1 268 ? 36.969 1.94 -11.461 1 97.06 268 LYS B C 1
ATOM 7831 O O . LYS B 1 268 ? 37.156 3.059 -10.977 1 97.06 268 LYS B O 1
ATOM 7836 N N . LEU B 1 269 ? 36.156 1.058 -11.055 1 97.81 269 LEU B N 1
ATOM 7837 C CA . LEU B 1 269 ? 35.312 1.338 -9.891 1 97.81 269 LEU B CA 1
ATOM 7838 C C . LEU B 1 269 ? 35.719 0.484 -8.703 1 97.81 269 LEU B C 1
ATOM 7840 O O . LEU B 1 269 ? 35.875 -0.731 -8.828 1 97.81 269 LEU B O 1
ATOM 7844 N N . THR B 1 270 ? 36 1.12 -7.605 1 98.06 270 THR B N 1
ATOM 7845 C CA . THR B 1 270 ? 36.188 0.437 -6.332 1 98.06 270 THR B CA 1
ATOM 7846 C C . THR B 1 270 ? 35.062 0.726 -5.367 1 98.06 270 THR B C 1
ATOM 7848 O O . THR B 1 270 ? 34.719 1.886 -5.129 1 98.06 270 TH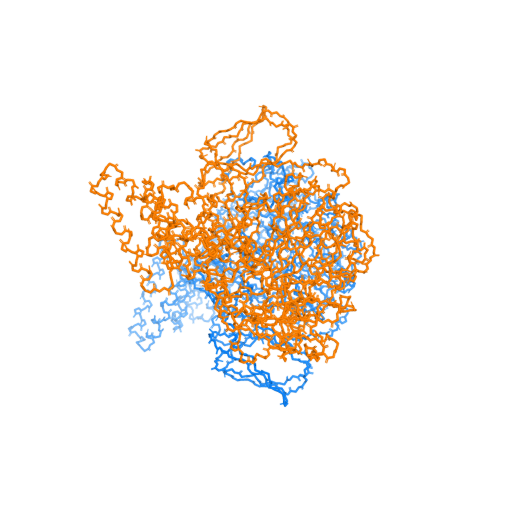R B O 1
ATOM 7851 N N . ILE B 1 271 ? 34.438 -0.27 -4.883 1 98.19 271 ILE B N 1
ATOM 7852 C CA . ILE B 1 271 ? 33.406 -0.147 -3.865 1 98.19 271 ILE B CA 1
ATOM 7853 C C . ILE B 1 271 ? 33.906 -0.674 -2.529 1 98.19 271 ILE B C 1
ATOM 7855 O O . ILE B 1 271 ? 34.406 -1.802 -2.449 1 98.19 271 ILE B O 1
ATOM 7859 N N . SER B 1 272 ? 33.844 0.057 -1.525 1 97.81 272 SER B N 1
ATOM 7860 C CA . SER B 1 272 ? 34.312 -0.365 -0.211 1 97.81 272 SER B CA 1
ATOM 7861 C C . SER B 1 272 ? 33.312 -0.008 0.878 1 97.81 272 SER B C 1
ATOM 7863 O O . SER B 1 272 ? 32.469 0.869 0.687 1 97.81 272 SER B O 1
ATOM 7865 N N . SER B 1 273 ? 33.312 -0.666 1.976 1 97.12 273 SER B N 1
ATOM 7866 C CA . SER B 1 273 ? 32.469 -0.449 3.127 1 97.12 273 SER B CA 1
ATOM 7867 C C . SER B 1 273 ? 33.156 -0.862 4.426 1 97.12 273 SER B C 1
ATOM 7869 O O . SER B 1 273 ? 34.156 -1.577 4.402 1 97.12 273 SER B O 1
ATOM 7871 N N . ASN B 1 274 ? 32.688 -0.375 5.562 1 96.25 274 ASN B N 1
ATOM 7872 C CA . ASN B 1 274 ? 33.219 -0.745 6.867 1 96.25 274 ASN B CA 1
ATOM 7873 C C . ASN B 1 274 ? 32.781 -2.139 7.289 1 96.25 274 ASN B C 1
ATOM 7875 O O . ASN B 1 274 ? 33.344 -2.742 8.195 1 96.25 274 ASN B O 1
ATOM 7879 N N . ASN B 1 275 ? 31.719 -2.686 6.645 1 95.5 275 ASN B N 1
ATOM 7880 C CA . ASN B 1 275 ? 31.188 -4.016 6.895 1 95.5 275 ASN B CA 1
ATOM 7881 C C . ASN B 1 275 ? 30.922 -4.766 5.59 1 95.5 275 ASN B C 1
ATOM 7883 O O . ASN B 1 275 ? 31.031 -4.191 4.504 1 95.5 275 ASN B O 1
ATOM 7887 N N . GLU B 1 276 ? 30.688 -6.059 5.73 1 95.31 276 GLU B N 1
ATOM 7888 C CA . GLU B 1 276 ? 30.266 -6.805 4.555 1 95.31 276 GLU B CA 1
ATOM 7889 C C . GLU B 1 276 ? 28.969 -6.234 3.982 1 95.31 276 GLU B C 1
ATOM 7891 O O . GLU B 1 276 ? 28.141 -5.684 4.719 1 95.31 276 GLU B O 1
ATOM 7896 N N . PHE B 1 277 ? 28.812 -6.266 2.758 1 97.19 277 PHE B N 1
ATOM 7897 C CA . PHE B 1 277 ? 27.625 -5.738 2.107 1 97.19 277 PHE B CA 1
ATOM 7898 C C . PHE B 1 277 ? 27.219 -6.609 0.927 1 97.19 277 PHE B C 1
ATOM 7900 O O . PHE B 1 277 ? 28.031 -7.379 0.409 1 97.19 277 PHE B O 1
ATOM 7907 N N . PHE B 1 278 ? 26 -6.613 0.637 1 97.25 278 PHE B N 1
ATOM 7908 C CA . PHE B 1 278 ? 25.453 -7.289 -0.539 1 97.25 278 PHE B CA 1
ATOM 7909 C C . PHE B 1 278 ? 25.609 -6.418 -1.78 1 97.25 278 PHE B C 1
ATOM 7911 O O . PHE B 1 278 ? 25.25 -5.238 -1.766 1 97.25 278 PHE B O 1
ATOM 7918 N N . LEU B 1 279 ? 26.172 -6.922 -2.771 1 98.31 279 LEU B N 1
ATOM 7919 C CA . LEU B 1 279 ? 26.25 -6.297 -4.086 1 98.31 279 LEU B CA 1
ATOM 7920 C C . LEU B 1 279 ? 25.391 -7.051 -5.102 1 98.31 279 LEU B C 1
ATOM 7922 O O . LEU B 1 279 ? 25.703 -8.203 -5.438 1 98.31 279 LEU B O 1
ATOM 7926 N N . GLY B 1 280 ? 24.344 -6.434 -5.547 1 98.12 280 GLY B N 1
ATOM 7927 C CA . GLY B 1 280 ? 23.5 -7.039 -6.57 1 98.12 280 GLY B CA 1
ATOM 7928 C C . GLY B 1 280 ? 24.188 -7.125 -7.926 1 98.12 280 GLY B C 1
ATOM 7929 O O . GLY B 1 280 ? 25.188 -6.453 -8.164 1 98.12 280 GLY B O 1
ATOM 7930 N N . ASN B 1 281 ? 23.609 -7.953 -8.758 1 97.81 281 ASN B N 1
ATOM 7931 C CA . ASN B 1 281 ? 24.094 -7.984 -10.141 1 97.81 281 ASN B CA 1
ATOM 7932 C C . ASN B 1 281 ? 24 -6.609 -10.797 1 97.81 281 ASN B C 1
ATOM 7934 O O . ASN B 1 281 ? 23.031 -5.875 -10.578 1 97.81 281 ASN B O 1
ATOM 7938 N N . THR B 1 282 ? 25.078 -6.309 -11.516 1 97.81 282 THR B N 1
ATOM 7939 C CA . THR B 1 282 ? 25.109 -5.039 -12.234 1 97.81 282 THR B CA 1
ATOM 7940 C C . THR B 1 282 ? 23.938 -4.934 -13.211 1 97.81 282 THR B C 1
ATOM 7942 O O . THR B 1 282 ? 23.656 -5.875 -13.953 1 97.81 282 THR B O 1
ATOM 7945 N N . ILE B 1 283 ? 23.281 -3.805 -13.227 1 98.12 283 ILE B N 1
ATOM 7946 C CA . ILE B 1 283 ? 22.172 -3.547 -14.141 1 98.12 283 ILE B CA 1
ATOM 7947 C C . ILE B 1 283 ? 22.562 -2.449 -15.133 1 98.12 283 ILE B C 1
ATOM 7949 O O . ILE B 1 283 ? 22.844 -1.319 -14.727 1 98.12 283 ILE B O 1
ATOM 7953 N N . LYS B 1 284 ? 22.531 -2.734 -16.375 1 97.19 284 LYS B N 1
ATOM 7954 C CA . LYS B 1 284 ? 22.734 -1.686 -17.375 1 97.19 284 LYS B CA 1
ATOM 7955 C C . LYS B 1 284 ? 21.578 -0.688 -17.359 1 97.19 284 LYS B C 1
ATOM 7957 O O . LYS B 1 284 ? 20.422 -1.072 -17.188 1 97.19 284 LYS B O 1
ATOM 7962 N N . ILE B 1 285 ? 21.859 0.524 -17.578 1 95.94 285 ILE B N 1
ATOM 7963 C CA . ILE B 1 285 ? 20.797 1.529 -17.609 1 95.94 285 ILE B CA 1
ATOM 7964 C C . ILE B 1 285 ? 20.031 1.444 -18.922 1 95.94 285 ILE B C 1
ATOM 7966 O O . ILE B 1 285 ? 18.828 1.675 -18.969 1 95.94 285 ILE B O 1
ATOM 7970 N N . LYS B 1 286 ? 20.703 1.117 -19.984 1 95.56 286 LYS B N 1
ATOM 7971 C CA . LYS B 1 286 ? 20.109 1.036 -21.312 1 95.56 286 LYS B CA 1
ATOM 7972 C C . LYS B 1 286 ? 20.562 -0.224 -22.047 1 95.56 286 LYS B C 1
ATOM 7974 O O . LYS B 1 286 ? 21.734 -0.611 -21.953 1 95.56 286 LYS B O 1
ATOM 7979 N N . ASP B 1 287 ? 19.609 -0.827 -22.656 1 96 287 ASP B N 1
ATOM 7980 C CA . ASP B 1 287 ? 19.922 -1.969 -23.5 1 96 287 ASP B CA 1
ATOM 7981 C C . ASP B 1 287 ? 19.781 -1.61 -24.984 1 96 287 ASP B C 1
ATOM 7983 O O . ASP B 1 287 ? 19.031 -0.692 -25.328 1 96 287 ASP B O 1
ATOM 7987 N N . LYS B 1 288 ? 20.547 -2.271 -25.734 1 91.94 288 LYS B N 1
ATOM 7988 C CA . LYS B 1 288 ? 20.312 -2.184 -27.172 1 91.94 288 LYS B CA 1
ATOM 7989 C C . LYS B 1 288 ? 19.016 -2.881 -27.562 1 91.94 288 LYS B C 1
ATOM 7991 O O . LYS B 1 288 ? 18.641 -3.896 -26.969 1 91.94 288 LYS B O 1
ATOM 7996 N N . VAL B 1 289 ? 18.406 -2.191 -28.484 1 89.38 289 VAL B N 1
ATOM 7997 C CA . VAL B 1 289 ? 17.188 -2.814 -29.016 1 89.38 289 VAL B CA 1
ATOM 7998 C C . VAL B 1 289 ? 17.547 -4.125 -29.719 1 89.38 289 VAL B C 1
ATOM 8000 O O . VAL B 1 289 ? 18.5 -4.184 -30.484 1 89.38 289 VAL B O 1
ATOM 8003 N N . ILE B 1 290 ? 16.906 -5.121 -29.344 1 87 290 ILE B N 1
ATOM 8004 C CA . ILE B 1 290 ? 17.094 -6.41 -30 1 87 290 ILE B CA 1
ATOM 8005 C C . ILE B 1 290 ? 16.234 -6.48 -31.25 1 87 290 ILE B C 1
ATOM 8007 O O . ILE B 1 290 ? 15.023 -6.273 -31.188 1 87 290 ILE B O 1
ATOM 8011 N N . LYS B 1 291 ? 16.844 -6.754 -32.25 1 86.62 291 LYS B N 1
ATOM 8012 C CA . LYS B 1 291 ? 16.141 -6.777 -33.531 1 86.62 291 LYS B CA 1
ATOM 8013 C C . LYS B 1 291 ? 15.016 -7.809 -33.531 1 86.62 291 LYS B C 1
ATOM 8015 O O . LYS B 1 291 ? 15.203 -8.938 -33.062 1 86.62 291 LYS B O 1
ATOM 8020 N N . ASP B 1 292 ? 13.828 -7.445 -33.969 1 90.12 292 ASP B N 1
ATOM 8021 C CA . ASP B 1 292 ? 12.664 -8.305 -34.188 1 90.12 292 ASP B CA 1
ATOM 8022 C C . ASP B 1 292 ? 12.203 -8.922 -32.844 1 90.12 292 ASP B C 1
ATOM 8024 O O . ASP B 1 292 ? 11.695 -10.047 -32.844 1 90.12 292 ASP B O 1
ATOM 8028 N N . LYS B 1 293 ? 12.555 -8.32 -31.75 1 95.25 293 LYS B N 1
ATOM 8029 C CA . LYS B 1 293 ? 12.078 -8.742 -30.422 1 95.25 293 LYS B CA 1
ATOM 8030 C C . LYS B 1 293 ? 11.398 -7.594 -29.688 1 95.25 293 LYS B C 1
ATOM 8032 O O . LYS B 1 293 ? 11.766 -6.43 -29.875 1 95.25 293 LYS B O 1
ATOM 8037 N N . PRO B 1 294 ? 10.438 -7.898 -28.938 1 97.06 294 PRO B N 1
ATOM 8038 C CA . PRO B 1 294 ? 9.781 -6.832 -28.172 1 97.06 294 PRO B CA 1
ATOM 8039 C C . PRO B 1 294 ? 10.68 -6.25 -27.078 1 97.06 294 PRO B C 1
ATOM 8041 O O . PRO B 1 294 ? 11.453 -6.98 -26.453 1 97.06 294 PRO B O 1
ATOM 8044 N N . LYS B 1 295 ? 10.523 -4.988 -26.859 1 97.31 295 LYS B N 1
ATOM 8045 C CA . LYS B 1 295 ? 11.242 -4.312 -25.781 1 97.31 295 LYS B CA 1
ATOM 8046 C C . LYS B 1 295 ? 10.617 -4.609 -24.422 1 97.31 295 LYS B C 1
ATOM 8048 O O . LYS B 1 295 ? 11.312 -4.664 -23.406 1 97.31 295 LYS B O 1
ATOM 8053 N N . LEU B 1 296 ? 9.297 -4.758 -24.438 1 98.31 296 LEU B N 1
ATOM 8054 C CA . LEU B 1 296 ? 8.555 -5.098 -23.219 1 98.31 296 LEU B CA 1
ATOM 8055 C C . LEU B 1 296 ? 7.703 -6.344 -23.438 1 98.31 296 LEU B C 1
ATOM 8057 O O . LEU B 1 296 ? 6.848 -6.371 -24.328 1 98.31 296 LEU B O 1
ATOM 8061 N N . ILE B 1 297 ? 8 -7.359 -22.75 1 98.62 297 ILE B N 1
ATOM 8062 C CA . ILE B 1 297 ? 7.141 -8.531 -22.641 1 98.62 297 ILE B CA 1
ATOM 8063 C C . ILE B 1 297 ? 6.445 -8.523 -21.281 1 98.62 297 ILE B C 1
ATOM 8065 O O . ILE B 1 297 ? 7.102 -8.555 -20.234 1 98.62 297 ILE B O 1
ATOM 8069 N N . LEU B 1 298 ? 5.125 -8.461 -21.266 1 98.81 298 LEU B N 1
ATOM 8070 C CA . LEU B 1 298 ? 4.375 -8.289 -20.031 1 98.81 298 LEU B CA 1
ATOM 8071 C C . LEU B 1 298 ? 3.246 -9.312 -19.938 1 98.81 298 LEU B C 1
ATOM 8073 O O . LEU B 1 298 ? 2.424 -9.422 -20.844 1 98.81 298 LEU B O 1
ATOM 8077 N N . TYR B 1 299 ? 3.279 -10.078 -18.844 1 98.81 299 TYR B N 1
ATOM 8078 C CA . TYR B 1 299 ? 2.164 -10.953 -18.5 1 98.81 299 TYR B CA 1
ATOM 8079 C C . TYR B 1 299 ? 1.26 -10.289 -17.453 1 98.81 299 TYR B C 1
ATOM 8081 O O . TYR B 1 299 ? 1.709 -9.938 -16.359 1 98.81 299 TYR B O 1
ATOM 8089 N N . LEU B 1 300 ? 0.009 -10.078 -17.844 1 98.88 300 LEU B N 1
ATOM 8090 C CA . LEU B 1 300 ? -1.04 -9.742 -16.891 1 98.88 300 LEU B CA 1
ATOM 8091 C C . LEU B 1 300 ? -1.776 -10.992 -16.422 1 98.88 300 LEU B C 1
ATOM 8093 O O . LEU B 1 300 ? -2.705 -11.453 -17.094 1 98.88 300 LEU B O 1
ATOM 8097 N N . PHE B 1 301 ? -1.401 -11.469 -15.297 1 98.69 301 PHE B N 1
ATOM 8098 C CA . PHE B 1 301 ? -2.014 -12.68 -14.766 1 98.69 301 PHE B CA 1
ATOM 8099 C C . PHE B 1 301 ? -3.188 -12.336 -13.859 1 98.69 301 PHE B C 1
ATOM 8101 O O . PHE B 1 301 ? -2.994 -11.922 -12.711 1 98.69 301 PHE B O 1
ATOM 8108 N N . LEU B 1 302 ? -4.371 -12.539 -14.305 1 98.44 302 LEU B N 1
ATOM 8109 C CA . LEU B 1 302 ? -5.582 -12.336 -13.516 1 98.44 302 LEU B CA 1
ATOM 8110 C C . LEU B 1 302 ? -6.066 -13.648 -12.914 1 98.44 302 LEU B C 1
ATOM 8112 O O . LEU B 1 302 ? -6.773 -14.414 -13.562 1 98.44 302 LEU B O 1
ATOM 8116 N N . ASP B 1 303 ? -5.801 -13.844 -11.68 1 97.69 303 ASP B N 1
ATOM 8117 C CA . ASP B 1 303 ? -6.082 -15.094 -10.977 1 97.69 303 ASP B CA 1
ATOM 8118 C C . ASP B 1 303 ? -7.586 -15.312 -10.812 1 97.69 303 ASP B C 1
ATOM 8120 O O . ASP B 1 303 ? -8.25 -14.562 -10.094 1 97.69 303 ASP B O 1
ATOM 8124 N N . GLY B 1 304 ? -8.078 -16.297 -11.516 1 97.38 304 GLY B N 1
ATOM 8125 C CA . GLY B 1 304 ? -9.469 -16.688 -11.328 1 97.38 304 GLY B CA 1
ATOM 8126 C C . GLY B 1 304 ? -10.414 -16.031 -12.312 1 97.38 304 GLY B C 1
ATOM 8127 O O . GLY B 1 304 ? -11.633 -16.016 -12.102 1 97.38 304 GLY B O 1
ATOM 8128 N N . LEU B 1 305 ? -9.945 -15.438 -13.367 1 98.31 305 LEU B N 1
ATOM 8129 C CA . LEU B 1 305 ? -10.82 -14.852 -14.383 1 98.31 305 LEU B CA 1
ATOM 8130 C C . LEU B 1 305 ? -11.32 -15.922 -15.344 1 98.31 305 LEU B C 1
ATOM 8132 O O . LEU B 1 305 ? -10.523 -16.625 -15.969 1 98.31 305 LEU B O 1
ATOM 8136 N N . SER B 1 306 ? -12.594 -16.031 -15.453 1 97.69 306 SER B N 1
ATOM 8137 C CA . SER B 1 306 ? -13.234 -17.031 -16.297 1 97.69 306 SER B CA 1
ATOM 8138 C C . SER B 1 306 ? -13.625 -16.453 -17.656 1 97.69 306 SER B C 1
ATOM 8140 O O . SER B 1 306 ? -14.117 -15.328 -17.734 1 97.69 306 SER B O 1
ATOM 8142 N N . GLN B 1 307 ? -13.43 -17.234 -18.672 1 97.19 307 GLN B N 1
ATOM 8143 C CA . GLN B 1 307 ? -13.922 -16.844 -20 1 97.19 307 GLN B CA 1
ATOM 8144 C C . GLN B 1 307 ? -15.438 -16.719 -20 1 97.19 307 GLN B C 1
ATOM 8146 O O . GLN B 1 307 ? -15.992 -15.875 -20.703 1 97.19 307 GLN B O 1
ATOM 8151 N N . GLU B 1 308 ? -16.047 -17.578 -19.219 1 94.75 308 GLU B N 1
ATOM 8152 C CA . GLU B 1 308 ? -17.5 -17.578 -19.125 1 94.75 308 GLU B CA 1
ATOM 8153 C C . GLU B 1 308 ? -18.031 -16.203 -18.703 1 94.75 308 GLU B C 1
ATOM 8155 O O . GLU B 1 308 ? -19.094 -15.781 -19.156 1 94.75 308 GLU B O 1
ATOM 8160 N N . ALA B 1 309 ? -17.328 -15.555 -17.938 1 96.12 309 ALA B N 1
ATOM 8161 C CA . ALA B 1 309 ? -17.766 -14.281 -17.375 1 96.12 309 ALA B CA 1
ATOM 8162 C C . ALA B 1 309 ? -17.594 -13.141 -18.375 1 96.12 309 ALA B C 1
ATOM 8164 O O . ALA B 1 309 ? -18.266 -12.125 -18.297 1 96.12 309 ALA B O 1
ATOM 8165 N N . ILE B 1 310 ? -16.656 -13.305 -19.328 1 96.06 310 ILE B N 1
ATOM 8166 C CA . ILE B 1 310 ? -16.344 -12.164 -20.172 1 96.06 310 ILE B CA 1
ATOM 8167 C C . ILE B 1 310 ? -16.469 -12.562 -21.641 1 96.06 310 ILE B C 1
ATOM 8169 O O . ILE B 1 310 ? -15.867 -11.938 -22.516 1 96.06 310 ILE B O 1
ATOM 8173 N N . GLU B 1 311 ? -17.172 -13.539 -21.984 1 92.5 311 GLU B N 1
ATOM 8174 C CA . GLU B 1 311 ? -17.297 -14.023 -23.344 1 92.5 311 GLU B CA 1
ATOM 8175 C C . GLU B 1 311 ? -18.109 -13.062 -24.203 1 92.5 311 GLU B C 1
ATOM 8177 O O . GLU B 1 311 ? -19.062 -12.453 -23.719 1 92.5 311 GLU B O 1
ATOM 8182 N N . GLY B 1 312 ? -17.734 -12.992 -25.484 1 87.94 312 GLY B N 1
ATOM 8183 C CA . GLY B 1 312 ? -18.469 -12.172 -26.438 1 87.94 312 GLY B CA 1
ATOM 8184 C C . GLY B 1 312 ? -18.516 -10.703 -26.047 1 87.94 312 GLY B C 1
ATOM 8185 O O . GLY B 1 312 ? -17.484 -10.094 -25.75 1 87.94 312 GLY B O 1
ATOM 8186 N N . ASN B 1 313 ? -19.719 -10.188 -25.969 1 92.44 313 ASN B N 1
ATOM 8187 C CA . ASN B 1 313 ? -19.906 -8.766 -25.688 1 92.44 313 ASN B CA 1
ATOM 8188 C C . ASN B 1 313 ? -19.656 -8.453 -24.203 1 92.44 313 ASN B C 1
ATOM 8190 O O . ASN B 1 313 ? -19.5 -7.289 -23.844 1 92.44 313 ASN B O 1
ATOM 8194 N N . LYS B 1 314 ? -19.547 -9.438 -23.438 1 95.06 314 LYS B N 1
ATOM 8195 C CA . LYS B 1 314 ? -19.359 -9.219 -22 1 95.06 314 LYS B CA 1
ATOM 8196 C C . LYS B 1 314 ? -17.969 -8.648 -21.703 1 95.06 314 LYS B C 1
ATOM 8198 O O . LYS B 1 314 ? -17.797 -7.906 -20.734 1 95.06 314 LYS B O 1
ATOM 8203 N N . LEU B 1 315 ? -17.031 -9.016 -22.562 1 96.81 315 LEU B N 1
ATOM 8204 C CA . LEU B 1 315 ? -15.711 -8.43 -22.391 1 96.81 315 LEU B CA 1
ATOM 8205 C C . LEU B 1 315 ? -15.766 -6.914 -22.531 1 96.81 315 LEU B C 1
ATOM 8207 O O . LEU B 1 315 ? -15.25 -6.184 -21.688 1 96.81 315 LEU B O 1
ATOM 8211 N N . LYS B 1 316 ? -16.375 -6.469 -23.594 1 97.06 316 LYS B N 1
ATOM 8212 C CA . LYS B 1 316 ? -16.5 -5.035 -23.844 1 97.06 316 LYS B CA 1
ATOM 8213 C C . LYS B 1 316 ? -17.312 -4.359 -22.734 1 97.06 316 LYS B C 1
ATOM 8215 O O . LYS B 1 316 ? -17.016 -3.223 -22.359 1 97.06 316 LYS B O 1
ATOM 8220 N N . ASN B 1 317 ? -18.266 -5.039 -22.234 1 97.5 317 ASN B N 1
ATOM 8221 C CA . ASN B 1 317 ? -19.156 -4.457 -21.234 1 97.5 317 ASN B CA 1
ATOM 8222 C C . ASN B 1 317 ? -18.5 -4.391 -19.859 1 97.5 317 ASN B C 1
ATOM 8224 O O . ASN B 1 317 ? -18.594 -3.375 -19.172 1 97.5 317 ASN B O 1
ATOM 8228 N N . LEU B 1 318 ? -17.875 -5.496 -19.422 1 97.81 318 LEU B N 1
ATOM 8229 C CA . LEU B 1 318 ? -17.328 -5.605 -18.062 1 97.81 318 LEU B CA 1
ATOM 8230 C C . LEU B 1 318 ? -15.914 -5.055 -18 1 97.81 318 LEU B C 1
ATOM 8232 O O . LEU B 1 318 ? -15.477 -4.566 -16.953 1 97.81 318 LEU B O 1
ATOM 8236 N N . MET B 1 319 ? -15.211 -5.172 -19.125 1 98.5 319 MET B N 1
ATOM 8237 C CA . MET B 1 319 ? -13.82 -4.727 -19.156 1 98.5 319 MET B CA 1
ATOM 8238 C C . MET B 1 319 ? -13.562 -3.861 -20.375 1 98.5 319 MET B C 1
ATOM 8240 O O . MET B 1 319 ? -12.719 -4.195 -21.219 1 98.5 319 MET B O 1
ATOM 8244 N N . PRO B 1 320 ? -14.156 -2.734 -20.469 1 98.38 320 PRO B N 1
ATOM 8245 C CA . PRO B 1 320 ? -14.016 -1.899 -21.672 1 98.38 320 PRO B CA 1
ATOM 8246 C C . PRO B 1 320 ? -12.578 -1.44 -21.906 1 98.38 320 PRO B C 1
ATOM 8248 O O . PRO B 1 320 ? -12.148 -1.316 -23.047 1 98.38 320 PRO B O 1
ATOM 8251 N N . LYS B 1 321 ? -11.805 -1.106 -20.859 1 98.44 321 LYS B N 1
ATOM 8252 C CA . LYS B 1 321 ? -10.422 -0.689 -21.031 1 98.44 321 LYS B CA 1
ATOM 8253 C C . LYS B 1 321 ? -9.578 -1.813 -21.641 1 98.44 321 LYS B C 1
ATOM 8255 O O . LYS B 1 321 ? -8.805 -1.585 -22.562 1 98.44 321 LYS B O 1
ATOM 8260 N N . THR B 1 322 ? -9.758 -3.018 -21.094 1 98.62 322 THR B N 1
ATOM 8261 C CA . THR B 1 322 ? -9.047 -4.188 -21.594 1 98.62 322 THR B CA 1
ATOM 8262 C C . THR B 1 322 ? -9.453 -4.504 -23.031 1 98.62 322 THR B C 1
ATOM 8264 O O . THR B 1 322 ? -8.609 -4.785 -23.875 1 98.62 322 THR B O 1
ATOM 8267 N N . TYR B 1 323 ? -10.781 -4.445 -23.25 1 97.94 323 TYR B N 1
ATOM 8268 C CA . TYR B 1 323 ? -11.305 -4.688 -24.594 1 97.94 323 TYR B CA 1
ATOM 8269 C C . TYR B 1 323 ? -10.656 -3.754 -25.609 1 97.94 323 TYR B C 1
ATOM 8271 O O . TYR B 1 323 ? -10.18 -4.199 -26.641 1 97.94 323 TYR B O 1
ATOM 8279 N N . ASN B 1 324 ? -10.586 -2.49 -25.297 1 97.69 324 ASN B N 1
ATOM 8280 C CA . ASN B 1 324 ? -10.023 -1.501 -26.219 1 97.69 324 ASN B CA 1
ATOM 8281 C C . ASN B 1 324 ? -8.523 -1.686 -26.391 1 97.69 324 ASN B C 1
ATOM 8283 O O . ASN B 1 324 ? -7.996 -1.537 -27.484 1 97.69 324 ASN B O 1
ATOM 8287 N N . PHE B 1 325 ? -7.875 -1.972 -25.359 1 97.81 325 PHE B N 1
ATOM 8288 C CA . PHE B 1 325 ? -6.422 -2.113 -25.406 1 97.81 325 PHE B CA 1
ATOM 8289 C C . PHE B 1 325 ? -6.012 -3.287 -26.281 1 97.81 325 PHE B C 1
ATOM 8291 O O . PHE B 1 325 ? -5.043 -3.195 -27.031 1 97.81 325 PHE B O 1
ATOM 8298 N N . PHE B 1 326 ? -6.742 -4.422 -26.203 1 97.56 326 PHE B N 1
ATOM 8299 C CA . PHE B 1 326 ? -6.379 -5.637 -26.922 1 97.56 326 PHE B CA 1
ATOM 8300 C C . PHE B 1 326 ? -7.113 -5.719 -28.266 1 97.56 326 PHE B C 1
ATOM 8302 O O . PHE B 1 326 ? -7.047 -6.738 -28.953 1 97.56 326 PHE B O 1
ATOM 8309 N N . ASN B 1 327 ? -7.828 -4.707 -28.594 1 95.25 327 ASN B N 1
ATOM 8310 C CA . ASN B 1 327 ? -8.68 -4.727 -29.781 1 95.25 327 ASN B CA 1
ATOM 8311 C C . ASN B 1 327 ? -7.871 -4.98 -31.047 1 95.25 327 ASN B C 1
ATOM 8313 O O . ASN B 1 327 ? -8.383 -5.555 -32 1 95.25 327 ASN B O 1
ATOM 8317 N N . ASP B 1 328 ? -6.652 -4.543 -31.141 1 95.69 328 ASP B N 1
ATOM 8318 C CA . ASP B 1 328 ? -5.797 -4.758 -32.312 1 95.69 328 ASP B CA 1
ATOM 8319 C C . ASP B 1 328 ? -4.82 -5.906 -32.062 1 95.69 328 ASP B C 1
ATOM 8321 O O . ASP B 1 328 ? -3.67 -5.855 -32.5 1 95.69 328 ASP B O 1
ATOM 8325 N N . GLY B 1 329 ? -5.23 -6.938 -31.328 1 97.25 329 GLY B N 1
ATOM 8326 C CA . GLY B 1 329 ? -4.441 -8.125 -31.031 1 97.25 329 GLY B CA 1
ATOM 8327 C C . GLY B 1 329 ? -5.199 -9.422 -31.266 1 97.25 329 GLY B C 1
ATOM 8328 O O . GLY B 1 329 ? -6.078 -9.484 -32.125 1 97.25 329 GLY B O 1
ATOM 8329 N N . LEU B 1 330 ? -4.762 -10.477 -30.609 1 97.62 330 LEU B N 1
ATOM 8330 C CA . LEU B 1 330 ? -5.355 -11.805 -30.719 1 97.62 330 LEU B CA 1
ATOM 8331 C C . LEU B 1 330 ? -6.25 -12.102 -29.531 1 97.62 330 LEU B C 1
ATOM 8333 O O . LEU B 1 330 ? -5.863 -11.852 -28.375 1 97.62 330 LEU B O 1
ATOM 8337 N N . LYS B 1 331 ? -7.438 -12.562 -29.781 1 96.38 331 LYS B N 1
ATOM 8338 C CA . LYS B 1 331 ? -8.383 -13 -28.75 1 96.38 331 LYS B CA 1
ATOM 8339 C C . LYS B 1 331 ? -8.719 -14.477 -28.906 1 96.38 331 LYS B C 1
ATOM 8341 O O . LYS B 1 331 ? -9.328 -14.883 -29.891 1 96.38 331 LYS B O 1
ATOM 8346 N N . PHE B 1 332 ? -8.344 -15.25 -27.969 1 96.69 332 PHE B N 1
ATOM 8347 C CA . PHE B 1 332 ? -8.609 -16.688 -27.984 1 96.69 332 PHE B CA 1
ATOM 8348 C C . PHE B 1 332 ? -9.883 -17 -27.203 1 96.69 332 PHE B C 1
ATOM 8350 O O . PHE B 1 332 ? -9.969 -16.734 -26.016 1 96.69 332 PHE B O 1
ATOM 8357 N N . ASN B 1 333 ? -10.82 -17.672 -27.797 1 94 333 ASN B N 1
ATOM 8358 C CA . ASN B 1 333 ? -12.125 -17.891 -27.188 1 94 333 ASN B CA 1
ATOM 8359 C C . ASN B 1 333 ? -12.273 -19.297 -26.656 1 94 333 ASN B C 1
ATOM 8361 O O . ASN B 1 333 ? -13.242 -19.609 -25.953 1 94 333 ASN B O 1
ATOM 8365 N N . SER B 1 334 ? -11.367 -20.156 -26.969 1 96.25 334 SER B N 1
ATOM 8366 C CA . SER B 1 334 ? -11.414 -21.547 -26.531 1 96.25 334 SER B CA 1
ATOM 8367 C C . SER B 1 334 ? -10.094 -21.969 -25.891 1 96.25 334 SER B C 1
ATOM 8369 O O . SER B 1 334 ? -9.508 -22.984 -26.266 1 96.25 334 SER B O 1
ATOM 8371 N N . CYS B 1 335 ? -9.672 -21.141 -24.953 1 97.81 335 CYS B N 1
ATOM 8372 C CA . CYS B 1 335 ? -8.5 -21.469 -24.141 1 97.81 335 CYS B CA 1
ATOM 8373 C C . CYS B 1 335 ? -8.914 -22.156 -22.844 1 97.81 335 CYS B C 1
ATOM 8375 O O . CYS B 1 335 ? -9.844 -21.719 -22.172 1 97.81 335 CYS B O 1
ATOM 8377 N N . TYR B 1 336 ? -8.242 -23.266 -22.5 1 98.5 336 TYR B N 1
ATOM 8378 C CA . TYR B 1 336 ? -8.594 -24.047 -21.312 1 98.5 336 TYR B CA 1
ATOM 8379 C C . TYR B 1 336 ? -7.398 -24.156 -20.375 1 98.5 336 TYR B C 1
ATOM 8381 O O . TYR B 1 336 ? -6.254 -24.234 -20.828 1 98.5 336 TYR B O 1
ATOM 8389 N N . CYS B 1 337 ? -7.711 -24.141 -19.078 1 98.38 337 CYS B N 1
ATOM 8390 C CA . CYS B 1 337 ? -6.672 -24.328 -18.078 1 98.38 337 CYS B CA 1
ATOM 8391 C C . CYS B 1 337 ? -6.293 -25.797 -17.938 1 98.38 337 CYS B C 1
ATOM 8393 O O . CYS B 1 337 ? -7.027 -26.672 -18.406 1 98.38 337 CYS B O 1
ATOM 8395 N N . ASN B 1 338 ? -5.184 -26.016 -17.406 1 98.38 338 ASN B N 1
ATOM 8396 C CA . ASN B 1 338 ? -4.734 -27.406 -17.234 1 98.38 338 ASN B CA 1
ATOM 8397 C C . ASN B 1 338 ? -5.016 -27.922 -15.836 1 98.38 338 ASN B C 1
ATOM 8399 O O . ASN B 1 338 ? -4.984 -29.125 -15.602 1 98.38 338 ASN B O 1
ATOM 8403 N N . SER B 1 339 ? -5.184 -26.969 -14.945 1 97 339 SER B N 1
ATOM 8404 C CA . SER B 1 339 ? -5.508 -27.328 -13.562 1 97 339 SER B CA 1
ATOM 8405 C C . SER B 1 339 ? -6.625 -26.453 -13.016 1 97 339 SER B C 1
ATOM 8407 O O . SER B 1 339 ? -6.863 -25.344 -13.516 1 97 339 SER B O 1
ATOM 8409 N N . GLU B 1 340 ? -7.27 -26.969 -11.93 1 91.38 340 GLU B N 1
ATOM 8410 C CA . GLU B 1 340 ? -8.492 -26.328 -11.461 1 91.38 340 GLU B CA 1
ATOM 8411 C C . GLU B 1 340 ? -8.188 -25.297 -10.375 1 91.38 340 GLU B C 1
ATOM 8413 O O . GLU B 1 340 ? -9.078 -24.578 -9.93 1 91.38 340 GLU B O 1
ATOM 8418 N N . TRP B 1 341 ? -6.988 -25.25 -9.859 1 94.44 341 TRP B N 1
ATOM 8419 C CA . TRP B 1 341 ? -6.672 -24.234 -8.852 1 94.44 341 TRP B CA 1
ATOM 8420 C C . TRP B 1 341 ? -5.309 -23.609 -9.117 1 94.44 341 TRP B C 1
ATOM 8422 O O . TRP B 1 341 ? -4.578 -24.047 -10.008 1 94.44 341 TRP B O 1
ATOM 8432 N N . THR B 1 342 ? -4.977 -22.578 -8.469 1 96.69 342 THR B N 1
ATOM 8433 C CA . THR B 1 342 ? -3.941 -21.609 -8.844 1 96.69 342 THR B CA 1
ATOM 8434 C C . THR B 1 342 ? -2.557 -22.25 -8.758 1 96.69 342 THR B C 1
ATOM 8436 O O . THR B 1 342 ? -1.729 -22.078 -9.656 1 96.69 342 THR B O 1
ATOM 8439 N N . LEU B 1 343 ? -2.227 -23.016 -7.727 1 97.25 343 LEU B N 1
ATOM 8440 C CA . LEU B 1 343 ? -0.878 -23.516 -7.461 1 97.25 343 LEU B CA 1
ATOM 8441 C C . LEU B 1 343 ? -0.354 -24.328 -8.641 1 97.25 343 LEU B C 1
ATOM 8443 O O . LEU B 1 343 ? 0.659 -23.969 -9.242 1 97.25 343 LEU B O 1
ATOM 8447 N N . PRO B 1 344 ? -0.999 -25.406 -9.086 1 97.62 344 PRO B N 1
ATOM 8448 C CA . PRO B 1 344 ? -0.509 -26.125 -10.266 1 97.62 344 PRO B CA 1
ATOM 8449 C C . PRO B 1 344 ? -0.731 -25.359 -11.562 1 97.62 344 PRO B C 1
ATOM 8451 O O . PRO B 1 344 ? 0.072 -25.469 -12.492 1 97.62 344 PRO B O 1
ATOM 8454 N N . GLY B 1 345 ? -1.833 -24.594 -11.633 1 97.75 345 GLY B N 1
ATOM 8455 C CA . GLY B 1 345 ? -2.121 -23.828 -12.844 1 97.75 345 GLY B CA 1
ATOM 8456 C C . GLY B 1 345 ? -1.037 -22.828 -13.195 1 97.75 345 GLY B C 1
ATOM 8457 O O . GLY B 1 345 ? -0.671 -22.703 -14.367 1 97.75 345 GLY B O 1
ATOM 8458 N N . LEU B 1 346 ? -0.593 -22.172 -12.25 1 97.56 346 LEU B N 1
ATOM 8459 C CA . LEU B 1 346 ? 0.445 -21.156 -12.445 1 97.56 346 LEU B CA 1
ATOM 8460 C C . LEU B 1 346 ? 1.743 -21.797 -12.922 1 97.56 346 LEU B C 1
ATOM 8462 O O . LEU B 1 346 ? 2.434 -21.25 -13.781 1 97.56 346 LEU B O 1
ATOM 8466 N N . ALA B 1 347 ? 2.084 -22.922 -12.344 1 97.81 347 ALA B N 1
ATOM 8467 C CA . ALA B 1 347 ? 3.322 -23.625 -12.68 1 97.81 347 ALA B CA 1
ATOM 8468 C C . ALA B 1 347 ? 3.355 -24 -14.156 1 97.81 347 ALA B C 1
ATOM 8470 O O . ALA B 1 347 ? 4.426 -24.031 -14.773 1 97.81 347 ALA B O 1
ATOM 8471 N N . THR B 1 348 ? 2.223 -24.188 -14.727 1 98.19 348 THR B N 1
ATOM 8472 C CA . THR B 1 348 ? 2.111 -24.578 -16.125 1 98.19 348 THR B CA 1
ATOM 8473 C C . THR B 1 348 ? 2.625 -23.453 -17.031 1 98.19 348 THR B C 1
ATOM 8475 O O . THR B 1 348 ? 3.301 -23.719 -18.031 1 98.19 348 THR B O 1
ATOM 8478 N N . PHE B 1 349 ? 2.383 -22.234 -16.719 1 98.25 349 PHE B N 1
ATOM 8479 C CA . PHE B 1 349 ? 2.838 -21.109 -17.531 1 98.25 349 PHE B CA 1
ATOM 8480 C C . PHE B 1 349 ? 4.359 -21.031 -17.547 1 98.25 349 PHE B C 1
ATOM 8482 O O . PHE B 1 349 ? 4.961 -20.688 -18.562 1 98.25 349 PHE B O 1
ATOM 8489 N N . PHE B 1 350 ? 4.945 -21.359 -16.453 1 97.88 350 PHE B N 1
ATOM 8490 C CA . PHE B 1 350 ? 6.379 -21.125 -16.281 1 97.88 350 PHE B CA 1
ATOM 8491 C C . PHE B 1 350 ? 7.18 -22.328 -16.781 1 97.88 350 PHE B C 1
ATOM 8493 O O . PHE B 1 350 ? 8.328 -22.188 -17.188 1 97.88 350 PHE B O 1
ATOM 8500 N N . THR B 1 351 ? 6.57 -23.531 -16.734 1 97.12 351 THR B N 1
ATOM 8501 C CA . THR B 1 351 ? 7.312 -24.734 -17.062 1 97.12 351 THR B CA 1
ATOM 8502 C C . THR B 1 351 ? 6.934 -25.234 -18.453 1 97.12 351 THR B C 1
ATOM 8504 O O . THR B 1 351 ? 7.672 -26.016 -19.062 1 97.12 351 THR B O 1
ATOM 8507 N N . GLY B 1 352 ? 5.719 -24.875 -18.922 1 96.75 352 GLY B N 1
ATOM 8508 C CA . GLY B 1 352 ? 5.195 -25.438 -20.156 1 96.75 352 GLY B CA 1
ATOM 8509 C C . GLY B 1 352 ? 4.781 -26.891 -20.031 1 96.75 352 GLY B C 1
ATOM 8510 O O . GLY B 1 352 ? 4.734 -27.609 -21.031 1 96.75 352 GLY B O 1
ATOM 8511 N N . LYS B 1 353 ? 4.52 -27.297 -18.766 1 97.38 353 LYS B N 1
ATOM 8512 C CA . LYS B 1 353 ? 4.25 -28.703 -18.516 1 97.38 353 LYS B CA 1
ATOM 8513 C C . LYS B 1 353 ? 2.92 -28.891 -17.797 1 97.38 353 LYS B C 1
ATOM 8515 O O . LYS B 1 353 ? 2.455 -27.984 -17.094 1 97.38 353 LYS B O 1
ATOM 8520 N N . TYR B 1 354 ? 2.273 -30.062 -18 1 97.5 354 TYR B N 1
ATOM 8521 C CA . TYR B 1 354 ? 1.108 -30.453 -17.219 1 97.5 354 TYR B CA 1
ATOM 8522 C C . TYR B 1 354 ? 1.488 -30.719 -15.773 1 97.5 354 TYR B C 1
ATOM 8524 O O . TYR B 1 354 ? 2.668 -30.891 -15.453 1 97.5 354 TYR B O 1
ATOM 8532 N N . THR B 1 355 ? 0.503 -30.734 -14.93 1 97.12 355 THR B N 1
ATOM 8533 C CA . THR B 1 355 ? 0.721 -30.984 -13.508 1 97.12 355 THR B CA 1
ATOM 8534 C C . THR B 1 355 ? 1.462 -32.312 -13.297 1 97.12 355 THR B C 1
ATOM 8536 O O . THR B 1 355 ? 2.334 -32.406 -12.43 1 97.12 355 THR B O 1
ATOM 8539 N N . THR B 1 356 ? 1.18 -33.312 -14.109 1 95.19 356 THR B N 1
ATOM 8540 C CA . THR B 1 356 ? 1.789 -34.656 -13.992 1 95.19 356 THR B CA 1
ATOM 8541 C C . THR B 1 356 ? 3.291 -34.562 -14.258 1 95.19 356 THR B C 1
ATOM 8543 O O . THR B 1 356 ? 4.039 -35.469 -13.852 1 95.19 356 THR B O 1
ATOM 8546 N N . ASN B 1 357 ? 3.684 -33.469 -14.891 1 94.88 357 ASN B N 1
ATOM 8547 C CA . ASN B 1 357 ? 5.09 -33.406 -15.273 1 94.88 357 ASN B CA 1
ATOM 8548 C C . ASN B 1 357 ? 5.844 -32.375 -14.422 1 94.88 357 ASN B C 1
ATOM 8550 O O . ASN B 1 357 ? 6.992 -32.625 -14.039 1 94.88 357 ASN B O 1
ATOM 8554 N N . HIS B 1 358 ? 5.223 -31.25 -14.039 1 95.94 358 HIS B N 1
ATOM 8555 C CA . HIS B 1 358 ? 5.977 -30.297 -13.25 1 95.94 358 HIS B CA 1
ATOM 8556 C C . HIS B 1 358 ? 5.902 -30.609 -11.758 1 95.94 358 HIS B C 1
ATOM 8558 O O . HIS B 1 358 ? 6.688 -30.078 -10.969 1 95.94 358 HIS B O 1
ATOM 8564 N N . LYS B 1 359 ? 4.918 -31.344 -11.336 1 96.06 359 LYS B N 1
ATOM 8565 C CA . LYS B 1 359 ? 4.863 -32.031 -10.047 1 96.06 359 LYS B CA 1
ATOM 8566 C C . LYS B 1 359 ? 4.434 -31.078 -8.93 1 96.06 359 LYS B C 1
ATOM 8568 O O . LYS B 1 359 ? 4.375 -31.469 -7.766 1 96.06 359 LYS B O 1
ATOM 8573 N N . LEU B 1 360 ? 4.148 -29.781 -9.141 1 96.88 360 LEU B N 1
ATOM 8574 C CA . LEU B 1 360 ? 3.674 -28.859 -8.117 1 96.88 360 LEU B CA 1
ATOM 8575 C C . LEU B 1 360 ? 2.158 -28.938 -7.977 1 96.88 360 LEU B C 1
ATOM 8577 O O . LEU B 1 360 ? 1.419 -28.406 -8.805 1 96.88 360 LEU B O 1
ATOM 8581 N N . PHE B 1 361 ? 1.711 -29.672 -7.004 1 96.5 361 PHE B N 1
ATOM 8582 C CA . PHE B 1 361 ? 0.27 -29.844 -6.859 1 96.5 361 PHE B CA 1
ATOM 8583 C C . PHE B 1 361 ? -0.127 -29.859 -5.387 1 96.5 361 PHE B C 1
ATOM 8585 O O . PHE B 1 361 ? -1.296 -29.656 -5.055 1 96.5 361 PHE B O 1
ATOM 8592 N N . HIS B 1 362 ? 0.826 -30.125 -4.461 1 95.81 362 HIS B N 1
ATOM 8593 C CA . HIS B 1 362 ? 0.493 -30.391 -3.064 1 95.81 362 HIS B CA 1
ATOM 8594 C C . HIS B 1 362 ? 0.361 -29.109 -2.271 1 95.81 362 HIS B C 1
ATOM 8596 O O . HIS B 1 362 ? 1.265 -28.266 -2.287 1 95.81 362 HIS B O 1
ATOM 8602 N N . SER B 1 363 ? -0.648 -28.906 -1.496 1 91.94 363 SER B N 1
ATOM 8603 C CA . SER B 1 363 ? -0.925 -27.672 -0.773 1 91.94 363 SER B CA 1
ATOM 8604 C C . SER B 1 363 ? -0.074 -27.562 0.488 1 91.94 363 SER B C 1
ATOM 8606 O O . SER B 1 363 ? 0.22 -26.469 0.954 1 91.94 363 SER B O 1
ATOM 8608 N N . ASN B 1 364 ? 0.392 -28.688 1.039 1 91.19 364 ASN B N 1
ATOM 8609 C CA . ASN B 1 364 ? 1.03 -28.672 2.352 1 91.19 364 ASN B CA 1
ATOM 8610 C C . ASN B 1 364 ? 2.514 -29.016 2.256 1 91.19 364 ASN B C 1
ATOM 8612 O O . ASN B 1 364 ? 3.291 -28.688 3.152 1 91.19 364 ASN B O 1
ATOM 8616 N N . TRP B 1 365 ? 2.811 -29.891 1.285 1 93 365 TRP B N 1
ATOM 8617 C CA . TRP B 1 365 ? 4.211 -30.234 1.075 1 93 365 TRP B CA 1
ATOM 8618 C C . TRP B 1 365 ? 4.816 -29.422 -0.058 1 93 365 TRP B C 1
ATOM 8620 O O . TRP B 1 365 ? 4.277 -29.391 -1.166 1 93 365 TRP B O 1
ATOM 8630 N N . THR B 1 366 ? 5.93 -28.859 0.177 1 91.81 366 THR B N 1
ATOM 8631 C CA . THR B 1 366 ? 6.508 -27.906 -0.761 1 91.81 366 THR B CA 1
ATOM 8632 C C . THR B 1 366 ? 7.328 -28.625 -1.828 1 91.81 366 THR B C 1
ATOM 8634 O O . THR B 1 366 ? 8.188 -29.438 -1.508 1 91.81 366 THR B O 1
ATOM 8637 N N . TYR B 1 367 ? 7.004 -28.422 -2.992 1 93.94 367 TYR B N 1
ATOM 8638 C CA . TYR B 1 367 ? 7.801 -28.781 -4.156 1 93.94 367 TYR B CA 1
ATOM 8639 C C . TYR B 1 367 ? 8.312 -27.547 -4.883 1 93.94 367 TYR B C 1
ATOM 8641 O O . TYR B 1 367 ? 7.574 -26.578 -5.059 1 93.94 367 TYR B O 1
ATOM 8649 N N . LYS B 1 368 ? 9.539 -27.516 -5.281 1 93.94 368 LYS B N 1
ATOM 8650 C CA . LYS B 1 368 ? 10.133 -26.375 -5.973 1 93.94 368 LYS B CA 1
ATOM 8651 C C . LYS B 1 368 ? 10.273 -26.656 -7.469 1 93.94 368 LYS B C 1
ATOM 8653 O O . LYS B 1 368 ? 10.945 -27.609 -7.871 1 93.94 368 LYS B O 1
ATOM 8658 N N . ILE B 1 369 ? 9.711 -25.844 -8.273 1 95.88 369 ILE B N 1
ATOM 8659 C CA . ILE B 1 369 ? 9.883 -25.969 -9.719 1 95.88 369 ILE B CA 1
ATOM 8660 C C . ILE B 1 369 ? 11.258 -25.438 -10.117 1 95.88 369 ILE B C 1
ATOM 8662 O O . ILE B 1 369 ? 11.898 -24.703 -9.367 1 95.88 369 ILE B O 1
ATOM 8666 N N . GLY B 1 370 ? 11.672 -25.812 -11.328 1 90.31 370 GLY B N 1
ATOM 8667 C CA . GLY B 1 370 ? 12.93 -25.312 -11.867 1 90.31 370 GLY B CA 1
ATOM 8668 C C . GLY B 1 370 ? 14.125 -26.156 -11.477 1 90.31 370 GLY B C 1
ATOM 8669 O O . GLY B 1 370 ? 15.25 -25.875 -11.891 1 90.31 370 GLY B O 1
ATOM 8670 N N . SER B 1 371 ? 13.875 -27.172 -10.68 1 84.62 371 SER B N 1
ATOM 8671 C CA . SER B 1 371 ? 14.984 -28.062 -10.328 1 84.62 371 SER B CA 1
ATOM 8672 C C . SER B 1 371 ? 15.367 -28.953 -11.5 1 84.62 371 SER B C 1
ATOM 8674 O O . SER B 1 371 ? 16.547 -29.266 -11.703 1 84.62 371 SER B O 1
ATOM 8676 N N . ASN B 1 372 ? 14.398 -29.312 -12.273 1 83.62 372 ASN B N 1
ATOM 8677 C CA . ASN B 1 372 ? 14.641 -30.25 -13.359 1 83.62 372 ASN B CA 1
ATOM 8678 C C . ASN B 1 372 ? 14.305 -29.641 -14.719 1 83.62 372 ASN B C 1
ATOM 8680 O O . ASN B 1 372 ? 14.445 -30.297 -15.75 1 83.62 372 ASN B O 1
ATOM 8684 N N . GLU B 1 373 ? 13.766 -28.516 -14.711 1 89.06 373 GLU B N 1
ATOM 8685 C CA . GLU B 1 373 ? 13.344 -27.859 -15.945 1 89.06 373 GLU B CA 1
ATOM 8686 C C . GLU B 1 373 ? 13.758 -26.375 -15.945 1 89.06 373 GLU B C 1
ATOM 8688 O O . GLU B 1 373 ? 14.008 -25.797 -14.883 1 89.06 373 GLU B O 1
ATOM 8693 N N . LYS B 1 374 ? 13.883 -25.891 -17.078 1 93.38 374 LYS B N 1
ATOM 8694 C CA . LYS B 1 374 ? 14.117 -24.469 -17.234 1 93.38 374 LYS B CA 1
ATOM 8695 C C . LYS B 1 374 ? 12.805 -23.688 -17.188 1 93.38 374 LYS B C 1
ATOM 8697 O O . LYS B 1 374 ? 11.828 -24.047 -17.828 1 93.38 374 LYS B O 1
ATOM 8702 N N . LEU B 1 375 ? 12.797 -22.625 -16.422 1 96.69 375 LEU B N 1
ATOM 8703 C CA . LEU B 1 375 ? 11.586 -21.828 -16.281 1 96.69 375 LEU B CA 1
ATOM 8704 C C . LEU B 1 375 ? 11.539 -20.719 -17.328 1 96.69 375 LEU B C 1
ATOM 8706 O O . LEU B 1 375 ? 12.586 -20.281 -17.828 1 96.69 375 LEU B O 1
ATOM 8710 N N . MET B 1 376 ? 10.383 -20.266 -17.656 1 97.56 376 MET B N 1
ATOM 8711 C CA . MET B 1 376 ? 10.156 -19.172 -18.594 1 97.56 376 MET B CA 1
ATOM 8712 C C . MET B 1 376 ? 11.023 -17.953 -18.25 1 97.56 376 MET B C 1
ATOM 8714 O O . MET B 1 376 ? 11.633 -17.359 -19.141 1 97.56 376 MET B O 1
ATOM 8718 N N . SER B 1 377 ? 11.102 -17.609 -16.969 1 97.88 377 SER B N 1
ATOM 8719 C CA . SER B 1 377 ? 11.875 -16.453 -16.516 1 97.88 377 SER B CA 1
ATOM 8720 C C . SER B 1 377 ? 13.352 -16.609 -16.844 1 97.88 377 SER B C 1
ATOM 8722 O O . SER B 1 377 ? 14.023 -15.648 -17.203 1 97.88 377 SER B O 1
ATOM 8724 N N . GLU B 1 378 ? 13.859 -17.828 -16.734 1 97.06 378 GLU B N 1
ATOM 8725 C CA . GLU B 1 378 ? 15.25 -18.094 -17.078 1 97.06 378 GLU B CA 1
ATOM 8726 C C . GLU B 1 378 ? 15.492 -17.938 -18.578 1 97.06 378 GLU B C 1
ATOM 8728 O O . GLU B 1 378 ? 16.516 -17.391 -19 1 97.06 378 GLU B O 1
ATOM 8733 N N . ILE B 1 379 ? 14.547 -18.406 -19.375 1 97.06 379 ILE B N 1
ATOM 8734 C CA . ILE B 1 379 ? 14.656 -18.312 -20.828 1 97.06 379 ILE B CA 1
ATOM 8735 C C . ILE B 1 379 ? 14.75 -16.844 -21.234 1 97.06 379 ILE B C 1
ATOM 8737 O O . ILE B 1 379 ? 15.648 -16.453 -22 1 97.06 379 ILE B O 1
ATOM 8741 N N . PHE B 1 380 ? 13.914 -16.016 -20.75 1 97.69 380 PHE B N 1
ATOM 8742 C CA . PHE B 1 380 ? 13.906 -14.602 -21.141 1 97.69 380 PHE B CA 1
ATOM 8743 C C . PHE B 1 380 ? 15.141 -13.891 -20.594 1 97.69 380 PHE B C 1
ATOM 8745 O O . PHE B 1 380 ? 15.711 -13.031 -21.281 1 97.69 380 PHE B O 1
ATOM 8752 N N . LYS B 1 381 ? 15.492 -14.266 -19.391 1 97 381 LYS B N 1
ATOM 8753 C CA . LYS B 1 381 ? 16.734 -13.695 -18.859 1 97 381 LYS B CA 1
ATOM 8754 C C . LYS B 1 381 ? 17.922 -14 -19.766 1 97 381 LYS B C 1
ATOM 8756 O O . LYS B 1 381 ? 18.703 -13.102 -20.078 1 97 381 LYS B O 1
ATOM 8761 N N . GLU B 1 382 ? 18.016 -15.211 -20.203 1 95.81 382 GLU B N 1
ATOM 8762 C CA . GLU B 1 382 ? 19.125 -15.656 -21.047 1 95.81 382 GLU B CA 1
ATOM 8763 C C . GLU B 1 382 ? 19.062 -15 -22.422 1 95.81 382 GLU B C 1
ATOM 8765 O O . GLU B 1 382 ? 20.062 -14.969 -23.141 1 95.81 382 GLU B O 1
ATOM 8770 N N . ASN B 1 383 ? 17.938 -14.5 -22.719 1 95.56 383 ASN B N 1
ATOM 8771 C CA . ASN B 1 383 ? 17.781 -13.844 -24.016 1 95.56 383 ASN B CA 1
ATOM 8772 C C . ASN B 1 383 ? 17.797 -12.32 -23.875 1 95.56 383 ASN B C 1
ATOM 8774 O O . ASN B 1 383 ? 17.203 -11.609 -24.703 1 95.56 383 ASN B O 1
ATOM 8778 N N . GLY B 1 384 ? 18.297 -11.82 -22.797 1 95.62 384 GLY B N 1
ATOM 8779 C CA . GLY B 1 384 ? 18.672 -10.422 -22.719 1 95.62 384 GLY B CA 1
ATOM 8780 C C . GLY B 1 384 ? 17.641 -9.555 -22.031 1 95.62 384 GLY B C 1
ATOM 8781 O O . GLY B 1 384 ? 17.75 -8.328 -22.016 1 95.62 384 GLY B O 1
ATOM 8782 N N . TYR B 1 385 ? 16.656 -10.133 -21.453 1 97.88 385 TYR B N 1
ATOM 8783 C CA . TYR B 1 385 ? 15.633 -9.336 -20.797 1 97.88 385 TYR B CA 1
ATOM 8784 C C . TYR B 1 385 ? 15.953 -9.148 -19.312 1 97.88 385 TYR B C 1
ATOM 8786 O O . TYR B 1 385 ? 16.5 -10.055 -18.672 1 97.88 385 TYR B O 1
ATOM 8794 N N . PHE B 1 386 ? 15.68 -7.945 -18.766 1 98.38 386 PHE B N 1
ATOM 8795 C CA . PHE B 1 386 ? 15.617 -7.723 -17.328 1 98.38 386 PHE B CA 1
ATOM 8796 C C . PHE B 1 386 ? 14.312 -8.258 -16.75 1 98.38 386 PHE B C 1
ATOM 8798 O O . PHE B 1 386 ? 13.234 -7.719 -17.031 1 98.38 386 PHE B O 1
ATOM 8805 N N . THR B 1 387 ? 14.375 -9.32 -15.992 1 98.69 387 THR B N 1
ATOM 8806 C CA . THR B 1 387 ? 13.188 -10.078 -15.594 1 98.69 387 THR B CA 1
ATOM 8807 C C . THR B 1 387 ? 12.703 -9.641 -14.211 1 98.69 387 THR B C 1
ATOM 8809 O O . THR B 1 387 ? 13.461 -9.672 -13.242 1 98.69 387 THR B O 1
ATOM 8812 N N . THR B 1 388 ? 11.438 -9.203 -14.18 1 98.75 388 THR B N 1
ATOM 8813 C CA . THR B 1 388 ? 10.867 -8.703 -12.938 1 98.75 388 THR B CA 1
ATOM 8814 C C . THR B 1 388 ? 9.492 -9.312 -12.688 1 98.75 388 THR B C 1
ATOM 8816 O O . THR B 1 388 ? 8.695 -9.453 -13.617 1 98.75 388 THR B O 1
ATOM 8819 N N . GLN B 1 389 ? 9.258 -9.719 -11.469 1 98.56 389 GLN B N 1
ATOM 8820 C CA . GLN B 1 389 ? 7.898 -10.102 -11.086 1 98.56 389 GLN B CA 1
ATOM 8821 C C . GLN B 1 389 ? 7.395 -9.258 -9.922 1 98.56 389 GLN B C 1
ATOM 8823 O O . GLN B 1 389 ? 8.148 -8.953 -9 1 98.56 389 GLN B O 1
ATOM 8828 N N . ILE B 1 390 ? 6.203 -8.758 -9.992 1 98.62 390 ILE B N 1
ATOM 8829 C CA . ILE B 1 390 ? 5.445 -8.094 -8.938 1 98.62 390 ILE B CA 1
ATOM 8830 C C . ILE B 1 390 ? 4.203 -8.914 -8.602 1 98.62 390 ILE B C 1
ATOM 8832 O O . ILE B 1 390 ? 3.275 -9.016 -9.406 1 98.62 390 ILE B O 1
ATOM 8836 N N . CYS B 1 391 ? 4.254 -9.445 -7.375 1 95.75 391 CYS B N 1
ATOM 8837 C CA . CYS B 1 391 ? 3.318 -10.531 -7.09 1 95.75 391 CYS B CA 1
ATOM 8838 C C . CYS B 1 391 ? 2.609 -10.305 -5.762 1 95.75 391 CYS B C 1
ATOM 8840 O O . CYS B 1 391 ? 3.246 -9.961 -4.762 1 95.75 391 CYS B O 1
ATOM 8842 N N . ASN B 1 392 ? 1.282 -10.445 -5.797 1 96.5 392 ASN B N 1
ATOM 8843 C CA . ASN B 1 392 ? 0.5 -10.359 -4.57 1 96.5 392 ASN B CA 1
ATOM 8844 C C . ASN B 1 392 ? -0.182 -11.688 -4.25 1 96.5 392 ASN B C 1
ATOM 8846 O O . ASN B 1 392 ? -1.152 -11.727 -3.49 1 96.5 392 ASN B O 1
ATOM 8850 N N . ASP B 1 393 ? 0.273 -12.812 -4.844 1 95.12 393 ASP B N 1
ATOM 8851 C CA . ASP B 1 393 ? -0.298 -14.156 -4.734 1 95.12 393 ASP B CA 1
ATOM 8852 C C . ASP B 1 393 ? 0.651 -15.102 -4 1 95.12 393 ASP B C 1
ATOM 8854 O O . ASP B 1 393 ? 1.761 -15.359 -4.469 1 95.12 393 ASP B O 1
ATOM 8858 N N . TRP B 1 394 ? 0.151 -15.703 -2.918 1 93.94 394 TRP B N 1
ATOM 8859 C CA . TRP B 1 394 ? 1.024 -16.547 -2.111 1 93.94 394 TRP B CA 1
ATOM 8860 C C . TRP B 1 394 ? 1.422 -17.812 -2.875 1 93.94 394 TRP B C 1
ATOM 8862 O O . TRP B 1 394 ? 2.424 -18.453 -2.549 1 93.94 394 TRP B O 1
ATOM 8872 N N . ARG B 1 395 ? 0.709 -18.203 -3.949 1 96.31 395 ARG B N 1
ATOM 8873 C CA . ARG B 1 395 ? 1.007 -19.406 -4.715 1 96.31 395 ARG B CA 1
ATOM 8874 C C . ARG B 1 395 ? 2.219 -19.203 -5.617 1 96.31 395 ARG B C 1
ATOM 8876 O O . ARG B 1 395 ? 2.723 -20.156 -6.215 1 96.31 395 ARG B O 1
ATOM 8883 N N . LYS B 1 396 ? 2.666 -18.016 -5.629 1 96.38 396 LYS B N 1
ATOM 8884 C CA . LYS B 1 396 ? 3.803 -17.703 -6.492 1 96.38 396 LYS B CA 1
ATOM 8885 C C . LYS B 1 396 ? 4.992 -17.203 -5.672 1 96.38 396 LYS B C 1
ATOM 8887 O O . LYS B 1 396 ? 5.871 -16.516 -6.195 1 96.38 396 LYS B O 1
ATOM 8892 N N . THR B 1 397 ? 5.09 -17.547 -4.41 1 96 397 THR B N 1
ATOM 8893 C CA . THR B 1 397 ? 6.215 -17.109 -3.584 1 96 397 THR B CA 1
ATOM 8894 C C . THR B 1 397 ? 7.523 -17.688 -4.109 1 96 397 THR B C 1
ATOM 8896 O O . THR B 1 397 ? 7.527 -18.719 -4.797 1 96 397 THR B O 1
ATOM 8899 N N . PRO B 1 398 ? 8.625 -17.109 -3.783 1 96.06 398 PRO B N 1
ATOM 8900 C CA . PRO B 1 398 ? 9.938 -17.609 -4.203 1 96.06 398 PRO B CA 1
ATOM 8901 C C . PRO B 1 398 ? 10.242 -19 -3.662 1 96.06 398 PRO B C 1
ATOM 8903 O O . PRO B 1 398 ? 11 -19.766 -4.281 1 96.06 398 PRO B O 1
ATOM 8906 N N . LEU B 1 399 ? 9.609 -19.422 -2.615 1 95.06 399 LEU B N 1
ATOM 8907 C CA . LEU B 1 399 ? 9.906 -20.703 -1.98 1 95.06 399 LEU B CA 1
ATOM 8908 C C . LEU B 1 399 ? 9.391 -21.859 -2.826 1 95.06 399 LEU B C 1
ATOM 8910 O O . LEU B 1 399 ? 9.789 -23 -2.625 1 95.06 399 LEU B O 1
ATOM 8914 N N . TYR B 1 400 ? 8.547 -21.578 -3.82 1 96.31 400 TYR B N 1
ATOM 8915 C CA . TYR B 1 400 ? 8.102 -22.594 -4.766 1 96.31 400 TYR B CA 1
ATOM 8916 C C . TYR B 1 400 ? 9.055 -22.688 -5.949 1 96.31 400 TYR B C 1
ATOM 8918 O O . TYR B 1 400 ? 8.852 -23.5 -6.852 1 96.31 400 TYR B O 1
ATOM 8926 N N . GLY B 1 401 ? 10.07 -21.844 -5.988 1 95.81 401 GLY B N 1
ATOM 8927 C CA . GLY B 1 401 ? 11.062 -21.875 -7.047 1 95.81 401 GLY B CA 1
ATOM 8928 C C . GLY B 1 401 ? 10.922 -20.734 -8.031 1 95.81 401 GLY B C 1
ATOM 8929 O O . GLY B 1 401 ? 11.711 -20.625 -8.969 1 95.81 401 GLY B O 1
ATOM 8930 N N . TYR B 1 402 ? 9.992 -19.812 -7.762 1 96.94 402 TYR B N 1
ATOM 8931 C CA . TYR B 1 402 ? 9.672 -18.766 -8.727 1 96.94 402 TYR B CA 1
ATOM 8932 C C . TYR B 1 402 ? 10.711 -17.656 -8.695 1 96.94 402 TYR B C 1
ATOM 8934 O O . TYR B 1 402 ? 10.633 -16.688 -9.461 1 96.94 402 TYR B O 1
ATOM 8942 N N . ASN B 1 403 ? 11.688 -17.75 -7.816 1 95.44 403 ASN B N 1
ATOM 8943 C CA . ASN B 1 403 ? 12.789 -16.797 -7.84 1 95.44 403 ASN B CA 1
ATOM 8944 C C . ASN B 1 403 ? 13.734 -17.062 -9.008 1 95.44 403 ASN B C 1
ATOM 8946 O O . ASN B 1 403 ? 14.406 -16.156 -9.492 1 95.44 403 ASN B O 1
ATOM 8950 N N . LYS B 1 404 ? 13.773 -18.25 -9.516 1 95.62 404 LYS B N 1
ATOM 8951 C CA . LYS B 1 404 ? 14.695 -18.625 -10.586 1 95.62 404 LYS B CA 1
ATOM 8952 C C . LYS B 1 404 ? 14.398 -17.844 -11.859 1 95.62 404 LYS B C 1
ATOM 8954 O O . LYS B 1 404 ? 13.258 -17.828 -12.336 1 95.62 404 LYS B O 1
ATOM 8959 N N . GLY B 1 405 ? 15.406 -17.219 -12.328 1 97 405 GLY B N 1
ATOM 8960 C CA . GLY B 1 405 ? 15.297 -16.484 -13.586 1 97 405 GLY B CA 1
ATOM 8961 C C . GLY B 1 405 ? 14.852 -15.047 -13.406 1 97 405 GLY B C 1
ATOM 8962 O O . GLY B 1 405 ? 14.953 -14.25 -14.336 1 97 405 GLY B O 1
ATOM 8963 N N . PHE B 1 406 ? 14.414 -14.68 -12.258 1 98 406 PHE B N 1
ATOM 8964 C CA . PHE B 1 406 ? 14.016 -13.297 -12.047 1 98 406 PHE B CA 1
ATOM 8965 C C . PHE B 1 406 ? 15.164 -12.477 -11.469 1 98 406 PHE B C 1
ATOM 8967 O O . PHE B 1 406 ? 15.812 -12.906 -10.516 1 98 406 PHE B O 1
ATOM 8974 N N . ASP B 1 407 ? 15.359 -11.352 -12.047 1 98.38 407 ASP B N 1
ATOM 8975 C CA . ASP B 1 407 ? 16.359 -10.414 -11.562 1 98.38 407 ASP B CA 1
ATOM 8976 C C . ASP B 1 407 ? 15.836 -9.617 -10.367 1 98.38 407 ASP B C 1
ATOM 8978 O O . ASP B 1 407 ? 16.594 -9.25 -9.469 1 98.38 407 ASP B O 1
ATOM 8982 N N . ARG B 1 408 ? 14.539 -9.32 -10.391 1 98.5 408 ARG B N 1
ATOM 8983 C CA . ARG B 1 408 ? 13.898 -8.516 -9.359 1 98.5 408 ARG B CA 1
ATOM 8984 C C . ARG B 1 408 ? 12.516 -9.07 -9.023 1 98.5 408 ARG B C 1
ATOM 8986 O O . ARG B 1 408 ? 11.727 -9.383 -9.914 1 98.5 408 ARG B O 1
ATOM 8993 N N . THR B 1 409 ? 12.273 -9.258 -7.754 1 98.56 409 THR B N 1
ATOM 8994 C CA . THR B 1 409 ? 10.969 -9.711 -7.277 1 98.56 409 THR B CA 1
ATOM 8995 C C . THR B 1 409 ? 10.438 -8.789 -6.184 1 98.56 409 THR B C 1
ATOM 8997 O O . THR B 1 409 ? 11.141 -8.516 -5.207 1 98.56 409 THR B O 1
ATOM 9000 N N . VAL B 1 410 ? 9.258 -8.281 -6.383 1 98.5 410 VAL B N 1
ATOM 9001 C CA . VAL B 1 410 ? 8.523 -7.566 -5.344 1 98.5 410 VAL B CA 1
ATOM 9002 C C . VAL B 1 410 ? 7.309 -8.383 -4.91 1 98.5 410 VAL B C 1
ATOM 9004 O O . VAL B 1 410 ? 6.547 -8.867 -5.75 1 98.5 410 VAL B O 1
ATOM 9007 N N . TYR B 1 411 ? 7.16 -8.508 -3.525 1 97.88 411 TYR B N 1
ATOM 9008 C CA . TYR B 1 411 ? 6.109 -9.406 -3.07 1 97.88 411 TYR B CA 1
ATOM 9009 C C . TYR B 1 411 ? 5.438 -8.875 -1.809 1 97.88 411 TYR B C 1
ATOM 9011 O O . TYR B 1 411 ? 6.105 -8.328 -0.928 1 97.88 411 TYR B O 1
ATOM 9019 N N . GLN B 1 412 ? 4.133 -8.984 -1.734 1 96.75 412 GLN B N 1
ATOM 9020 C CA . GLN B 1 412 ? 3.283 -8.906 -0.551 1 96.75 412 GLN B CA 1
ATOM 9021 C C . GLN B 1 412 ? 1.93 -9.562 -0.798 1 96.75 412 GLN B C 1
ATOM 9023 O O . GLN B 1 412 ? 1.293 -9.32 -1.825 1 96.75 412 GLN B O 1
ATOM 9028 N N . PRO B 1 413 ? 1.413 -10.391 0.164 1 93.62 413 PRO B N 1
ATOM 9029 C CA . PRO B 1 413 ? 0.083 -10.961 -0.052 1 93.62 413 PRO B CA 1
ATOM 9030 C C . PRO B 1 413 ? -1.012 -9.906 -0.135 1 93.62 413 PRO B C 1
ATOM 9032 O O . PRO B 1 413 ? -1.008 -8.945 0.641 1 93.62 413 PRO B O 1
ATOM 9035 N N . ALA B 1 414 ? -1.977 -10.109 -0.987 1 91.94 414 ALA B N 1
ATOM 9036 C CA . ALA B 1 414 ? -3.041 -9.148 -1.263 1 91.94 414 ALA B CA 1
ATOM 9037 C C . ALA B 1 414 ? -3.971 -9 -0.062 1 91.94 414 ALA B C 1
ATOM 9039 O O . ALA B 1 414 ? -4.648 -7.98 0.084 1 91.94 414 ALA B O 1
ATOM 9040 N N . ILE B 1 415 ? -4.02 -9.945 0.82 1 91 415 ILE B N 1
ATOM 9041 C CA . ILE B 1 415 ? -4.98 -9.984 1.919 1 91 415 ILE B CA 1
ATOM 9042 C C . ILE B 1 415 ? -4.715 -8.828 2.881 1 91 415 ILE B C 1
ATOM 9044 O O . ILE B 1 415 ? -5.648 -8.289 3.48 1 91 415 ILE B O 1
ATOM 9048 N N . ASP B 1 416 ? -3.426 -8.414 3.062 1 91.12 416 ASP B N 1
ATOM 9049 C CA . ASP B 1 416 ? -3.104 -7.359 4.02 1 91.12 416 ASP B CA 1
ATOM 9050 C C . ASP B 1 416 ? -2.416 -6.184 3.328 1 91.12 416 ASP B C 1
ATOM 9052 O O . ASP B 1 416 ? -1.871 -5.297 3.99 1 91.12 416 ASP B O 1
ATOM 9056 N N . GLY B 1 417 ? -2.443 -6.391 1.975 1 88.19 417 GLY B N 1
ATOM 9057 C CA . GLY B 1 417 ? -1.835 -5.309 1.22 1 88.19 417 GLY B CA 1
ATOM 9058 C C . GLY B 1 417 ? -1.684 -5.621 -0.257 1 88.19 417 GLY B C 1
ATOM 9059 O O . GLY B 1 417 ? -2.285 -6.57 -0.76 1 88.19 417 GLY B O 1
ATOM 9060 N N . MET B 1 418 ? -1.104 -4.828 -1.063 1 93.62 418 MET B N 1
ATOM 9061 C CA . MET B 1 418 ? -0.733 -4.828 -2.475 1 93.62 418 MET B CA 1
ATOM 9062 C C . MET B 1 418 ? -1.903 -5.277 -3.346 1 93.62 418 MET B C 1
ATOM 9064 O O . MET B 1 418 ? -1.824 -6.309 -4.016 1 93.62 418 MET B O 1
ATOM 9068 N N . GLY B 1 419 ? -3.115 -4.695 -3.254 1 95.12 419 GLY B N 1
ATOM 9069 C CA . GLY B 1 419 ? -4.211 -4.914 -4.188 1 95.12 419 GLY B CA 1
ATOM 9070 C C . GLY B 1 419 ? -3.855 -4.555 -5.617 1 95.12 419 GLY B C 1
ATOM 9071 O O . GLY B 1 419 ? -2.717 -4.176 -5.902 1 95.12 419 GLY B O 1
ATOM 9072 N N . CYS B 1 420 ? -4.746 -4.703 -6.516 1 97.38 420 CYS B N 1
ATOM 9073 C CA . CYS B 1 420 ? -4.469 -4.52 -7.938 1 97.38 420 CYS B CA 1
ATOM 9074 C C . CYS B 1 420 ? -3.961 -3.111 -8.219 1 97.38 420 CYS B C 1
ATOM 9076 O O . CYS B 1 420 ? -3.111 -2.914 -9.086 1 97.38 420 CYS B O 1
ATOM 9078 N N . GLU B 1 421 ? -4.457 -2.078 -7.5 1 97.38 421 GLU B N 1
ATOM 9079 C CA . GLU B 1 421 ? -3.996 -0.706 -7.695 1 97.38 421 GLU B CA 1
ATOM 9080 C C . GLU B 1 421 ? -2.518 -0.564 -7.348 1 97.38 421 GLU B C 1
ATOM 9082 O O . GLU B 1 421 ? -1.782 0.162 -8.016 1 97.38 421 GLU B O 1
ATOM 9087 N N . GLU B 1 422 ? -2.064 -1.214 -6.305 1 96.94 422 GLU B N 1
ATOM 9088 C CA . GLU B 1 422 ? -0.664 -1.144 -5.898 1 96.94 422 GLU B CA 1
ATOM 9089 C C . GLU B 1 422 ? 0.231 -1.904 -6.871 1 96.94 422 GLU B C 1
ATOM 9091 O O . GLU B 1 422 ? 1.352 -1.478 -7.156 1 96.94 422 GLU B O 1
ATOM 9096 N N . VAL B 1 423 ? -0.234 -3.076 -7.344 1 98.5 423 VAL B N 1
ATOM 9097 C CA . VAL B 1 423 ? 0.523 -3.826 -8.344 1 98.5 423 VAL B CA 1
ATOM 9098 C C . VAL B 1 423 ? 0.766 -2.955 -9.57 1 98.5 423 VAL B C 1
ATOM 9100 O O . VAL B 1 423 ? 1.887 -2.885 -10.078 1 98.5 423 VAL B O 1
ATOM 9103 N N . VAL B 1 424 ? -0.266 -2.293 -10.016 1 98.69 424 VAL B N 1
ATOM 9104 C CA . VAL B 1 424 ? -0.18 -1.428 -11.188 1 98.69 424 VAL B CA 1
ATOM 9105 C C . VAL B 1 424 ? 0.833 -0.313 -10.938 1 98.69 424 VAL B C 1
ATOM 9107 O O . VAL B 1 424 ? 1.683 -0.034 -11.781 1 98.69 424 VAL B O 1
ATOM 9110 N N . MET B 1 425 ? 0.826 0.278 -9.773 1 98.25 425 MET B N 1
ATOM 9111 C CA . MET B 1 425 ? 1.728 1.388 -9.477 1 98.25 425 MET B CA 1
ATOM 9112 C C . MET B 1 425 ? 3.17 0.904 -9.375 1 98.25 425 MET B C 1
ATOM 9114 O O . MET B 1 425 ? 4.094 1.604 -9.789 1 98.25 425 MET B O 1
ATOM 9118 N N . GLU B 1 426 ? 3.357 -0.284 -8.789 1 98.19 426 GLU B N 1
ATOM 9119 C CA . GLU B 1 426 ? 4.707 -0.834 -8.711 1 98.19 426 GLU B CA 1
ATOM 9120 C C . GLU B 1 426 ? 5.262 -1.144 -10.102 1 98.19 426 GLU B C 1
ATOM 9122 O O . GLU B 1 426 ? 6.457 -0.98 -10.352 1 98.19 426 GLU B O 1
ATOM 9127 N N . ALA B 1 427 ? 4.367 -1.646 -10.945 1 98.69 427 ALA B N 1
ATOM 9128 C CA . ALA B 1 427 ? 4.781 -1.908 -12.32 1 98.69 427 ALA B CA 1
ATOM 9129 C C . ALA B 1 427 ? 5.219 -0.623 -13.016 1 98.69 427 ALA B C 1
ATOM 9131 O O . ALA B 1 427 ? 6.262 -0.587 -13.672 1 98.69 427 ALA B O 1
ATOM 9132 N N . ILE B 1 428 ? 4.461 0.414 -12.852 1 98.62 428 ILE B N 1
ATOM 9133 C CA . ILE B 1 428 ? 4.754 1.705 -13.461 1 98.62 428 ILE B CA 1
ATOM 9134 C C . ILE B 1 428 ? 6.055 2.264 -12.891 1 98.62 428 ILE B C 1
ATOM 9136 O O . ILE B 1 428 ? 6.91 2.746 -13.633 1 98.62 428 ILE B O 1
ATOM 9140 N N . GLU B 1 429 ? 6.207 2.189 -11.57 1 98.19 429 GLU B N 1
ATOM 9141 C CA . GLU B 1 429 ? 7.438 2.639 -10.922 1 98.19 429 GLU B CA 1
ATOM 9142 C C . GLU B 1 429 ? 8.656 1.919 -11.492 1 98.19 429 GLU B C 1
ATOM 9144 O O . GLU B 1 429 ? 9.688 2.541 -11.75 1 98.19 429 GLU B O 1
ATOM 9149 N N . HIS B 1 430 ? 8.531 0.618 -11.672 1 98.56 430 HIS B N 1
ATOM 9150 C CA . HIS B 1 430 ? 9.617 -0.177 -12.234 1 98.56 430 HIS B CA 1
ATOM 9151 C C . HIS B 1 430 ? 9.953 0.275 -13.648 1 98.56 430 HIS B C 1
ATOM 9153 O O . HIS B 1 430 ? 11.125 0.428 -13.992 1 98.56 430 HIS B O 1
ATOM 9159 N N . LEU B 1 431 ? 8.961 0.483 -14.453 1 98.31 431 LEU B N 1
ATOM 9160 C CA . LEU B 1 431 ? 9.188 0.857 -15.844 1 98.31 431 LEU B CA 1
ATOM 9161 C C . LEU B 1 431 ? 9.75 2.271 -15.938 1 98.31 431 LEU B C 1
ATOM 9163 O O . LEU B 1 431 ? 10.531 2.568 -16.844 1 98.31 431 LEU B O 1
ATOM 9167 N N . GLU B 1 432 ? 9.344 3.123 -14.984 1 97.75 432 GLU B N 1
ATOM 9168 C CA . GLU B 1 432 ? 9.938 4.457 -14.945 1 97.75 432 GLU B CA 1
ATOM 9169 C C . GLU B 1 432 ? 11.43 4.387 -14.641 1 97.75 432 GLU B C 1
ATOM 9171 O O . GLU B 1 432 ? 12.211 5.176 -15.172 1 97.75 432 GLU B O 1
ATOM 9176 N N . ALA B 1 433 ? 11.805 3.451 -13.844 1 97.69 433 ALA B N 1
ATOM 9177 C CA . ALA B 1 433 ? 13.195 3.293 -13.438 1 97.69 433 ALA B CA 1
ATOM 9178 C C . ALA B 1 433 ? 14.023 2.652 -14.547 1 97.69 433 ALA B C 1
ATOM 9180 O O . ALA B 1 433 ? 15.195 2.988 -14.734 1 97.69 433 ALA B O 1
ATOM 9181 N N . PHE B 1 434 ? 13.383 1.716 -15.328 1 97.31 434 PHE B N 1
ATOM 9182 C CA . PHE B 1 434 ? 14.133 0.882 -16.266 1 97.31 434 PHE B CA 1
ATOM 9183 C C . PHE B 1 434 ? 13.523 0.949 -17.656 1 97.31 434 PHE B C 1
ATOM 9185 O O . PHE B 1 434 ? 13.508 -0.047 -18.375 1 97.31 434 PHE B O 1
ATOM 9192 N N . LYS B 1 435 ? 12.961 2.041 -18.047 1 92.94 435 LYS B N 1
ATOM 9193 C CA . LYS B 1 435 ? 12.188 2.172 -19.281 1 92.94 435 LYS B CA 1
ATOM 9194 C C . LYS B 1 435 ? 13.078 1.978 -20.516 1 92.94 435 LYS B C 1
ATOM 9196 O O . LYS B 1 435 ? 12.586 1.655 -21.594 1 92.94 435 LYS B O 1
ATOM 9201 N N . GLU B 1 436 ? 14.43 2.141 -20.359 1 95.38 436 GLU B N 1
ATOM 9202 C CA . GLU B 1 436 ? 15.328 2.002 -21.5 1 95.38 436 GLU B CA 1
ATOM 9203 C C . GLU B 1 436 ? 15.875 0.581 -21.609 1 95.38 436 GLU B C 1
ATOM 9205 O O . GLU B 1 436 ? 16.688 0.282 -22.484 1 95.38 436 GLU B O 1
ATOM 9210 N N . LYS B 1 437 ? 15.414 -0.271 -20.734 1 97.31 437 LYS B N 1
ATOM 9211 C CA . LYS B 1 437 ? 15.82 -1.675 -20.766 1 97.31 437 LYS B CA 1
ATOM 9212 C C . LYS B 1 437 ? 14.82 -2.52 -21.547 1 97.31 437 LYS B C 1
ATOM 9214 O O . LYS B 1 437 ? 13.688 -2.09 -21.797 1 97.31 437 LYS B O 1
ATOM 9219 N N . ASN B 1 438 ? 15.328 -3.68 -22.047 1 97.88 438 ASN B N 1
ATOM 9220 C CA . ASN B 1 438 ? 14.406 -4.734 -22.453 1 97.88 438 ASN B CA 1
ATOM 9221 C C . ASN B 1 438 ? 13.82 -5.465 -21.25 1 97.88 438 ASN B C 1
ATOM 9223 O O . ASN B 1 438 ? 14.539 -6.148 -20.516 1 97.88 438 ASN B O 1
ATOM 9227 N N . ASN B 1 439 ? 12.523 -5.305 -21.062 1 98.56 439 ASN B N 1
ATOM 9228 C CA . ASN B 1 439 ? 11.906 -5.785 -19.828 1 98.56 439 ASN B CA 1
ATOM 9229 C C . ASN B 1 439 ? 11.031 -7.012 -20.094 1 98.56 439 ASN B C 1
ATOM 9231 O O . ASN B 1 439 ? 10.266 -7.043 -21.047 1 98.56 439 ASN B O 1
ATOM 9235 N N . PHE B 1 440 ? 11.188 -8.016 -19.344 1 98.5 440 PHE B N 1
ATOM 9236 C CA . PHE B 1 440 ? 10.195 -9.07 -19.141 1 98.5 440 PHE B CA 1
ATOM 9237 C C . PHE B 1 440 ? 9.531 -8.922 -17.781 1 98.5 440 PHE B C 1
ATOM 9239 O O . PHE B 1 440 ? 10.211 -8.945 -16.75 1 98.5 440 PHE B O 1
ATOM 9246 N N . MET B 1 441 ? 8.219 -8.82 -17.734 1 98.81 441 MET B N 1
ATOM 9247 C CA . MET B 1 441 ? 7.527 -8.602 -16.469 1 98.81 441 MET B CA 1
ATOM 9248 C C . MET B 1 441 ? 6.359 -9.562 -16.312 1 98.81 441 MET B C 1
ATOM 9250 O O . MET B 1 441 ? 5.637 -9.836 -17.266 1 98.81 441 MET B O 1
ATOM 9254 N N . TRP B 1 442 ? 6.223 -10.102 -15.109 1 98.81 442 TRP B N 1
ATOM 9255 C CA . TRP B 1 442 ? 5.051 -10.867 -14.695 1 98.81 442 TRP B CA 1
ATOM 9256 C C . TRP B 1 442 ? 4.316 -10.164 -13.555 1 98.81 442 TRP B C 1
ATOM 9258 O O . TRP B 1 442 ? 4.867 -9.984 -12.469 1 98.81 442 TRP B O 1
ATOM 9268 N N . LEU B 1 443 ? 3.051 -9.758 -13.766 1 98.81 443 LEU B N 1
ATOM 9269 C CA . LEU B 1 443 ? 2.215 -9.133 -12.75 1 98.81 443 LEU B CA 1
ATOM 9270 C C . LEU B 1 443 ? 1.107 -10.078 -12.297 1 98.81 443 LEU B C 1
ATOM 9272 O O . LEU B 1 443 ? 0.393 -10.641 -13.133 1 98.81 443 LEU B O 1
ATOM 9276 N N . SER B 1 444 ? 0.977 -10.297 -10.992 1 98.38 444 SER B N 1
ATOM 9277 C CA . SER B 1 444 ? -0.069 -11.148 -10.438 1 98.38 444 SER B CA 1
ATOM 9278 C C . SER B 1 444 ? -1.173 -10.32 -9.789 1 98.38 444 SER B C 1
ATOM 9280 O O . SER B 1 444 ? -0.901 -9.469 -8.945 1 98.38 444 SER B O 1
ATOM 9282 N N . PHE B 1 445 ? -2.424 -10.586 -10.195 1 98.06 445 PHE B N 1
ATOM 9283 C CA . PHE B 1 445 ? -3.602 -9.945 -9.617 1 98.06 445 PHE B CA 1
ATOM 9284 C C . PHE B 1 445 ? -4.516 -10.977 -8.969 1 98.06 445 PHE B C 1
ATOM 9286 O O . PHE B 1 445 ? -5.23 -11.703 -9.656 1 98.06 445 PHE B O 1
ATOM 9293 N N . GLY B 1 446 ? -4.531 -11.031 -7.664 1 96.06 446 GLY B N 1
ATOM 9294 C CA . GLY B 1 446 ? -5.332 -12.008 -6.945 1 96.06 446 GLY B CA 1
ATOM 9295 C C . GLY B 1 446 ? -6.652 -11.453 -6.449 1 96.06 446 GLY B C 1
ATOM 9296 O O . GLY B 1 446 ? -7.316 -12.062 -5.613 1 96.06 446 GLY B O 1
ATOM 9297 N N . ASP B 1 447 ? -7.141 -10.352 -6.938 1 95.12 447 ASP B N 1
ATOM 9298 C CA . ASP B 1 447 ? -8.258 -9.594 -6.387 1 95.12 447 ASP B CA 1
ATOM 9299 C C . ASP B 1 447 ? -9.578 -10.336 -6.594 1 95.12 447 ASP B C 1
ATOM 9301 O O . ASP B 1 447 ? -10.492 -10.234 -5.773 1 95.12 447 ASP B O 1
ATOM 9305 N N . LEU B 1 448 ? -9.719 -11.094 -7.656 1 96.44 448 LEU B N 1
ATOM 9306 C CA . LEU B 1 448 ? -10.969 -11.781 -7.949 1 96.44 448 LEU B CA 1
ATOM 9307 C C . LEU B 1 448 ? -11.219 -12.906 -6.953 1 96.44 448 LEU B C 1
ATOM 9309 O O . LEU B 1 448 ? -12.352 -13.375 -6.809 1 96.44 448 LEU B O 1
ATOM 9313 N N . HIS B 1 449 ? -10.227 -13.336 -6.266 1 93.25 449 HIS B N 1
ATOM 9314 C CA . HIS B 1 449 ? -10.352 -14.406 -5.281 1 93.25 449 HIS B CA 1
ATOM 9315 C C . HIS B 1 449 ? -11.086 -13.922 -4.035 1 93.25 449 HIS B C 1
ATOM 9317 O O . HIS B 1 449 ? -11.555 -14.734 -3.232 1 93.25 449 HIS B O 1
ATOM 9323 N N . LYS B 1 450 ? -11.195 -12.68 -3.877 1 90.44 450 LYS B N 1
ATOM 9324 C CA . LYS B 1 450 ? -11.93 -12.148 -2.729 1 90.44 450 LYS B CA 1
ATOM 9325 C C . LYS B 1 450 ? -13.375 -12.633 -2.73 1 90.44 450 LYS B C 1
ATOM 9327 O O . LYS B 1 450 ? -13.961 -12.859 -1.67 1 90.44 450 LYS B O 1
ATOM 9332 N N . VAL B 1 451 ? -13.906 -12.867 -3.844 1 92.12 451 VAL B N 1
ATOM 9333 C CA . VAL B 1 451 ? -15.32 -13.211 -3.998 1 92.12 451 VAL B CA 1
ATOM 9334 C C . VAL B 1 451 ? -15.562 -14.625 -3.471 1 92.12 451 VAL B C 1
ATOM 9336 O O . VAL B 1 451 ? -16.359 -14.82 -2.551 1 92.12 451 VAL B O 1
ATOM 9339 N N . PRO B 1 452 ? -14.828 -15.625 -3.98 1 90 452 PRO B N 1
ATOM 9340 C CA . PRO B 1 452 ? -15.07 -16.969 -3.451 1 90 452 PRO B CA 1
ATOM 9341 C C . PRO B 1 452 ? -14.648 -17.109 -1.991 1 90 452 PRO B C 1
ATOM 9343 O O . PRO B 1 452 ? -15.195 -17.953 -1.266 1 90 452 PRO B O 1
ATOM 9346 N N . ASP B 1 453 ? -13.789 -16.25 -1.521 1 86.62 453 ASP B N 1
ATOM 9347 C CA . ASP B 1 453 ? -13.305 -16.344 -0.147 1 86.62 453 ASP B CA 1
ATOM 9348 C C . ASP B 1 453 ? -14.164 -15.5 0.792 1 86.62 453 ASP B C 1
ATOM 9350 O O . ASP B 1 453 ? -13.852 -15.367 1.979 1 86.62 453 ASP B O 1
ATOM 9354 N N . ASN B 1 454 ? -15.141 -14.906 0.314 1 87.69 454 ASN B N 1
ATOM 9355 C CA . ASN B 1 454 ? -16.078 -14.062 1.065 1 87.69 454 ASN B CA 1
ATOM 9356 C C . ASN B 1 454 ? -15.352 -12.93 1.781 1 87.69 454 ASN B C 1
ATOM 9358 O O . ASN B 1 454 ? -15.633 -12.641 2.947 1 87.69 454 ASN B O 1
ATOM 9362 N N . ILE B 1 455 ? -14.336 -12.438 1.137 1 88.94 455 ILE B N 1
ATOM 9363 C CA . ILE B 1 455 ? -13.633 -11.258 1.631 1 88.94 455 ILE B CA 1
ATOM 9364 C C . ILE B 1 455 ? -14.266 -10 1.055 1 88.94 455 ILE B C 1
ATOM 9366 O O . ILE B 1 455 ? -14.609 -9.953 -0.13 1 88.94 455 ILE B O 1
ATOM 9370 N N . GLU B 1 456 ? -14.453 -9.047 1.905 1 89.38 456 GLU B N 1
ATOM 9371 C CA . GLU B 1 456 ? -15.086 -7.797 1.481 1 89.38 456 GLU B CA 1
ATOM 9372 C C . GLU B 1 456 ? -14.195 -7.027 0.511 1 89.38 456 GLU B C 1
ATOM 9374 O O . GLU B 1 456 ? -13.008 -6.832 0.773 1 89.38 456 GLU B O 1
ATOM 9379 N N . PRO B 1 457 ? -14.766 -6.652 -0.623 1 92.12 457 PRO B N 1
ATOM 9380 C CA . PRO B 1 457 ? -13.977 -5.855 -1.566 1 92.12 457 PRO B CA 1
ATOM 9381 C C . PRO B 1 457 ? -13.773 -4.414 -1.1 1 92.12 457 PRO B C 1
ATOM 9383 O O . PRO B 1 457 ? -14.133 -4.074 0.03 1 92.12 457 PRO B O 1
ATOM 9386 N N . ARG B 1 458 ? -13.117 -3.582 -1.924 1 95.19 458 ARG B N 1
ATOM 9387 C CA . ARG B 1 458 ? -12.852 -2.184 -1.601 1 95.19 458 ARG B CA 1
ATOM 9388 C C . ARG B 1 458 ? -14.125 -1.354 -1.674 1 95.19 458 ARG B C 1
ATOM 9390 O O . ARG B 1 458 ? -15.164 -1.841 -2.121 1 95.19 458 ARG B O 1
ATOM 9397 N N . ILE B 1 459 ? -14.039 -0.175 -1.258 1 96.75 459 ILE B N 1
ATOM 9398 C CA . ILE B 1 459 ? -15.203 0.666 -0.983 1 96.75 459 ILE B CA 1
ATOM 9399 C C . ILE B 1 459 ? -15.992 0.884 -2.268 1 96.75 459 ILE B C 1
ATOM 9401 O O . ILE B 1 459 ? -17.234 0.865 -2.254 1 96.75 459 ILE B O 1
ATOM 9405 N N . SER B 1 460 ? -15.383 1.1 -3.418 1 97.19 460 SER B N 1
ATOM 9406 C CA . SER B 1 460 ? -16.094 1.346 -4.668 1 97.19 460 SER B CA 1
ATOM 9407 C C . SER B 1 460 ? -16.938 0.142 -5.066 1 97.19 460 SER B C 1
ATOM 9409 O O . SER B 1 460 ? -18.094 0.295 -5.461 1 97.19 460 SER B O 1
ATOM 9411 N N . SER B 1 461 ? -16.375 -1.066 -4.875 1 96.75 461 SER B N 1
ATOM 9412 C CA . SER B 1 461 ? -17.094 -2.291 -5.203 1 96.75 461 SER B CA 1
ATOM 9413 C C . SER B 1 461 ? -18.234 -2.539 -4.223 1 96.75 461 SER B C 1
ATOM 9415 O O . SER B 1 461 ? -19.297 -3.035 -4.609 1 96.75 461 SER B O 1
ATOM 9417 N N . GLN B 1 462 ? -18.016 -2.223 -2.969 1 96.38 462 GLN B N 1
ATOM 9418 C CA . GLN B 1 462 ? -19.062 -2.402 -1.966 1 96.38 462 GLN B CA 1
ATOM 9419 C C . GLN B 1 462 ? -20.281 -1.555 -2.293 1 96.38 462 GLN B C 1
ATOM 9421 O O . GLN B 1 462 ? -21.422 -2.023 -2.176 1 96.38 462 GLN B O 1
ATOM 9426 N N . ILE B 1 463 ? -20.047 -0.361 -2.682 1 97.12 463 ILE B N 1
ATOM 9427 C CA . ILE B 1 463 ? -21.125 0.587 -2.904 1 97.12 463 ILE B CA 1
ATOM 9428 C C . ILE B 1 463 ? -21.828 0.278 -4.23 1 97.12 463 ILE B C 1
ATOM 9430 O O . ILE B 1 463 ? -23.047 0.4 -4.344 1 97.12 463 ILE B O 1
ATOM 9434 N N . LYS B 1 464 ? -21.078 -0.196 -5.207 1 95.94 464 LYS B N 1
ATOM 9435 C CA . LYS B 1 464 ? -21.641 -0.558 -6.5 1 95.94 464 LYS B CA 1
ATOM 9436 C C . LYS B 1 464 ? -22.484 -1.824 -6.398 1 95.94 464 LYS B C 1
ATOM 9438 O O . LYS B 1 464 ? -23.5 -1.959 -7.09 1 95.94 464 LYS B O 1
ATOM 9443 N N . GLY B 1 465 ? -22.094 -2.738 -5.562 1 95.25 465 GLY B N 1
ATOM 9444 C CA . GLY B 1 465 ? -22.781 -4.02 -5.43 1 95.25 465 GLY B CA 1
ATOM 9445 C C . GLY B 1 465 ? -24.078 -3.932 -4.668 1 95.25 465 GLY B C 1
ATOM 9446 O O . GLY B 1 465 ? -24.328 -2.951 -3.963 1 95.25 465 GLY B O 1
ATOM 9447 N N . SER B 1 466 ? -24.906 -4.941 -4.766 1 94.94 466 SER B N 1
ATOM 9448 C CA . SER B 1 466 ? -26.188 -4.977 -4.066 1 94.94 466 SER B CA 1
ATOM 9449 C C . SER B 1 466 ? -26.031 -5.59 -2.68 1 94.94 466 SER B C 1
ATOM 9451 O O . SER B 1 466 ? -25.078 -6.312 -2.41 1 94.94 466 SER B O 1
ATOM 9453 N N . LEU B 1 467 ? -27 -5.316 -1.846 1 93.56 467 LEU B N 1
ATOM 9454 C CA . LEU B 1 467 ? -27.062 -5.965 -0.54 1 93.56 467 LEU B CA 1
ATOM 9455 C C . LEU B 1 467 ? -27.297 -7.461 -0.685 1 93.56 467 LEU B C 1
ATOM 9457 O O . LEU B 1 467 ? -26.797 -8.258 0.102 1 93.56 467 LEU B O 1
ATOM 9461 N N . TYR B 1 468 ? -28.109 -7.707 -1.668 1 93.31 468 TYR B N 1
ATOM 9462 C CA . TYR B 1 468 ? -28.453 -9.094 -1.93 1 93.31 468 TYR B CA 1
ATOM 9463 C C . TYR B 1 468 ? -27.203 -9.945 -2.139 1 93.31 468 TYR B C 1
ATOM 9465 O O . TYR B 1 468 ? -27.109 -11.047 -1.595 1 93.31 468 TYR B O 1
ATOM 9473 N N . SER B 1 469 ? -26.297 -9.453 -2.855 1 93.62 469 SER B N 1
ATOM 9474 C CA . SER B 1 469 ? -25.109 -10.211 -3.207 1 93.62 469 SER B CA 1
ATOM 9475 C C . SER B 1 469 ? -24.219 -10.438 -1.989 1 93.62 469 SER B C 1
ATOM 9477 O O . SER B 1 469 ? -23.328 -11.289 -2.012 1 93.62 469 SER B O 1
ATOM 9479 N N . ARG B 1 470 ? -24.469 -9.758 -0.936 1 91.44 470 ARG B N 1
ATOM 9480 C CA . ARG B 1 470 ? -23.625 -9.844 0.249 1 91.44 470 ARG B CA 1
ATOM 9481 C C . ARG B 1 470 ? -24.188 -10.836 1.257 1 91.44 470 ARG B C 1
ATOM 9483 O O . ARG B 1 470 ? -23.531 -11.164 2.25 1 91.44 470 ARG B O 1
ATOM 9490 N N . THR B 1 471 ? -25.422 -11.227 1 1 91.12 471 THR B N 1
ATOM 9491 C CA . THR B 1 471 ? -26.062 -12.172 1.914 1 91.12 471 THR B CA 1
ATOM 9492 C C . THR B 1 471 ? -25.5 -13.578 1.708 1 91.12 471 THR B C 1
ATOM 9494 O O . THR B 1 471 ? -25.281 -14 0.572 1 91.12 471 THR B O 1
ATOM 9497 N N . THR B 1 472 ? -24.609 -13.969 2.676 1 74.44 472 THR B N 1
ATOM 9498 C CA . THR B 1 472 ? -23.984 -15.273 2.486 1 74.44 472 THR B CA 1
ATOM 9499 C C . THR B 1 472 ? -24.844 -16.375 3.092 1 74.44 472 THR B C 1
ATOM 9501 O O . THR B 1 472 ? -25.469 -16.188 4.133 1 74.44 472 THR B O 1
ATOM 9504 N N . GLU B 1 473 ? -25.094 -17.297 2.232 1 67.94 473 GLU B N 1
ATOM 9505 C CA . GLU B 1 473 ? -25.719 -18.484 2.793 1 67.94 473 GLU B CA 1
ATOM 9506 C C . GLU B 1 473 ? -24.688 -19.406 3.428 1 67.94 473 GLU B C 1
ATOM 9508 O O . GLU B 1 473 ? -23.516 -19.391 3.049 1 67.94 473 GLU B O 1
ATOM 9513 N N . GLN B 1 474 ? -24.875 -19.844 4.668 1 58.94 474 GLN B N 1
ATOM 9514 C CA . GLN B 1 474 ? -23.984 -20.828 5.273 1 58.94 474 GLN B CA 1
ATOM 9515 C C . GLN B 1 474 ? -23.562 -21.891 4.258 1 58.94 474 GLN B C 1
ATOM 9517 O O . GLN B 1 474 ? -24.406 -22.453 3.562 1 58.94 474 GLN B O 1
ATOM 9522 N N . ASP B 1 475 ? -22.422 -21.641 3.67 1 58.91 475 ASP B N 1
ATOM 9523 C CA . ASP B 1 475 ? -21.906 -22.672 2.775 1 58.91 475 ASP B CA 1
ATOM 9524 C C . ASP B 1 475 ? -20.578 -23.234 3.283 1 58.91 475 ASP B C 1
ATOM 9526 O O . ASP B 1 475 ? -19.609 -22.5 3.471 1 58.91 475 ASP B O 1
ATOM 9530 N N . ASN B 1 476 ? -20.641 -24.484 3.828 1 53.56 476 ASN B N 1
ATOM 9531 C CA . ASN B 1 476 ? -19.469 -25.172 4.375 1 53.56 476 ASN B CA 1
ATOM 9532 C C . ASN B 1 476 ? -18.562 -25.703 3.268 1 53.56 476 ASN B C 1
ATOM 9534 O O . ASN B 1 476 ? -17.562 -26.375 3.541 1 53.56 476 ASN B O 1
ATOM 9538 N N . ASP B 1 477 ? -18.906 -25.344 1.979 1 52.66 477 ASP B N 1
ATOM 9539 C CA . ASP B 1 477 ? -18.094 -25.953 0.924 1 52.66 477 ASP B CA 1
ATOM 9540 C C . ASP B 1 477 ? -16.828 -25.141 0.651 1 52.66 477 ASP B C 1
ATOM 9542 O O . ASP B 1 477 ? -16.812 -23.922 0.86 1 52.66 477 ASP B O 1
ATOM 9546 N N . GLU B 1 478 ? -15.766 -25.859 0.329 1 50.16 478 GLU B N 1
ATOM 9547 C CA . GLU B 1 478 ? -14.531 -25.219 -0.114 1 50.16 478 GLU B CA 1
ATOM 9548 C C . GLU B 1 478 ? -14.773 -24.344 -1.345 1 50.16 478 GLU B C 1
ATOM 9550 O O . GLU B 1 478 ? -15.742 -24.562 -2.078 1 50.16 478 GLU B O 1
ATOM 9555 N N . THR B 1 479 ? -13.969 -23.297 -1.647 1 53.56 479 THR B N 1
ATOM 9556 C CA . THR B 1 479 ? -14.094 -22.281 -2.691 1 53.56 479 THR B CA 1
ATOM 9557 C C . THR B 1 479 ? -14.219 -22.938 -4.066 1 53.56 479 THR B C 1
ATOM 9559 O O . THR B 1 479 ? -14.883 -22.406 -4.953 1 53.56 479 THR B O 1
ATOM 9562 N N . VAL B 1 480 ? -13.727 -24.203 -4.172 1 55.12 480 VAL B N 1
ATOM 9563 C CA . VAL B 1 480 ? -13.656 -24.859 -5.477 1 55.12 480 VAL B CA 1
ATOM 9564 C C . VAL B 1 480 ? -14.969 -25.578 -5.773 1 55.12 480 VAL B C 1
ATOM 9566 O O . VAL B 1 480 ? -15.281 -25.859 -6.93 1 55.12 480 VAL B O 1
ATOM 9569 N N . PHE B 1 481 ? -15.797 -25.766 -4.781 1 59.28 481 PHE B N 1
ATOM 9570 C CA . PHE B 1 481 ? -17 -26.578 -4.98 1 59.28 481 PHE B CA 1
ATOM 9571 C C . PHE B 1 481 ? -18.25 -25.719 -4.879 1 59.28 481 PHE B C 1
ATOM 9573 O O . PHE B 1 481 ? -19.328 -26.219 -4.535 1 59.28 481 PHE B O 1
ATOM 9580 N N . LYS B 1 482 ? -18.094 -24.547 -5.332 1 66.25 482 LYS B N 1
ATOM 9581 C CA . LYS B 1 482 ? -19.25 -23.672 -5.176 1 66.25 482 LYS B CA 1
ATOM 9582 C C . LYS B 1 482 ? -20.297 -23.953 -6.258 1 66.25 482 LYS B C 1
ATOM 9584 O O . LYS B 1 482 ? -19.953 -24.078 -7.434 1 66.25 482 LYS B O 1
ATOM 9589 N N . SER B 1 483 ? -21.391 -24.141 -5.844 1 79.94 483 SER B N 1
ATOM 9590 C CA . SER B 1 483 ? -22.516 -24.25 -6.781 1 79.94 483 SER B CA 1
ATOM 9591 C C . SER B 1 483 ? -22.891 -22.891 -7.359 1 79.94 483 SER B C 1
ATOM 9593 O O . SER B 1 483 ? -22.391 -21.859 -6.922 1 79.94 483 SER B O 1
ATOM 9595 N N . TYR B 1 484 ? -23.594 -23.062 -8.391 1 88.94 484 TYR B N 1
ATOM 9596 C CA . TYR B 1 484 ? -24.078 -21.828 -9 1 88.94 484 TYR B CA 1
ATOM 9597 C C . TYR B 1 484 ? -24.594 -20.859 -7.938 1 88.94 484 TYR B C 1
ATOM 9599 O O . TYR B 1 484 ? -25.312 -21.266 -7.02 1 88.94 484 TYR B O 1
ATOM 9607 N N . ASP B 1 485 ? -24.141 -19.656 -7.965 1 91.75 485 ASP B N 1
ATOM 9608 C CA . ASP B 1 485 ? -24.5 -18.641 -6.984 1 91.75 485 ASP B CA 1
ATOM 9609 C C . ASP B 1 485 ? -24.578 -17.25 -7.633 1 91.75 485 ASP B C 1
ATOM 9611 O O . ASP B 1 485 ? -23.562 -16.609 -7.863 1 91.75 485 ASP B O 1
ATOM 9615 N N . ASP B 1 486 ? -25.766 -16.859 -7.836 1 92.88 486 ASP B N 1
ATOM 9616 C CA . ASP B 1 486 ? -25.984 -15.578 -8.516 1 92.88 486 ASP B CA 1
ATOM 9617 C C . ASP B 1 486 ? -25.422 -14.422 -7.703 1 92.88 486 ASP B C 1
ATOM 9619 O O . ASP B 1 486 ? -25 -13.406 -8.266 1 92.88 486 ASP B O 1
ATOM 9623 N N . LYS B 1 487 ? -25.375 -14.516 -6.363 1 93.38 487 LYS B N 1
ATOM 9624 C CA . LYS B 1 487 ? -24.797 -13.492 -5.508 1 93.38 487 LYS B CA 1
ATOM 9625 C C . LYS B 1 487 ? -23.297 -13.352 -5.758 1 93.38 487 LYS B C 1
ATOM 9627 O O . LYS B 1 487 ? -22.797 -12.234 -5.902 1 93.38 487 LYS B O 1
ATOM 9632 N N . LYS B 1 488 ? -22.641 -14.43 -5.848 1 93.94 488 LYS B N 1
ATOM 9633 C CA . LYS B 1 488 ? -21.203 -14.422 -6.109 1 93.94 488 LYS B CA 1
ATOM 9634 C C . LYS B 1 488 ? -20.906 -13.906 -7.516 1 93.94 488 LYS B C 1
ATOM 9636 O O . LYS B 1 488 ? -19.891 -13.258 -7.742 1 93.94 488 LYS B O 1
ATOM 9641 N N . ILE B 1 489 ? -21.797 -14.266 -8.43 1 95.88 489 ILE B N 1
ATOM 9642 C CA . ILE B 1 489 ? -21.625 -13.805 -9.805 1 95.88 489 ILE B CA 1
ATOM 9643 C C . ILE B 1 489 ? -21.656 -12.273 -9.836 1 95.88 489 ILE B C 1
ATOM 9645 O O . ILE B 1 489 ? -20.797 -11.641 -10.461 1 95.88 489 ILE B O 1
ATOM 9649 N N . GLU B 1 490 ? -22.578 -11.688 -9.172 1 96.25 490 GLU B N 1
ATOM 9650 C CA . GLU B 1 490 ? -22.672 -10.227 -9.133 1 96.25 490 GLU B CA 1
ATOM 9651 C C . GLU B 1 490 ? -21.406 -9.617 -8.523 1 96.25 490 GLU B C 1
ATOM 9653 O O . GLU B 1 490 ? -20.859 -8.656 -9.062 1 96.25 490 GLU B O 1
ATOM 9658 N N . ARG B 1 491 ? -20.984 -10.117 -7.391 1 96.19 491 ARG B N 1
ATOM 9659 C CA . ARG B 1 491 ? -19.781 -9.625 -6.734 1 96.19 491 ARG B CA 1
ATOM 9660 C C . ARG B 1 491 ? -18.562 -9.773 -7.641 1 96.19 491 ARG B C 1
ATOM 9662 O O . ARG B 1 491 ? -17.703 -8.891 -7.684 1 96.19 491 ARG B O 1
ATOM 9669 N N . TYR B 1 492 ? -18.516 -10.938 -8.273 1 96.75 492 TYR B N 1
ATOM 9670 C CA . TYR B 1 492 ? -17.438 -11.25 -9.203 1 96.75 492 TYR B CA 1
ATOM 9671 C C . TYR B 1 492 ? -17.391 -10.234 -10.336 1 96.75 492 TYR B C 1
ATOM 9673 O O . TYR B 1 492 ? -16.328 -9.695 -10.648 1 96.75 492 TYR B O 1
ATOM 9681 N N . GLU B 1 493 ? -18.484 -9.953 -10.945 1 97.69 493 GLU B N 1
ATOM 9682 C CA . GLU B 1 493 ? -18.562 -8.984 -12.039 1 97.69 493 GLU B CA 1
ATOM 9683 C C . GLU B 1 493 ? -18.156 -7.59 -11.57 1 97.69 493 GLU B C 1
ATOM 9685 O O . GLU B 1 493 ? -17.438 -6.883 -12.289 1 97.69 493 GLU B O 1
ATOM 9690 N N . THR B 1 494 ? -18.578 -7.199 -10.391 1 97.31 494 THR B N 1
ATOM 9691 C CA . THR B 1 494 ? -18.219 -5.902 -9.836 1 97.31 494 THR B CA 1
ATOM 9692 C C . THR B 1 494 ? -16.703 -5.797 -9.664 1 97.31 494 THR B C 1
ATOM 9694 O O . THR B 1 494 ? -16.109 -4.754 -9.953 1 97.31 494 THR B O 1
ATOM 9697 N N . GLU B 1 495 ? -16.062 -6.84 -9.195 1 97.5 495 GLU B N 1
ATOM 9698 C CA . GLU B 1 495 ? -14.625 -6.84 -8.992 1 97.5 495 GLU B CA 1
ATOM 9699 C C . GLU B 1 495 ? -13.875 -6.844 -10.32 1 97.5 495 GLU B C 1
ATOM 9701 O O . GLU B 1 495 ? -12.797 -6.258 -10.438 1 97.5 495 GLU B O 1
ATOM 9706 N N . ILE B 1 496 ? -14.422 -7.531 -11.312 1 98.5 496 ILE B N 1
ATOM 9707 C CA . ILE B 1 496 ? -13.844 -7.512 -12.656 1 98.5 496 ILE B CA 1
ATOM 9708 C C . ILE B 1 496 ? -13.812 -6.078 -13.18 1 98.5 496 ILE B C 1
ATOM 9710 O O . ILE B 1 496 ? -12.805 -5.637 -13.742 1 98.5 496 ILE B O 1
ATOM 9714 N N . GLU B 1 497 ? -14.883 -5.352 -13 1 98.31 497 GLU B N 1
ATOM 9715 C CA . GLU B 1 497 ? -14.961 -3.963 -13.438 1 98.31 497 GLU B CA 1
ATOM 9716 C C . GLU B 1 497 ? -13.906 -3.105 -12.742 1 98.31 497 GLU B C 1
ATOM 9718 O O . GLU B 1 497 ? -13.266 -2.26 -13.367 1 98.31 497 GLU B O 1
ATOM 9723 N N . ARG B 1 498 ? -13.758 -3.299 -11.492 1 97.88 498 ARG B N 1
ATOM 9724 C CA . ARG B 1 498 ? -12.758 -2.553 -10.734 1 97.88 498 ARG B CA 1
ATOM 9725 C C . ARG B 1 498 ? -11.352 -2.865 -11.234 1 97.88 498 ARG B C 1
ATOM 9727 O O . ARG B 1 498 ? -10.531 -1.961 -11.398 1 97.88 498 ARG B O 1
ATOM 9734 N N . LEU B 1 499 ? -11.094 -4.133 -11.391 1 98.25 499 LEU B N 1
ATOM 9735 C CA . LEU B 1 499 ? -9.805 -4.555 -11.922 1 98.25 499 LEU B CA 1
ATOM 9736 C C . LEU B 1 499 ? -9.531 -3.904 -13.273 1 98.25 499 LEU B C 1
ATOM 9738 O O . LEU B 1 499 ? -8.422 -3.43 -13.531 1 98.25 499 LEU B O 1
ATOM 9742 N N . ASP B 1 500 ? -10.508 -3.908 -14.156 1 98.62 500 ASP B N 1
ATOM 9743 C CA . ASP B 1 500 ? -10.383 -3.293 -15.469 1 98.62 500 ASP B CA 1
ATOM 9744 C C . ASP B 1 500 ? -10.016 -1.815 -15.352 1 98.62 500 ASP B C 1
ATOM 9746 O O . ASP B 1 500 ? -9.242 -1.297 -16.156 1 98.62 500 ASP B O 1
ATOM 9750 N N . PHE B 1 501 ? -10.617 -1.147 -14.461 1 98.31 501 PHE B N 1
ATOM 9751 C CA . PHE B 1 501 ? -10.352 0.273 -14.266 1 98.31 501 PHE B CA 1
ATOM 9752 C C . PHE B 1 501 ? -8.867 0.522 -14.016 1 98.31 501 PHE B C 1
ATOM 9754 O O . PHE B 1 501 ? -8.258 1.359 -14.688 1 98.31 501 PHE B O 1
ATOM 9761 N N . TYR B 1 502 ? -8.281 -0.161 -13.094 1 98.38 502 TYR B N 1
ATOM 9762 C CA . TYR B 1 502 ? -6.891 0.071 -12.727 1 98.38 502 TYR B CA 1
ATOM 9763 C C . TYR B 1 502 ? -5.953 -0.43 -13.82 1 98.38 502 TYR B C 1
ATOM 9765 O O . TYR B 1 502 ? -4.902 0.168 -14.07 1 98.38 502 TYR B O 1
ATOM 9773 N N . LEU B 1 503 ? -6.293 -1.546 -14.445 1 98.81 503 LEU B N 1
ATOM 9774 C CA . LEU B 1 503 ? -5.516 -1.971 -15.602 1 98.81 503 LEU B CA 1
ATOM 9775 C C . LEU B 1 503 ? -5.508 -0.888 -16.672 1 98.81 503 LEU B C 1
ATOM 9777 O O . LEU B 1 503 ? -4.516 -0.729 -17.391 1 98.81 503 LEU B O 1
ATOM 9781 N N . GLY B 1 504 ? -6.605 -0.181 -16.812 1 98.69 504 GLY B N 1
ATOM 9782 C CA . GLY B 1 504 ? -6.68 0.922 -17.75 1 98.69 504 GLY B CA 1
ATOM 9783 C C . GLY B 1 504 ? -5.594 1.961 -17.547 1 98.69 504 GLY B C 1
ATOM 9784 O O . GLY B 1 504 ? -5.047 2.498 -18.516 1 98.69 504 GLY B O 1
ATOM 9785 N N . ILE B 1 505 ? -5.285 2.236 -16.312 1 98.5 505 ILE B N 1
ATOM 9786 C CA . ILE B 1 505 ? -4.215 3.176 -15.984 1 98.5 505 ILE B CA 1
ATOM 9787 C C . ILE B 1 505 ? -2.887 2.645 -16.516 1 98.5 505 ILE B C 1
ATOM 9789 O O . ILE B 1 505 ? -2.111 3.391 -17.125 1 98.5 505 ILE B O 1
ATOM 9793 N N . LEU B 1 506 ? -2.635 1.376 -16.297 1 98.69 506 LEU B N 1
ATOM 9794 C CA . LEU B 1 506 ? -1.416 0.746 -16.781 1 98.69 506 LEU B CA 1
ATOM 9795 C C . LEU B 1 506 ? -1.377 0.763 -18.312 1 98.69 506 LEU B C 1
ATOM 9797 O O . LEU B 1 506 ? -0.333 1.042 -18.906 1 98.69 506 LEU B O 1
ATOM 9801 N N . TYR B 1 507 ? -2.529 0.447 -19 1 98.69 507 TYR B N 1
ATOM 9802 C CA . TYR B 1 507 ? -2.619 0.469 -20.453 1 98.69 507 TYR B CA 1
ATOM 9803 C C . TYR B 1 507 ? -2.252 1.844 -21 1 98.69 507 TYR B C 1
ATOM 9805 O O . TYR B 1 507 ? -1.479 1.952 -21.953 1 98.69 507 TYR B O 1
ATOM 9813 N N . ASN B 1 508 ? -2.793 2.854 -20.391 1 98.12 508 ASN B N 1
ATOM 9814 C CA . ASN B 1 508 ? -2.506 4.219 -20.828 1 98.12 508 ASN B CA 1
ATOM 9815 C C . ASN B 1 508 ? -1.022 4.547 -20.688 1 98.12 508 ASN B C 1
ATOM 9817 O O . ASN B 1 508 ? -0.439 5.188 -21.562 1 98.12 508 ASN B O 1
ATOM 9821 N N . TYR B 1 509 ? -0.496 4.148 -19.672 1 98.12 509 TYR B N 1
ATOM 9822 C CA . TYR B 1 509 ? 0.929 4.371 -19.453 1 98.12 509 TYR B CA 1
ATOM 9823 C C . TYR B 1 509 ? 1.76 3.664 -20.516 1 98.12 509 TYR B C 1
ATOM 9825 O O . TYR B 1 509 ? 2.664 4.262 -21.094 1 98.12 509 TYR B O 1
ATOM 9833 N N . ILE B 1 510 ? 1.49 2.4 -20.688 1 98.31 510 ILE B N 1
ATOM 9834 C CA . ILE B 1 510 ? 2.23 1.619 -21.672 1 98.31 510 ILE B CA 1
ATOM 9835 C C . ILE B 1 510 ? 2.113 2.277 -23.047 1 98.31 510 ILE B C 1
ATOM 9837 O O . ILE B 1 510 ? 3.113 2.445 -23.75 1 98.31 510 ILE B O 1
ATOM 9841 N N . ASN B 1 511 ? 0.928 2.701 -23.422 1 97.69 511 ASN B N 1
ATOM 9842 C CA . ASN B 1 511 ? 0.691 3.326 -24.719 1 97.69 511 ASN B CA 1
ATOM 9843 C C . ASN B 1 511 ? 1.443 4.648 -24.859 1 97.69 511 ASN B C 1
ATOM 9845 O O . ASN B 1 511 ? 1.754 5.082 -25.969 1 97.69 511 ASN B O 1
ATOM 9849 N N . SER B 1 512 ? 1.729 5.254 -23.734 1 96.69 512 SER B N 1
ATOM 9850 C CA . SER B 1 512 ? 2.443 6.523 -23.766 1 96.69 512 SER B CA 1
ATOM 9851 C C . SER B 1 512 ? 3.934 6.312 -24 1 96.69 512 SER B C 1
ATOM 9853 O O . SER B 1 512 ? 4.633 7.23 -24.438 1 96.69 512 SER B O 1
ATOM 9855 N N . LEU B 1 513 ? 4.41 5.141 -23.812 1 95.75 513 LEU B N 1
ATOM 9856 C CA . LEU B 1 513 ? 5.848 4.91 -23.844 1 95.75 513 LEU B CA 1
ATOM 9857 C C . LEU B 1 513 ? 6.23 4.043 -25.047 1 95.75 513 LEU B C 1
ATOM 9859 O O . LEU B 1 513 ? 7.348 4.137 -25.547 1 95.75 513 LEU B O 1
ATOM 9863 N N . TYR B 1 514 ? 5.328 3.111 -25.391 1 96.44 514 TYR B N 1
ATOM 9864 C CA . TYR B 1 514 ? 5.68 2.078 -26.359 1 96.44 514 TYR B CA 1
ATOM 9865 C C . TYR B 1 514 ? 4.719 2.088 -27.531 1 96.44 514 TYR B C 1
ATOM 9867 O O . TYR B 1 514 ? 3.529 2.363 -27.375 1 96.44 514 TYR B O 1
ATOM 9875 N N . SER B 1 515 ? 5.277 1.78 -28.703 1 95.44 515 SER B N 1
ATOM 9876 C CA . SER B 1 515 ? 4.434 1.439 -29.844 1 95.44 515 SER B CA 1
ATOM 9877 C C . SER B 1 515 ? 3.994 -0.02 -29.781 1 95.44 515 SER B C 1
ATOM 9879 O O . SER B 1 515 ? 4.543 -0.811 -29.016 1 95.44 515 SER B O 1
ATOM 9881 N N . LYS B 1 516 ? 3.059 -0.357 -30.516 1 94.81 516 LYS B N 1
ATOM 9882 C CA . LYS B 1 516 ? 2.527 -1.717 -30.531 1 94.81 516 LYS B CA 1
ATOM 9883 C C . LYS B 1 516 ? 3.617 -2.725 -30.891 1 94.81 516 LYS B C 1
ATOM 9885 O O . LYS B 1 516 ? 3.658 -3.822 -30.328 1 94.81 516 LYS B O 1
ATOM 9890 N N . ASP B 1 517 ? 4.566 -2.363 -31.781 1 93.56 517 ASP B N 1
ATOM 9891 C CA . ASP B 1 517 ? 5.578 -3.289 -32.281 1 93.56 517 ASP B CA 1
ATOM 9892 C C . ASP B 1 517 ? 6.719 -3.445 -31.281 1 93.56 517 ASP B C 1
ATOM 9894 O O . ASP B 1 517 ? 7.59 -4.301 -31.453 1 93.56 517 ASP B O 1
ATOM 9898 N N . GLU B 1 518 ? 6.633 -2.68 -30.219 1 96.31 518 GLU B N 1
ATOM 9899 C CA . GLU B 1 518 ? 7.684 -2.748 -29.203 1 96.31 518 GLU B CA 1
ATOM 9900 C C . GLU B 1 518 ? 7.254 -3.602 -28.016 1 96.31 518 GLU B C 1
ATOM 9902 O O . GLU B 1 518 ? 8.047 -3.859 -27.109 1 96.31 518 GLU B O 1
ATOM 9907 N N . VAL B 1 519 ? 6.059 -4.059 -28.062 1 97.88 519 VAL B N 1
ATOM 9908 C CA . VAL B 1 519 ? 5.57 -4.738 -26.875 1 97.88 519 VAL B CA 1
ATOM 9909 C C . VAL B 1 519 ? 5.004 -6.105 -27.25 1 97.88 519 VAL B C 1
ATOM 9911 O O . VAL B 1 519 ? 4.727 -6.367 -28.422 1 97.88 519 VAL B O 1
ATOM 9914 N N . LEU B 1 520 ? 4.961 -6.984 -26.344 1 98.38 520 LEU B N 1
ATOM 9915 C CA . LEU B 1 520 ? 4.203 -8.227 -26.297 1 98.38 520 LEU B CA 1
ATOM 9916 C C . LEU B 1 520 ? 3.498 -8.398 -24.953 1 98.38 520 LEU B C 1
ATOM 9918 O O . LEU B 1 520 ? 4.137 -8.742 -23.953 1 98.38 520 LEU B O 1
ATOM 9922 N N . ILE B 1 521 ? 2.211 -8.125 -24.969 1 98.75 521 ILE B N 1
ATOM 9923 C CA . ILE B 1 521 ? 1.45 -8.109 -23.734 1 98.75 521 ILE B CA 1
ATOM 9924 C C . ILE B 1 521 ? 0.394 -9.211 -23.766 1 98.75 521 ILE B C 1
ATOM 9926 O O . ILE B 1 521 ? -0.341 -9.352 -24.734 1 98.75 521 ILE B O 1
ATOM 9930 N N . LEU B 1 522 ? 0.385 -9.961 -22.703 1 98.75 522 LEU B N 1
ATOM 9931 C CA . LEU B 1 522 ? -0.567 -11.055 -22.578 1 98.75 522 LEU B CA 1
ATOM 9932 C C . LEU B 1 522 ? -1.46 -10.867 -21.344 1 98.75 522 LEU B C 1
ATOM 9934 O O . LEU B 1 522 ? -0.986 -10.461 -20.281 1 98.75 522 LEU B O 1
ATOM 9938 N N . LEU B 1 523 ? -2.705 -11.086 -21.531 1 98.81 523 LEU B N 1
ATOM 9939 C CA . LEU B 1 523 ? -3.609 -11.305 -20.406 1 98.81 523 LEU B CA 1
ATOM 9940 C C . LEU B 1 523 ? -3.965 -12.789 -20.266 1 98.81 523 LEU B C 1
ATOM 9942 O O . LEU B 1 523 ? -4.5 -13.383 -21.203 1 98.81 523 LEU B O 1
ATOM 9946 N N . VAL B 1 524 ? -3.623 -13.367 -19.156 1 98.75 524 VAL B N 1
ATOM 9947 C CA . VAL B 1 524 ? -3.82 -14.805 -18.969 1 98.75 524 VAL B CA 1
ATOM 9948 C C . VAL B 1 524 ? -4.543 -15.047 -17.641 1 98.75 524 VAL B C 1
ATOM 9950 O O . VAL B 1 524 ? -4.57 -14.18 -16.781 1 98.75 524 VAL B O 1
ATOM 9953 N N . SER B 1 525 ? -5.133 -16.188 -17.484 1 98.5 525 SER B N 1
ATOM 9954 C CA . SER B 1 525 ? -5.762 -16.672 -16.266 1 98.5 525 SER B CA 1
ATOM 9955 C C . SER B 1 525 ? -5.52 -18.172 -16.078 1 98.5 525 SER B C 1
ATOM 9957 O O . SER B 1 525 ? -5.258 -18.891 -17.031 1 98.5 525 SER B O 1
ATOM 9959 N N . ASP B 1 526 ? -5.566 -18.578 -14.867 1 97.75 526 ASP B N 1
ATOM 9960 C CA . ASP B 1 526 ? -5.184 -19.953 -14.547 1 97.75 526 ASP B CA 1
ATOM 9961 C C . ASP B 1 526 ? -6.414 -20.844 -14.406 1 97.75 526 ASP B C 1
ATOM 9963 O O . ASP B 1 526 ? -6.328 -22.062 -14.594 1 97.75 526 ASP B O 1
ATOM 9967 N N . HIS B 1 527 ? -7.496 -20.312 -13.977 1 97.19 527 HIS B N 1
ATOM 9968 C CA . HIS B 1 527 ? -8.773 -21 -13.852 1 97.19 527 HIS B CA 1
ATOM 9969 C C . HIS B 1 527 ? -9.922 -20.016 -13.703 1 97.19 527 HIS B C 1
ATOM 9971 O O . HIS B 1 527 ? -9.703 -18.812 -13.539 1 97.19 527 HIS B O 1
ATOM 9977 N N . GLY B 1 528 ? -11.125 -20.578 -13.867 1 96.31 528 GLY B N 1
ATOM 9978 C CA . GLY B 1 528 ? -12.312 -19.766 -13.648 1 96.31 528 GLY B CA 1
ATOM 9979 C C . GLY B 1 528 ? -12.938 -19.984 -12.281 1 96.31 528 GLY B C 1
ATOM 9980 O O . GLY B 1 528 ? -12.234 -20.094 -11.281 1 96.31 528 GLY B O 1
ATOM 9981 N N . GLN B 1 529 ? -14.312 -19.875 -12.32 1 94.75 529 GLN B N 1
ATOM 9982 C CA . GLN B 1 529 ? -15.078 -20.031 -11.086 1 94.75 529 GLN B CA 1
ATOM 9983 C C . GLN B 1 529 ? -16.234 -21 -11.266 1 94.75 529 GLN B C 1
ATOM 9985 O O . GLN B 1 529 ? -16.984 -20.906 -12.242 1 94.75 529 GLN B O 1
ATOM 9990 N N . THR B 1 530 ? -16.406 -21.844 -10.25 1 92.12 530 THR B N 1
ATOM 9991 C CA . THR B 1 530 ? -17.438 -22.875 -10.375 1 92.12 530 THR B CA 1
ATOM 9992 C C . THR B 1 530 ? -18.828 -22.281 -10.195 1 92.12 530 THR B C 1
ATOM 9994 O O . THR B 1 530 ? -19.797 -22.812 -10.727 1 92.12 530 THR B O 1
ATOM 9997 N N . PHE B 1 531 ? -18.906 -21.172 -9.523 1 91.88 531 PHE B N 1
ATOM 9998 C CA . PHE B 1 531 ? -20.219 -20.625 -9.203 1 91.88 531 PHE B CA 1
ATOM 9999 C C . PHE B 1 531 ? -20.828 -19.906 -10.406 1 91.88 531 PHE B C 1
ATOM 10001 O O . PHE B 1 531 ? -21.953 -19.438 -10.352 1 91.88 531 PHE B O 1
ATOM 10008 N N . LEU B 1 532 ? -20.25 -19.906 -11.57 1 93.5 532 LEU B N 1
ATOM 10009 C CA . LEU B 1 532 ? -20.656 -19.094 -12.711 1 93.5 532 LEU B CA 1
ATOM 10010 C C . LEU B 1 532 ? -21.703 -19.844 -13.547 1 93.5 532 LEU B C 1
ATOM 10012 O O . LEU B 1 532 ? -22.406 -19.234 -14.359 1 93.5 532 LEU B O 1
ATOM 10016 N N . LYS B 1 533 ? -21.734 -21.156 -13.438 1 89 533 LYS B N 1
ATOM 10017 C CA . LYS B 1 533 ? -22.625 -21.969 -14.273 1 89 533 LYS B CA 1
ATOM 10018 C C . LYS B 1 533 ? -23.375 -23 -13.445 1 89 533 LYS B C 1
ATOM 10020 O O . LYS B 1 533 ? -22.828 -23.578 -12.5 1 89 533 LYS B O 1
ATOM 10025 N N . LYS B 1 534 ? -24.672 -23.141 -13.898 1 87.81 534 LYS B N 1
ATOM 10026 C CA . LYS B 1 534 ? -25.422 -24.25 -13.336 1 87.81 534 LYS B CA 1
ATOM 10027 C C . LYS B 1 534 ? -25.016 -25.578 -13.961 1 87.81 534 LYS B C 1
ATOM 10029 O O . LYS B 1 534 ? -25.625 -26.031 -14.93 1 87.81 534 LYS B O 1
ATOM 10034 N N . ASP B 1 535 ? -24.016 -26.078 -13.555 1 85.75 535 ASP B N 1
ATOM 10035 C CA . ASP B 1 535 ? -23.422 -27.328 -14.023 1 85.75 535 ASP B CA 1
ATOM 10036 C C . ASP B 1 535 ? -22.828 -28.125 -12.859 1 85.75 535 ASP B C 1
ATOM 10038 O O . ASP B 1 535 ? -22.062 -27.578 -12.062 1 85.75 535 ASP B O 1
ATOM 10042 N N . ASN B 1 536 ? -23.25 -29.234 -12.766 1 77.56 536 ASN B N 1
ATOM 10043 C CA . ASN B 1 536 ? -22.844 -30.047 -11.617 1 77.56 536 ASN B CA 1
ATOM 10044 C C . ASN B 1 536 ? -21.438 -30.609 -11.789 1 77.56 536 ASN B C 1
ATOM 10046 O O . ASN B 1 536 ? -20.859 -31.156 -10.844 1 77.56 536 ASN B O 1
ATOM 10050 N N . GLY B 1 537 ? -20.953 -30.5 -12.953 1 84.06 537 GLY B N 1
ATOM 10051 C CA . GLY B 1 537 ? -19.578 -30.953 -13.148 1 84.06 537 GLY B CA 1
ATOM 10052 C C . GLY B 1 537 ? -18.547 -30.047 -12.508 1 84.06 537 GLY B C 1
ATOM 10053 O O . GLY B 1 537 ? -18.594 -28.828 -12.703 1 84.06 537 GLY B O 1
ATOM 10054 N N . PHE B 1 538 ? -17.703 -30.547 -11.719 1 86.75 538 PHE B N 1
ATOM 10055 C CA . PHE B 1 538 ? -16.656 -29.812 -11.023 1 86.75 538 PHE B CA 1
ATOM 10056 C C . PHE B 1 538 ? -15.766 -29.062 -12.016 1 86.75 538 PHE B C 1
ATOM 10058 O O . PHE B 1 538 ? -15.445 -27.891 -11.812 1 86.75 538 PHE B O 1
ATOM 10065 N N . LEU B 1 539 ? -15.477 -29.719 -13.117 1 94.5 539 LEU B N 1
ATOM 10066 C CA . LEU B 1 539 ? -14.602 -29.141 -14.133 1 94.5 539 LEU B CA 1
ATOM 10067 C C . LEU B 1 539 ? -15.406 -28.672 -15.344 1 94.5 539 LEU B C 1
ATOM 10069 O O . LEU B 1 539 ? -15.023 -28.922 -16.484 1 94.5 539 LEU B O 1
ATOM 10073 N N . HIS B 1 540 ? -16.547 -28.031 -15.047 1 92.88 540 HIS B N 1
ATOM 10074 C CA . HIS B 1 540 ? -17.297 -27.484 -16.172 1 92.88 540 HIS B CA 1
ATOM 10075 C C . HIS B 1 540 ? -16.625 -26.234 -16.719 1 92.88 540 HIS B C 1
ATOM 10077 O O . HIS B 1 540 ? -15.625 -25.766 -16.188 1 92.88 540 HIS B O 1
ATOM 10083 N N . GLU B 1 541 ? -17.156 -25.641 -17.703 1 92.31 541 GLU B N 1
ATOM 10084 C CA . GLU B 1 541 ? -16.469 -24.609 -18.484 1 92.31 541 GLU B CA 1
ATOM 10085 C C . GLU B 1 541 ? -16.391 -23.297 -17.703 1 92.31 541 GLU B C 1
ATOM 10087 O O . GLU B 1 541 ? -15.539 -22.453 -18 1 92.31 541 GLU B O 1
ATOM 10092 N N . GLY B 1 542 ? -17.203 -23.094 -16.75 1 93.62 542 GLY B N 1
ATOM 10093 C CA . GLY B 1 542 ? -17.047 -21.953 -15.883 1 93.62 542 GLY B CA 1
ATOM 10094 C C . GLY B 1 542 ? -15.727 -21.953 -15.133 1 93.62 542 GLY B C 1
ATOM 10095 O O . GLY B 1 542 ? -15.195 -20.891 -14.805 1 93.62 542 GLY B O 1
ATOM 10096 N N . ARG B 1 543 ? -15.219 -23.078 -14.914 1 95.25 543 ARG B N 1
ATOM 10097 C CA . ARG B 1 543 ? -13.977 -23.266 -14.172 1 95.25 543 ARG B CA 1
ATOM 10098 C C . ARG B 1 543 ? -12.797 -23.469 -15.117 1 95.25 543 ARG B C 1
ATOM 10100 O O . ARG B 1 543 ? -11.688 -23 -14.844 1 95.25 543 ARG B O 1
ATOM 10107 N N . THR B 1 544 ? -13.023 -24.078 -16.281 1 97.06 544 THR B N 1
ATOM 10108 C CA . THR B 1 544 ? -11.883 -24.594 -17.016 1 97.06 544 THR B CA 1
ATOM 10109 C C . THR B 1 544 ? -11.562 -23.703 -18.219 1 97.06 544 THR B C 1
ATOM 10111 O O . THR B 1 544 ? -10.461 -23.75 -18.75 1 97.06 544 THR B O 1
ATOM 10114 N N . ARG B 1 545 ? -12.523 -23 -18.797 1 97.12 545 ARG B N 1
ATOM 10115 C CA . ARG B 1 545 ? -12.297 -22.109 -19.922 1 97.12 545 ARG B CA 1
ATOM 10116 C C . ARG B 1 545 ? -11.883 -20.719 -19.453 1 97.12 545 ARG B C 1
ATOM 10118 O O . ARG B 1 545 ? -12.586 -20.109 -18.641 1 97.12 545 ARG B O 1
ATOM 10125 N N . VAL B 1 546 ? -10.766 -20.25 -19.906 1 98.31 546 VAL B N 1
ATOM 10126 C CA . VAL B 1 546 ? -10.18 -19.016 -19.391 1 98.31 546 VAL B CA 1
ATOM 10127 C C . VAL B 1 546 ? -9.805 -18.094 -20.547 1 98.31 546 VAL B C 1
ATOM 10129 O O . VAL B 1 546 ? -9.648 -18.562 -21.688 1 98.31 546 VAL B O 1
ATOM 10132 N N . PRO B 1 547 ? -9.664 -16.812 -20.297 1 97.94 547 PRO B N 1
ATOM 10133 C CA . PRO B 1 547 ? -9.289 -15.891 -21.375 1 97.94 547 PRO B CA 1
ATOM 10134 C C . PRO B 1 547 ? -7.801 -15.945 -21.688 1 97.94 547 PRO B C 1
ATOM 10136 O O . PRO B 1 547 ? -6.984 -16.234 -20.812 1 97.94 547 PRO B O 1
ATOM 10139 N N . LEU B 1 548 ? -7.496 -15.664 -22.891 1 98.44 548 LEU B N 1
ATOM 10140 C CA . LEU B 1 548 ? -6.156 -15.414 -23.406 1 98.44 548 LEU B CA 1
ATOM 10141 C C . LEU B 1 548 ? -6.18 -14.312 -24.469 1 98.44 548 LEU B C 1
ATOM 10143 O O . LEU B 1 548 ? -6.777 -14.477 -25.531 1 98.44 548 LEU B O 1
ATOM 10147 N N . LEU B 1 549 ? -5.68 -13.172 -24.125 1 98.25 549 LEU B N 1
ATOM 10148 C CA . LEU B 1 549 ? -5.527 -12.039 -25.031 1 98.25 549 LEU B CA 1
ATOM 10149 C C . LEU B 1 549 ? -4.051 -11.719 -25.266 1 98.25 549 LEU B C 1
ATOM 10151 O O . LEU B 1 549 ? -3.252 -11.766 -24.328 1 98.25 549 LEU B O 1
ATOM 10155 N N . ILE B 1 550 ? -3.674 -11.5 -26.5 1 98.31 550 ILE B N 1
ATOM 10156 C CA . ILE B 1 550 ? -2.293 -11.164 -26.828 1 98.31 550 ILE B CA 1
ATOM 10157 C C . ILE B 1 550 ? -2.262 -9.938 -27.734 1 98.31 550 ILE B C 1
ATOM 10159 O O . ILE B 1 550 ? -3.025 -9.852 -28.703 1 98.31 550 ILE B O 1
ATOM 10163 N N . LYS B 1 551 ? -1.445 -9.016 -27.406 1 97.75 551 LYS B N 1
ATOM 10164 C CA . LYS B 1 551 ? -1.23 -7.836 -28.234 1 97.75 551 LYS B CA 1
ATOM 10165 C C . LYS B 1 551 ? 0.258 -7.543 -28.391 1 97.75 551 LYS B C 1
ATOM 10167 O O . LYS B 1 551 ? 1.033 -7.684 -27.453 1 97.75 551 LYS B O 1
ATOM 10172 N N . GLY B 1 552 ? 0.655 -7.105 -29.578 1 95 552 GLY B N 1
ATOM 10173 C CA . GLY B 1 552 ? 2.018 -6.617 -29.719 1 95 552 GLY B CA 1
ATOM 10174 C C . GLY B 1 552 ? 2.652 -7.016 -31.047 1 95 552 GLY B C 1
ATOM 10175 O O . GLY B 1 552 ? 1.98 -7.055 -32.062 1 95 552 GLY B O 1
ATOM 10176 N N . LEU B 1 553 ? 3.939 -7.25 -31.016 1 90.88 553 LEU B N 1
ATOM 10177 C CA . LEU B 1 553 ? 4.773 -7.543 -32.188 1 90.88 553 LEU B CA 1
ATOM 10178 C C . LEU B 1 553 ? 4.168 -8.672 -33 1 90.88 553 LEU B C 1
ATOM 10180 O O . LEU B 1 553 ? 3.881 -9.75 -32.469 1 90.88 553 LEU B O 1
ATOM 10184 N N . ASN B 1 554 ? 3.875 -8.43 -34.25 1 87.38 554 ASN B N 1
ATOM 10185 C CA . ASN B 1 554 ? 3.449 -9.414 -35.25 1 87.38 554 ASN B CA 1
ATOM 10186 C C . ASN B 1 554 ? 2.051 -9.945 -34.938 1 87.38 554 ASN B C 1
ATOM 10188 O O . ASN B 1 554 ? 1.782 -11.133 -35.125 1 87.38 554 ASN B O 1
ATOM 10192 N N . THR B 1 555 ? 1.292 -9.133 -34.25 1 91.81 555 THR B N 1
ATOM 10193 C CA . THR B 1 555 ? -0.089 -9.539 -34 1 91.81 555 THR B CA 1
ATOM 10194 C C . THR B 1 555 ? -1.051 -8.703 -34.844 1 91.81 555 THR B C 1
ATOM 10196 O O . THR B 1 555 ? -0.767 -7.539 -35.156 1 91.81 555 THR B O 1
ATOM 10199 N N . GLU B 1 556 ? -2.096 -9.266 -35.312 1 91.06 556 GLU B N 1
ATOM 10200 C CA . GLU B 1 556 ? -3.186 -8.594 -36 1 91.06 556 GLU B CA 1
ATOM 10201 C C . GLU B 1 556 ? -4.531 -8.898 -35.344 1 91.06 556 GLU B C 1
ATOM 10203 O O . GLU B 1 556 ? -4.656 -9.844 -34.594 1 91.06 556 GLU B O 1
ATOM 10208 N N . THR B 1 557 ? -5.387 -7.973 -35.594 1 91 557 THR B N 1
ATOM 10209 C CA . THR B 1 557 ? -6.719 -8.188 -35.031 1 91 557 THR B CA 1
ATOM 10210 C C . THR B 1 557 ? -7.316 -9.492 -35.531 1 91 557 THR B C 1
ATOM 10212 O O . THR B 1 557 ? -7.602 -9.633 -36.719 1 91 557 THR B O 1
ATOM 10215 N N . LYS B 1 558 ? -7.543 -10.445 -34.594 1 92.44 558 LYS B N 1
ATOM 10216 C CA . LYS B 1 558 ? -8.102 -11.742 -35 1 92.44 558 LYS B CA 1
ATOM 10217 C C . LYS B 1 558 ? -8.773 -12.422 -33.812 1 92.44 558 LYS B C 1
ATOM 10219 O O . LYS B 1 558 ? -8.258 -12.375 -32.688 1 92.44 558 LYS B O 1
ATOM 10224 N N . ASN B 1 559 ? -9.891 -12.953 -34 1 94.12 559 ASN B N 1
ATOM 10225 C CA . ASN B 1 559 ? -10.547 -13.867 -33.062 1 94.12 559 ASN B CA 1
ATOM 10226 C C . ASN B 1 559 ? -10.219 -15.328 -33.406 1 94.12 559 ASN B C 1
ATOM 10228 O O . ASN B 1 559 ? -10.43 -15.781 -34.531 1 94.12 559 ASN B O 1
ATOM 10232 N N . ILE B 1 560 ? -9.695 -15.969 -32.5 1 94.94 560 ILE B N 1
ATOM 10233 C CA . ILE B 1 560 ? -9.211 -17.328 -32.719 1 94.94 560 ILE B CA 1
ATOM 10234 C C . ILE B 1 560 ? -10.117 -18.328 -32 1 94.94 560 ILE B C 1
ATOM 10236 O O . ILE B 1 560 ? -10.328 -18.219 -30.781 1 94.94 560 ILE B O 1
ATOM 10240 N N . GLU B 1 561 ? -10.578 -19.344 -32.688 1 94.06 561 GLU B N 1
ATOM 10241 C CA . GLU B 1 561 ? -11.508 -20.312 -32.125 1 94.06 561 GLU B CA 1
ATOM 10242 C C . GLU B 1 561 ? -10.82 -21.656 -31.859 1 94.06 561 GLU B C 1
ATOM 10244 O O . GLU B 1 561 ? -11.422 -22.562 -31.281 1 94.06 561 GLU B O 1
ATOM 10249 N N . ASP B 1 562 ? -9.586 -21.734 -32.281 1 95.44 562 ASP B N 1
ATOM 10250 C CA . ASP B 1 562 ? -8.828 -22.969 -32.062 1 95.44 562 ASP B CA 1
ATOM 10251 C C . ASP B 1 562 ? -8.797 -23.328 -30.562 1 95.44 562 ASP B C 1
ATOM 10253 O O . ASP B 1 562 ? -8.75 -22.438 -29.703 1 95.44 562 ASP B O 1
ATOM 10257 N N . ILE B 1 563 ? -8.828 -24.594 -30.266 1 97.5 563 ILE B N 1
ATOM 10258 C CA . ILE B 1 563 ? -8.68 -25.062 -28.891 1 97.5 563 ILE B CA 1
ATOM 10259 C C . ILE B 1 563 ? -7.227 -24.875 -28.453 1 97.5 563 ILE B C 1
ATOM 10261 O O . ILE B 1 563 ? -6.305 -25.359 -29.109 1 97.5 563 ILE B O 1
ATOM 10265 N N . ILE B 1 564 ? -7.086 -24.125 -27.438 1 97.25 564 ILE B N 1
ATOM 10266 C CA . ILE B 1 564 ? -5.789 -23.812 -26.859 1 97.25 564 ILE B CA 1
ATOM 10267 C C . ILE B 1 564 ? -5.777 -24.234 -25.391 1 97.25 564 ILE B C 1
ATOM 10269 O O . ILE B 1 564 ? -6.832 -24.312 -24.75 1 97.25 564 ILE B O 1
ATOM 10273 N N . GLU B 1 565 ? -4.586 -24.672 -24.891 1 98.31 565 GLU B N 1
ATOM 10274 C CA . GLU B 1 565 ? -4.391 -24.906 -23.469 1 98.31 565 GLU B CA 1
ATOM 10275 C C . GLU B 1 565 ? -3.406 -23.891 -22.875 1 98.31 565 GLU B C 1
ATOM 10277 O O . GLU B 1 565 ? -2.561 -23.359 -23.594 1 98.31 565 GLU B O 1
ATOM 10282 N N . ASN B 1 566 ? -3.504 -23.641 -21.578 1 98.56 566 ASN B N 1
ATOM 10283 C CA . ASN B 1 566 ? -2.537 -22.797 -20.906 1 98.56 566 ASN B CA 1
ATOM 10284 C C . ASN B 1 566 ? -1.104 -23.25 -21.156 1 98.56 566 ASN B C 1
ATOM 10286 O O . ASN B 1 566 ? -0.19 -22.422 -21.234 1 98.56 566 ASN B O 1
ATOM 10290 N N . VAL B 1 567 ? -0.893 -24.531 -21.297 1 98.06 567 VAL B N 1
ATOM 10291 C CA . VAL B 1 567 ? 0.441 -25.078 -21.484 1 98.06 567 VAL B CA 1
ATOM 10292 C C . VAL B 1 567 ? 1.004 -24.609 -22.828 1 98.06 567 VAL B C 1
ATOM 10294 O O . VAL B 1 567 ? 2.221 -24.594 -23.031 1 98.06 567 VAL B O 1
ATOM 10297 N N . ASP B 1 568 ? 0.172 -24.156 -23.781 1 97.5 568 ASP B N 1
ATOM 10298 C CA . ASP B 1 568 ? 0.584 -23.734 -25.125 1 97.5 568 ASP B CA 1
ATOM 10299 C C . ASP B 1 568 ? 1.066 -22.297 -25.109 1 97.5 568 ASP B C 1
ATOM 10301 O O . ASP B 1 568 ? 1.641 -21.812 -26.094 1 97.5 568 ASP B O 1
ATOM 10305 N N . VAL B 1 569 ? 0.874 -21.562 -24.016 1 98 569 VAL B N 1
ATOM 10306 C CA . VAL B 1 569 ? 1.152 -20.141 -23.984 1 98 569 VAL B CA 1
ATOM 10307 C C . VAL B 1 569 ? 2.658 -19.891 -24.078 1 98 569 VAL B C 1
ATOM 10309 O O . VAL B 1 569 ? 3.105 -18.984 -24.781 1 98 569 VAL B O 1
ATOM 10312 N N . LEU B 1 570 ? 3.438 -20.719 -23.359 1 97.44 570 LEU B N 1
ATOM 10313 C CA . LEU B 1 570 ? 4.883 -20.531 -23.344 1 97.44 570 LEU B CA 1
ATOM 10314 C C . LEU B 1 570 ? 5.449 -20.609 -24.766 1 97.44 570 LEU B C 1
ATOM 10316 O O . LEU B 1 570 ? 6.113 -19.688 -25.219 1 97.44 570 LEU B O 1
ATOM 10320 N N . PRO B 1 571 ? 5.176 -21.688 -25.562 1 95.94 571 PRO B N 1
ATOM 10321 C CA . PRO B 1 571 ? 5.727 -21.719 -26.922 1 95.94 571 PRO B CA 1
ATOM 10322 C C . PRO B 1 571 ? 5.176 -20.609 -27.797 1 95.94 571 PRO B C 1
ATOM 10324 O O . PRO B 1 571 ? 5.867 -20.125 -28.703 1 95.94 571 PRO B O 1
ATOM 10327 N N . MET B 1 572 ? 3.9 -20.125 -27.625 1 95.69 572 MET B N 1
ATOM 10328 C CA . MET B 1 572 ? 3.355 -18.984 -28.359 1 95.69 572 MET B CA 1
ATOM 10329 C C . MET B 1 572 ? 4.203 -17.734 -28.125 1 95.69 572 MET B C 1
ATOM 10331 O O . MET B 1 572 ? 4.586 -17.062 -29.094 1 95.69 572 MET B O 1
ATOM 10335 N N . VAL B 1 573 ? 4.504 -17.469 -26.875 1 96.75 573 VAL B N 1
ATOM 10336 C CA . VAL B 1 573 ? 5.223 -16.25 -26.516 1 96.75 573 VAL B CA 1
ATOM 10337 C C . VAL B 1 573 ? 6.648 -16.312 -27.062 1 96.75 573 VAL B C 1
ATOM 10339 O O . VAL B 1 573 ? 7.184 -15.312 -27.547 1 96.75 573 VAL B O 1
ATOM 10342 N N . LEU B 1 574 ? 7.25 -17.469 -26.906 1 96.06 574 LEU B N 1
ATOM 10343 C CA . LEU B 1 574 ? 8.602 -17.625 -27.438 1 96.06 574 LEU B CA 1
ATOM 10344 C C . LEU B 1 574 ? 8.617 -17.406 -28.953 1 96.06 574 LEU B C 1
ATOM 10346 O O . LEU B 1 574 ? 9.539 -16.797 -29.484 1 96.06 574 LEU B O 1
ATOM 10350 N N . ASN B 1 575 ? 7.586 -17.906 -29.609 1 94.38 575 ASN B N 1
ATOM 10351 C CA . ASN B 1 575 ? 7.469 -17.703 -31.047 1 94.38 575 ASN B CA 1
ATOM 10352 C C . ASN B 1 575 ? 7.332 -16.219 -31.391 1 94.38 575 ASN B C 1
ATOM 10354 O O . ASN B 1 575 ? 8.039 -15.711 -32.25 1 94.38 575 ASN B O 1
ATOM 10358 N N . PHE B 1 576 ? 6.438 -15.508 -30.703 1 94.94 576 PHE B N 1
ATOM 10359 C CA . PHE B 1 576 ? 6.23 -14.078 -30.938 1 94.94 576 PHE B CA 1
ATOM 10360 C C . PHE B 1 576 ? 7.504 -13.297 -30.641 1 94.94 576 PHE B C 1
ATOM 10362 O O . PHE B 1 576 ? 7.781 -12.289 -31.297 1 94.94 576 PHE B O 1
ATOM 10369 N N . ALA B 1 577 ? 8.281 -13.766 -29.656 1 94.94 577 ALA B N 1
ATOM 10370 C CA . ALA B 1 577 ? 9.484 -13.062 -29.219 1 94.94 577 ALA B CA 1
ATOM 10371 C C . ALA B 1 577 ? 10.695 -13.477 -30.047 1 94.94 577 ALA B C 1
ATOM 10373 O O . ALA B 1 577 ? 11.812 -13.031 -29.797 1 94.94 577 ALA B O 1
ATOM 10374 N N . ASN B 1 578 ? 10.469 -14.359 -31.016 1 92.62 578 ASN B N 1
ATOM 10375 C CA . ASN B 1 578 ? 11.539 -14.852 -31.875 1 92.62 578 ASN B CA 1
ATOM 10376 C C . ASN B 1 578 ? 12.656 -15.5 -31.062 1 92.62 578 ASN B C 1
ATOM 10378 O O . ASN B 1 578 ? 13.828 -15.188 -31.266 1 92.62 578 ASN B O 1
ATOM 10382 N N . ILE B 1 579 ? 12.234 -16.25 -30.094 1 93.38 579 ILE B N 1
ATOM 10383 C CA . ILE B 1 579 ? 13.18 -16.984 -29.266 1 93.38 579 ILE B CA 1
ATOM 10384 C C . ILE B 1 579 ? 13.078 -18.469 -29.562 1 93.38 579 ILE B C 1
ATOM 10386 O O . ILE B 1 579 ? 12.016 -19.078 -29.391 1 93.38 579 ILE B O 1
ATOM 10390 N N . ASN B 1 580 ? 14.148 -19.031 -30.125 1 85 580 ASN B N 1
ATOM 10391 C CA . ASN B 1 580 ? 14.219 -20.469 -30.359 1 85 580 ASN B CA 1
ATOM 10392 C C . ASN B 1 580 ? 14.75 -21.203 -29.141 1 85 580 ASN B C 1
ATOM 10394 O O . ASN B 1 580 ? 15.766 -20.812 -28.562 1 85 580 ASN B O 1
ATOM 10398 N N . TYR B 1 581 ? 13.914 -22.062 -28.719 1 77.12 581 TYR B N 1
ATOM 10399 C CA . TYR B 1 581 ? 14.391 -22.844 -27.562 1 77.12 581 TYR B CA 1
ATOM 10400 C C . TYR B 1 581 ? 14.031 -24.312 -27.719 1 77.12 581 TYR B C 1
ATOM 10402 O O . TYR B 1 581 ? 12.984 -24.656 -28.266 1 77.12 581 TYR B O 1
ATOM 10410 N N . ASP B 1 582 ? 14.992 -25.141 -27.578 1 81.69 582 ASP B N 1
ATOM 10411 C CA . ASP B 1 582 ? 14.734 -26.562 -27.516 1 81.69 582 ASP B CA 1
ATOM 10412 C C . ASP B 1 582 ? 14.297 -26.984 -26.109 1 81.69 582 ASP B C 1
ATOM 10414 O O . ASP B 1 582 ? 15.125 -27.094 -25.203 1 81.69 582 ASP B O 1
ATOM 10418 N N . LEU B 1 583 ? 12.992 -26.969 -25.969 1 83.19 583 LEU B N 1
ATOM 10419 C CA . LEU B 1 583 ? 12.484 -27.266 -24.625 1 83.19 583 LEU B CA 1
ATOM 10420 C C . LEU B 1 583 ? 11.719 -28.578 -24.609 1 83.19 583 LEU B C 1
ATOM 10422 O O . LEU B 1 583 ? 11.055 -28.922 -25.594 1 83.19 583 LEU B O 1
ATOM 10426 N N . ASP B 1 584 ? 11.977 -29.359 -23.609 1 89.19 584 ASP B N 1
ATOM 10427 C CA . ASP B 1 584 ? 11.133 -30.516 -23.312 1 89.19 584 ASP B CA 1
ATOM 10428 C C . ASP B 1 584 ? 9.875 -30.094 -22.562 1 89.19 584 ASP B C 1
ATOM 10430 O O . ASP B 1 584 ? 9.805 -30.219 -21.328 1 89.19 584 ASP B O 1
ATOM 10434 N N . ILE B 1 585 ? 8.883 -29.562 -23.359 1 93.81 585 ILE B N 1
ATOM 10435 C CA . ILE B 1 585 ? 7.656 -29.078 -22.734 1 93.81 585 ILE B CA 1
ATOM 10436 C C . ILE B 1 585 ? 6.445 -29.766 -23.344 1 93.81 585 ILE B C 1
ATOM 10438 O O . ILE B 1 585 ? 6.543 -30.359 -24.422 1 93.81 585 ILE B O 1
ATOM 10442 N N . ASP B 1 586 ? 5.375 -29.734 -22.703 1 96 586 ASP B N 1
ATOM 10443 C CA . ASP B 1 586 ? 4.133 -30.359 -23.156 1 96 586 ASP B CA 1
ATOM 10444 C C . ASP B 1 586 ? 3.393 -29.453 -24.125 1 96 586 ASP B C 1
ATOM 10446 O O . ASP B 1 586 ? 2.664 -29.922 -25 1 96 586 ASP B O 1
ATOM 10450 N N . GLY B 1 587 ? 3.602 -28.156 -23.969 1 95.75 587 GLY B N 1
ATOM 10451 C CA . GLY B 1 587 ? 2.916 -27.188 -24.812 1 95.75 587 GLY B CA 1
ATOM 10452 C C . GLY B 1 587 ? 3.344 -27.25 -26.266 1 95.75 587 GLY B C 1
ATOM 10453 O O . GLY B 1 587 ? 4.473 -27.641 -26.562 1 95.75 587 GLY B O 1
ATOM 10454 N N . LYS B 1 588 ? 2.42 -26.891 -27.109 1 94.5 588 LYS B N 1
ATOM 10455 C CA . LYS B 1 588 ? 2.672 -26.906 -28.547 1 94.5 588 LYS B CA 1
ATOM 10456 C C . LYS B 1 588 ? 2.279 -25.562 -29.188 1 94.5 588 LYS B C 1
ATOM 10458 O O . LYS B 1 588 ? 1.309 -24.938 -28.75 1 94.5 588 LYS B O 1
ATOM 10463 N N . LEU B 1 589 ? 3.061 -25.172 -30.172 1 95 589 LEU B N 1
ATOM 10464 C CA . LEU B 1 589 ? 2.688 -23.984 -30.938 1 95 589 LEU B CA 1
ATOM 10465 C C . LEU B 1 589 ? 1.513 -24.281 -31.859 1 95 589 LEU B C 1
ATOM 10467 O O . LEU B 1 589 ? 1.601 -25.172 -32.719 1 95 589 LEU B O 1
ATOM 10471 N N . PRO B 1 590 ? 0.406 -23.578 -31.688 1 95.06 590 PRO B N 1
ATOM 10472 C CA . PRO B 1 590 ? -0.791 -23.906 -32.469 1 95.06 590 PRO B CA 1
ATOM 10473 C C . PRO B 1 590 ? -0.644 -23.547 -33.938 1 95.06 590 PRO B C 1
ATOM 10475 O O . PRO B 1 590 ? 0.102 -22.625 -34.312 1 95.06 590 PRO B O 1
ATOM 10478 N N . SER B 1 591 ? -1.412 -24.188 -34.812 1 94.06 591 SER B N 1
ATOM 10479 C CA . SER B 1 591 ? -1.371 -23.984 -36.25 1 94.06 591 SER B CA 1
ATOM 10480 C C . SER B 1 591 ? -1.847 -22.594 -36.625 1 94.06 591 SER B C 1
ATOM 10482 O O . SER B 1 591 ? -1.403 -22.031 -37.625 1 94.06 591 SER B O 1
ATOM 10484 N N . CYS B 1 592 ? -2.697 -22 -35.844 1 92 592 CYS B N 1
ATOM 10485 C CA . CYS B 1 592 ? -3.191 -20.656 -36.125 1 92 592 CYS B CA 1
ATOM 10486 C C . CYS B 1 592 ? -2.078 -19.625 -35.969 1 92 592 CYS B C 1
ATOM 10488 O O . CYS B 1 592 ? -2.217 -18.484 -36.438 1 92 592 CYS B O 1
ATOM 10490 N N . LEU B 1 593 ? -0.963 -19.938 -35.375 1 93 593 LEU B N 1
ATOM 10491 C CA . LEU B 1 593 ? 0.208 -19.078 -35.219 1 93 593 LEU B CA 1
ATOM 10492 C C . LEU B 1 593 ? 1.413 -19.688 -35.938 1 93 593 LEU B C 1
ATOM 10494 O O . LEU B 1 593 ? 2.539 -19.609 -35.438 1 93 593 LEU B O 1
ATOM 10498 N N . ASP B 1 594 ? 1.141 -20.453 -36.969 1 87.81 594 ASP B N 1
ATOM 10499 C CA . ASP B 1 594 ? 2.137 -21.031 -37.875 1 87.81 594 ASP B CA 1
ATOM 10500 C C . ASP B 1 594 ? 2.861 -22.203 -37.219 1 87.81 594 ASP B C 1
ATOM 10502 O O . ASP B 1 594 ? 3.994 -22.516 -37.594 1 87.81 594 ASP B O 1
ATOM 10506 N N . GLY B 1 595 ? 2.209 -22.719 -36.219 1 91.94 595 GLY B N 1
ATOM 10507 C CA . GLY B 1 595 ? 2.707 -23.969 -35.688 1 91.94 595 GLY B CA 1
ATOM 10508 C C . GLY B 1 595 ? 2.268 -25.188 -36.469 1 91.94 595 GLY B C 1
ATOM 10509 O O . GLY B 1 595 ? 1.656 -25.047 -37.531 1 91.94 595 GLY B O 1
ATOM 10510 N N . ASN B 1 596 ? 2.699 -26.391 -36 1 89.44 596 ASN B N 1
ATOM 10511 C CA . ASN B 1 596 ? 2.396 -27.609 -36.75 1 89.44 596 ASN B CA 1
ATOM 10512 C C . ASN B 1 596 ? 1.378 -28.469 -36 1 89.44 596 ASN B C 1
ATOM 10514 O O . ASN B 1 596 ? 1.239 -29.656 -36.281 1 89.44 596 ASN B O 1
ATOM 10518 N N . TYR B 1 597 ? 0.738 -27.812 -35.094 1 91.62 597 TYR B N 1
ATOM 10519 C CA . TYR B 1 597 ? -0.137 -28.609 -34.25 1 91.62 597 TYR B CA 1
ATOM 10520 C C . TYR B 1 597 ? -1.485 -27.922 -34.062 1 91.62 597 TYR B C 1
ATOM 10522 O O . TYR B 1 597 ? -1.546 -26.719 -33.812 1 91.62 597 TYR B O 1
ATOM 10530 N N . LYS B 1 598 ? -2.553 -28.672 -34.312 1 94.75 598 LYS B N 1
ATOM 10531 C CA . LYS B 1 598 ? -3.91 -28.219 -34 1 94.75 598 LYS B CA 1
ATOM 10532 C C . LYS B 1 598 ? -4.578 -29.141 -32.969 1 94.75 598 LYS B C 1
ATOM 10534 O O . LYS B 1 598 ? -4.789 -30.328 -33.25 1 94.75 598 LYS B O 1
ATOM 10539 N N . ARG B 1 599 ? -4.949 -28.641 -31.891 1 95.88 599 ARG B N 1
ATOM 10540 C CA . ARG B 1 599 ? -5.551 -29.453 -30.828 1 95.88 599 ARG B CA 1
ATOM 10541 C C . ARG B 1 599 ? -6.965 -29.875 -31.219 1 95.88 599 ARG B C 1
ATOM 10543 O O . ARG B 1 599 ? -7.754 -29.078 -31.703 1 95.88 599 ARG B O 1
ATOM 10550 N N . GLU B 1 600 ? -7.172 -31.125 -30.969 1 96.12 600 GLU B N 1
ATOM 10551 C CA . GLU B 1 600 ? -8.523 -31.656 -31.125 1 96.12 600 GLU B CA 1
ATOM 10552 C C . GLU B 1 600 ? -9.336 -31.516 -29.844 1 96.12 600 GLU B C 1
ATOM 10554 O O . GLU B 1 600 ? -10.57 -31.547 -29.875 1 96.12 600 GLU B O 1
ATOM 10559 N N . TYR B 1 601 ? -8.672 -31.438 -28.797 1 97.88 601 TYR B N 1
ATOM 10560 C CA . TYR B 1 601 ? -9.281 -31.344 -27.484 1 97.88 601 TYR B CA 1
ATOM 10561 C C . TYR B 1 601 ? -8.336 -30.672 -26.484 1 97.88 601 TYR B C 1
ATOM 10563 O O . TYR B 1 601 ? -7.145 -30.516 -26.766 1 97.88 601 TYR B O 1
ATOM 10571 N N . ALA B 1 602 ? -8.867 -30.156 -25.453 1 98.12 602 ALA B N 1
ATOM 10572 C CA . ALA B 1 602 ? -8.094 -29.641 -24.312 1 98.12 602 ALA B CA 1
ATOM 10573 C C . ALA B 1 602 ? -8.234 -30.547 -23.094 1 98.12 602 ALA B C 1
ATOM 10575 O O . ALA B 1 602 ? -9.281 -31.156 -22.891 1 98.12 602 ALA B O 1
ATOM 10576 N N . TYR B 1 603 ? -7.195 -30.688 -22.359 1 98.31 603 TYR B N 1
ATOM 10577 C CA . TYR B 1 603 ? -7.148 -31.562 -21.188 1 98.31 603 TYR B CA 1
ATOM 10578 C C . TYR B 1 603 ? -6.98 -30.75 -19.906 1 98.31 603 TYR B C 1
ATOM 10580 O O . TYR B 1 603 ? -6.004 -30.016 -19.75 1 98.31 603 TYR B O 1
ATOM 10588 N N . THR B 1 604 ? -7.914 -30.828 -18.953 1 98.44 604 THR B N 1
ATOM 10589 C CA . THR B 1 604 ? -7.859 -30.25 -17.625 1 98.44 604 THR B CA 1
ATOM 10590 C C . THR B 1 604 ? -7.922 -31.359 -16.562 1 98.44 604 THR B C 1
ATOM 10592 O O . THR B 1 604 ? -8.68 -32.312 -16.703 1 98.44 604 THR B O 1
ATOM 10595 N N . GLU B 1 605 ? -7.105 -31.266 -15.57 1 97.75 605 GLU B N 1
ATOM 10596 C CA . GLU B 1 605 ? -7.133 -32.312 -14.555 1 97.75 605 GLU B CA 1
ATOM 10597 C C . GLU B 1 605 ? -7.043 -31.719 -13.156 1 97.75 605 GLU B C 1
ATOM 10599 O O . GLU B 1 605 ? -6.633 -30.578 -12.984 1 97.75 605 GLU B O 1
ATOM 10604 N N . SER B 1 606 ? -7.5 -32.438 -12.156 1 96.69 606 SER B N 1
ATOM 10605 C CA . SER B 1 606 ? -7.371 -32.125 -10.734 1 96.69 606 SER B CA 1
ATOM 10606 C C . SER B 1 606 ? -6.605 -33.25 -10.008 1 96.69 606 SER B C 1
ATOM 10608 O O . SER B 1 606 ? -7.113 -34.344 -9.844 1 96.69 606 SER B O 1
ATOM 10610 N N . ILE B 1 607 ? -5.41 -32.969 -9.688 1 96.94 607 ILE B N 1
ATOM 10611 C CA . ILE B 1 607 ? -4.621 -33.781 -8.789 1 96.94 607 ILE B CA 1
ATOM 10612 C C . ILE B 1 607 ? -4.512 -33.125 -7.426 1 96.94 607 ILE B C 1
ATOM 10614 O O . ILE B 1 607 ? -3.652 -32.25 -7.219 1 96.94 607 ILE B O 1
ATOM 10618 N N . PHE B 1 608 ? -5.371 -33.531 -6.5 1 96.38 608 PHE B N 1
ATOM 10619 C CA . PHE B 1 608 ? -5.453 -32.906 -5.176 1 96.38 608 PHE B CA 1
ATOM 10620 C C . PHE B 1 608 ? -5.586 -33.969 -4.094 1 96.38 608 PHE B C 1
ATOM 10622 O O . PHE B 1 608 ? -6.625 -34.625 -3.984 1 96.38 608 PHE B O 1
ATOM 10629 N N . PRO B 1 609 ? -4.523 -34.156 -3.27 1 96.19 609 PRO B N 1
ATOM 10630 C CA . PRO B 1 609 ? -4.598 -35.188 -2.229 1 96.19 609 PRO B CA 1
ATOM 10631 C C . PRO B 1 609 ? -5.82 -35.031 -1.331 1 96.19 609 PRO B C 1
ATOM 10633 O O . PRO B 1 609 ? -6.121 -33.938 -0.872 1 96.19 609 PRO B O 1
ATOM 10636 N N . GLY B 1 610 ? -6.48 -36.156 -1.106 1 95 610 GLY B N 1
ATOM 10637 C CA . GLY B 1 610 ? -7.668 -36.156 -0.269 1 95 610 GLY B CA 1
ATOM 10638 C C . GLY B 1 610 ? -8.945 -35.938 -1.054 1 95 610 GLY B C 1
ATOM 10639 O O . GLY B 1 610 ? -10.047 -35.938 -0.486 1 95 610 GLY B O 1
ATOM 10640 N N . GLN B 1 611 ? -8.844 -35.75 -2.396 1 95.5 611 GLN B N 1
ATOM 10641 C CA . GLN B 1 611 ? -9.984 -35.688 -3.311 1 95.5 611 GLN B CA 1
ATOM 10642 C C . GLN B 1 611 ? -9.836 -36.719 -4.43 1 95.5 611 GLN B C 1
ATOM 10644 O O . GLN B 1 611 ? -8.773 -37.344 -4.578 1 95.5 611 GLN B O 1
ATOM 10649 N N . THR B 1 612 ? -10.945 -36.969 -5.117 1 96.88 612 THR B N 1
ATOM 10650 C CA . THR B 1 612 ? -10.867 -37.875 -6.254 1 96.88 612 THR B CA 1
ATOM 10651 C C . THR B 1 612 ? -10.086 -37.25 -7.402 1 96.88 612 THR B C 1
ATOM 10653 O O . THR B 1 612 ? -10.008 -36.031 -7.504 1 96.88 612 THR B O 1
ATOM 10656 N N . TYR B 1 613 ? -9.461 -38.094 -8.156 1 97.38 613 TYR B N 1
ATOM 10657 C CA . TYR B 1 613 ? -8.875 -37.594 -9.398 1 97.38 613 TYR B CA 1
ATOM 10658 C C . TYR B 1 613 ? -9.953 -37.25 -10.422 1 97.38 613 TYR B C 1
ATOM 10660 O O . TYR B 1 613 ? -10.891 -38.031 -10.609 1 97.38 613 TYR B O 1
ATOM 10668 N N . LYS B 1 614 ? -9.867 -36.125 -11.039 1 97.75 614 LYS B N 1
ATOM 10669 C CA . LYS B 1 614 ? -10.812 -35.719 -12.07 1 97.75 614 LYS B CA 1
ATOM 10670 C C . LYS B 1 614 ? -10.086 -35.25 -13.32 1 97.75 614 LYS B C 1
ATOM 10672 O O . LYS B 1 614 ? -9.031 -34.625 -13.234 1 97.75 614 LYS B O 1
ATOM 10677 N N . ALA B 1 615 ? -10.609 -35.562 -14.406 1 97.94 615 ALA B N 1
ATOM 10678 C CA . ALA B 1 615 ? -10.133 -35.062 -15.688 1 97.94 615 ALA B CA 1
ATOM 10679 C C . ALA B 1 615 ? -11.297 -34.656 -16.578 1 97.94 615 ALA B C 1
ATOM 10681 O O . ALA B 1 615 ? -12.344 -35.312 -16.594 1 97.94 615 ALA B O 1
ATOM 10682 N N . ALA B 1 616 ? -11.156 -33.562 -17.188 1 98 616 ALA B N 1
ATOM 10683 C CA . ALA B 1 616 ? -12.102 -33.125 -18.203 1 98 616 ALA B CA 1
ATOM 10684 C C . ALA B 1 616 ? -11.406 -32.938 -19.547 1 98 616 ALA B C 1
ATOM 10686 O O . ALA B 1 616 ? -10.336 -32.312 -19.625 1 98 616 ALA B O 1
ATOM 10687 N N . ILE B 1 617 ? -11.938 -33.5 -20.562 1 98.5 617 ILE B N 1
ATOM 10688 C CA . ILE B 1 617 ? -11.484 -33.312 -21.938 1 98.5 617 ILE B CA 1
ATOM 10689 C C . ILE B 1 617 ? -12.547 -32.562 -22.734 1 98.5 617 ILE B C 1
ATOM 10691 O O . ILE B 1 617 ? -13.664 -33.031 -22.906 1 98.5 617 ILE B O 1
ATOM 10695 N N . ASN B 1 618 ? -12.219 -31.359 -23.125 1 97.94 618 ASN B N 1
ATOM 10696 C CA . ASN B 1 618 ? -13.141 -30.531 -23.891 1 97.94 618 ASN B CA 1
ATOM 10697 C C . ASN B 1 618 ? -12.781 -30.516 -25.375 1 97.94 618 ASN B C 1
ATOM 10699 O O . ASN B 1 618 ? -11.703 -30.062 -25.75 1 97.94 618 ASN B O 1
ATOM 10703 N N . ASP B 1 619 ? -13.578 -30.969 -26.188 1 97.5 619 ASP B N 1
ATOM 10704 C CA . ASP B 1 619 ? -13.477 -30.734 -27.625 1 97.5 619 ASP B CA 1
ATOM 10705 C C . ASP B 1 619 ? -14.5 -29.703 -28.078 1 97.5 619 ASP B C 1
ATOM 10707 O O . ASP B 1 619 ? -15.031 -28.938 -27.266 1 97.5 619 ASP B O 1
ATOM 10711 N N . CYS B 1 620 ? -14.734 -29.562 -29.359 1 95.31 620 CYS B N 1
ATOM 10712 C CA . CYS B 1 620 ? -15.586 -28.5 -29.875 1 95.31 620 CYS B CA 1
ATOM 10713 C C . CYS B 1 620 ? -17.031 -28.703 -29.453 1 95.31 620 CYS B C 1
ATOM 10715 O O . CYS B 1 620 ? -17.766 -27.734 -29.25 1 95.31 620 CYS B O 1
ATOM 10717 N N . THR B 1 621 ? -17.438 -30 -29.25 1 96.19 621 THR B N 1
ATOM 10718 C CA . THR B 1 621 ? -18.859 -30.281 -29.094 1 96.19 621 THR B CA 1
ATOM 10719 C C . THR B 1 621 ? -19.141 -30.859 -27.703 1 96.19 621 THR B C 1
ATOM 10721 O O . THR B 1 621 ? -20.25 -30.734 -27.188 1 96.19 621 THR B O 1
ATOM 10724 N N . HIS B 1 622 ? -18.188 -31.578 -27.156 1 97.38 622 HIS B N 1
ATOM 10725 C CA . HIS B 1 622 ? -18.453 -32.344 -25.953 1 97.38 622 HIS B CA 1
ATOM 10726 C C . HIS B 1 622 ? -17.438 -32.031 -24.859 1 97.38 622 HIS B C 1
ATOM 10728 O O . HIS B 1 622 ? -16.344 -31.547 -25.156 1 97.38 622 HIS B O 1
ATOM 10734 N N . ARG B 1 623 ? -17.828 -32.312 -23.688 1 97.69 623 ARG B N 1
ATOM 10735 C CA . ARG B 1 623 ? -16.969 -32.406 -22.516 1 97.69 623 ARG B CA 1
ATOM 10736 C C . ARG B 1 623 ? -16.969 -33.812 -21.938 1 97.69 623 ARG B C 1
ATOM 10738 O O . ARG B 1 623 ? -18.016 -34.281 -21.453 1 97.69 623 ARG B O 1
ATOM 10745 N N . PHE B 1 624 ? -15.938 -34.5 -22.078 1 97.94 624 PHE B N 1
ATOM 10746 C CA . PHE B 1 624 ? -15.758 -35.812 -21.438 1 97.94 624 PHE B CA 1
ATOM 10747 C C . PHE B 1 624 ? -15.25 -35.656 -20.016 1 97.94 624 PHE B C 1
ATOM 10749 O O . PHE B 1 624 ? -14.305 -34.906 -19.766 1 97.94 624 PHE B O 1
ATOM 10756 N N . MET B 1 625 ? -15.883 -36.312 -19.047 1 97.31 625 MET B N 1
ATOM 10757 C CA . MET B 1 625 ? -15.484 -36.25 -17.656 1 97.31 625 MET B CA 1
ATOM 10758 C C . MET B 1 625 ? -15.078 -37.625 -17.141 1 97.31 625 MET B C 1
ATOM 10760 O O . MET B 1 625 ? -15.75 -38.625 -17.422 1 97.31 625 MET B O 1
ATOM 10764 N N . PHE B 1 626 ? -14.016 -37.688 -16.531 1 97.38 626 PHE B N 1
ATOM 10765 C CA . PHE B 1 626 ? -13.5 -38.875 -15.852 1 97.38 626 PHE B CA 1
ATOM 10766 C C . PHE B 1 626 ? -13.297 -38.625 -14.367 1 97.38 626 PHE B C 1
ATOM 10768 O O . PHE B 1 626 ? -12.695 -37.594 -13.984 1 97.38 626 PHE B O 1
ATOM 10775 N N . GLU B 1 627 ? -13.773 -39.469 -13.484 1 97.44 627 GLU B N 1
ATOM 10776 C CA . GLU B 1 627 ? -13.586 -39.312 -12.039 1 97.44 627 GLU B CA 1
ATOM 10777 C C . GLU B 1 627 ? -13.32 -40.656 -11.367 1 97.44 627 GLU B C 1
ATOM 10779 O O . GLU B 1 627 ? -14.117 -41.562 -11.508 1 97.44 627 GLU B O 1
ATOM 10784 N N . SER B 1 628 ? -12.211 -40.688 -10.656 1 97.5 628 SER B N 1
ATOM 10785 C CA . SER B 1 628 ? -11.906 -41.906 -9.906 1 97.5 628 SER B CA 1
ATOM 10786 C C . SER B 1 628 ? -12.859 -42.062 -8.727 1 97.5 628 SER B C 1
ATOM 10788 O O . SER B 1 628 ? -13.516 -41.125 -8.305 1 97.5 628 SER B O 1
ATOM 10790 N N . GLU B 1 629 ? -13.008 -43.25 -8.242 1 96.94 629 GLU B N 1
ATOM 10791 C CA . GLU B 1 629 ? -13.742 -43.469 -7 1 96.94 629 GLU B CA 1
ATOM 10792 C C . GLU B 1 629 ? -12.852 -43.281 -5.781 1 96.94 629 GLU B C 1
ATOM 10794 O O . GLU B 1 629 ? -13.305 -42.781 -4.742 1 96.94 629 GLU B O 1
ATOM 10799 N N . SER B 1 630 ? -11.586 -43.625 -5.984 1 96.56 630 SER B N 1
ATOM 10800 C CA . SER B 1 630 ? -10.625 -43.469 -4.898 1 96.56 630 SER B CA 1
ATOM 10801 C C . SER B 1 630 ? -10.047 -42.062 -4.871 1 96.56 630 SER B C 1
ATOM 10803 O O . SER B 1 630 ? -10.039 -41.375 -5.891 1 96.56 630 SER B O 1
ATOM 10805 N N . PHE B 1 631 ? -9.57 -41.688 -3.709 1 97.12 631 PHE B N 1
ATOM 10806 C CA . PHE B 1 631 ? -8.945 -40.375 -3.527 1 97.12 631 PHE B CA 1
ATOM 10807 C C . PHE B 1 631 ? -7.492 -40.406 -3.99 1 97.12 631 PHE B C 1
ATOM 10809 O O . PHE B 1 631 ? -6.848 -41.469 -3.969 1 97.12 631 PHE B O 1
ATOM 10816 N N . VAL B 1 632 ? -7.016 -39.281 -4.453 1 97.06 632 VAL B N 1
ATOM 10817 C CA . VAL B 1 632 ? -5.602 -39.094 -4.746 1 97.06 632 VAL B CA 1
ATOM 10818 C C . VAL B 1 632 ? -4.789 -39.156 -3.455 1 97.06 632 VAL B C 1
ATOM 10820 O O . VAL B 1 632 ? -5.156 -38.531 -2.457 1 97.06 632 VAL B O 1
ATOM 10823 N N . GLU B 1 633 ? -3.715 -39.844 -3.49 1 95.19 633 GLU B N 1
ATOM 10824 C CA . GLU B 1 633 ? -2.834 -39.969 -2.332 1 95.19 633 GLU B CA 1
ATOM 10825 C C . GLU B 1 633 ? -1.904 -38.75 -2.227 1 95.19 633 GLU B C 1
ATOM 10827 O O . GLU B 1 633 ? -1.813 -37.969 -3.156 1 95.19 633 GLU B O 1
ATOM 10832 N N . ASN B 1 634 ? -1.253 -38.656 -1.108 1 95.31 634 ASN B N 1
ATOM 10833 C CA . ASN B 1 634 ? -0.374 -37.5 -0.861 1 95.31 634 ASN B CA 1
ATOM 10834 C C . ASN B 1 634 ? 0.758 -37.438 -1.882 1 95.31 634 ASN B C 1
ATOM 10836 O O . ASN B 1 634 ? 1.272 -36.375 -2.174 1 95.31 634 ASN B O 1
ATOM 10840 N N . ASP B 1 635 ? 1.119 -38.562 -2.404 1 94.25 635 ASP B N 1
ATOM 10841 C CA . ASP B 1 635 ? 2.223 -38.562 -3.359 1 94.25 635 ASP B CA 1
ATOM 10842 C C . ASP B 1 635 ? 1.714 -38.344 -4.781 1 94.25 635 ASP B C 1
ATOM 10844 O O . ASP B 1 635 ? 2.482 -38.406 -5.742 1 94.25 635 ASP B O 1
ATOM 10848 N N . GLY B 1 636 ? 0.397 -38.156 -5.008 1 95.25 636 GLY B N 1
ATOM 10849 C CA . GLY B 1 636 ? -0.167 -37.781 -6.301 1 95.25 636 GLY B CA 1
ATOM 10850 C C . GLY B 1 636 ? -0.715 -38.969 -7.066 1 95.25 636 GLY B C 1
ATOM 10851 O O . GLY B 1 636 ? -1.34 -38.812 -8.117 1 95.25 636 GLY B O 1
ATOM 10852 N N . ARG B 1 637 ? -0.552 -40.188 -6.57 1 94.44 637 ARG B N 1
ATOM 10853 C CA . ARG B 1 637 ? -1.057 -41.375 -7.25 1 94.44 637 ARG B CA 1
ATOM 10854 C C . ARG B 1 637 ? -2.508 -41.656 -6.871 1 94.44 637 ARG B C 1
ATOM 10856 O O . ARG B 1 637 ? -2.977 -41.219 -5.824 1 94.44 637 ARG B O 1
ATOM 10863 N N . VAL B 1 638 ? -3.152 -42.375 -7.77 1 94.94 638 VAL B N 1
ATOM 10864 C CA . VAL B 1 638 ? -4.562 -42.656 -7.527 1 94.94 638 VAL B CA 1
ATOM 10865 C C . VAL B 1 638 ? -4.914 -44.031 -8.094 1 94.94 638 VAL B C 1
ATOM 10867 O O . VAL B 1 638 ? -4.41 -44.438 -9.148 1 94.94 638 VAL B O 1
ATOM 10870 N N . ASP B 1 639 ? -5.691 -44.781 -7.332 1 93.25 639 ASP B N 1
ATOM 10871 C CA . ASP B 1 639 ? -6.27 -46.031 -7.82 1 93.25 639 ASP B CA 1
ATOM 10872 C C . ASP B 1 639 ? -7.438 -45.75 -8.766 1 93.25 639 ASP B C 1
ATOM 10874 O O . ASP B 1 639 ? -8.461 -45.219 -8.359 1 93.25 639 ASP B O 1
ATOM 10878 N N . VAL B 1 640 ? -7.254 -46.25 -10.047 1 94.31 640 VAL B N 1
ATOM 10879 C CA . VAL B 1 640 ? -8.289 -45.938 -11.031 1 94.31 640 VAL B CA 1
ATOM 10880 C C . VAL B 1 640 ? -8.938 -47.25 -11.5 1 94.31 640 VAL B C 1
ATOM 10882 O O . VAL B 1 640 ? -9.398 -47.344 -12.633 1 94.31 640 VAL B O 1
ATOM 10885 N N . GLU B 1 641 ? -8.945 -48.219 -10.648 1 90.31 641 GLU B N 1
ATOM 10886 C CA . GLU B 1 641 ? -9.656 -49.469 -10.961 1 90.31 641 GLU B CA 1
ATOM 10887 C C . GLU B 1 641 ? -11.148 -49.219 -11.172 1 90.31 641 GLU B C 1
ATOM 10889 O O . GLU B 1 641 ? -11.781 -49.844 -12 1 90.31 641 GLU B O 1
ATOM 10894 N N . ASN B 1 642 ? -11.656 -48.406 -10.312 1 93.62 642 ASN B N 1
ATOM 10895 C CA . ASN B 1 642 ? -13.039 -47.969 -10.445 1 93.62 642 ASN B CA 1
ATOM 10896 C C . ASN B 1 642 ? -13.133 -46.469 -10.734 1 93.62 642 ASN B C 1
ATOM 10898 O O . ASN B 1 642 ? -12.406 -45.656 -10.141 1 93.62 642 ASN B O 1
ATOM 10902 N N . PHE B 1 643 ? -13.914 -46.156 -11.703 1 96.5 643 PHE B N 1
ATOM 10903 C CA . PHE B 1 643 ? -14.102 -44.75 -12.094 1 96.5 643 PHE B CA 1
ATOM 10904 C C . PHE B 1 643 ? -15.461 -44.562 -12.766 1 96.5 643 PHE B C 1
ATOM 10906 O O . PHE B 1 643 ? -16.125 -45.531 -13.102 1 96.5 643 PHE B O 1
ATOM 10913 N N . ASN B 1 644 ? -15.836 -43.344 -12.812 1 96 644 ASN B N 1
ATOM 10914 C CA . ASN B 1 644 ? -17.031 -42.938 -13.547 1 96 644 ASN B CA 1
ATOM 10915 C C . ASN B 1 644 ? -16.688 -42 -14.719 1 96 644 ASN B C 1
ATOM 10917 O O . ASN B 1 644 ? -15.727 -41.25 -14.648 1 96 644 ASN B O 1
ATOM 10921 N N . VAL B 1 645 ? -17.422 -42.156 -15.859 1 96.81 645 VAL B N 1
ATOM 10922 C CA . VAL B 1 645 ? -17.203 -41.281 -17.016 1 96.81 645 VAL B CA 1
ATOM 10923 C C . VAL B 1 645 ? -18.547 -40.75 -17.516 1 96.81 645 VAL B C 1
ATOM 10925 O O . VAL B 1 645 ? -19.594 -41.344 -17.281 1 96.81 645 VAL B O 1
ATOM 10928 N N . SER B 1 646 ? -18.516 -39.625 -18 1 96.56 646 SER B N 1
ATOM 10929 C CA . SER B 1 646 ? -19.625 -39.031 -18.719 1 96.56 646 SER B CA 1
ATOM 10930 C C . SER B 1 646 ? -19.141 -38.25 -19.953 1 96.56 646 SER B C 1
ATOM 10932 O O . SER B 1 646 ? -17.969 -37.906 -20.047 1 96.56 646 SER B O 1
ATOM 10934 N N . LEU B 1 647 ? -19.938 -38.156 -20.953 1 97.75 647 LEU B N 1
ATOM 10935 C CA . LEU B 1 647 ? -19.719 -37.406 -22.172 1 97.75 647 LEU B CA 1
ATOM 10936 C C . LEU B 1 647 ? -20.859 -36.406 -22.406 1 97.75 647 LEU B C 1
ATOM 10938 O O . LEU B 1 647 ? -21.828 -36.719 -23.094 1 97.75 647 LEU B O 1
ATOM 10942 N N . ILE B 1 648 ? -20.641 -35.219 -22 1 96.62 648 ILE B N 1
ATOM 10943 C CA . ILE B 1 648 ? -21.719 -34.25 -21.969 1 96.62 648 ILE B CA 1
ATOM 10944 C C . ILE B 1 648 ? -21.672 -33.406 -23.234 1 96.62 648 ILE B C 1
ATOM 10946 O O . ILE B 1 648 ? -20.641 -32.812 -23.562 1 96.62 648 ILE B O 1
ATOM 10950 N N . HIS B 1 649 ? -22.766 -33.344 -23.969 1 96.19 649 HIS B N 1
ATOM 10951 C CA . HIS B 1 649 ? -22.891 -32.406 -25.078 1 96.19 649 HIS B CA 1
ATOM 10952 C C . HIS B 1 649 ? -22.984 -30.969 -24.562 1 96.19 649 HIS B C 1
ATOM 10954 O O . HIS B 1 649 ? -23.891 -30.625 -23.812 1 96.19 649 HIS B O 1
ATOM 10960 N N . LYS B 1 650 ? -22.109 -30.141 -24.984 1 92.75 650 LYS B N 1
ATOM 10961 C CA . LYS B 1 650 ? -21.938 -28.812 -24.406 1 92.75 650 LYS B CA 1
ATOM 10962 C C . LYS B 1 650 ? -23.188 -27.953 -24.609 1 92.75 650 LYS B C 1
ATOM 10964 O O . LYS B 1 650 ? -23.547 -27.141 -23.75 1 92.75 650 LYS B O 1
ATOM 10969 N N . GLU B 1 651 ? -23.906 -28.016 -25.641 1 91.69 651 GLU B N 1
ATOM 10970 C CA . GLU B 1 651 ? -25.078 -27.203 -25.938 1 91.69 651 GLU B CA 1
ATOM 10971 C C . GLU B 1 651 ? -26.328 -27.75 -25.25 1 91.69 651 GLU B C 1
ATOM 10973 O O . GLU B 1 651 ? -27.094 -26.984 -24.656 1 91.69 651 GLU B O 1
ATOM 10978 N N . THR B 1 652 ? -26.484 -29.109 -25.281 1 92.88 652 THR B N 1
ATOM 10979 C CA . THR B 1 652 ? -27.734 -29.672 -24.781 1 92.88 652 THR B CA 1
ATOM 10980 C C . THR B 1 652 ? -27.594 -30.062 -23.312 1 92.88 652 THR B C 1
ATOM 10982 O O . THR B 1 652 ? -28.594 -30.219 -22.609 1 92.88 652 THR B O 1
ATOM 10985 N N . GLY B 1 653 ? -26.391 -30.297 -22.906 1 91.06 653 GLY B N 1
ATOM 10986 C CA . GLY B 1 653 ? -26.156 -30.734 -21.531 1 91.06 653 GLY B CA 1
ATOM 10987 C C . GLY B 1 653 ? -26.422 -32.219 -21.328 1 91.06 653 GLY B C 1
ATOM 10988 O O . GLY B 1 653 ? -26.297 -32.719 -20.203 1 91.06 653 GLY B O 1
ATOM 10989 N N . LEU B 1 654 ? -26.719 -32.906 -22.328 1 94.19 654 LEU B N 1
ATOM 10990 C CA . LEU B 1 654 ? -27.078 -34.312 -22.219 1 94.19 654 LEU B CA 1
ATOM 10991 C C . LEU B 1 654 ? -25.828 -35.188 -22.234 1 94.19 654 LEU B C 1
ATOM 10993 O O . LEU B 1 654 ? -24.875 -34.906 -22.969 1 94.19 654 LEU B O 1
ATOM 10997 N N . ASP B 1 655 ? -25.906 -36.25 -21.5 1 96.25 655 ASP B N 1
ATOM 10998 C CA . ASP B 1 655 ? -24.844 -37.25 -21.516 1 96.25 655 ASP B CA 1
ATOM 10999 C C . ASP B 1 655 ? -25 -38.188 -22.703 1 96.25 655 ASP B C 1
ATOM 11001 O O . ASP B 1 655 ? -25.969 -38.969 -22.781 1 96.25 655 ASP B O 1
ATOM 11005 N N . GLU B 1 656 ? -24.047 -38.219 -23.547 1 97.5 656 GLU B N 1
ATOM 11006 C CA . GLU B 1 656 ? -24.141 -39 -24.781 1 97.5 656 GLU B CA 1
ATOM 11007 C C . GLU B 1 656 ? -23.109 -40.125 -24.781 1 97.5 656 GLU B C 1
ATOM 11009 O O . GLU B 1 656 ? -22.672 -40.594 -25.844 1 97.5 656 GLU B O 1
ATOM 11014 N N . LYS B 1 657 ? -22.625 -40.531 -23.656 1 95.88 657 LYS B N 1
ATOM 11015 C CA . LYS B 1 657 ? -21.578 -41.531 -23.562 1 95.88 657 LYS B CA 1
ATOM 11016 C C . LYS B 1 657 ? -22.016 -42.844 -24.234 1 95.88 657 LYS B C 1
ATOM 11018 O O . LYS B 1 657 ? -21.203 -43.5 -24.859 1 95.88 657 LYS B O 1
ATOM 11023 N N . ASP B 1 658 ? -23.375 -43.219 -24.188 1 94.56 658 ASP B N 1
ATOM 11024 C CA . ASP B 1 658 ? -23.875 -44.469 -24.75 1 94.56 658 ASP B CA 1
ATOM 11025 C C . ASP B 1 658 ? -24.047 -44.344 -26.266 1 94.56 658 ASP B C 1
ATOM 11027 O O . ASP B 1 658 ? -24 -45.344 -26.984 1 94.56 658 ASP B O 1
ATOM 11031 N N . LYS B 1 659 ? -24.234 -43.125 -26.656 1 95.62 659 LYS B N 1
ATOM 11032 C CA . LYS B 1 659 ? -24.422 -42.875 -28.078 1 95.62 659 LYS B CA 1
ATOM 11033 C C . LYS B 1 659 ? -23.094 -42.781 -28.812 1 95.62 659 LYS B C 1
ATOM 11035 O O . LYS B 1 659 ? -23.016 -43.094 -30.016 1 95.62 659 LYS B O 1
ATOM 11040 N N . LEU B 1 660 ? -22.094 -42.281 -28.156 1 96.81 660 LEU B N 1
ATOM 11041 C CA . LEU B 1 660 ? -20.812 -42.062 -28.797 1 96.81 660 LEU B CA 1
ATOM 11042 C C . LEU B 1 660 ? -19.703 -42.844 -28.094 1 96.81 660 LEU B C 1
ATOM 11044 O O . LEU B 1 660 ? -18.75 -42.281 -27.594 1 96.81 660 LEU B O 1
ATOM 11048 N N . GLN B 1 661 ? -19.75 -44.094 -28.203 1 95.69 661 GLN B N 1
ATOM 11049 C CA . GLN B 1 661 ? -18.844 -44.969 -27.5 1 95.69 661 GLN B CA 1
ATOM 11050 C C . GLN B 1 661 ? -17.406 -44.844 -28.016 1 95.69 661 GLN B C 1
ATOM 11052 O O . GLN B 1 661 ? -16.453 -44.938 -27.234 1 95.69 661 GLN B O 1
ATOM 11057 N N . GLU B 1 662 ? -17.266 -44.688 -29.312 1 96.31 662 GLU B N 1
ATOM 11058 C CA . GLU B 1 662 ? -15.945 -44.531 -29.891 1 96.31 662 GLU B CA 1
ATOM 11059 C C . GLU B 1 662 ? -15.211 -43.312 -29.312 1 96.31 662 GLU B C 1
ATOM 11061 O O . GLU B 1 662 ? -14 -43.375 -29.062 1 96.31 662 GLU B O 1
ATOM 11066 N N . LYS B 1 663 ? -15.93 -42.25 -29.188 1 97.25 663 LYS B N 1
ATOM 11067 C CA . LYS B 1 663 ? -15.336 -41.062 -28.594 1 97.25 663 LYS B CA 1
ATOM 11068 C C . LYS B 1 663 ? -14.945 -41.281 -27.141 1 97.25 663 LYS B C 1
ATOM 11070 O O . LYS B 1 663 ? -13.883 -40.844 -26.703 1 97.25 663 LYS B O 1
ATOM 11075 N N . VAL B 1 664 ? -15.75 -41.938 -26.406 1 97.88 664 VAL B N 1
ATOM 11076 C CA . VAL B 1 664 ? -15.461 -42.25 -25 1 97.88 664 VAL B CA 1
ATOM 11077 C C . VAL B 1 664 ? -14.195 -43.094 -24.922 1 97.88 664 VAL B C 1
ATOM 11079 O O . VAL B 1 664 ? -13.328 -42.875 -24.094 1 97.88 664 VAL B O 1
ATOM 11082 N N . GLU B 1 665 ? -14.164 -44.125 -25.797 1 97.56 665 GLU B N 1
ATOM 11083 C CA . GLU B 1 665 ? -13 -45 -25.828 1 97.56 665 GLU B CA 1
ATOM 11084 C C . GLU B 1 665 ? -11.727 -44.219 -26.156 1 97.56 665 GLU B C 1
ATOM 11086 O O . GLU B 1 665 ? -10.68 -44.438 -25.531 1 97.56 665 GLU B O 1
ATOM 11091 N N . LYS B 1 666 ? -11.852 -43.344 -27.062 1 97.81 666 LYS B N 1
ATOM 11092 C CA . LYS B 1 666 ? -10.727 -42.5 -27.422 1 97.81 666 LYS B CA 1
ATOM 11093 C C . LYS B 1 666 ? -10.258 -41.688 -26.219 1 97.81 666 LYS B C 1
ATOM 11095 O O . LYS B 1 666 ? -9.055 -41.625 -25.922 1 97.81 666 LYS B O 1
ATOM 11100 N N . TYR B 1 667 ? -11.156 -41.031 -25.516 1 98.25 667 TYR B N 1
ATOM 11101 C CA . TYR B 1 667 ? -10.805 -40.125 -24.422 1 98.25 667 TYR B CA 1
ATOM 11102 C C . TYR B 1 667 ? -10.336 -40.906 -23.203 1 98.25 667 TYR B C 1
ATOM 11104 O O . TYR B 1 667 ? -9.492 -40.438 -22.438 1 98.25 667 TYR B O 1
ATOM 11112 N N . LEU B 1 668 ? -10.844 -42.094 -23 1 97.44 668 LEU B N 1
ATOM 11113 C CA . LEU B 1 668 ? -10.312 -42.969 -21.953 1 97.44 668 LEU B CA 1
ATOM 11114 C C . LEU B 1 668 ? -8.852 -43.312 -22.219 1 97.44 668 LEU B C 1
ATOM 11116 O O . LEU B 1 668 ? -8.055 -43.375 -21.281 1 97.44 668 LEU B O 1
ATOM 11120 N N . GLU B 1 669 ? -8.555 -43.594 -23.453 1 96.25 669 GLU B N 1
ATOM 11121 C CA . GLU B 1 669 ? -7.164 -43.844 -23.828 1 96.25 669 GLU B CA 1
ATOM 11122 C C . GLU B 1 669 ? -6.297 -42.625 -23.531 1 96.25 669 GLU B C 1
ATOM 11124 O O . GLU B 1 669 ? -5.168 -42.75 -23.047 1 96.25 669 GLU B O 1
ATOM 11129 N N . VAL B 1 670 ? -6.844 -41.438 -23.828 1 97.38 670 VAL B N 1
ATOM 11130 C CA . VAL B 1 670 ? -6.133 -40.188 -23.547 1 97.38 670 VAL B CA 1
ATOM 11131 C C . VAL B 1 670 ? -5.867 -40.062 -22.062 1 97.38 670 VAL B C 1
ATOM 11133 O O . VAL B 1 670 ? -4.746 -39.75 -21.641 1 97.38 670 VAL B O 1
ATOM 11136 N N . VAL B 1 671 ? -6.867 -40.312 -21.234 1 97.25 671 VAL B N 1
ATOM 11137 C CA . VAL B 1 671 ? -6.73 -40.219 -19.797 1 97.25 671 VAL B CA 1
ATOM 11138 C C . VAL B 1 671 ? -5.684 -41.219 -19.312 1 97.25 671 VAL B C 1
ATOM 11140 O O . VAL B 1 671 ? -4.789 -40.875 -18.531 1 97.25 671 VAL B O 1
ATOM 11143 N N . PHE B 1 672 ? -5.816 -42.469 -19.766 1 93.25 672 PHE B N 1
ATOM 11144 C CA . PHE B 1 672 ? -4.895 -43.5 -19.344 1 93.25 672 PHE B CA 1
ATOM 11145 C C . PHE B 1 672 ? -3.451 -43.125 -19.641 1 93.25 672 PHE B C 1
ATOM 11147 O O . PHE B 1 672 ? -2.584 -43.219 -18.766 1 93.25 672 PHE B O 1
ATOM 11154 N N . ASN B 1 673 ? -3.201 -42.688 -20.844 1 92.31 673 ASN B N 1
ATOM 11155 C CA . ASN B 1 673 ? -1.849 -42.312 -21.266 1 92.31 673 ASN B CA 1
ATOM 11156 C C . ASN B 1 673 ? -1.327 -41.094 -20.5 1 92.31 673 ASN B C 1
ATOM 11158 O O . ASN B 1 673 ? -0.129 -41 -20.219 1 92.31 673 ASN B O 1
ATOM 11162 N N . HIS B 1 674 ? -2.24 -40.219 -20.188 1 94.88 674 HIS B N 1
ATOM 11163 C CA . HIS B 1 674 ? -1.859 -39 -19.484 1 94.88 674 HIS B CA 1
ATOM 11164 C C . HIS B 1 674 ? -1.453 -39.312 -18.047 1 94.88 674 HIS B C 1
ATOM 11166 O O . HIS B 1 674 ? -0.508 -38.719 -17.531 1 94.88 674 HIS B O 1
ATOM 11172 N N . ILE B 1 675 ? -2.125 -40.281 -17.375 1 93.25 675 ILE B N 1
ATOM 11173 C CA . ILE B 1 675 ? -1.916 -40.438 -15.938 1 93.25 675 ILE B CA 1
ATOM 11174 C C . ILE B 1 675 ? -1.217 -41.781 -15.664 1 93.25 675 ILE B C 1
ATOM 11176 O O . ILE B 1 675 ? -1.199 -42.25 -14.531 1 93.25 675 ILE B O 1
ATOM 11180 N N . LYS B 1 676 ? -0.717 -42.438 -16.578 1 87.75 676 LYS B N 1
ATOM 11181 C CA . LYS B 1 676 ? -0.136 -43.781 -16.453 1 87.75 676 LYS B CA 1
ATOM 11182 C C . LYS B 1 676 ? 0.931 -43.812 -15.359 1 87.75 676 LYS B C 1
ATOM 11184 O O . LYS B 1 676 ? 1.076 -44.812 -14.656 1 87.75 676 LYS B O 1
ATOM 11189 N N . LYS B 1 677 ? 1.597 -42.688 -15.203 1 85.81 677 LYS B N 1
ATOM 11190 C CA . LYS B 1 677 ? 2.639 -42.625 -14.18 1 85.81 677 LYS B CA 1
ATOM 11191 C C . LYS B 1 677 ? 2.043 -42.375 -12.805 1 85.81 677 LYS B C 1
ATOM 11193 O O . LYS B 1 677 ? 2.707 -42.562 -11.781 1 85.81 677 LYS B O 1
ATOM 11198 N N . ASN B 1 678 ? 0.79 -41.938 -12.727 1 91.12 678 ASN B N 1
ATOM 11199 C CA . ASN B 1 678 ? 0.129 -41.594 -11.477 1 91.12 678 ASN B CA 1
ATOM 11200 C C . ASN B 1 678 ? -0.831 -42.688 -11.023 1 91.12 678 ASN B C 1
ATOM 11202 O O . ASN B 1 678 ? -1.497 -42.562 -10 1 91.12 678 ASN B O 1
ATOM 11206 N N . ILE B 1 679 ? -0.873 -43.75 -11.75 1 91.25 679 ILE B N 1
ATOM 11207 C CA . ILE B 1 679 ? -1.773 -44.844 -11.383 1 91.25 679 ILE B CA 1
ATOM 11208 C C . ILE B 1 679 ? -1.159 -45.656 -10.25 1 91.25 679 ILE B C 1
ATOM 11210 O O . ILE B 1 679 ? -0.018 -46.125 -10.352 1 91.25 679 ILE B O 1
ATOM 11214 N N . LYS B 1 680 ? -1.908 -45.781 -9.211 1 89.31 680 LYS B N 1
ATOM 11215 C CA . LYS B 1 680 ? -1.462 -46.594 -8.078 1 89.31 680 LYS B CA 1
ATOM 11216 C C . LYS B 1 680 ? -1.687 -48.094 -8.344 1 89.31 680 LYS B C 1
ATOM 11218 O O . LYS B 1 680 ? -2.818 -48.531 -8.57 1 89.31 680 LYS B O 1
ATOM 11223 N N . ILE B 1 681 ? -0.645 -48.875 -8.414 1 82.69 681 ILE B N 1
ATOM 11224 C CA . ILE B 1 681 ? -0.727 -50.312 -8.641 1 82.69 681 ILE B CA 1
ATOM 11225 C C . ILE B 1 681 ? -0.155 -51.062 -7.438 1 82.69 681 ILE B C 1
ATOM 11227 O O . ILE B 1 681 ? 0.749 -50.562 -6.762 1 82.69 681 ILE B O 1
#

Secondary structure (DSSP, 8-state):
--HHHHHHHHHHHHHHHHHHHHHHHTT-HHHHHHHHHHHHHH---GGGGHHHHHHHHHHTT-HHHHHHHHHHHHHH-TT-HHHHHHHHHHHHHTT-HHHHHHHHHHHHHH--SHHHHHHHHHHHHHHHHHHHHH-HHHHHHHHHHHHHHHHGGGPPPGGGTTB-TTS-B-BTEESS--SSEEEEEEE-S--S-SS--GGGGGG--EEEEEEEEE-SEEEEEE-S-EEEEEEESSTTEEEEEEETTEEEEEEEEPBTS-EEEEE-S-EEEEEEESS-EEEEPPEES--PPPTTS-SEEEEEEETT--HHHHTTHHHHHH-HHHHHHTTTSEEEEEEE-SBSSHHHHHHHHHH---HHHH----SSS---TTSSS--HHHHHHHTT-EEEEEE--GGG-GGGTTTTT-SEEEE--GGGS--HHHHHHHHHHHHHHSTTS-EEEEEEE-GGGGTTTT----HHHHHHS-SGGG------S-GGG----HHHHHHHHHHHHHHHHHHHHHHHHHHHH--GGGEEEEEE-S---GGGS----TT-HHHHEEEEEEEETT--SEEE-S-EEGGGHHHHHHHHTT-------S---BGGGT-SB--S-EEEEE--TTSEEEEEEE-SSEEEEEEEEEEPPTTS-B--SSEEEEEEETTT--B-TTT-HHHHHHHHHHHHHHHGGGB--/--HHHHHHHHHHHHHHHHHHHHHHHTT-HHHHHHHHHHHHHHH---GGGHHHHHHHHHHTT-HHHHHHHHHHHHHH-TT-HHHHHHHHHHHHHTT-HHHHHHHHHHHHHH--SHHHHHHHHHHHHHHHHHHHHH-HHHHHHHHHHHHHHHHGGG---GGGTTB-TTS-B-BTEESS--SSEEEEEEE-S--S-SS--GGGGGG--EEEEEEEEE-SEEEEEE-S-EEEEEEESSTTEEEEEEETTEEEEEEEEPBTS-EEEEE-S-EEEEEEESS-EEEEPPEES--PPPTTS-SEEEEEEETT--HHHHTTHHHHHH-HHHHHHTTTSEEEEEEE-SBSSHHHHHHHHHH---HHHH----SSS---TTSSS--HHHHHHHTT-EEEEEE--GGG-GGGTTTTT-SEEEE--TTSS--HHHHHHHHHHHHHHSTTS-EEEEEEE-GGGGTTTT----HHHHHHS-SGGG------S-GGG----HHHHHHHHHHHHHHHHHHHHHHHHHHHH--GGGEEEEEE-S---GGGS----TT-HHHHEEEEEEEETT--SEEE-S-EEGGGHHHHHHHHTT-------S---BGGGT-SB--S-EEEEE--TTSEEEEEEE-SSEEEEEEEEEEPPTTS-B--SSEEEEEEETTT--B-TTT-HHHHHHHHHHHHHHHGGGB--

Sequence (1362 aa):
MTEKEFKTKVCQLKELKQSIEFNIYHGKYDEAKKLLRDYESNFNSVITICTTKAAIYVIEGNLEQAEKVLLNGLMELPFNYEVSYNLGMVYAFKGQFTKSIEFYFKALKYADSKEKKDMCIESIENLSETIAEKFPGEFSEFKDKFQSIKNKLQEIDARSFPLDGSKESLVGRFINDEITEGHYVNLYKIESFTEIVPQLRTLYKTEMLQGQIINKEIEMEVKEEIVLPISVKKLYSYINLKINNREYKINDVRPNIFYYLPIREEGKLTISSNNEFFLGNTIKIKDKVIKDKPKLILYLFLDGLSQEAIEGNKLKNLMPKTYNFFNDGLKFNSCYCNSEWTLPGLATFFTGKYTTNHKLFHSNWTYKIGSNEKLMSEIFKENGYFTTQICNDWRKTPLYGYNKGFDRTVYQPAIDGMGCEEVVMEAIEHLEAFKEKNNFMWLSFGDLHKVPDNIEPRISSQIKGSLYSRTTEQDNDETVFKSYDDKKIERYETEIERLDFYLGILYNYINSLYSKDEVLILLVSDHGQTFLKKDNGFLHEGRTRVPLLIKGLNTETKNIEDIIENVDVLPMVLNFANINYDLDIDGKLPSCLDGNYKREYAYTESIFPGQTYKAAINDCTHRFMFESESFVENDGRVDVENFNVSLIHKETGLDEKDKLQEKVEKYLEVVFNHIKKNIKIMTEKEFKTKVCQLKELKQSIEFNIYHGKYDEAKKLLRDYESNFNSVITICTTKAAIYVIEGNLEQAEKVLLNGLMELPFNYEVSYNLGMVYAFKGQFTKSIEFYFKALKYADSKEKKDMCIESIENLSETIAEKFPGEFSEFKDKFQSIKNKLQEIDARSFPLDGSKESLVGRFINDEITEGHYVNLYKIESFTEIVPQLRTLYKTEMLQGQIINKEIEMEVKEEIVLPISVKKLYSYINLKINNREYKINDVRPNIFYYLPIREEGKLTISSNNEFFLGNTIKIKDKVIKDKPKLILYLFLDGLSQEAIEGNKLKNLMPKTYNFFNDGLKFNSCYCNSEWTLPGLATFFTGKYTTNHKLFHSNWTYKIGSNEKLMSEIFKENGYFTTQICNDWRKTPLYGYNKGFDRTVYQPAIDGMGCEEVVMEAIEHLEAFKEKNNFMWLSFGDLHKVPDNIEPRISSQIKGSLYSRTTEQDNDETVFKSYDDKKIERYETEIERLDFYLGILYNYINSLYSKDEVLILLVSDHGQTFLKKDNGFLHEGRTRVPLLIKGLNTETKNIEDIIENVDVLPMVLNFANINYDLDIDGKLPSCLDGNYKREYAYTESIFPGQTYKAAINDCTHRFMFESESFVENDGRVDVENFNVSLIHKETGLDEKDKLQEKVEKYLEVVFNHIKKNIKI

Organism: Clostridium tetani (strain Massachusetts / E88) (NCBI:txid212717)

Solvent-accessible surface area (backbone atoms only — not comparable to full-atom values): 68366 Å² total; per-residue (Å²): 76,47,71,66,53,51,33,48,52,52,49,50,50,33,50,50,51,49,49,31,51,49,26,47,76,71,67,35,49,69,60,20,50,52,48,47,50,52,43,45,74,73,38,75,46,58,55,81,44,21,65,59,54,23,51,54,26,46,76,70,65,36,54,66,61,19,48,50,44,30,53,54,28,33,73,73,28,75,48,36,28,66,47,27,38,51,46,12,50,53,26,45,76,69,64,40,53,66,62,9,51,48,24,27,48,50,14,39,64,43,37,89,44,69,66,52,31,48,50,30,50,49,52,52,50,50,50,51,50,47,33,53,71,76,35,56,87,53,34,63,64,45,54,59,50,45,56,58,51,56,52,56,68,67,42,50,40,44,67,50,55,63,30,45,44,83,68,39,77,30,65,68,31,48,78,54,86,49,86,53,49,44,44,35,29,19,43,42,70,53,68,86,58,72,72,83,55,75,94,52,45,54,67,48,38,32,33,34,37,35,29,31,60,36,79,29,55,53,74,47,81,35,88,53,48,30,30,38,34,33,30,32,77,44,80,76,28,38,43,33,39,32,45,70,94,42,76,39,49,29,56,68,41,63,30,25,28,77,43,52,46,37,39,83,58,68,38,51,33,36,41,36,34,87,45,58,30,39,39,32,55,78,36,65,51,60,48,77,84,53,84,84,34,46,38,35,34,36,40,41,35,37,40,46,42,26,26,67,74,37,48,78,69,34,26,50,69,48,23,44,49,53,40,61,70,42,55,61,4,35,39,37,76,34,25,25,20,47,21,73,48,61,55,33,18,51,49,13,50,37,49,14,26,52,53,87,69,60,61,39,51,58,90,66,56,77,50,54,47,58,77,86,47,74,33,47,43,35,53,44,33,75,69,66,27,54,21,35,37,42,38,16,45,59,74,62,32,54,68,40,32,60,47,59,38,41,51,34,38,38,39,29,37,39,64,40,31,52,46,60,65,48,46,44,50,51,52,50,45,50,42,68,49,41,62,52,32,34,36,32,39,43,38,44,32,50,68,59,49,31,48,68,65,71,44,83,70,57,68,35,45,36,49,72,39,59,52,69,42,55,38,55,68,95,64,92,62,58,68,74,65,37,57,57,32,72,34,52,44,52,50,42,51,44,47,46,34,53,50,25,54,46,48,34,56,47,50,53,51,48,60,72,76,43,56,60,65,35,24,37,40,34,41,38,36,29,14,23,38,33,30,70,33,91,54,90,53,75,71,33,56,26,19,30,27,14,44,40,38,39,30,25,40,96,45,54,65,44,80,39,72,63,54,36,42,46,27,22,47,41,47,44,51,31,55,57,41,65,50,88,73,95,69,96,48,70,34,52,38,44,41,94,76,78,31,93,35,75,56,75,53,32,65,27,38,40,71,40,62,82,34,47,36,36,37,30,37,39,41,95,58,36,38,35,38,40,33,33,73,37,47,18,35,84,42,60,30,27,44,64,70,47,64,48,73,47,28,27,32,68,87,77,63,45,72,40,42,87,77,38,48,68,60,49,14,51,51,46,42,50,50,48,68,68,40,49,74,33,47,54,108,74,47,72,66,52,51,32,48,51,51,49,50,50,34,49,49,52,49,50,29,51,50,26,48,76,71,67,36,51,69,59,21,49,52,49,48,51,50,43,45,73,72,48,71,43,58,55,83,44,20,64,58,52,24,51,52,26,47,75,71,64,37,53,66,60,20,49,52,43,28,52,54,29,34,73,73,28,76,47,36,29,65,48,27,38,52,47,12,51,51,26,45,76,69,64,39,52,65,62,10,50,48,24,28,49,50,13,38,64,44,37,90,42,71,66,53,32,48,52,31,49,48,52,53,50,51,49,51,49,47,34,52,71,75,36,58,87,54,33,65,63,43,54,60,49,45,56,59,52,55,52,55,70,66,43,49,40,46,67,51,56,64,29,44,44,83,68,40,78,32,65,66,32,49,78,59,91,54,72,63,52,45,47,35,30,20,45,43,72,52,68,86,56,71,70,82,57,75,93,52,44,53,68,48,38,32,33,33,36,38,31,30,56,36,78,29,54,50,74,49,80,35,86,53,49,30,30,38,35,34,30,34,77,44,79,76,27,39,43,33,39,31,45,71,95,43,76,40,48,30,56,67,39,63,31,25,29,77,43,53,45,36,40,82,60,68,37,50,33,36,42,34,34,87,45,58,29,36,40,33,56,78,34,63,52,61,48,80,84,53,83,82,33,46,38,35,36,37,39,41,35,36,40,44,42,25,26,68,73,35,49,78,68,34,26,50,69,48,22,44,49,53,39,61,71,42,55,63,4,35,40,38,76,34,24,26,20,48,21,75,48,60,57,31,19,53,49,14,52,37,48,14,26,52,54,88,69,59,62,40,51,60,90,69,57,77,51,54,48,57,77,87,47,72,33,48,44,35,54,44,33,76,69,66,28,54,21,36,36,42,38,16,44,61,74,61,30,54,68,40,31,60,48,58,37,40,49,34,37,38,40,28,37,39,63,40,30,52,46,61,64,48,46,43,49,51,52,49,45,49,42,67,48,42,64,52,33,33,34,32,37,43,37,44,31,51,66,60,48,31,47,68,66,72,44,83,70,56,68,36,46,35,49,72,39,59,51,67,44,55,39,56,70,95,64,94,60,58,67,74,66,37,56,56,32,72,34,52,44,52,50,41,51,44,46,47,33,53,53,25,54,49,48,35,56,47,51,53,52,48,60,72,74,43,56,59,65,34,23,36,40,33,40,38,36,28,14,23,37,33,29,71,34,93,54,89,53,76,70,32,57,27,20,31,26,14,42,39,38,37,31,25,40,97,44,54,64,44,80,40,73,63,53,38,42,46,28,21,47,39,48,43,50,30,56,58,41,65,49,88,71,94,68,97,47,70,35,53,38,43,41,95,76,77,30,93,36,75,55,74,53,32,66,27,38,40,71,40,62,80,32,48,36,36,35,30,38,38,41,94,59,35,38,36,38,39,33,32,73,38,48,17,35,88,45,60,30,28,43,63,71,48,65,49,76,48,27,25,31,66,88,79,64,46,72,39,43,86,76,39,47,69,59,49,14,50,52,46,42,50,49,46,69,68,40,51,76,32,48,54,105

Radius of gyration: 37.15 Å; Cα contacts (8 Å, |Δi|>4): 2951; chains: 2; bounding box: 80×121×94 Å

Foldseek 3Di:
DFPVVLLVVLVVLVVLLVVLVVCVVVVNLVVSVVSLVVCCVVFVLLLQCLLSVLSSCVVVVNLVVSLVSLVVNCLLFVQDLSSLQSNLVSCVVVVVNLSNLLSLLSSLLSDPDPVSNVVSVVSNVVSLVCCVPPPVVCNVVSVVSNVVSNLLSQFFALLQPVAGRNLHGQQQHANPVPPWWHKHKFWDPDDPDGTDDSVCRLQTKIKIATFTKDFFKDKDWFDAKKKKKKFDADFFKWKWKDFDHDIDIGTGGRHRDIDIHIDGDGGMIMIGMPGIMTIGDIGHLADDDDPLFFLEEEEAEEAAFALLCQPDCNVCVLQVLVCVLLQFFEWENFEWFAEQHDLQLVQLLFFLAHCSNQVGAEPTDAAAGPPVFHTLLQLVLVVFAQEEEEEQDSSQRCSNVNSPNHRMYMYHHPVNDCALLNLLVVVLVVCVRRVNGRHYYYYYHHQLVCLLVLHDHDPQLVVVADPVLSDDDPDPDDSLQDAADVSSSRSSSSSSNVSSVSVSVSSVSCVVRDDQQNYKYKYWYNWHGNNSDRDNDSCDSRTIHIIIGITGRPGGRDYHHFNHYSSQVSVCSCVSRVHDDDGPHPHFPDVVSVTDDGDQWDKYWRQYAPAWTWIWIDGPFKIKIKTAPFGQHSSRATARSDIDMFIAGNPPRDTCCVVCVVVNVVVSVVVCVVCVNRYND/DFPVVLLVVLVVLVVLLVVLVVCVVVVNLVVSVVSVVVCCVVQVQLQQCLLSVLSSCVVVVNLVVSLVSLVVNCLLFVQDLSSLQSNLVSCLVVVVNLSNLLSLLSSCLSDPDPVSNVVSVVVNVVSLVCCVPPPVVCNVVSVVSNVVSNLLSQFFALLQPVAGRNLHGQQQHANPPDDFWFKHKFWDPDDPDGTDDSVCRQQTKIKIATFGKDFFKDKDWFDAKKKKKKFDADFFKWKWKDFDHDIDIGTGGRHRDIDIHIDGDGGMIMIGMPGIMTIGDIGHLADDDDPLFFLEEEEAEEAAFALLCQPDCNVCVLQVLVCVLLQFFEWENFEWFAEQHDLQLVQLLFFLAHCSNQVGAEPTDAAAGPPVGHTLLQLVLVVFAQEEEEEQDSSQRCSNVNCPNHRMYMYHHPVNDCALLNLLVVVLVVCVRRVNGRHYYYYYHHQLVCLLVLHDHDPQLVVVADPVLSDDDPDPDDSLQDAADVSSSRSSSSSSNVSSVSVSVSSVSCVVRDDQQNYKYKYWYNWHGNNSDRDNDSCDSRTIHIIIGITGRPGGRDYHHFNHYSSQVSVVSCVSRVHDDDGPHPHFPDVVSVTDDGDQWDKYWRQYAPAWTWIWIDGPFWIKIKTAPFGQHSSRATARSDIDIFIAGNVPRDTCCVVCVVVNVVVSVVVCVVCSNRYND

InterPro domains:
  IPR000917 Sulfatase, N-terminal [PF00884] (297-578)
  IPR011990 Tetratricopeptide-like helical domain superfamily [G3DSA:1.25.40.10] (4-210)
  IPR011990 Tetratricopeptide-like helical domain superfamily [SSF48452] (25-111)
  IPR017850 Alkaline-phosphatase-like, core domain superfamily [G3DSA:3.40.720.10] (286-581)
  IPR017850 Alkaline-phosphatase-like, core domain superfamily [SSF53649] (292-614)
  IPR019734 Tetratricopeptide repeat [PF13181] (82-111)
  IPR019734 Tetratricopeptide repeat [PS50005] (81-114)
  IPR019734 Tetratricopeptide repeat [SM00028] (47-80)
  IPR019734 Tetratricopeptide repeat [SM00028] (81-114)
  IPR050738 Sulfatase enzyme [PTHR42693] (297-629)

pLDDT: mean 93.26, std 7.03, range [50.0, 98.88]